Protein AF-A0A9E3U4A2-F1 (afdb_monomer_lite)

Structure (mmCIF, N/CA/C/O backbone):
data_AF-A0A9E3U4A2-F1
#
_entry.id   AF-A0A9E3U4A2-F1
#
loop_
_atom_site.group_PDB
_atom_site.id
_atom_site.type_symbol
_atom_site.label_atom_id
_atom_site.label_alt_id
_atom_site.label_comp_id
_atom_site.label_asym_id
_atom_site.label_entity_id
_atom_site.label_seq_id
_atom_site.pdbx_PDB_ins_code
_atom_site.Cartn_x
_atom_site.Cartn_y
_atom_site.Cartn_z
_atom_site.occupancy
_atom_site.B_iso_or_equiv
_atom_site.auth_seq_id
_atom_site.auth_comp_id
_atom_site.auth_asym_id
_atom_site.auth_atom_id
_atom_site.pdbx_PDB_model_num
ATOM 1 N N . MET A 1 1 ? -19.527 40.516 -35.328 1.00 28.77 1 MET A N 1
ATOM 2 C CA . MET A 1 1 ? -20.497 41.616 -35.121 1.00 28.77 1 MET A CA 1
ATOM 3 C C . MET A 1 1 ? -21.761 41.050 -34.497 1.00 28.77 1 MET A C 1
ATOM 5 O O . MET A 1 1 ? -22.145 39.934 -34.807 1.00 28.77 1 MET A O 1
ATOM 9 N N . ARG A 1 2 ? -22.320 41.816 -33.567 1.00 26.11 2 ARG A N 1
ATOM 10 C CA . ARG A 1 2 ? -23.422 41.531 -32.643 1.00 26.11 2 ARG A CA 1
ATOM 11 C C . ARG A 1 2 ? -24.796 41.277 -33.312 1.00 26.11 2 ARG A C 1
ATOM 13 O O . ARG A 1 2 ? -25.166 42.025 -34.206 1.00 26.11 2 ARG A O 1
ATOM 20 N N . THR A 1 3 ? -25.518 40.289 -32.760 1.00 28.88 3 THR A N 1
ATOM 21 C CA . THR A 1 3 ? -26.956 40.238 -32.368 1.00 28.88 3 THR A CA 1
ATOM 22 C C . THR A 1 3 ? -28.106 40.555 -33.342 1.00 28.88 3 THR A C 1
ATOM 24 O O . THR A 1 3 ? -28.123 41.610 -33.964 1.00 28.88 3 THR A O 1
ATOM 27 N N . ARG A 1 4 ? -29.165 39.715 -33.281 1.00 29.44 4 ARG A N 1
ATOM 28 C CA . ARG A 1 4 ? -30.635 40.000 -33.190 1.00 29.44 4 ARG A CA 1
ATOM 29 C C . ARG A 1 4 ? -31.422 38.698 -33.491 1.00 29.44 4 ARG A C 1
ATOM 31 O O . ARG A 1 4 ? -30.939 37.924 -34.298 1.00 29.44 4 ARG A O 1
ATOM 38 N N . LEU A 1 5 ? -32.645 38.392 -33.041 1.00 29.47 5 LEU A N 1
ATOM 39 C CA . LEU A 1 5 ? -33.517 38.687 -31.888 1.00 29.47 5 LEU A CA 1
ATOM 40 C C . LEU A 1 5 ? -34.875 37.969 -32.194 1.00 29.47 5 LEU A C 1
ATOM 42 O O . LEU A 1 5 ? -35.392 38.180 -33.284 1.00 29.47 5 LEU A O 1
ATOM 46 N N . LEU A 1 6 ? -35.480 37.280 -31.206 1.00 27.66 6 LEU A N 1
ATOM 47 C CA . LEU A 1 6 ? -36.920 37.327 -30.799 1.00 27.66 6 LEU A CA 1
ATOM 48 C C . LEU A 1 6 ? -38.090 36.634 -31.588 1.00 27.66 6 LEU A C 1
ATOM 50 O O . LEU A 1 6 ? -38.261 36.865 -32.780 1.00 27.66 6 LEU A O 1
ATOM 54 N N . ARG A 1 7 ? -39.013 36.044 -30.772 1.00 28.36 7 ARG A N 1
ATOM 55 C CA . ARG A 1 7 ? -40.517 35.891 -30.841 1.00 28.36 7 ARG A CA 1
ATOM 56 C C . ARG A 1 7 ? -41.114 34.560 -31.342 1.00 28.36 7 ARG A C 1
ATOM 58 O O . ARG A 1 7 ? -40.621 34.038 -32.326 1.00 28.36 7 ARG A O 1
ATOM 65 N N . SER A 1 8 ? -42.207 33.976 -30.805 1.00 27.69 8 SER A N 1
ATOM 66 C CA . SER A 1 8 ? -43.214 34.230 -29.722 1.00 27.69 8 SER A CA 1
ATOM 67 C C . SER A 1 8 ? -44.052 32.917 -29.541 1.00 27.69 8 SER A C 1
ATOM 69 O O . SER A 1 8 ? -44.144 32.181 -30.514 1.00 27.69 8 SER A O 1
ATOM 71 N N . LEU A 1 9 ? -44.519 32.438 -28.366 1.00 24.47 9 LEU A N 1
ATOM 72 C CA . LEU A 1 9 ? -45.641 32.826 -27.455 1.00 24.47 9 LEU A CA 1
ATOM 73 C C . LEU A 1 9 ? -47.081 32.442 -27.928 1.00 24.47 9 LEU A C 1
ATOM 75 O O . LEU A 1 9 ? -47.491 32.937 -28.972 1.00 24.47 9 LEU A O 1
ATOM 79 N N . VAL A 1 10 ? -47.840 31.644 -27.129 1.00 25.36 10 VAL A N 1
ATOM 80 C CA . VAL A 1 10 ? -49.242 31.847 -26.609 1.00 25.36 10 VAL A CA 1
ATOM 81 C C . VAL A 1 10 ? -49.973 30.536 -26.164 1.00 25.36 10 VAL A C 1
ATOM 83 O O . VAL A 1 10 ? -49.857 29.493 -26.796 1.00 25.36 10 VAL A O 1
ATOM 86 N N . SER A 1 11 ? -50.711 30.668 -25.046 1.00 25.28 11 SER A N 1
ATOM 87 C CA . SER A 1 11 ? -51.488 29.779 -24.139 1.00 25.28 11 SER A CA 1
ATOM 88 C C . SER A 1 11 ? -52.758 29.060 -24.658 1.00 25.28 11 SER A C 1
ATOM 90 O O . SER A 1 11 ? -53.285 29.494 -25.670 1.00 25.28 11 SER A O 1
ATOM 92 N N . VAL A 1 12 ? -53.325 28.102 -23.873 1.00 24.78 12 VAL A N 1
ATOM 93 C CA . VAL A 1 12 ? -54.755 27.982 -23.411 1.00 24.78 12 VAL A CA 1
ATOM 94 C C . VAL A 1 12 ? -54.909 26.909 -22.288 1.00 24.78 12 VAL A C 1
ATOM 96 O O . VAL A 1 12 ? -54.265 25.867 -22.331 1.00 24.78 12 VAL A O 1
ATOM 99 N N . VAL A 1 13 ? -55.791 27.177 -21.305 1.00 26.45 13 VAL A N 1
ATOM 100 C CA . VAL A 1 13 ? -56.278 26.336 -20.175 1.00 26.45 13 VAL A CA 1
ATOM 101 C C . VAL A 1 13 ? -57.726 25.853 -20.430 1.00 26.45 13 VAL A C 1
ATOM 103 O O . VAL A 1 13 ? -58.503 26.625 -20.986 1.00 26.45 13 VAL A O 1
ATOM 106 N N . SER A 1 14 ? -58.127 24.654 -19.962 1.00 24.95 14 SER A N 1
ATOM 107 C CA . SER A 1 14 ? -59.510 24.229 -19.567 1.00 24.95 14 SER A CA 1
ATOM 108 C C . SER A 1 14 ? -59.423 22.872 -18.817 1.00 24.95 14 SER A C 1
ATOM 110 O O . SER A 1 14 ? -58.721 22.002 -19.315 1.00 24.95 14 SER A O 1
ATOM 112 N N . LEU A 1 15 ? -59.838 22.651 -17.554 1.00 26.17 15 LEU A N 1
ATOM 113 C CA . LEU A 1 15 ? -61.139 22.640 -16.827 1.00 26.17 15 LEU A CA 1
ATOM 114 C C . LEU A 1 15 ? -62.010 21.363 -16.981 1.00 26.17 15 LEU A C 1
ATOM 116 O O . LEU A 1 15 ? -61.996 20.699 -18.007 1.00 26.17 15 LEU A O 1
ATOM 120 N N . ALA A 1 16 ? -62.698 21.019 -15.884 1.00 26.78 16 ALA A N 1
ATOM 121 C CA . ALA A 1 16 ? -63.049 19.686 -15.373 1.00 26.78 16 ALA A CA 1
ATOM 122 C C . ALA A 1 16 ? -64.473 19.138 -15.681 1.00 26.78 16 ALA A C 1
ATOM 124 O O . ALA A 1 16 ? -65.326 19.845 -16.212 1.00 26.78 16 ALA A O 1
ATOM 125 N N . THR A 1 17 ? -64.727 17.924 -15.142 1.00 27.97 17 THR A N 1
ATOM 126 C CA . THR A 1 17 ? -65.923 17.393 -14.412 1.00 27.97 17 THR A CA 1
ATOM 127 C C . THR A 1 17 ? -66.840 16.285 -14.997 1.00 27.97 17 THR A C 1
ATOM 129 O O . THR A 1 17 ? -67.324 16.386 -16.116 1.00 27.97 17 THR A O 1
ATOM 132 N N . LEU A 1 18 ? -67.181 15.347 -14.076 1.00 26.42 18 LEU A N 1
ATOM 133 C CA . LEU A 1 18 ? -68.382 14.484 -13.878 1.00 26.42 18 LEU A CA 1
ATOM 134 C C . LEU A 1 18 ? -68.512 13.077 -14.525 1.00 26.42 18 LEU A C 1
ATOM 136 O O . LEU A 1 18 ? -68.712 12.963 -15.726 1.00 26.42 18 LEU A O 1
ATOM 140 N N . ALA A 1 19 ? -68.589 12.025 -13.680 1.00 26.25 19 ALA A N 1
ATOM 141 C CA . ALA A 1 19 ? -69.789 11.179 -13.458 1.00 26.25 19 ALA A CA 1
ATOM 142 C C . ALA A 1 19 ? -69.578 10.120 -12.340 1.00 26.25 19 ALA A C 1
ATOM 144 O O . ALA A 1 19 ? -68.461 9.680 -12.088 1.00 26.25 19 ALA A O 1
ATOM 145 N N . ALA A 1 20 ? -70.673 9.745 -11.670 1.00 28.86 20 ALA A N 1
ATOM 146 C CA . ALA A 1 20 ? -70.778 9.015 -10.402 1.00 28.86 20 ALA A CA 1
ATOM 147 C C . ALA A 1 20 ? -71.543 7.677 -10.527 1.00 28.86 20 ALA A C 1
ATOM 149 O O . ALA A 1 20 ? -72.216 7.475 -11.535 1.00 28.86 20 ALA A O 1
ATOM 150 N N . ALA A 1 21 ? -71.499 6.863 -9.453 1.00 27.47 21 ALA A N 1
ATOM 151 C CA . ALA A 1 21 ? -72.523 5.942 -8.888 1.00 27.47 21 ALA A CA 1
ATOM 152 C C . ALA A 1 21 ? -71.906 4.584 -8.479 1.00 27.47 21 ALA A C 1
ATOM 154 O O . ALA A 1 21 ? -71.011 4.107 -9.161 1.00 27.47 21 ALA A O 1
ATOM 155 N N . ALA A 1 22 ? -72.352 3.813 -7.483 1.00 29.81 22 ALA A N 1
ATOM 156 C CA . ALA A 1 22 ? -73.145 3.942 -6.252 1.00 29.81 22 ALA A CA 1
ATOM 157 C C . ALA A 1 22 ? -73.271 2.493 -5.709 1.00 29.81 22 ALA A C 1
ATOM 159 O O . ALA A 1 22 ? -73.386 1.569 -6.513 1.00 29.81 22 ALA A O 1
ATOM 160 N N . GLY A 1 23 ? -73.299 2.268 -4.390 1.00 25.20 23 GLY A N 1
ATOM 161 C CA . GLY A 1 23 ? -73.633 0.948 -3.829 1.00 25.20 23 GLY A CA 1
ATOM 162 C C . GLY A 1 23 ? -73.422 0.836 -2.318 1.00 25.20 23 GLY A C 1
ATOM 163 O O . GLY A 1 23 ? -72.326 0.524 -1.871 1.00 25.20 23 GLY A O 1
ATOM 164 N N . CYS A 1 24 ? -74.480 1.101 -1.548 1.00 28.58 24 CYS A N 1
ATOM 165 C CA . CYS A 1 24 ? -74.557 0.961 -0.090 1.00 28.58 24 CYS A CA 1
ATOM 166 C C . CYS A 1 24 ? -74.942 -0.467 0.345 1.00 28.58 24 CYS A C 1
ATOM 168 O O . CYS A 1 24 ? -75.692 -1.134 -0.365 1.00 28.58 24 CYS A O 1
ATOM 170 N N . GLY A 1 25 ? -74.567 -0.857 1.573 1.00 26.41 25 GLY A N 1
ATOM 171 C CA . GLY A 1 25 ? -75.217 -1.942 2.326 1.00 26.41 25 GLY A CA 1
ATOM 172 C C . GLY A 1 25 ? -74.448 -2.386 3.580 1.00 26.41 25 GLY A C 1
ATOM 173 O O . GLY A 1 25 ? -73.480 -3.124 3.465 1.00 26.41 25 GLY A O 1
ATOM 174 N N . ALA A 1 26 ? -74.893 -1.948 4.762 1.00 34.16 26 ALA A N 1
ATOM 175 C CA . ALA A 1 26 ? -74.561 -2.517 6.085 1.00 34.16 26 ALA A CA 1
ATOM 176 C C . ALA A 1 26 ? -75.673 -3.534 6.488 1.00 34.16 26 ALA A C 1
ATOM 178 O O . ALA A 1 26 ? -76.709 -3.503 5.811 1.00 34.16 26 ALA A O 1
ATOM 179 N N . PRO A 1 27 ? -75.553 -4.404 7.528 1.00 45.31 27 PRO A N 1
ATOM 180 C CA . PRO A 1 27 ? -75.396 -3.970 8.931 1.00 45.31 27 PRO A CA 1
ATOM 181 C C . PRO A 1 27 ? -74.608 -4.901 9.900 1.00 45.31 27 PRO A C 1
ATOM 183 O O . PRO A 1 27 ? -74.272 -6.034 9.583 1.00 45.31 27 PRO A O 1
ATOM 186 N N . MET A 1 28 ? -74.334 -4.314 11.075 1.00 31.16 28 MET A N 1
ATOM 187 C CA . MET A 1 28 ? -74.157 -4.818 12.457 1.00 31.16 28 MET A CA 1
ATOM 188 C C . MET A 1 28 ? -74.095 -6.328 12.762 1.00 31.16 28 MET A C 1
ATOM 190 O O . MET A 1 28 ? -75.002 -7.060 12.391 1.00 31.16 28 MET A O 1
ATOM 194 N N . ASP A 1 29 ? -73.138 -6.692 13.629 1.00 29.73 29 ASP A N 1
ATOM 195 C CA . ASP A 1 29 ? -73.321 -7.644 14.741 1.00 29.73 29 ASP A CA 1
ATOM 196 C C . ASP A 1 29 ? -72.434 -7.229 15.941 1.00 29.73 29 ASP A C 1
ATOM 198 O O . ASP A 1 29 ? -71.308 -6.757 15.758 1.00 29.73 29 ASP A O 1
ATOM 202 N N . GLU A 1 30 ? -72.990 -7.352 17.150 1.00 33.38 30 GLU A N 1
ATOM 203 C CA . GLU A 1 30 ? -72.424 -6.985 18.459 1.00 33.38 30 GLU A CA 1
ATOM 204 C C . GLU A 1 30 ? -71.778 -8.185 19.199 1.00 33.38 30 GLU A C 1
ATOM 206 O O . GLU A 1 30 ? -72.263 -9.310 19.098 1.00 33.38 30 GLU A O 1
ATOM 211 N N . ASP A 1 31 ? -70.777 -7.854 20.040 1.00 31.55 31 ASP A N 1
ATOM 212 C CA . ASP A 1 31 ? -70.378 -8.473 21.333 1.00 31.55 31 ASP A CA 1
ATOM 213 C C . ASP A 1 31 ? -69.605 -9.826 21.398 1.00 31.55 31 ASP A C 1
ATOM 215 O O . ASP A 1 31 ? -69.709 -10.660 20.502 1.00 31.55 31 ASP A O 1
ATOM 219 N N . PRO A 1 32 ? -68.908 -10.156 22.522 1.00 49.75 32 PRO A N 1
ATOM 220 C CA . PRO A 1 32 ? -67.962 -9.357 23.328 1.00 49.75 32 PRO A CA 1
ATOM 221 C C . PRO A 1 32 ? -66.695 -10.158 23.790 1.00 49.75 32 PRO A C 1
ATOM 223 O O . PRO A 1 32 ? -66.536 -11.341 23.513 1.00 49.75 32 PRO A O 1
ATOM 226 N N . GLU A 1 33 ? -65.839 -9.502 24.593 1.00 31.83 33 GLU A N 1
ATOM 227 C CA . GLU A 1 33 ? -64.969 -10.071 25.656 1.00 31.83 33 GLU A CA 1
ATOM 228 C C . GLU A 1 33 ? -63.528 -10.623 25.395 1.00 31.83 33 GLU A C 1
ATOM 230 O O . GLU A 1 33 ? -63.299 -11.646 24.761 1.00 31.83 33 GLU A O 1
ATOM 235 N N . THR A 1 34 ? -62.577 -10.007 26.135 1.00 30.44 34 THR A N 1
ATOM 236 C CA . THR A 1 34 ? -61.414 -10.572 26.889 1.00 30.44 34 THR A CA 1
ATOM 237 C C . THR A 1 34 ? -59.952 -10.529 26.351 1.00 30.44 34 THR A C 1
ATOM 239 O O . THR A 1 34 ? -59.485 -11.448 25.695 1.00 30.44 34 THR A O 1
ATOM 242 N N . SER A 1 35 ? -59.184 -9.552 26.895 1.00 28.92 35 SER A N 1
ATOM 243 C CA . SER A 1 35 ? -57.763 -9.615 27.374 1.00 28.92 35 SER A CA 1
ATOM 244 C C . SER A 1 35 ? -56.578 -9.667 26.374 1.00 28.92 35 SER A C 1
ATOM 246 O O . SER A 1 35 ? -56.715 -10.268 25.318 1.00 28.92 35 SER A O 1
ATOM 248 N N . PRO A 1 36 ? -55.327 -9.289 26.759 1.00 32.03 36 PRO A N 1
ATOM 249 C CA . PRO A 1 36 ? -54.790 -8.144 27.528 1.00 32.03 36 PRO A CA 1
ATOM 250 C C . PRO A 1 36 ? -53.911 -7.212 26.624 1.00 32.03 36 PRO A C 1
ATOM 252 O O . PRO A 1 36 ? -53.696 -7.531 25.455 1.00 32.03 36 PRO A O 1
ATOM 255 N N . PRO A 1 37 ? -53.375 -6.059 27.093 1.00 30.88 37 PRO A N 1
ATOM 256 C CA . PRO A 1 37 ? -52.627 -5.149 26.219 1.00 30.88 37 PRO A CA 1
ATOM 257 C C . PRO A 1 37 ? -51.230 -5.697 25.886 1.00 30.88 37 PRO A C 1
ATOM 259 O O . PRO A 1 37 ? -50.427 -5.955 26.780 1.00 30.88 37 PRO A O 1
ATOM 262 N N . SER A 1 38 ? -50.928 -5.824 24.593 1.00 29.16 38 SER A N 1
ATOM 263 C CA . SER A 1 38 ? -49.566 -5.985 24.072 1.00 29.16 38 SER A CA 1
ATOM 264 C C . SER A 1 38 ? -48.931 -4.600 23.908 1.00 29.16 38 SER A C 1
ATOM 266 O O . SER A 1 38 ? -49.386 -3.847 23.045 1.00 29.16 38 SER A O 1
ATOM 268 N N . PRO A 1 39 ? -47.884 -4.230 24.666 1.00 28.55 39 PRO A N 1
ATOM 269 C CA . PRO A 1 39 ? -47.075 -3.075 24.328 1.00 28.55 39 PRO A CA 1
ATOM 270 C C . PRO A 1 39 ? -46.030 -3.525 23.304 1.00 28.55 39 PRO A C 1
ATOM 272 O O . PRO A 1 39 ? -44.969 -4.030 23.657 1.00 28.55 39 PRO A O 1
ATOM 275 N N . GLN A 1 40 ? -46.333 -3.354 22.022 1.00 29.05 40 GLN A N 1
ATOM 276 C CA . GLN A 1 40 ? -45.290 -3.181 21.014 1.00 29.05 40 GLN A CA 1
ATOM 277 C C . GLN A 1 40 ? -45.157 -1.667 20.830 1.00 29.05 40 GLN A C 1
ATOM 279 O O . GLN A 1 40 ? -46.004 -1.075 20.161 1.00 29.05 40 GLN A O 1
ATOM 284 N N . PRO A 1 41 ? -44.186 -0.995 21.471 1.00 29.05 41 PRO A N 1
ATOM 285 C CA . PRO A 1 41 ? -43.813 0.322 21.007 1.00 29.05 41 PRO A CA 1
ATOM 286 C C . PRO A 1 41 ? -43.087 0.104 19.680 1.00 29.05 41 PRO A C 1
ATOM 288 O O . PRO A 1 41 ? -41.994 -0.459 19.658 1.00 29.05 41 PRO A O 1
ATOM 291 N N . GLU A 1 42 ? -43.716 0.513 18.579 1.00 30.02 42 GLU A N 1
ATOM 292 C CA . GLU A 1 42 ? -42.995 0.819 17.348 1.00 30.02 42 GLU A CA 1
ATOM 293 C C . GLU A 1 42 ? -41.873 1.792 17.727 1.00 30.02 42 GLU A C 1
ATOM 295 O O . GLU A 1 42 ? -42.110 2.948 18.091 1.00 30.02 42 GLU A O 1
ATOM 300 N N . GLU A 1 43 ? -40.642 1.283 17.751 1.00 33.59 43 GLU A N 1
ATOM 301 C CA . GLU A 1 43 ? -39.456 2.107 17.893 1.00 33.59 43 GLU A CA 1
ATOM 302 C C . GLU A 1 43 ? -39.417 3.044 16.690 1.00 33.59 43 GLU A C 1
ATOM 304 O O . GLU A 1 43 ? -39.068 2.652 15.578 1.00 33.59 43 GLU A O 1
ATOM 309 N N . ASN A 1 44 ? -39.748 4.312 16.924 1.00 27.69 44 ASN A N 1
ATOM 310 C CA . ASN A 1 44 ? -39.266 5.397 16.085 1.00 27.69 44 ASN A CA 1
ATOM 311 C C . ASN A 1 44 ? -37.737 5.433 16.228 1.00 27.69 44 ASN A C 1
ATOM 313 O O . ASN A 1 44 ? -37.188 6.182 17.038 1.00 27.69 44 ASN A O 1
ATOM 317 N N . LEU A 1 45 ? -37.060 4.567 15.472 1.00 33.34 45 LEU A N 1
ATOM 318 C CA . LEU A 1 45 ? -35.631 4.617 15.210 1.00 33.34 45 LEU A CA 1
ATOM 319 C C . LEU A 1 45 ? -35.355 5.978 14.567 1.00 33.34 45 LEU A C 1
ATOM 321 O O . LEU A 1 45 ? -35.567 6.175 13.374 1.00 33.34 45 LEU A O 1
ATOM 325 N N . GLY A 1 46 ? -34.929 6.944 15.380 1.00 28.88 46 GLY A N 1
ATOM 326 C CA . GLY A 1 46 ? -34.357 8.199 14.908 1.00 28.88 46 GLY A CA 1
ATOM 327 C C . GLY A 1 46 ? -33.042 7.896 14.200 1.00 28.88 46 GLY A C 1
ATOM 328 O O . GLY A 1 46 ? -31.975 7.956 14.801 1.00 28.88 46 GLY A O 1
ATOM 329 N N . THR A 1 47 ? -33.129 7.491 12.940 1.00 34.78 47 THR A N 1
ATOM 330 C CA . THR A 1 47 ? -32.002 7.063 12.119 1.00 34.78 47 THR A CA 1
ATOM 331 C C . THR A 1 47 ? -31.206 8.270 11.657 1.00 34.78 47 THR A C 1
ATOM 333 O O . THR A 1 47 ? -31.587 8.962 10.715 1.00 34.78 47 THR A O 1
ATOM 336 N N . THR A 1 48 ? -30.086 8.513 12.326 1.00 34.59 48 THR A N 1
ATOM 337 C CA . THR A 1 48 ? -29.041 9.414 11.843 1.00 34.59 48 THR A CA 1
ATOM 338 C C . THR A 1 48 ? -27.806 8.572 11.548 1.00 34.59 48 THR A C 1
ATOM 340 O O . THR A 1 48 ? -27.413 7.735 12.357 1.00 34.59 48 THR A O 1
ATOM 343 N N . THR A 1 49 ? -27.281 8.737 10.338 1.00 38.91 49 THR A N 1
ATOM 344 C CA . THR A 1 49 ? -26.262 7.905 9.688 1.00 38.91 49 THR A CA 1
ATOM 345 C C . THR A 1 49 ? -24.907 7.932 10.396 1.00 38.91 49 THR A C 1
ATOM 347 O O . THR A 1 49 ? -24.531 8.948 10.981 1.00 38.91 49 THR A O 1
ATOM 350 N N . SER A 1 50 ? -24.189 6.807 10.310 1.00 37.78 50 SER A N 1
ATOM 351 C CA . SER A 1 50 ? -22.801 6.601 10.725 1.00 37.78 50 SER A CA 1
ATOM 352 C C . SER A 1 50 ? -21.844 7.175 9.678 1.00 37.78 50 SER A C 1
ATOM 354 O O . SER A 1 50 ? -21.692 6.635 8.587 1.00 37.78 50 SER A O 1
ATOM 356 N N . ALA A 1 51 ? -21.184 8.278 10.000 1.00 39.88 51 ALA A N 1
ATOM 357 C CA . ALA A 1 51 ? -19.927 8.630 9.362 1.00 39.88 51 ALA A CA 1
ATOM 358 C C . ALA A 1 51 ? -18.944 9.016 10.468 1.00 39.88 51 ALA A C 1
ATOM 360 O O . ALA A 1 51 ? -19.352 9.547 11.500 1.00 39.88 51 ALA A O 1
ATOM 361 N N . ILE A 1 52 ? -17.679 8.661 10.263 1.00 38.34 52 ILE A N 1
ATOM 362 C CA . ILE A 1 52 ? -16.538 9.326 10.884 1.00 38.34 52 ILE A CA 1
ATOM 363 C C . ILE A 1 52 ? -16.027 10.237 9.779 1.00 38.34 52 ILE A C 1
ATOM 365 O O . ILE A 1 52 ? -15.445 9.726 8.826 1.00 38.34 52 ILE A O 1
ATOM 369 N N . ALA A 1 53 ? -16.462 11.496 9.810 1.00 40.25 53 ALA A N 1
ATOM 370 C CA . ALA A 1 53 ? -16.085 12.602 8.924 1.00 40.25 53 ALA A CA 1
ATOM 371 C C . ALA A 1 53 ? -16.999 13.826 9.185 1.00 40.25 53 ALA A C 1
ATOM 373 O O . ALA A 1 53 ? -17.403 14.507 8.243 1.00 40.25 53 ALA A O 1
ATOM 374 N N . SER A 1 54 ? -17.441 14.071 10.420 1.00 39.34 54 SER A N 1
ATOM 375 C CA . SER A 1 54 ? -18.352 15.165 10.764 1.00 39.34 54 SER A CA 1
ATOM 376 C C . SER A 1 54 ? -17.567 16.465 10.819 1.00 39.34 54 SER A C 1
ATOM 378 O O . SER A 1 54 ? -16.747 16.697 11.701 1.00 39.34 54 SER A O 1
ATOM 380 N N . VAL A 1 55 ? -17.858 17.334 9.857 1.00 50.31 55 VAL A N 1
ATOM 381 C CA . VAL A 1 55 ? -17.137 18.590 9.612 1.00 50.31 55 VAL A CA 1
ATOM 382 C C . VAL A 1 55 ? -17.930 19.815 10.080 1.00 50.31 55 VAL A C 1
ATOM 384 O O . VAL A 1 55 ? -17.763 20.914 9.574 1.00 50.31 55 VAL A O 1
ATOM 387 N N . MET A 1 56 ? -18.871 19.631 11.005 1.00 52.25 56 MET A N 1
ATOM 388 C CA . MET A 1 56 ? -19.753 20.714 11.472 1.00 52.25 56 MET A CA 1
ATOM 389 C C . MET A 1 56 ? -19.862 20.725 12.995 1.00 52.25 56 MET A C 1
ATOM 391 O O . MET A 1 56 ? -20.955 20.839 13.546 1.00 52.25 56 MET A O 1
ATOM 395 N N . GLY A 1 57 ? -18.747 20.467 13.686 1.00 53.69 57 GLY A N 1
ATOM 396 C CA . GLY A 1 57 ? -18.727 20.453 15.148 1.00 53.69 57 GLY A CA 1
ATOM 397 C C . GLY A 1 57 ? -19.749 19.483 15.754 1.00 53.69 57 GLY A C 1
ATOM 398 O O . GLY A 1 57 ? -20.343 19.794 16.784 1.00 53.69 57 GLY A O 1
ATOM 399 N N . GLY A 1 58 ? -19.992 18.344 15.095 1.00 64.81 58 GLY A N 1
ATOM 400 C CA . GLY A 1 58 ? -20.879 17.265 15.534 1.00 64.81 58 GLY A CA 1
ATOM 401 C C . GLY A 1 58 ? -20.097 15.997 15.884 1.00 64.81 58 GLY A C 1
ATOM 402 O O . GLY A 1 58 ? -18.966 15.828 15.444 1.00 64.81 58 GLY A O 1
ATOM 403 N N . ALA A 1 59 ? -20.698 15.099 16.664 1.00 71.44 59 ALA A N 1
ATOM 404 C CA . ALA A 1 59 ? -20.059 13.848 17.067 1.00 71.44 59 ALA A CA 1
ATOM 405 C C . ALA A 1 59 ? -20.149 12.756 15.992 1.00 71.44 59 ALA A C 1
ATOM 407 O O . ALA A 1 59 ? -21.234 12.445 15.488 1.00 71.44 59 ALA A O 1
ATOM 408 N N . ASP A 1 60 ? -19.010 12.127 15.734 1.00 75.62 60 ASP A N 1
ATOM 409 C CA . ASP A 1 60 ? -18.810 11.092 14.727 1.00 75.62 60 ASP A CA 1
ATOM 410 C C . ASP A 1 60 ? -19.006 9.698 15.307 1.00 75.62 60 ASP A C 1
ATOM 412 O O . ASP A 1 60 ? -18.657 9.437 16.455 1.00 75.62 60 ASP A O 1
ATOM 416 N N . THR A 1 61 ? -19.575 8.778 14.529 1.00 78.69 61 THR A N 1
ATOM 417 C CA . THR A 1 61 ? -19.837 7.410 15.008 1.00 78.69 61 THR A CA 1
ATOM 418 C C . THR A 1 61 ? -19.624 6.379 13.916 1.00 78.69 61 THR A C 1
ATOM 420 O O . THR A 1 61 ? -20.019 6.595 12.769 1.00 78.69 61 THR A O 1
ATOM 423 N N . ALA A 1 62 ? -19.057 5.228 14.277 1.00 82.94 62 ALA A N 1
ATOM 424 C CA . ALA A 1 62 ? -18.975 4.078 13.385 1.00 82.94 62 ALA A CA 1
ATOM 425 C C . ALA A 1 62 ? -19.183 2.758 14.117 1.00 82.94 62 ALA A C 1
ATOM 427 O O . ALA A 1 62 ? -18.939 2.630 15.320 1.00 82.94 62 ALA A O 1
ATOM 428 N N . ILE A 1 63 ? -19.626 1.765 13.351 1.00 86.25 63 ILE A N 1
ATOM 429 C CA . ILE A 1 63 ? -19.578 0.367 13.744 1.00 86.25 63 ILE A CA 1
ATOM 430 C C . ILE A 1 63 ? -18.889 -0.385 12.622 1.00 86.25 63 ILE A C 1
ATOM 432 O O . ILE A 1 63 ? -19.295 -0.261 11.471 1.00 86.25 63 ILE A O 1
ATOM 436 N N . ASP A 1 64 ? -17.870 -1.165 12.960 1.00 90.88 64 ASP A N 1
ATOM 437 C CA . ASP A 1 64 ? -17.110 -1.898 11.957 1.00 90.88 64 ASP A CA 1
ATOM 438 C C . ASP A 1 64 ? -16.686 -3.283 12.451 1.00 90.88 64 ASP A C 1
ATOM 440 O O . ASP A 1 64 ? -16.687 -3.582 13.648 1.00 90.88 64 ASP A O 1
ATOM 444 N N . ALA A 1 65 ? -16.357 -4.155 11.507 1.00 92.88 65 ALA A N 1
ATOM 445 C CA . ALA A 1 65 ? -15.895 -5.513 11.731 1.00 92.88 65 ALA A CA 1
ATOM 446 C C . ALA A 1 65 ? -14.886 -5.897 10.638 1.00 92.88 65 ALA A C 1
ATOM 448 O O . ALA A 1 65 ? -14.982 -5.401 9.513 1.00 92.88 65 ALA A O 1
ATOM 449 N N . PRO A 1 66 ? -13.934 -6.804 10.924 1.00 93.31 66 PRO A N 1
ATOM 450 C CA . PRO A 1 66 ? -12.967 -7.238 9.927 1.00 93.31 66 PRO A CA 1
ATOM 451 C C . PRO A 1 66 ? -13.669 -7.794 8.692 1.00 93.31 66 PRO A C 1
ATOM 453 O O . PRO A 1 66 ? -14.576 -8.616 8.805 1.00 93.31 66 PRO A O 1
ATOM 456 N N . TRP A 1 67 ? -13.207 -7.400 7.505 1.00 90.44 67 TRP A N 1
ATOM 457 C CA . TRP A 1 67 ? -13.764 -7.901 6.247 1.00 90.44 67 TRP A CA 1
ATOM 458 C C . TRP A 1 67 ? -13.628 -9.420 6.085 1.00 90.44 67 TRP A C 1
ATOM 460 O O . TRP A 1 67 ? -14.382 -10.013 5.314 1.00 90.44 67 TRP A O 1
ATOM 470 N N . ARG A 1 68 ? -12.687 -10.063 6.797 1.00 91.69 68 ARG A N 1
ATOM 471 C CA . ARG A 1 68 ? -12.542 -11.523 6.827 1.00 91.69 68 ARG A CA 1
ATOM 472 C C . ARG A 1 68 ? -12.064 -12.093 8.158 1.00 91.69 68 ARG A C 1
ATOM 474 O O . ARG A 1 68 ? -11.421 -11.403 8.944 1.00 91.69 68 ARG A O 1
ATOM 481 N N . LEU A 1 69 ? -12.297 -13.388 8.349 1.00 91.00 69 LEU A N 1
ATOM 482 C CA . LEU A 1 69 ? -11.719 -14.203 9.414 1.00 91.00 69 LEU A CA 1
ATOM 483 C C . LEU A 1 69 ? -10.823 -15.297 8.829 1.00 91.00 69 LEU A C 1
ATOM 485 O O . LEU A 1 69 ? -11.201 -15.988 7.887 1.00 91.00 69 LEU A O 1
ATOM 489 N N . GLU A 1 70 ? -9.660 -15.489 9.436 1.00 88.06 70 GLU A N 1
ATOM 490 C CA . GLU A 1 70 ? -8.778 -16.631 9.237 1.00 88.06 70 GLU A CA 1
ATOM 491 C C . GLU A 1 70 ? -9.149 -17.743 10.241 1.00 88.06 70 GLU A C 1
ATOM 493 O O . GLU A 1 70 ? -9.379 -17.450 11.421 1.00 88.06 70 GLU A O 1
ATOM 498 N N . PRO A 1 71 ? -9.225 -19.019 9.820 1.00 84.38 71 PRO A N 1
ATOM 499 C CA . PRO A 1 71 ? -9.536 -20.119 10.726 1.00 84.38 71 PRO A CA 1
ATOM 500 C C . PRO A 1 71 ? -8.425 -20.351 11.766 1.00 84.38 71 PRO A C 1
ATOM 502 O O . PRO A 1 71 ? -7.230 -20.246 11.485 1.00 84.38 71 PRO A O 1
ATOM 505 N N . ILE A 1 72 ? -8.829 -20.713 12.984 1.00 77.31 72 ILE A N 1
ATOM 506 C CA . ILE A 1 72 ? -7.968 -21.138 14.090 1.00 77.31 72 ILE A CA 1
ATOM 507 C C . ILE A 1 72 ? -7.612 -22.618 13.900 1.00 77.31 72 ILE A C 1
ATOM 509 O O . ILE A 1 72 ? -8.491 -23.476 13.863 1.00 77.31 72 ILE A O 1
ATOM 513 N N . GLY A 1 73 ? -6.313 -22.924 13.880 1.00 63.00 73 GLY A N 1
ATOM 514 C CA . GLY A 1 73 ? -5.804 -24.293 13.760 1.00 63.00 73 GLY A CA 1
ATOM 515 C C . GLY A 1 73 ? -5.571 -24.687 12.302 1.00 63.00 73 GLY A C 1
ATOM 516 O O . GLY A 1 73 ? -6.443 -24.566 11.453 1.00 63.00 73 GLY A O 1
ATOM 517 N N . SER A 1 74 ? -4.354 -25.127 11.994 1.00 48.25 74 SER A N 1
ATOM 518 C CA . SER A 1 74 ? -3.862 -25.335 10.627 1.00 48.25 74 SER A CA 1
ATOM 519 C C . SER A 1 74 ? -4.078 -26.751 10.083 1.00 48.25 74 SER A C 1
ATOM 521 O O . SER A 1 74 ? -3.358 -27.162 9.171 1.00 48.25 74 SER A O 1
ATOM 523 N N . ASP A 1 75 ? -5.005 -27.532 10.639 1.00 45.28 75 ASP A N 1
ATOM 524 C CA . ASP A 1 75 ? -5.228 -28.880 10.125 1.00 45.28 75 ASP A CA 1
ATOM 525 C C . ASP A 1 75 ? -5.936 -28.797 8.772 1.00 45.28 75 ASP A C 1
ATOM 527 O O . ASP A 1 75 ? -7.085 -28.384 8.663 1.00 45.28 75 ASP A O 1
ATOM 531 N N . ALA A 1 76 ? -5.222 -29.218 7.725 1.00 43.78 76 ALA A N 1
ATOM 532 C CA . ALA A 1 76 ? -5.608 -29.176 6.311 1.00 43.78 76 ALA A CA 1
ATOM 533 C C . ALA A 1 76 ? -6.915 -29.927 5.954 1.00 43.78 76 ALA A C 1
ATOM 535 O O . ALA A 1 76 ? -7.290 -30.004 4.783 1.00 43.78 76 ALA A O 1
ATOM 536 N N . ASN A 1 77 ? -7.625 -30.478 6.940 1.00 44.12 77 ASN A N 1
ATOM 537 C CA . ASN A 1 77 ? -8.962 -31.024 6.778 1.00 44.12 77 ASN A CA 1
ATOM 538 C C . ASN A 1 77 ? -10.000 -29.903 6.944 1.00 44.12 77 ASN A C 1
ATOM 540 O O . ASN A 1 77 ? -10.510 -29.657 8.031 1.00 44.12 77 ASN A O 1
ATOM 544 N N . VAL A 1 78 ? -10.363 -29.293 5.812 1.00 50.97 78 VAL A N 1
ATOM 545 C CA . VAL A 1 78 ? -11.349 -28.203 5.600 1.00 50.97 78 VAL A CA 1
ATOM 546 C C . VAL A 1 78 ? -12.698 -28.378 6.337 1.00 50.97 78 VAL A C 1
ATOM 548 O O . VAL A 1 78 ? -13.467 -27.433 6.475 1.00 50.97 78 VAL A O 1
ATOM 551 N N . MET A 1 79 ? -13.010 -29.576 6.834 1.00 44.16 79 MET A N 1
ATOM 552 C CA . MET A 1 79 ? -14.286 -29.914 7.474 1.00 44.16 79 MET A CA 1
ATOM 553 C C . MET A 1 79 ? -14.406 -29.478 8.948 1.00 44.16 79 MET A C 1
ATOM 555 O O . MET A 1 79 ? -15.481 -29.647 9.519 1.00 44.16 79 MET A O 1
ATOM 559 N N . SER A 1 80 ? -13.352 -28.937 9.573 1.00 54.84 80 SER A N 1
ATOM 560 C CA . SER A 1 80 ? -13.377 -28.512 10.987 1.00 54.84 80 SER A CA 1
ATOM 561 C C . SER A 1 80 ? -12.773 -27.128 11.247 1.00 54.84 80 SER A C 1
ATOM 563 O O . SER A 1 80 ? -12.301 -26.881 12.354 1.00 54.84 80 SER A O 1
ATOM 565 N N . ASN A 1 81 ? -12.763 -26.231 10.255 1.00 66.94 81 ASN A N 1
ATOM 566 C CA . ASN A 1 81 ? -12.286 -24.860 10.451 1.00 66.94 81 ASN A CA 1
ATOM 567 C C . ASN A 1 81 ? -13.085 -24.181 11.577 1.00 66.94 81 ASN A C 1
ATOM 569 O O . ASN A 1 81 ? -14.289 -23.961 11.450 1.00 66.94 81 ASN A O 1
ATOM 573 N N . VAL A 1 82 ? -12.413 -23.848 12.680 1.00 77.94 82 VAL A N 1
ATOM 574 C CA . VAL A 1 82 ? -12.996 -23.075 13.782 1.00 77.94 82 VAL A CA 1
ATOM 575 C C . VAL A 1 82 ? -12.593 -21.624 13.589 1.00 77.94 82 VAL A C 1
ATOM 577 O O . VAL A 1 82 ? -11.410 -21.315 13.615 1.00 77.94 82 VAL A O 1
ATOM 580 N N . TYR A 1 83 ? -13.546 -20.718 13.408 1.00 84.50 83 TYR A N 1
ATOM 581 C CA . TYR A 1 83 ? -13.249 -19.289 13.285 1.00 84.50 83 TYR A CA 1
ATOM 582 C C . TYR A 1 83 ? -13.216 -18.604 14.662 1.00 84.50 83 TYR A C 1
ATOM 584 O O . TYR A 1 83 ? -13.936 -19.029 15.573 1.00 84.50 83 TYR A O 1
ATOM 592 N N . PRO A 1 84 ? -12.393 -17.553 14.847 1.00 87.00 84 PRO A N 1
ATOM 593 C CA . PRO A 1 84 ? -12.461 -16.734 16.052 1.00 87.00 84 PRO A CA 1
ATOM 594 C C . PRO A 1 84 ? -13.806 -15.994 16.132 1.00 87.00 84 PRO A C 1
ATOM 596 O O . PRO A 1 84 ? -14.476 -15.821 15.111 1.00 87.00 84 PRO A O 1
ATOM 599 N N . PRO A 1 85 ? -14.200 -15.499 17.321 1.00 90.50 85 PRO A N 1
ATOM 600 C CA . PRO A 1 85 ? -15.254 -14.495 17.409 1.00 90.50 85 PRO A CA 1
ATOM 601 C C . PRO A 1 85 ? -14.941 -13.306 16.489 1.00 90.50 85 PRO A C 1
ATOM 603 O O . PRO A 1 85 ? -13.782 -12.921 16.355 1.00 90.50 85 PRO A O 1
ATOM 606 N N . ILE A 1 86 ? -15.963 -12.701 15.895 1.00 93.56 86 ILE A N 1
ATOM 607 C CA . ILE A 1 86 ? -15.871 -11.461 15.129 1.00 93.56 86 ILE A CA 1
ATOM 608 C C . ILE A 1 86 ? -15.649 -10.304 16.116 1.00 93.56 86 ILE A C 1
ATOM 610 O O . ILE A 1 86 ? -16.536 -10.041 16.934 1.00 93.56 86 ILE A O 1
ATOM 614 N N . PRO A 1 87 ? -14.502 -9.604 16.076 1.00 94.75 87 PRO A N 1
ATOM 615 C CA . PRO A 1 87 ? -14.334 -8.357 16.804 1.00 94.75 87 PRO A CA 1
ATOM 616 C C . PRO A 1 87 ? -15.115 -7.253 16.084 1.00 94.75 87 PRO A C 1
ATOM 618 O O . PRO A 1 87 ? -14.769 -6.864 14.973 1.00 94.75 87 PRO A O 1
ATOM 621 N N . ILE A 1 88 ? -16.176 -6.764 16.716 1.00 95.81 88 ILE A N 1
ATOM 622 C CA . ILE A 1 88 ? -16.977 -5.639 16.237 1.00 95.81 88 ILE A CA 1
ATOM 623 C C . ILE A 1 88 ? -16.594 -4.419 17.069 1.00 95.81 88 ILE A C 1
ATOM 625 O O . ILE A 1 88 ? -16.728 -4.443 18.296 1.00 95.81 88 ILE A O 1
ATOM 629 N N . VAL A 1 89 ? -16.105 -3.365 16.423 1.00 95.25 89 VAL A N 1
ATOM 630 C CA . VAL A 1 89 ? -15.808 -2.091 17.079 1.00 95.25 89 VAL A CA 1
ATOM 631 C C . VAL A 1 89 ? -17.012 -1.171 16.983 1.00 95.25 89 VAL A C 1
ATOM 633 O O . VAL A 1 89 ? -17.656 -1.079 15.946 1.00 95.25 89 VAL A O 1
ATOM 636 N N . ILE A 1 90 ? -17.312 -0.497 18.085 1.00 94.00 90 ILE A N 1
ATOM 637 C CA . ILE A 1 90 ? -18.231 0.630 18.150 1.00 94.00 90 ILE A CA 1
ATOM 638 C C . ILE A 1 90 ? -17.372 1.822 18.527 1.00 94.00 90 ILE A C 1
ATOM 640 O O . ILE A 1 90 ? -16.750 1.794 19.591 1.00 94.00 90 ILE A O 1
ATOM 644 N N . SER A 1 91 ? -17.320 2.840 17.680 1.00 91.12 91 SER A N 1
ATOM 645 C CA . SER A 1 91 ? -16.549 4.048 17.942 1.00 91.12 91 SER A CA 1
ATOM 646 C C . SER A 1 91 ? -17.421 5.291 17.933 1.00 91.12 91 SER A C 1
ATOM 648 O O . SER A 1 91 ? -18.426 5.382 17.223 1.00 91.12 91 SER A O 1
ATOM 650 N N . LEU A 1 92 ? -17.016 6.243 18.761 1.00 87.31 92 LEU A N 1
ATOM 651 C CA . LEU A 1 92 ? -17.589 7.565 18.852 1.00 87.31 92 LEU A CA 1
ATOM 652 C C . LEU A 1 92 ? -16.452 8.580 19.010 1.00 87.31 92 LEU A C 1
ATOM 654 O O . LEU A 1 92 ? -15.603 8.424 19.888 1.00 87.31 92 LEU A O 1
ATOM 658 N N . HIS A 1 93 ? -16.452 9.604 18.167 1.00 83.19 93 HIS A N 1
ATOM 659 C CA . HIS A 1 93 ? -15.456 10.667 18.137 1.00 83.19 93 HIS A CA 1
ATOM 660 C C . HIS A 1 93 ? -16.131 12.022 18.399 1.00 83.19 93 HIS A C 1
ATOM 662 O O . HIS A 1 93 ? -17.322 12.202 18.138 1.00 83.19 93 HIS A O 1
ATOM 668 N N . ASP A 1 94 ? -15.390 12.959 18.983 1.00 78.50 94 ASP A N 1
ATOM 669 C CA . ASP A 1 94 ? -15.768 14.360 19.186 1.00 78.50 94 ASP A CA 1
ATOM 670 C C . ASP A 1 94 ? -17.062 14.635 19.978 1.00 78.50 94 ASP A C 1
ATOM 672 O O . ASP A 1 94 ? -17.580 15.752 19.964 1.00 78.50 94 ASP A O 1
ATOM 676 N N . ALA A 1 95 ? -17.570 13.688 20.779 1.00 82.06 95 ALA A N 1
ATOM 677 C CA . ALA A 1 95 ? -18.767 13.929 21.604 1.00 82.06 95 ALA A CA 1
ATOM 678 C C . ALA A 1 95 ? -18.648 15.132 22.546 1.00 82.06 95 ALA A C 1
ATOM 680 O O . ALA A 1 95 ? -19.631 15.848 22.750 1.00 82.06 95 ALA A O 1
ATOM 681 N N . SER A 1 96 ? -17.459 15.370 23.097 1.00 78.62 96 SER A N 1
ATOM 682 C CA . SER A 1 96 ? -17.172 16.531 23.949 1.00 78.62 96 SER A CA 1
ATOM 683 C C . SER A 1 96 ? -16.902 17.830 23.190 1.00 78.62 96 SER A C 1
ATOM 685 O O . SER A 1 96 ? -16.833 18.888 23.815 1.00 78.62 96 SER A O 1
ATOM 687 N N . MET A 1 97 ? -16.730 17.765 21.869 1.00 72.00 97 MET A N 1
ATOM 688 C CA . MET A 1 97 ? -16.339 18.899 21.029 1.00 72.00 97 MET A CA 1
ATOM 689 C C . MET A 1 97 ? -17.514 19.463 20.226 1.00 72.00 97 MET A C 1
ATOM 691 O O . MET A 1 97 ? -17.316 20.336 19.384 1.00 72.00 97 MET A O 1
ATOM 695 N N . GLN A 1 98 ? -18.737 19.032 20.548 1.00 70.69 98 GLN A N 1
ATOM 696 C CA . GLN A 1 98 ? -19.939 19.474 19.860 1.00 70.69 98 GLN A CA 1
ATOM 697 C C . GLN A 1 98 ? -20.253 20.951 20.149 1.00 70.69 98 GLN A C 1
ATOM 699 O O . GLN A 1 98 ? -20.512 21.309 21.302 1.00 70.69 98 GLN A O 1
ATOM 704 N N . ARG A 1 99 ? -20.216 21.814 19.124 1.00 64.62 99 ARG A N 1
ATOM 705 C CA . ARG A 1 99 ? -20.450 23.274 19.257 1.00 64.62 99 ARG A CA 1
ATOM 706 C C . ARG A 1 99 ? -21.803 23.716 18.757 1.00 64.62 99 ARG A C 1
ATOM 708 O O . ARG A 1 99 ? -22.411 24.608 19.348 1.00 64.62 99 ARG A O 1
ATOM 715 N N . ASP A 1 100 ? -22.237 23.112 17.667 1.00 61.41 100 ASP A N 1
ATOM 716 C CA . ASP A 1 100 ? -23.479 23.473 17.024 1.00 61.41 100 ASP A CA 1
ATOM 717 C C . ASP A 1 100 ? -24.647 22.792 17.743 1.00 61.41 100 ASP A C 1
ATOM 719 O O . ASP A 1 100 ? -24.785 21.570 17.761 1.00 61.41 100 ASP A O 1
ATOM 723 N N . ALA A 1 101 ? -25.501 23.601 18.365 1.00 60.41 101 ALA A N 1
ATOM 724 C CA . ALA A 1 101 ? -26.666 23.110 19.085 1.00 60.41 101 ALA A CA 1
ATOM 725 C C . ALA A 1 101 ? -27.704 22.442 18.163 1.00 60.41 101 ALA A C 1
ATOM 727 O O . ALA A 1 101 ? -28.531 21.677 18.663 1.00 60.41 101 ALA A O 1
ATOM 728 N N . GLU A 1 102 ? -27.686 22.724 16.855 1.00 57.16 102 GLU A N 1
ATOM 729 C CA . GLU A 1 102 ? -28.623 22.152 15.882 1.00 57.16 102 GLU A CA 1
ATOM 730 C C . GLU A 1 102 ? -28.248 20.716 15.490 1.00 57.16 102 GLU A C 1
ATOM 732 O O . GLU A 1 102 ? -29.134 19.880 15.286 1.00 57.16 102 GLU A O 1
ATOM 737 N N . THR A 1 103 ? -26.952 20.400 15.446 1.00 62.28 103 THR A N 1
ATOM 738 C CA . THR A 1 103 ? -26.430 19.067 15.100 1.00 62.28 103 THR A CA 1
ATOM 739 C C . THR A 1 103 ? -25.958 18.256 16.311 1.00 62.28 103 THR A C 1
ATOM 741 O O . THR A 1 103 ? -25.799 17.034 16.205 1.00 62.28 103 THR A O 1
ATOM 744 N N . ALA A 1 104 ? -25.795 18.889 17.479 1.00 67.31 104 ALA A N 1
ATOM 745 C CA . ALA A 1 104 ? -25.329 18.233 18.695 1.00 67.31 104 ALA A CA 1
ATOM 746 C C . ALA A 1 104 ? -26.239 17.073 19.131 1.00 67.31 104 ALA A C 1
ATOM 748 O O . ALA A 1 104 ? -27.412 17.230 19.485 1.00 67.31 104 ALA A O 1
ATOM 749 N N . LYS A 1 105 ? -25.652 15.880 19.211 1.00 71.00 105 LYS A N 1
ATOM 750 C CA . LYS A 1 105 ? -26.263 14.690 19.793 1.00 71.00 105 LYS A CA 1
ATOM 751 C C . LYS A 1 105 ? -25.862 14.580 21.265 1.00 71.00 105 LYS A C 1
ATOM 753 O O . LYS A 1 105 ? -24.673 14.513 21.587 1.00 71.00 105 LYS A O 1
ATOM 758 N N . PRO A 1 106 ? -26.829 14.501 22.194 1.00 77.62 106 PRO A N 1
ATOM 759 C CA . PRO A 1 106 ? -26.540 14.438 23.618 1.00 77.62 106 PRO A CA 1
ATOM 760 C C . PRO A 1 106 ? -26.149 13.007 24.003 1.00 77.62 106 PRO A C 1
ATOM 762 O O . PRO A 1 106 ? -26.927 12.326 24.659 1.00 77.62 106 PRO A O 1
ATOM 765 N N . TYR A 1 107 ? -24.988 12.511 23.583 1.00 86.75 107 TYR A N 1
ATOM 766 C CA . TYR A 1 107 ? -24.525 11.186 23.998 1.00 86.75 107 TYR A CA 1
ATOM 767 C C . TYR A 1 107 ? -24.270 11.145 25.515 1.00 86.75 107 TYR A C 1
ATOM 769 O O . TYR A 1 107 ? -23.861 12.132 26.122 1.00 86.75 107 TYR A O 1
ATOM 777 N N . GLY A 1 108 ? -24.558 10.008 26.139 1.00 91.19 108 GLY A N 1
ATOM 778 C CA . GLY A 1 108 ? -24.412 9.761 27.573 1.00 91.19 108 GLY A CA 1
ATOM 779 C C . GLY A 1 108 ? -23.753 8.407 27.826 1.00 91.19 108 GLY A C 1
ATOM 780 O O . GLY A 1 108 ? -22.754 8.070 27.192 1.00 91.19 108 GLY A O 1
ATOM 781 N N . GLU A 1 109 ? -24.286 7.626 28.765 1.00 94.69 109 GLU A N 1
ATOM 782 C CA . GLU A 1 109 ? -23.771 6.285 29.066 1.00 94.69 109 GLU A CA 1
ATOM 783 C C . GLU A 1 109 ? -24.087 5.280 27.956 1.00 94.69 109 GLU A C 1
ATOM 785 O O . GLU A 1 109 ? -25.213 5.204 27.471 1.00 94.69 109 GLU A O 1
ATOM 790 N N . PHE A 1 110 ? -23.105 4.466 27.584 1.00 96.12 110 PHE A N 1
ATOM 791 C CA . PHE A 1 110 ? -23.297 3.322 26.708 1.00 96.12 110 PHE A CA 1
ATOM 792 C C . PHE A 1 110 ? -24.189 2.268 27.376 1.00 96.12 110 PHE A C 1
ATOM 794 O O . PHE A 1 110 ? -23.890 1.787 28.470 1.00 96.12 110 PHE A O 1
ATOM 801 N N . CYS A 1 111 ? -25.282 1.901 26.707 1.00 95.44 111 CYS A N 1
ATOM 802 C CA . CYS A 1 111 ? -26.282 0.970 27.225 1.00 95.44 111 CYS A CA 1
ATOM 803 C C . CYS A 1 111 ? -26.029 -0.472 26.778 1.00 95.44 111 CYS A C 1
ATOM 805 O O . CYS A 1 111 ? -26.221 -1.407 27.563 1.00 95.44 111 CYS A O 1
ATOM 807 N N . GLY A 1 112 ? -25.592 -0.658 25.533 1.00 95.38 112 GLY A N 1
ATOM 808 C CA . GLY A 1 112 ? -25.353 -1.975 24.954 1.00 95.38 112 GLY A CA 1
ATOM 809 C C . GLY A 1 112 ? -25.405 -1.993 23.430 1.00 95.38 112 GLY A C 1
ATOM 810 O O . GLY A 1 112 ? -25.643 -0.966 22.786 1.00 95.38 112 GLY A O 1
ATOM 811 N N . VAL A 1 113 ? -25.208 -3.189 22.877 1.00 95.81 113 VAL A N 1
ATOM 812 C CA . VAL A 1 113 ? -25.199 -3.485 21.438 1.00 95.81 113 VAL A CA 1
ATOM 813 C C . VAL A 1 113 ? -26.267 -4.519 21.118 1.00 95.81 113 VAL A C 1
ATOM 815 O O . VAL A 1 113 ? -26.397 -5.511 21.832 1.00 95.81 113 VAL A O 1
ATOM 818 N N . THR A 1 114 ? -26.971 -4.329 20.013 1.00 93.00 114 THR A N 1
ATOM 819 C CA . THR A 1 114 ? -27.840 -5.336 19.407 1.00 93.00 114 THR A CA 1
ATOM 820 C C . THR A 1 114 ? -27.213 -5.804 18.100 1.00 93.00 114 THR A C 1
ATOM 822 O O . THR A 1 114 ? -26.800 -4.974 17.291 1.00 93.00 114 THR A O 1
ATOM 825 N N . VAL A 1 115 ? -27.130 -7.117 17.893 1.00 90.62 115 VAL A N 1
ATOM 826 C CA . VAL A 1 115 ? -26.649 -7.731 16.649 1.00 90.62 115 VAL A CA 1
ATOM 827 C C . VAL A 1 115 ? -27.770 -8.554 16.032 1.00 90.62 115 VAL A C 1
ATOM 829 O O . VAL A 1 115 ? -28.240 -9.513 16.647 1.00 90.62 115 VAL A O 1
ATOM 832 N N . ASP A 1 116 ? -28.141 -8.196 14.809 1.00 85.69 116 ASP A N 1
ATOM 833 C CA . ASP A 1 116 ? -29.079 -8.919 13.963 1.00 85.69 116 ASP A CA 1
ATOM 834 C C . ASP A 1 116 ? -28.284 -9.704 12.913 1.00 85.69 116 ASP A C 1
ATOM 836 O O . ASP A 1 116 ? -27.656 -9.122 12.026 1.00 85.69 116 ASP A O 1
ATOM 840 N N . GLU A 1 117 ? -28.310 -11.031 12.999 1.00 83.12 117 GLU A N 1
ATOM 841 C CA . GLU A 1 117 ? -27.658 -11.916 12.025 1.00 83.12 117 GLU A CA 1
ATOM 842 C C . GLU A 1 117 ? -28.617 -12.222 10.867 1.00 83.12 117 GLU A C 1
ATOM 844 O O . GLU A 1 117 ? -29.749 -12.658 11.103 1.00 83.12 117 GLU A O 1
ATOM 849 N N . ALA A 1 118 ? -28.182 -12.004 9.620 1.00 72.56 118 ALA A N 1
ATOM 850 C CA . ALA A 1 118 ? -28.952 -12.366 8.432 1.00 72.56 118 ALA A CA 1
ATOM 851 C C . ALA A 1 118 ? -28.688 -13.828 8.032 1.00 72.56 118 ALA A C 1
ATOM 853 O O . ALA A 1 118 ? -27.543 -14.262 7.903 1.00 72.56 118 ALA A O 1
ATOM 854 N N . TRP A 1 119 ? -29.760 -14.592 7.803 1.00 63.38 119 TRP A N 1
ATOM 855 C CA . TRP A 1 119 ? -29.686 -16.007 7.433 1.00 63.38 119 TRP A CA 1
ATOM 856 C C . TRP A 1 119 ? -30.135 -16.202 5.985 1.00 63.38 119 TRP A C 1
ATOM 858 O O . TRP A 1 119 ? -31.282 -15.916 5.644 1.00 63.38 119 TRP A O 1
ATOM 868 N N . SER A 1 120 ? -29.253 -16.747 5.142 1.00 53.59 120 SER A N 1
ATOM 869 C CA . SER A 1 120 ? -29.669 -17.365 3.878 1.00 53.59 120 SER A CA 1
ATOM 870 C C . SER A 1 120 ? -29.906 -18.848 4.147 1.00 53.59 120 SER A C 1
ATOM 872 O O . SER A 1 120 ? -28.991 -19.570 4.534 1.00 53.59 120 SER A O 1
ATOM 874 N N . ASP A 1 121 ? -31.138 -19.318 4.003 1.00 45.56 121 ASP A N 1
ATOM 875 C CA . ASP A 1 121 ? -31.576 -20.667 4.377 1.00 45.56 121 ASP A CA 1
ATOM 876 C C . ASP A 1 121 ? -31.031 -21.793 3.476 1.00 45.56 121 ASP A C 1
ATOM 878 O O . ASP A 1 121 ? -31.654 -22.843 3.358 1.00 45.56 121 ASP A O 1
ATOM 882 N N . GLY A 1 122 ? -29.900 -21.602 2.788 1.00 43.75 122 GLY A N 1
ATOM 883 C CA . GLY A 1 122 ? -29.292 -22.612 1.918 1.00 43.75 122 GLY A CA 1
ATOM 884 C C . GLY A 1 122 ? -30.212 -23.174 0.821 1.00 43.75 122 GLY A C 1
ATOM 885 O O . GLY A 1 122 ? -29.821 -24.136 0.157 1.00 43.75 122 GLY A O 1
ATOM 886 N N . LYS A 1 123 ? -31.414 -22.610 0.615 1.00 39.38 123 LYS A N 1
ATOM 887 C CA . LYS A 1 123 ? -32.478 -23.203 -0.197 1.00 39.38 123 LYS A CA 1
ATOM 888 C C . LYS A 1 123 ? -33.068 -22.276 -1.251 1.00 39.38 123 LYS A C 1
ATOM 890 O O . LYS A 1 123 ? -34.122 -22.596 -1.759 1.00 39.38 123 LYS A O 1
ATOM 895 N N . THR A 1 124 ? -32.333 -21.283 -1.737 1.00 36.69 124 THR A N 1
ATOM 896 C CA . THR A 1 124 ? -32.414 -20.855 -3.152 1.00 36.69 124 THR A CA 1
ATOM 897 C C . THR A 1 124 ? -31.191 -20.013 -3.496 1.00 36.69 124 THR A C 1
ATOM 899 O O . THR A 1 124 ? -31.196 -18.799 -3.341 1.00 36.69 124 THR A O 1
ATOM 902 N N . ARG A 1 125 ? -30.118 -20.647 -3.987 1.00 40.16 125 ARG A N 1
ATOM 903 C CA . ARG A 1 125 ? -28.938 -19.933 -4.517 1.00 40.16 125 ARG A CA 1
ATOM 904 C C . ARG A 1 125 ? -29.137 -19.366 -5.939 1.00 40.16 125 ARG A C 1
ATOM 906 O O . ARG A 1 125 ? -28.169 -18.859 -6.487 1.00 40.16 125 ARG A O 1
ATOM 913 N N . ASN A 1 126 ? -30.343 -19.449 -6.523 1.00 34.56 126 ASN A N 1
ATOM 914 C CA . ASN A 1 126 ? -30.588 -19.182 -7.953 1.00 34.56 126 ASN A CA 1
ATOM 915 C C . ASN A 1 126 ? -31.857 -18.360 -8.281 1.00 34.56 126 ASN A C 1
ATOM 917 O O . ASN A 1 126 ? -32.237 -18.320 -9.448 1.00 34.56 126 ASN A O 1
ATOM 921 N N . GLU A 1 127 ? -32.531 -17.729 -7.314 1.00 33.12 127 GLU A N 1
ATOM 922 C CA . GLU A 1 127 ? -33.625 -16.794 -7.636 1.00 33.12 127 GLU A CA 1
ATOM 923 C C . GLU A 1 127 ? -33.237 -15.370 -7.221 1.00 33.12 127 GLU A C 1
ATOM 925 O O . GLU A 1 127 ? -32.700 -15.191 -6.122 1.00 33.12 127 GLU A O 1
ATOM 930 N N . PRO A 1 128 ? -33.487 -14.357 -8.073 1.00 37.06 128 PRO A N 1
ATOM 931 C CA . PRO A 1 128 ? -33.184 -12.974 -7.750 1.00 37.06 128 PRO A CA 1
ATOM 932 C C . PRO A 1 128 ? -33.972 -12.584 -6.502 1.00 37.06 128 PRO A C 1
ATOM 934 O O . PRO A 1 128 ? -35.186 -12.758 -6.442 1.00 37.06 128 PRO A O 1
ATOM 937 N N . PHE A 1 129 ? -33.259 -12.070 -5.504 1.00 39.19 129 PHE A N 1
ATOM 938 C CA . PHE A 1 129 ? -33.789 -11.668 -4.205 1.00 39.19 129 PHE A CA 1
ATOM 939 C C . PHE A 1 129 ? -34.917 -10.624 -4.358 1.00 39.19 129 PHE A C 1
ATOM 941 O O . PHE A 1 129 ? -34.666 -9.417 -4.391 1.00 39.19 129 PHE A O 1
ATOM 948 N N . ASP A 1 130 ? -36.167 -11.079 -4.478 1.00 42.16 130 ASP A N 1
ATOM 949 C CA . ASP A 1 130 ? -37.348 -10.219 -4.494 1.00 42.16 130 ASP A CA 1
ATOM 950 C C . ASP A 1 130 ? -37.740 -9.863 -3.055 1.00 42.16 130 ASP A C 1
ATOM 952 O O . ASP A 1 130 ? -38.469 -10.581 -2.366 1.00 42.16 130 ASP A O 1
ATOM 956 N N . ARG A 1 131 ? -37.239 -8.709 -2.599 1.00 44.34 131 ARG A N 1
ATOM 957 C CA . ARG A 1 131 ? -37.545 -8.132 -1.280 1.00 44.34 131 ARG A CA 1
ATOM 958 C C . ARG A 1 131 ? -39.030 -7.863 -1.049 1.00 44.34 131 ARG A C 1
ATOM 960 O O . ARG A 1 131 ? -39.418 -7.698 0.103 1.00 44.34 131 ARG A O 1
ATOM 967 N N . SER A 1 132 ? -39.851 -7.798 -2.097 1.00 42.94 132 SER A N 1
ATOM 968 C CA . SER A 1 132 ? -41.280 -7.515 -1.949 1.00 42.94 132 SER A CA 1
ATOM 969 C C . SER A 1 132 ? -42.091 -8.730 -1.484 1.00 42.94 132 SER A C 1
ATOM 971 O O . SER A 1 132 ? -43.199 -8.559 -0.978 1.00 42.94 132 SER A O 1
ATOM 973 N N . LEU A 1 133 ? -41.536 -9.945 -1.589 1.00 41.38 133 LEU A N 1
ATOM 974 C CA . LEU A 1 133 ? -42.258 -11.192 -1.312 1.00 41.38 133 LEU A CA 1
ATOM 975 C C . LEU A 1 133 ? -41.943 -11.831 0.054 1.00 41.38 133 LEU A C 1
ATOM 977 O O . LEU A 1 133 ? -42.701 -12.694 0.495 1.00 41.38 133 LEU A O 1
ATOM 981 N N . TYR A 1 134 ? -40.897 -11.389 0.766 1.00 43.50 134 TYR A N 1
ATOM 982 C CA . TYR A 1 134 ? -40.522 -11.939 2.079 1.00 43.50 134 TYR A CA 1
ATOM 983 C C . TYR A 1 134 ? -40.178 -10.852 3.116 1.00 43.50 134 TYR A C 1
ATOM 985 O O . TYR A 1 134 ? -39.006 -10.576 3.360 1.00 43.50 134 TYR A O 1
ATOM 993 N N . PRO A 1 135 ? -41.168 -10.284 3.831 1.00 43.22 135 PRO A N 1
ATOM 994 C CA . PRO A 1 135 ? -40.916 -9.394 4.971 1.00 43.22 135 PRO A CA 1
ATOM 995 C C . PRO A 1 135 ? -40.418 -10.122 6.240 1.00 43.22 135 PRO A C 1
ATOM 997 O O . PRO A 1 135 ? -40.258 -9.496 7.284 1.00 43.22 135 PRO A O 1
ATOM 1000 N N . LYS A 1 136 ? -40.178 -11.441 6.187 1.00 41.41 136 LYS A N 1
ATOM 1001 C CA . LYS A 1 136 ? -39.697 -12.256 7.315 1.00 41.41 136 LYS A CA 1
ATOM 1002 C C . LYS A 1 136 ? -38.342 -12.888 6.997 1.00 41.41 136 LYS A C 1
ATOM 1004 O O . LYS A 1 136 ? -38.240 -14.097 6.815 1.00 41.41 136 LYS A O 1
ATOM 1009 N N . GLU A 1 137 ? -37.298 -12.068 6.945 1.00 50.59 137 GLU A N 1
ATOM 1010 C CA . GLU A 1 137 ? -35.949 -12.562 7.236 1.00 50.59 137 GLU A CA 1
ATOM 1011 C C . GLU A 1 137 ? -35.966 -13.109 8.672 1.00 50.59 137 GLU A C 1
ATOM 1013 O O . GLU A 1 137 ? -36.411 -12.420 9.595 1.00 50.59 137 GLU A O 1
ATOM 1018 N N . TRP A 1 138 ? -35.519 -14.349 8.882 1.00 49.00 138 TRP A N 1
ATOM 1019 C CA . TRP A 1 138 ? -35.268 -14.852 10.231 1.00 49.00 138 TRP A CA 1
ATOM 1020 C C . TRP A 1 138 ? -34.052 -14.109 10.775 1.00 49.00 138 TRP A C 1
ATOM 1022 O O . TRP A 1 138 ? -32.912 -14.500 10.545 1.00 49.00 138 TRP A O 1
ATOM 1032 N N . LYS A 1 139 ? -34.315 -12.989 11.444 1.00 59.47 139 LYS A N 1
ATOM 1033 C CA . LYS A 1 139 ? -33.309 -12.222 12.162 1.00 59.47 139 LYS A CA 1
ATOM 1034 C C . LYS A 1 139 ? -33.222 -12.795 13.552 1.00 59.47 139 LYS A C 1
ATOM 1036 O O . LYS A 1 139 ? -34.157 -12.683 14.347 1.00 59.47 139 LYS A O 1
ATOM 1041 N N . LEU A 1 140 ? -32.102 -13.428 13.839 1.00 67.00 140 LEU A N 1
ATOM 1042 C CA . LEU A 1 140 ? -31.765 -13.658 15.220 1.00 67.00 140 LEU A CA 1
ATOM 1043 C C . LEU A 1 140 ? -31.178 -12.358 15.771 1.00 67.00 140 LEU A C 1
ATOM 1045 O O . LEU A 1 140 ? -30.117 -11.915 15.341 1.00 67.00 140 LEU A O 1
ATOM 1049 N N . ILE A 1 141 ? -31.889 -11.794 16.739 1.00 80.25 141 ILE A N 1
ATOM 1050 C CA . ILE A 1 141 ? -31.520 -10.571 17.440 1.00 80.25 141 ILE A CA 1
ATOM 1051 C C . ILE A 1 141 ? -30.846 -10.967 18.753 1.00 80.25 141 ILE A C 1
ATOM 1053 O O . ILE A 1 141 ? -31.463 -11.613 19.603 1.00 80.25 141 ILE A O 1
ATOM 1057 N N . THR A 1 142 ? -29.584 -10.582 18.934 1.00 90.31 142 THR A N 1
ATOM 1058 C CA . THR A 1 142 ? -28.851 -10.787 20.191 1.00 90.31 142 THR A CA 1
ATOM 1059 C C . THR A 1 142 ? -28.511 -9.446 20.822 1.00 90.31 142 THR A C 1
ATOM 1061 O O . THR A 1 142 ? -27.815 -8.636 20.218 1.00 90.31 142 THR A O 1
ATOM 1064 N N . TYR A 1 143 ? -28.972 -9.223 22.054 1.00 93.25 143 TYR A N 1
ATOM 1065 C CA . TYR A 1 143 ? -28.645 -8.026 22.827 1.00 93.25 143 TYR A CA 1
ATOM 1066 C C . TYR A 1 143 ? -27.528 -8.299 23.836 1.00 93.25 143 TYR A C 1
ATOM 1068 O O . TYR A 1 143 ? -27.601 -9.236 24.635 1.00 93.25 143 TYR A O 1
ATOM 1076 N N . TYR A 1 144 ? -26.529 -7.425 23.845 1.00 96.00 144 TYR A N 1
ATOM 1077 C CA . TYR A 1 144 ? -25.429 -7.404 24.795 1.00 96.00 144 TYR A CA 1
ATOM 1078 C C . TYR A 1 144 ? -25.486 -6.101 25.588 1.00 96.00 144 TYR A C 1
ATOM 1080 O O . TYR A 1 144 ? -25.184 -5.031 25.065 1.00 96.00 144 TYR A O 1
ATOM 1088 N N . ALA A 1 145 ? -25.849 -6.187 26.869 1.00 95.56 145 ALA A N 1
ATOM 1089 C CA . ALA A 1 145 ? -25.761 -5.042 27.772 1.00 95.56 145 ALA A CA 1
ATOM 1090 C C . ALA A 1 145 ? -24.310 -4.542 27.883 1.00 95.56 145 ALA A C 1
ATOM 1092 O O . ALA A 1 145 ? -23.373 -5.323 27.726 1.00 95.56 145 ALA A O 1
ATOM 1093 N N . ALA A 1 146 ? -24.114 -3.272 28.233 1.00 94.50 146 ALA A N 1
ATOM 1094 C CA . ALA A 1 146 ? -22.781 -2.691 28.407 1.00 94.50 146 ALA A CA 1
ATOM 1095 C C . ALA A 1 146 ? -21.908 -3.416 29.450 1.00 94.50 146 ALA A C 1
ATOM 1097 O O . ALA A 1 146 ? -20.688 -3.337 29.373 1.00 94.50 146 ALA A O 1
ATOM 1098 N N . SER A 1 147 ? -22.513 -4.127 30.406 1.00 93.25 147 SER A N 1
ATOM 1099 C CA . SER A 1 147 ? -21.834 -4.967 31.405 1.00 93.25 147 SER A CA 1
ATOM 1100 C C . SER A 1 147 ? -21.602 -6.417 30.959 1.00 93.25 147 SER A C 1
ATOM 1102 O O . SER A 1 147 ? -21.119 -7.235 31.743 1.00 93.25 147 SER A O 1
ATOM 1104 N N . SER A 1 148 ? -22.018 -6.774 29.742 1.00 94.25 148 SER A N 1
ATOM 1105 C CA . SER A 1 148 ? -21.847 -8.118 29.205 1.00 94.25 148 SER A CA 1
ATOM 1106 C C . SER A 1 148 ? -20.363 -8.421 29.009 1.00 94.25 148 SER A C 1
ATOM 1108 O O . SER A 1 148 ? -19.695 -7.653 28.325 1.00 94.25 148 SER A O 1
ATOM 1110 N N . PRO A 1 149 ? -19.858 -9.592 29.436 1.00 90.56 149 PRO A N 1
ATOM 1111 C CA . PRO A 1 149 ? -18.465 -9.978 29.198 1.00 90.56 149 PRO A CA 1
ATOM 1112 C C . PRO A 1 149 ? -18.115 -10.130 27.705 1.00 90.56 149 PRO A C 1
ATOM 1114 O O . PRO A 1 149 ? -16.936 -10.230 27.359 1.00 90.56 149 PRO A O 1
ATOM 1117 N N . ALA A 1 150 ? -19.119 -10.160 26.817 1.00 91.94 150 ALA A N 1
ATOM 1118 C CA . ALA A 1 150 ? -18.915 -10.094 25.371 1.00 91.94 150 ALA A CA 1
ATOM 1119 C C . ALA A 1 150 ? -18.438 -8.703 24.910 1.00 91.94 150 ALA A C 1
ATOM 1121 O O . ALA A 1 150 ? -17.724 -8.618 23.913 1.00 91.94 150 ALA A O 1
ATOM 1122 N N . ILE A 1 151 ? -18.773 -7.635 25.646 1.00 95.31 151 ILE A N 1
ATOM 1123 C CA . ILE A 1 151 ? -18.156 -6.311 25.515 1.00 95.31 151 ILE A CA 1
ATOM 1124 C C . ILE A 1 151 ? -16.792 -6.386 26.200 1.00 95.31 151 ILE A C 1
ATOM 1126 O O . ILE A 1 151 ? -16.645 -6.156 27.395 1.00 95.31 151 ILE A O 1
ATOM 1130 N N . ARG A 1 152 ? -15.780 -6.804 25.442 1.00 92.00 152 ARG A N 1
ATOM 1131 C CA . ARG A 1 152 ? -14.478 -7.215 25.977 1.00 92.00 152 ARG A CA 1
ATOM 1132 C C . ARG A 1 152 ? -13.728 -6.053 26.613 1.00 92.00 152 ARG A C 1
ATOM 1134 O O . ARG A 1 152 ? -13.197 -6.191 27.716 1.00 92.00 152 ARG A O 1
ATOM 1141 N N . GLU A 1 153 ? -13.639 -4.947 25.886 1.00 94.31 153 GLU A N 1
ATOM 1142 C CA . GLU A 1 153 ? -12.845 -3.779 26.253 1.00 94.31 153 GLU A CA 1
ATOM 1143 C C . GLU A 1 153 ? -13.587 -2.495 25.883 1.00 94.31 153 GLU A C 1
ATOM 1145 O O . GLU A 1 153 ? -14.307 -2.456 24.881 1.00 94.31 153 GLU A O 1
ATOM 1150 N N . ILE A 1 154 ? -13.390 -1.460 26.700 1.00 95.94 154 ILE A N 1
ATOM 1151 C CA . ILE A 1 154 ? -13.837 -0.092 26.439 1.00 95.94 154 ILE A CA 1
ATOM 1152 C C . ILE A 1 154 ? -12.641 0.836 26.652 1.00 95.94 154 ILE A C 1
ATOM 1154 O O . ILE A 1 154 ? -12.017 0.812 27.714 1.00 95.94 154 ILE A O 1
ATOM 1158 N N . GLU A 1 155 ? -12.319 1.636 25.648 1.00 94.69 155 GLU A N 1
ATOM 1159 C CA . GLU A 1 155 ? -11.233 2.613 25.636 1.00 94.69 155 GLU A CA 1
ATOM 1160 C C . GLU A 1 155 ? -11.827 4.007 25.459 1.00 94.69 155 GLU A C 1
ATOM 1162 O O . GLU A 1 155 ? -12.763 4.201 24.686 1.00 94.69 155 GLU A O 1
ATOM 1167 N N . ARG A 1 156 ? -11.324 4.972 26.227 1.00 92.31 156 ARG A N 1
ATOM 1168 C CA . ARG A 1 156 ? -11.794 6.353 26.204 1.00 92.31 156 ARG A CA 1
ATOM 1169 C C . ARG A 1 156 ? -10.627 7.315 26.379 1.00 92.31 156 ARG A C 1
ATOM 1171 O O . ARG A 1 156 ? -9.847 7.167 27.321 1.00 92.31 156 ARG A O 1
ATOM 1178 N N . SER A 1 157 ? -10.616 8.361 25.569 1.00 88.38 157 SER A N 1
ATOM 1179 C CA . SER A 1 157 ? -9.770 9.543 25.711 1.00 88.38 157 SER A CA 1
ATOM 1180 C C . SER A 1 157 ? -10.659 10.784 25.836 1.00 88.38 157 SER A C 1
ATOM 1182 O O . SER A 1 157 ? -11.647 10.918 25.110 1.00 88.38 157 SER A O 1
ATOM 1184 N N . ASP A 1 158 ? -10.337 11.707 26.745 1.00 83.38 158 ASP A N 1
ATOM 1185 C CA . ASP A 1 158 ? -10.890 13.065 26.655 1.00 83.38 158 ASP A CA 1
ATOM 1186 C C . ASP A 1 158 ? -10.084 13.867 25.608 1.00 83.38 158 ASP A C 1
ATOM 1188 O O . ASP A 1 158 ? -9.264 13.301 24.886 1.00 83.38 158 ASP A O 1
ATOM 1192 N N . LYS A 1 159 ? -10.312 15.185 25.509 1.00 74.69 159 LYS A N 1
ATOM 1193 C CA . LYS A 1 159 ? -9.649 16.065 24.529 1.00 74.69 159 LYS A CA 1
ATOM 1194 C C . LYS A 1 159 ? -8.124 15.873 24.508 1.00 74.69 159 LYS A C 1
ATOM 1196 O O . LYS A 1 159 ? -7.503 15.641 25.551 1.00 74.69 159 LYS A O 1
ATOM 1201 N N . TRP A 1 160 ? -7.539 16.071 23.327 1.00 71.44 160 TRP A N 1
ATOM 1202 C CA . TRP A 1 160 ? -6.109 16.280 23.105 1.00 71.44 160 TRP A CA 1
ATOM 1203 C C . TRP A 1 160 ? -5.795 17.791 23.101 1.00 71.44 160 TRP A C 1
ATOM 1205 O O . TRP A 1 160 ? -5.953 18.458 22.075 1.00 71.44 160 TRP A O 1
ATOM 1215 N N . PRO A 1 161 ? -5.402 18.406 24.236 1.00 64.62 161 PRO A N 1
ATOM 1216 C CA . PRO A 1 161 ? -4.954 19.790 24.221 1.00 64.62 161 PRO A CA 1
ATOM 1217 C C . PRO A 1 161 ? -3.740 19.955 23.307 1.00 64.62 161 PRO A C 1
ATOM 1219 O O . PRO A 1 161 ? -2.758 19.227 23.445 1.00 64.62 161 PRO A O 1
ATOM 1222 N N . ALA A 1 162 ? -3.760 20.984 22.455 1.00 56.16 162 ALA A N 1
ATOM 1223 C CA . ALA A 1 162 ? -2.635 21.330 21.581 1.00 56.16 162 ALA A CA 1
ATOM 1224 C C . ALA A 1 162 ? -1.312 21.554 22.346 1.00 56.16 162 ALA A C 1
ATOM 1226 O O . ALA A 1 162 ? -0.231 21.433 21.781 1.00 56.16 162 ALA A O 1
ATOM 1227 N N . SER A 1 163 ? -1.398 21.876 23.642 1.00 55.28 163 SER A N 1
ATOM 1228 C CA . SER A 1 163 ? -0.262 22.137 24.526 1.00 55.28 163 SER A CA 1
ATOM 1229 C C . SER A 1 163 ? 0.092 20.990 25.482 1.00 55.28 163 SER A C 1
ATOM 1231 O O . SER A 1 163 ? 0.915 21.217 26.366 1.00 55.28 163 SER A O 1
ATOM 1233 N N . SER A 1 164 ? -0.562 19.822 25.419 1.00 46.81 164 SER A N 1
ATOM 1234 C CA . SER A 1 164 ? -0.380 18.764 26.431 1.00 46.81 164 SER A CA 1
ATOM 1235 C C . SER A 1 164 ? 0.198 17.463 25.888 1.00 46.81 164 SER A C 1
ATOM 1237 O O . SER A 1 164 ? -0.057 17.083 24.750 1.00 46.81 164 SER A O 1
ATOM 1239 N N . ASP A 1 165 ? 0.909 16.756 26.767 1.00 51.00 165 ASP A N 1
ATOM 1240 C CA . ASP A 1 165 ? 1.714 15.571 26.457 1.00 51.00 165 ASP A CA 1
ATOM 1241 C C . ASP A 1 165 ? 0.915 14.262 26.283 1.00 51.00 165 ASP A C 1
ATOM 1243 O O . ASP A 1 165 ? 1.473 13.248 25.864 1.00 51.00 165 ASP A O 1
ATOM 1247 N N . VAL A 1 166 ? -0.371 14.245 26.650 1.00 60.50 166 VAL A N 1
ATOM 1248 C CA . VAL A 1 166 ? -1.230 13.049 26.665 1.00 60.50 166 VAL A CA 1
ATOM 1249 C C . VAL A 1 166 ? -2.684 13.480 26.495 1.00 60.50 166 VAL A C 1
ATOM 1251 O O . VAL A 1 166 ? -3.054 14.541 27.003 1.00 60.50 166 VAL A O 1
ATOM 1254 N N . ALA A 1 167 ? -3.526 12.647 25.874 1.00 60.28 167 ALA A N 1
ATOM 1255 C CA . ALA A 1 167 ? -4.970 12.840 25.962 1.00 60.28 167 ALA A CA 1
ATOM 1256 C C . ALA A 1 167 ? -5.373 12.976 27.432 1.00 60.28 167 ALA A C 1
ATOM 1258 O O . ALA A 1 167 ? -4.938 12.185 28.285 1.00 60.28 167 ALA A O 1
ATOM 1259 N N . ALA A 1 168 ? -6.193 13.978 27.740 1.00 65.12 168 ALA A N 1
ATOM 1260 C CA . ALA A 1 168 ? -6.675 14.138 29.098 1.00 65.12 168 ALA A CA 1
ATOM 1261 C C . ALA A 1 168 ? -7.424 12.856 29.514 1.00 65.12 168 ALA A C 1
ATOM 1263 O O . ALA A 1 168 ? -8.264 12.335 28.785 1.00 65.12 168 ALA A O 1
ATOM 1264 N N . ASN A 1 169 ? -7.071 12.307 30.679 1.00 77.88 169 ASN A N 1
ATOM 1265 C CA . ASN A 1 169 ? -7.726 11.139 31.276 1.00 77.88 169 ASN A CA 1
ATOM 1266 C C . ASN A 1 169 ? -7.898 9.909 30.358 1.00 77.88 169 ASN A C 1
ATOM 1268 O O . ASN A 1 169 ? -8.935 9.248 30.453 1.00 77.88 169 ASN A O 1
ATOM 1272 N N . HIS A 1 170 ? -6.910 9.553 29.530 1.00 88.81 170 HIS A N 1
ATOM 1273 C CA . HIS A 1 170 ? -6.970 8.291 28.781 1.00 88.81 170 HIS A CA 1
ATOM 1274 C C . HIS A 1 170 ? -7.173 7.085 29.717 1.00 88.81 170 HIS A C 1
ATOM 1276 O O . HIS A 1 170 ? -6.437 6.899 30.694 1.00 88.81 170 HIS A O 1
ATOM 1282 N N . ARG A 1 171 ? -8.189 6.267 29.433 1.00 92.00 171 ARG A N 1
ATOM 1283 C CA . ARG A 1 171 ? -8.617 5.133 30.258 1.00 92.00 171 ARG A CA 1
ATOM 1284 C C . ARG A 1 171 ? -8.957 3.942 29.380 1.00 92.00 171 ARG A C 1
ATOM 1286 O O . ARG A 1 171 ? -9.654 4.062 28.380 1.00 92.00 171 ARG A O 1
ATOM 1293 N N . VAL A 1 172 ? -8.552 2.768 29.847 1.00 93.75 172 VAL A N 1
ATOM 1294 C CA . VAL A 1 172 ? -8.942 1.477 29.281 1.00 93.75 172 VAL A CA 1
ATOM 1295 C C . VAL A 1 172 ? -9.603 0.674 30.387 1.00 93.75 172 VAL A C 1
ATOM 1297 O O . VAL A 1 172 ? -9.065 0.599 31.491 1.00 93.75 172 VAL A O 1
ATOM 1300 N N . CYS A 1 173 ? -10.743 0.068 30.080 1.00 95.19 173 CYS A N 1
ATOM 1301 C CA . CYS A 1 173 ? -11.373 -0.938 30.913 1.00 95.19 173 CYS A CA 1
ATOM 1302 C C . CYS A 1 173 ? -11.439 -2.281 30.188 1.00 95.19 173 CYS A C 1
ATOM 1304 O O . CYS A 1 173 ? -11.863 -2.361 29.035 1.00 95.19 173 CYS A O 1
ATOM 1306 N N . ARG A 1 174 ? -11.050 -3.344 30.886 1.00 93.19 174 ARG A N 1
ATOM 1307 C CA . ARG A 1 174 ? -10.960 -4.717 30.386 1.00 93.19 174 ARG A CA 1
ATOM 1308 C C . ARG A 1 174 ? -11.963 -5.597 31.123 1.00 93.19 174 ARG A C 1
ATOM 1310 O O . ARG A 1 174 ? -11.633 -6.220 32.135 1.00 93.19 174 ARG A O 1
ATOM 1317 N N . GLN A 1 175 ? -13.184 -5.698 30.607 1.00 91.81 175 GLN A N 1
ATOM 1318 C CA . GLN A 1 175 ? -14.210 -6.555 31.217 1.00 91.81 175 GLN A CA 1
ATOM 1319 C C . GLN A 1 175 ? -13.789 -8.021 31.233 1.00 91.81 175 GLN A C 1
ATOM 1321 O O . GLN A 1 175 ? -14.053 -8.732 32.199 1.00 91.81 175 GLN A O 1
ATOM 1326 N N . TRP A 1 176 ? -13.062 -8.468 30.204 1.00 87.38 176 TRP A N 1
ATOM 1327 C CA . TRP A 1 176 ? -12.513 -9.826 30.161 1.00 87.38 176 TRP A CA 1
ATOM 1328 C C . TRP A 1 176 ? -11.526 -10.120 31.301 1.00 87.38 176 TRP A C 1
ATOM 1330 O O . TRP A 1 176 ? -11.336 -11.284 31.644 1.00 87.38 176 TRP A O 1
ATOM 1340 N N . ALA A 1 177 ? -10.915 -9.086 31.889 1.00 88.06 177 ALA A N 1
ATOM 1341 C CA . ALA A 1 177 ? -10.037 -9.187 33.052 1.00 88.06 177 ALA A CA 1
ATOM 1342 C C . ALA A 1 177 ? -10.782 -8.953 34.384 1.00 88.06 177 ALA A C 1
ATOM 1344 O O . ALA A 1 177 ? -10.150 -8.891 35.437 1.00 88.06 177 ALA A O 1
ATOM 1345 N N . GLY A 1 178 ? -12.112 -8.813 34.352 1.00 91.31 178 GLY A N 1
ATOM 1346 C CA . GLY A 1 178 ? -12.943 -8.545 35.527 1.00 91.31 178 GLY A CA 1
ATOM 1347 C C . GLY A 1 178 ? -12.898 -7.095 36.022 1.00 91.31 178 GLY A C 1
ATOM 1348 O O . GLY A 1 178 ? -13.306 -6.830 37.152 1.00 91.31 178 GLY A O 1
ATOM 1349 N N . GLU A 1 179 ? -12.396 -6.152 35.217 1.00 94.69 179 GLU A N 1
ATOM 1350 C CA . GLU A 1 179 ? -12.376 -4.731 35.582 1.00 94.69 179 GLU A CA 1
ATOM 1351 C C . GLU A 1 179 ? -13.795 -4.126 35.572 1.00 94.69 179 GLU A C 1
ATOM 1353 O O . GLU A 1 179 ? -14.642 -4.483 34.753 1.00 94.69 179 GLU A O 1
ATOM 1358 N N . ASN A 1 180 ? -14.061 -3.174 36.476 1.00 93.00 180 ASN A N 1
ATOM 1359 C CA . ASN A 1 180 ? -15.332 -2.448 36.517 1.00 93.00 180 ASN A CA 1
ATOM 1360 C C . ASN A 1 180 ? -15.307 -1.250 35.554 1.00 93.00 180 ASN A C 1
ATOM 1362 O O . ASN A 1 180 ? -14.604 -0.268 35.796 1.00 93.00 180 ASN A O 1
ATOM 1366 N N . CYS A 1 181 ? -16.131 -1.304 34.505 1.00 95.06 181 CYS A N 1
ATOM 1367 C CA . CYS A 1 181 ? -16.146 -0.291 33.450 1.00 95.06 181 CYS A CA 1
ATOM 1368 C C . CYS A 1 181 ? -17.081 0.895 33.673 1.00 95.06 181 CYS A C 1
ATOM 1370 O O . CYS A 1 181 ? -17.151 1.747 32.792 1.00 95.06 181 CYS A O 1
ATOM 1372 N N . ALA A 1 182 ? -17.757 1.012 34.821 1.00 91.88 182 ALA A N 1
ATOM 1373 C CA . ALA A 1 182 ? -18.711 2.100 35.070 1.00 91.88 182 ALA A CA 1
ATOM 1374 C C . ALA A 1 182 ? -18.133 3.498 34.756 1.00 91.88 182 ALA A C 1
ATOM 1376 O O . ALA A 1 182 ? -18.802 4.337 34.161 1.00 91.88 182 ALA A O 1
ATOM 1377 N N . ASN A 1 183 ? -16.849 3.721 35.059 1.00 89.62 183 ASN A N 1
ATOM 1378 C CA . ASN A 1 183 ? -16.174 5.011 34.873 1.00 89.62 183 ASN A CA 1
ATOM 1379 C C . ASN A 1 183 ? -15.772 5.337 33.423 1.00 89.62 183 ASN A C 1
ATOM 1381 O O . ASN A 1 183 ? -15.234 6.421 33.185 1.00 89.62 183 ASN A O 1
ATOM 1385 N N . VAL A 1 184 ? -15.971 4.413 32.478 1.00 94.12 184 VAL A N 1
ATOM 1386 C CA . VAL A 1 184 ? -15.672 4.610 31.047 1.00 94.12 184 VAL A CA 1
ATOM 1387 C C . VAL A 1 184 ? -16.903 4.445 30.150 1.00 94.12 184 VAL A C 1
ATOM 1389 O O . VAL A 1 184 ? -16.785 4.600 28.941 1.00 94.12 184 VAL A O 1
ATOM 1392 N N . LEU A 1 185 ? -18.091 4.175 30.709 1.00 94.62 185 LEU A N 1
ATOM 1393 C CA . LEU A 1 185 ? -19.326 4.021 29.924 1.00 94.62 185 LEU A CA 1
ATOM 1394 C C . LEU A 1 185 ? -19.842 5.336 29.341 1.00 94.62 185 LEU A C 1
ATOM 1396 O O . LEU A 1 185 ? -20.510 5.322 28.313 1.00 94.62 185 LEU A O 1
ATOM 1400 N N . ASN A 1 186 ? -19.580 6.466 29.996 1.00 92.88 186 ASN A N 1
ATOM 1401 C CA . ASN A 1 186 ? -20.047 7.761 29.516 1.00 92.88 186 ASN A CA 1
ATOM 1402 C C . ASN A 1 186 ? -19.220 8.208 28.300 1.00 92.88 186 ASN A C 1
ATOM 1404 O O . ASN A 1 186 ? -18.068 8.609 28.464 1.00 92.88 186 ASN A O 1
ATOM 1408 N N . ALA A 1 187 ? -19.816 8.163 27.110 1.00 91.69 187 ALA A N 1
ATOM 1409 C CA . ALA A 1 187 ? -19.207 8.624 25.863 1.00 91.69 187 ALA A CA 1
ATOM 1410 C C . ALA A 1 187 ? -19.442 10.126 25.616 1.00 91.69 187 ALA A C 1
ATOM 1412 O O . ALA A 1 187 ? -18.701 10.764 24.886 1.00 91.69 187 ALA A O 1
ATOM 1413 N N . GLY A 1 188 ? -20.423 10.751 26.274 1.00 87.50 188 GLY A N 1
ATOM 1414 C CA . GLY A 1 188 ? -20.791 12.157 26.042 1.00 87.50 188 GLY A CA 1
ATOM 1415 C C . GLY A 1 188 ? -19.718 13.200 26.358 1.00 87.50 188 GLY A C 1
ATOM 1416 O O . GLY A 1 188 ? -19.878 14.374 26.049 1.00 87.50 188 GLY A O 1
ATOM 1417 N N . THR A 1 189 ? -18.644 12.792 27.029 1.00 86.25 189 THR A N 1
ATOM 1418 C CA . THR A 1 189 ? -17.561 13.677 27.487 1.00 86.25 189 THR A CA 1
ATOM 1419 C C . THR A 1 189 ? -16.198 13.272 26.934 1.00 86.25 189 THR A C 1
ATOM 1421 O O . THR A 1 189 ? -15.188 13.817 27.371 1.00 86.25 189 THR A O 1
ATOM 1424 N N . SER A 1 190 ? -16.151 12.325 25.998 1.00 87.31 190 SER A N 1
ATOM 1425 C CA . SER A 1 190 ? -14.911 11.895 25.358 1.00 87.31 190 SER A CA 1
ATOM 1426 C C . SER A 1 190 ? -14.619 12.690 24.087 1.00 87.31 190 SER A C 1
ATOM 1428 O O . SER A 1 190 ? -15.527 13.233 23.453 1.00 87.31 190 SER A O 1
ATOM 1430 N N . ALA A 1 191 ? -13.346 12.743 23.711 1.00 82.69 191 ALA A N 1
ATOM 1431 C CA . ALA A 1 191 ? -12.947 13.040 22.338 1.00 82.69 191 ALA A CA 1
ATOM 1432 C C . ALA A 1 191 ? -12.889 11.747 21.517 1.00 82.69 191 ALA A C 1
ATOM 1434 O O . ALA A 1 191 ? -13.376 11.720 20.402 1.00 82.69 191 ALA A O 1
ATOM 1435 N N . GLU A 1 192 ? -12.427 10.646 22.110 1.00 87.50 192 GLU A N 1
ATOM 1436 C CA . GLU A 1 192 ? -12.418 9.325 21.473 1.00 87.50 192 GLU A CA 1
ATOM 1437 C C . GLU A 1 192 ? -13.028 8.309 22.441 1.00 87.50 192 GLU A C 1
ATOM 1439 O O . GLU A 1 192 ? -12.673 8.262 23.624 1.00 87.50 192 GLU A O 1
ATOM 1444 N N . TRP A 1 193 ? -13.952 7.486 21.964 1.00 93.31 193 TRP A N 1
ATOM 1445 C CA . TRP A 1 193 ? -14.546 6.398 22.731 1.00 93.31 193 TRP A CA 1
ATOM 1446 C C . TRP A 1 193 ? -14.726 5.177 21.843 1.00 93.31 193 TRP A C 1
ATOM 1448 O O . TRP A 1 193 ? -15.299 5.264 20.761 1.00 93.31 193 TRP A O 1
ATOM 1458 N N . HIS A 1 194 ? -14.262 4.025 22.314 1.00 95.06 194 HIS A N 1
ATOM 1459 C CA . HIS A 1 194 ? -14.317 2.769 21.580 1.00 95.06 194 HIS A CA 1
ATOM 1460 C C . HIS A 1 194 ? -14.764 1.635 22.498 1.00 95.06 194 HIS A C 1
ATOM 1462 O O . HIS A 1 194 ? -14.232 1.470 23.593 1.00 95.06 194 HIS A O 1
ATOM 1468 N N . ALA A 1 195 ? -15.676 0.790 22.030 1.00 96.56 195 ALA A N 1
ATOM 1469 C CA . ALA A 1 195 ? -15.989 -0.494 22.646 1.00 96.56 195 ALA A CA 1
ATOM 1470 C C . ALA A 1 195 ? -15.766 -1.626 21.644 1.00 96.56 195 ALA A C 1
ATOM 1472 O O . ALA A 1 195 ? -16.049 -1.477 20.459 1.00 96.56 195 ALA A O 1
ATOM 1473 N N . THR A 1 196 ? -15.263 -2.768 22.116 1.00 96.06 196 THR A N 1
ATOM 1474 C CA . THR A 1 196 ? -15.091 -3.968 21.280 1.00 96.06 196 THR A CA 1
ATOM 1475 C C . THR A 1 196 ? -16.002 -5.093 21.755 1.00 96.06 196 THR A C 1
ATOM 1477 O O . THR A 1 196 ? -15.846 -5.604 22.867 1.00 96.06 196 THR A O 1
ATOM 1480 N N . LEU A 1 197 ? -16.931 -5.507 20.899 1.00 96.31 197 LEU A N 1
ATOM 1481 C CA . LEU A 1 197 ? -17.766 -6.689 21.074 1.00 96.31 197 LEU A CA 1
ATOM 1482 C C . LEU A 1 197 ? -17.082 -7.899 20.422 1.00 96.31 197 LEU A C 1
ATOM 1484 O O . LEU A 1 197 ? -16.749 -7.863 19.244 1.00 96.31 197 LEU A O 1
ATOM 1488 N N . ALA A 1 198 ? -16.905 -8.992 21.163 1.00 94.00 198 ALA A N 1
ATOM 1489 C CA . ALA A 1 198 ? -16.504 -10.283 20.600 1.00 94.00 198 ALA A CA 1
ATOM 1490 C C . ALA A 1 198 ? -17.754 -11.113 20.277 1.00 94.00 198 ALA A C 1
ATOM 1492 O O . ALA A 1 198 ? -18.297 -11.796 21.148 1.00 94.00 198 ALA A O 1
ATOM 1493 N N . TYR A 1 199 ? -18.219 -11.037 19.034 1.00 94.00 199 TYR A N 1
ATOM 1494 C CA . TYR A 1 199 ? -19.446 -11.686 18.586 1.00 94.00 199 TYR A CA 1
ATOM 1495 C C . TYR A 1 199 ? -19.165 -13.070 17.993 1.00 94.00 199 TYR A C 1
ATOM 1497 O O . TYR A 1 199 ? -18.314 -13.217 17.125 1.00 94.00 199 TYR A O 1
ATOM 1505 N N . VAL A 1 200 ? -19.887 -14.100 18.431 1.00 89.75 200 VAL A N 1
ATOM 1506 C CA . VAL A 1 200 ? -19.823 -15.430 17.808 1.00 89.75 200 VAL A CA 1
ATOM 1507 C C . VAL A 1 200 ? -21.109 -15.633 17.008 1.00 89.75 200 VAL A C 1
ATOM 1509 O O . VAL A 1 200 ? -22.167 -15.715 17.636 1.00 89.75 200 VAL A O 1
ATOM 1512 N N . PRO A 1 201 ? -21.038 -15.723 15.665 1.00 84.06 201 PRO A N 1
ATOM 1513 C CA . PRO A 1 201 ? -22.192 -16.043 14.826 1.00 84.06 201 PRO A CA 1
ATOM 1514 C C . PRO A 1 201 ? -22.925 -17.278 15.342 1.00 84.06 201 PRO A C 1
ATOM 1516 O O . PRO A 1 201 ? -22.292 -18.307 15.608 1.00 84.06 201 PRO A O 1
ATOM 1519 N N . GLN A 1 202 ? -24.250 -17.220 15.483 1.00 77.06 202 GLN A N 1
ATOM 1520 C CA . GLN A 1 202 ? -24.984 -18.370 16.019 1.00 77.06 202 GLN A CA 1
ATOM 1521 C C . GLN A 1 202 ? -24.956 -19.567 15.066 1.00 77.06 202 GLN A C 1
ATOM 1523 O O . GLN A 1 202 ? -25.024 -20.716 15.517 1.00 77.06 202 GLN A O 1
ATOM 1528 N N . GLN A 1 203 ? -24.743 -19.314 13.772 1.00 66.12 203 GLN A N 1
ATOM 1529 C CA . GLN A 1 203 ? -24.461 -20.346 12.775 1.00 66.12 203 GLN A CA 1
ATOM 1530 C C . GLN A 1 203 ? -23.245 -21.224 13.137 1.00 66.12 203 GLN A C 1
ATOM 1532 O O . GLN A 1 203 ? -23.211 -22.394 12.765 1.00 66.12 203 GLN A O 1
ATOM 1537 N N . LEU A 1 204 ? -22.272 -20.709 13.901 1.00 65.88 204 LEU A N 1
ATOM 1538 C CA . LEU A 1 204 ? -21.068 -21.453 14.302 1.00 65.88 204 LEU A CA 1
ATOM 1539 C C . LEU A 1 204 ? -21.240 -22.257 15.606 1.00 65.88 204 LEU A C 1
ATOM 1541 O O . LEU A 1 204 ? -20.534 -23.243 15.823 1.00 65.88 204 LEU A O 1
ATOM 1545 N N . VAL A 1 205 ? -22.181 -21.873 16.477 1.00 57.72 205 VAL A N 1
ATOM 1546 C CA . VAL A 1 205 ? -22.339 -22.446 17.833 1.00 57.72 205 VAL A CA 1
ATOM 1547 C C . VAL A 1 205 ? -23.107 -23.780 17.834 1.00 57.72 205 VAL A C 1
ATOM 1549 O O . VAL A 1 205 ? -22.954 -24.591 18.745 1.00 57.72 205 VAL A O 1
ATOM 1552 N N . THR A 1 206 ? -23.907 -24.067 16.805 1.00 50.75 206 THR A N 1
ATOM 1553 C CA . THR A 1 206 ? -24.828 -25.227 16.763 1.00 50.75 206 THR A CA 1
ATOM 1554 C C . THR A 1 206 ? -24.180 -26.577 16.402 1.00 50.75 206 THR A C 1
ATOM 1556 O O . THR A 1 206 ? -24.870 -27.581 16.225 1.00 50.75 206 THR A O 1
ATOM 1559 N N . THR A 1 207 ? -22.849 -26.659 16.372 1.00 46.38 207 THR A N 1
ATOM 1560 C CA . THR A 1 207 ? -22.077 -27.854 15.973 1.00 46.38 207 THR A CA 1
ATOM 1561 C C . THR A 1 207 ? -22.115 -29.025 16.972 1.00 46.38 207 THR A C 1
ATOM 1563 O O . THR A 1 207 ? -21.659 -30.118 16.639 1.00 46.38 207 THR A O 1
ATOM 1566 N N . GLY A 1 208 ? -22.700 -28.852 18.166 1.00 43.56 208 GLY A N 1
ATOM 1567 C CA . GLY A 1 208 ? -22.809 -29.908 19.189 1.00 43.56 208 GLY A CA 1
ATOM 1568 C C . GLY A 1 208 ? -23.948 -30.921 18.990 1.00 43.56 208 GLY A C 1
ATOM 1569 O O . GLY A 1 208 ? -23.886 -32.029 19.523 1.00 43.56 208 GLY A O 1
ATOM 1570 N N . SER A 1 209 ? -24.979 -30.583 18.215 1.00 41.50 209 SER A N 1
ATOM 1571 C CA . SER A 1 209 ? -26.116 -31.468 17.934 1.00 41.50 209 SER A CA 1
ATOM 1572 C C . SER A 1 209 ? -26.932 -30.886 16.784 1.00 41.50 209 SER A C 1
ATOM 1574 O O . SER A 1 209 ? -27.843 -30.088 16.991 1.00 41.50 209 SER A O 1
ATOM 1576 N N . TYR A 1 210 ? -26.602 -31.275 15.549 1.00 41.34 210 TYR A N 1
ATOM 1577 C CA . TYR A 1 210 ? -27.372 -30.874 14.373 1.00 41.34 210 TYR A CA 1
ATOM 1578 C C . TYR A 1 210 ? -28.838 -31.287 14.547 1.00 41.34 210 TYR A C 1
ATOM 1580 O O . TYR A 1 210 ? -29.184 -32.463 14.421 1.00 41.34 210 TYR A O 1
ATOM 1588 N N . ALA A 1 211 ? -29.719 -30.312 14.779 1.00 41.22 211 ALA A N 1
ATOM 1589 C CA . ALA A 1 211 ? -31.103 -30.450 14.362 1.00 41.22 211 ALA A CA 1
ATOM 1590 C C . ALA A 1 211 ? -31.070 -30.727 12.850 1.00 41.22 211 ALA A C 1
ATOM 1592 O O . ALA A 1 211 ? -30.428 -29.998 12.092 1.00 41.22 211 ALA A O 1
ATOM 1593 N N . SER A 1 212 ? -31.671 -31.836 12.423 1.00 36.38 212 SER A N 1
ATOM 1594 C CA . SER A 1 212 ? -31.647 -32.327 11.045 1.00 36.38 212 SER A CA 1
ATOM 1595 C C . SER A 1 212 ? -32.132 -31.246 10.066 1.00 36.38 212 SER A C 1
ATOM 1597 O O . SER A 1 212 ? -33.337 -31.061 9.909 1.00 36.38 212 SER A O 1
ATOM 1599 N N . GLY A 1 213 ? -31.210 -30.511 9.433 1.00 44.25 213 GLY A N 1
ATOM 1600 C CA . GLY A 1 213 ? -31.557 -29.439 8.493 1.00 44.25 213 GLY A CA 1
ATOM 1601 C C . GLY A 1 213 ? -30.486 -28.378 8.214 1.00 44.25 213 GLY A C 1
ATOM 1602 O O . GLY A 1 213 ? -30.581 -27.726 7.179 1.00 44.25 213 GLY A O 1
ATOM 1603 N N . PHE A 1 214 ? -29.468 -28.212 9.066 1.00 46.62 214 PHE A N 1
ATOM 1604 C CA . PHE A 1 214 ? -28.447 -27.164 8.890 1.00 46.62 214 PHE A CA 1
ATOM 1605 C C . PHE A 1 214 ? -27.178 -27.675 8.193 1.00 46.62 214 PHE A C 1
ATOM 1607 O O . PHE A 1 214 ? -26.664 -28.740 8.535 1.00 46.62 214 PHE A O 1
ATOM 1614 N N . SER A 1 215 ? -26.660 -26.912 7.223 1.00 51.34 215 SER A N 1
ATOM 1615 C CA . SER A 1 215 ? -25.333 -27.159 6.645 1.00 51.34 215 SER A CA 1
ATOM 1616 C C . SER A 1 215 ? -24.269 -26.498 7.532 1.00 51.34 215 SER A C 1
ATOM 1618 O O . SER A 1 215 ? -24.470 -25.343 7.900 1.00 51.34 215 SER A O 1
ATOM 1620 N N . PRO A 1 216 ? -23.145 -27.170 7.854 1.00 59.41 216 PRO A N 1
ATOM 1621 C CA . PRO A 1 216 ? -22.004 -26.517 8.494 1.00 59.41 216 PRO A CA 1
ATOM 1622 C C . PRO A 1 216 ? -21.581 -25.289 7.692 1.00 59.41 216 PRO A C 1
ATOM 1624 O O . PRO A 1 216 ? -21.551 -25.355 6.457 1.00 59.41 216 PRO A O 1
ATOM 1627 N N . VAL A 1 217 ? -21.234 -24.221 8.407 1.00 64.50 217 VAL A N 1
ATOM 1628 C CA . VAL A 1 217 ? -20.557 -23.044 7.861 1.00 64.50 217 VAL A CA 1
ATOM 1629 C C . VAL A 1 217 ? -19.216 -23.477 7.268 1.00 64.50 217 VAL A C 1
ATOM 1631 O O . VAL A 1 217 ? -18.495 -24.269 7.882 1.00 64.50 217 VAL A O 1
ATOM 1634 N N . ARG A 1 218 ? -18.894 -23.008 6.062 1.00 70.44 218 ARG A N 1
ATOM 1635 C CA . ARG A 1 218 ? -17.692 -23.412 5.322 1.00 70.44 218 ARG A CA 1
ATOM 1636 C C . ARG A 1 218 ? -16.801 -22.210 5.047 1.00 70.44 218 ARG A C 1
ATOM 1638 O O . ARG A 1 218 ? -17.264 -21.076 4.982 1.00 70.44 218 ARG A O 1
ATOM 1645 N N . SER A 1 219 ? -15.522 -22.489 4.808 1.00 74.81 219 SER A N 1
ATOM 1646 C CA . SER A 1 219 ? -14.648 -21.508 4.165 1.00 74.81 219 SER A CA 1
ATOM 1647 C C . SER A 1 219 ? -15.261 -21.047 2.836 1.00 74.81 219 SER A C 1
ATOM 1649 O O . SER A 1 219 ? -15.797 -21.862 2.074 1.00 74.81 219 SER A O 1
ATOM 1651 N N . GLY A 1 220 ? -15.209 -19.744 2.580 1.00 77.06 220 GLY A N 1
ATOM 1652 C CA . GLY A 1 220 ? -15.832 -19.069 1.448 1.00 77.06 220 GLY A CA 1
ATOM 1653 C C . GLY A 1 220 ? -17.246 -18.528 1.706 1.00 77.06 220 GLY A C 1
ATOM 1654 O O . GLY A 1 220 ? -17.793 -17.861 0.820 1.00 77.06 220 GLY A O 1
ATOM 1655 N N . ASP A 1 221 ? -17.851 -18.810 2.865 1.00 79.62 221 ASP A N 1
ATOM 1656 C CA . ASP A 1 221 ? -19.144 -18.236 3.251 1.00 79.62 221 ASP A CA 1
ATOM 1657 C C . ASP A 1 221 ? -18.992 -16.797 3.777 1.00 79.62 221 ASP A C 1
ATOM 1659 O O . ASP A 1 221 ? -17.918 -16.367 4.194 1.00 79.62 221 ASP A O 1
ATOM 1663 N N . ASP A 1 222 ? -20.086 -16.039 3.749 1.00 81.94 222 ASP A N 1
ATOM 1664 C CA . ASP A 1 222 ? -20.152 -14.665 4.246 1.00 81.94 222 ASP A CA 1
ATOM 1665 C C . ASP A 1 222 ? -21.131 -14.593 5.426 1.00 81.94 222 ASP A C 1
ATOM 1667 O O . ASP A 1 222 ? -22.237 -15.128 5.339 1.00 81.94 222 ASP A O 1
ATOM 1671 N N . VAL A 1 223 ? -20.757 -13.884 6.490 1.00 83.94 223 VAL A N 1
ATOM 1672 C CA . VAL A 1 223 ? -21.637 -13.536 7.612 1.00 83.94 223 VAL A CA 1
ATOM 1673 C C . VAL A 1 223 ? -22.052 -12.076 7.467 1.00 83.94 223 VAL A C 1
ATOM 1675 O O . VAL A 1 223 ? -21.208 -11.180 7.481 1.00 83.94 223 VAL A O 1
ATOM 1678 N N . GLU A 1 224 ? -23.350 -11.827 7.328 1.00 83.75 224 GLU A N 1
ATOM 1679 C CA . GLU A 1 224 ? -23.912 -10.479 7.224 1.00 83.75 224 GLU A CA 1
ATOM 1680 C C . GLU A 1 224 ? -24.630 -10.108 8.521 1.00 83.75 224 GLU A C 1
ATOM 1682 O O . GLU A 1 224 ? -25.513 -10.833 8.987 1.00 83.75 224 GLU A O 1
ATOM 1687 N N . LEU A 1 225 ? -24.247 -8.971 9.100 1.00 83.62 225 LEU A N 1
ATOM 1688 C CA . LEU A 1 225 ? -24.753 -8.493 10.382 1.00 83.62 225 LEU A CA 1
ATOM 1689 C C . LEU A 1 225 ? -25.311 -7.081 10.227 1.00 83.62 225 LEU A C 1
ATOM 1691 O O . LEU A 1 225 ? -24.712 -6.241 9.557 1.00 83.62 225 LEU A O 1
ATOM 1695 N N . TYR A 1 226 ? -26.422 -6.796 10.897 1.00 83.69 226 TYR A N 1
ATOM 1696 C CA . TYR A 1 226 ? -26.800 -5.431 11.243 1.00 83.69 226 TYR A CA 1
ATOM 1697 C C . TYR A 1 226 ? -26.553 -5.228 12.732 1.00 83.69 226 TYR A C 1
ATOM 1699 O O . TYR A 1 226 ? -27.084 -5.950 13.570 1.00 83.69 226 TYR A O 1
ATOM 1707 N N . VAL A 1 227 ? -25.706 -4.267 13.063 1.00 84.81 227 VAL A N 1
ATOM 1708 C CA . VAL A 1 227 ? -25.280 -3.998 14.430 1.00 84.81 227 VAL A CA 1
ATOM 1709 C C . VAL A 1 227 ? -25.789 -2.624 14.809 1.00 84.81 227 VAL A C 1
ATOM 1711 O O . VAL A 1 227 ? -25.615 -1.678 14.053 1.00 84.81 227 VAL A O 1
ATOM 1714 N N . SER A 1 228 ? -26.393 -2.489 15.983 1.00 87.31 228 SER A N 1
ATOM 1715 C CA . SER A 1 228 ? -26.794 -1.192 16.523 1.00 87.31 228 SER A CA 1
ATOM 1716 C C . SER A 1 228 ? -26.258 -0.996 17.930 1.00 87.31 228 SER A C 1
ATOM 1718 O O . SER A 1 228 ? -26.314 -1.892 18.770 1.00 87.31 228 SER A O 1
ATOM 1720 N N . ALA A 1 229 ? -25.721 0.189 18.187 1.00 89.94 229 ALA A N 1
ATOM 1721 C CA . ALA A 1 229 ? -25.223 0.611 19.480 1.00 89.94 229 ALA A CA 1
ATOM 1722 C C . ALA A 1 229 ? -26.193 1.622 20.091 1.00 89.94 229 ALA A C 1
ATOM 1724 O O . ALA A 1 229 ? -26.684 2.524 19.412 1.00 89.94 229 ALA A O 1
ATOM 1725 N N . SER A 1 230 ? -26.468 1.470 21.384 1.00 92.06 230 SER A N 1
ATOM 1726 C CA . SER A 1 230 ? -27.403 2.325 22.113 1.00 92.06 230 SER A CA 1
ATOM 1727 C C . SER A 1 230 ? -26.715 3.055 23.261 1.00 92.06 230 SER A C 1
ATOM 1729 O O . SER A 1 230 ? -25.946 2.465 24.022 1.00 92.06 230 SER A O 1
ATOM 1731 N N . PHE A 1 231 ? -27.023 4.340 23.399 1.00 92.62 231 PHE A N 1
ATOM 1732 C CA . PHE A 1 231 ? -26.487 5.240 24.416 1.00 92.62 231 PHE A CA 1
ATOM 1733 C C . PHE A 1 231 ? -27.638 5.972 25.097 1.00 92.62 231 PHE A C 1
ATOM 1735 O O . PHE A 1 231 ? -28.618 6.314 24.444 1.00 92.62 231 PHE A O 1
ATOM 1742 N N . ALA A 1 232 ? -27.542 6.248 26.392 1.00 92.75 232 ALA A N 1
ATOM 1743 C CA . ALA A 1 232 ? -28.460 7.159 27.057 1.00 92.75 232 ALA A CA 1
ATOM 1744 C C . ALA A 1 232 ? -28.262 8.579 26.510 1.00 92.75 232 ALA A C 1
ATOM 1746 O O . ALA A 1 232 ? -27.149 8.971 26.162 1.00 92.75 232 ALA A O 1
ATOM 1747 N N . LYS A 1 233 ? -29.331 9.370 26.464 1.00 88.88 233 LYS A N 1
ATOM 1748 C CA . LYS A 1 233 ? -29.244 10.815 26.250 1.00 88.88 233 LYS A CA 1
ATOM 1749 C C . LYS A 1 233 ? -28.528 11.462 27.441 1.00 88.88 233 LYS A C 1
ATOM 1751 O O . LYS A 1 233 ? -28.621 10.972 28.566 1.00 88.88 233 LYS A O 1
ATOM 1756 N N . SER A 1 234 ? -27.840 12.576 27.220 1.00 84.94 234 SER A N 1
ATOM 1757 C CA . SER A 1 234 ? -27.114 13.298 28.268 1.00 84.94 234 SER A CA 1
ATOM 1758 C C . SER A 1 234 ? -28.031 13.622 29.454 1.00 84.94 234 SER A C 1
ATOM 1760 O O . SER A 1 234 ? -29.154 14.104 29.285 1.00 84.94 234 SER A O 1
ATOM 1762 N N . GLY A 1 235 ? -27.575 13.287 30.665 1.00 85.31 235 GLY A N 1
ATOM 1763 C CA . GLY A 1 235 ? -28.349 13.425 31.905 1.00 85.31 235 GLY A CA 1
ATOM 1764 C C . GLY A 1 235 ? -29.504 12.426 32.081 1.00 85.31 235 GLY A C 1
ATOM 1765 O O . GLY A 1 235 ? -30.271 12.554 33.036 1.00 85.31 235 GLY A O 1
ATOM 1766 N N . LYS A 1 236 ? -29.658 11.445 31.184 1.00 91.94 236 LYS A N 1
ATOM 1767 C CA . LYS A 1 236 ? -30.637 10.351 31.275 1.00 91.94 236 LYS A CA 1
ATOM 1768 C C . LYS A 1 236 ? -29.955 9.020 31.589 1.00 91.94 236 LYS A C 1
ATOM 1770 O O . LYS A 1 236 ? -28.734 8.934 31.663 1.00 91.94 236 LYS A O 1
ATOM 1775 N N . THR A 1 237 ? -30.761 7.979 31.786 1.00 90.06 237 THR A N 1
ATOM 1776 C CA . THR A 1 237 ? -30.295 6.612 32.052 1.00 90.06 237 THR A CA 1
ATOM 1777 C C . THR A 1 237 ? -30.716 5.668 30.932 1.00 90.06 237 THR A C 1
ATOM 1779 O O . THR A 1 237 ? -31.632 5.953 30.162 1.00 90.06 237 THR A O 1
ATOM 1782 N N . CYS A 1 238 ? -30.103 4.488 30.887 1.00 90.62 238 CYS A N 1
ATOM 1783 C CA . CYS A 1 238 ? -30.468 3.431 29.947 1.00 90.62 238 CYS A CA 1
ATOM 1784 C C . CYS A 1 238 ? -31.825 2.760 30.243 1.00 90.62 238 CYS A C 1
ATOM 1786 O O . CYS A 1 238 ? -32.153 1.775 29.586 1.00 90.62 238 CYS A O 1
ATOM 1788 N N . ALA A 1 239 ? -32.616 3.234 31.213 1.00 90.38 239 ALA A N 1
ATOM 1789 C CA . ALA A 1 239 ? -33.840 2.557 31.648 1.00 90.38 239 ALA A CA 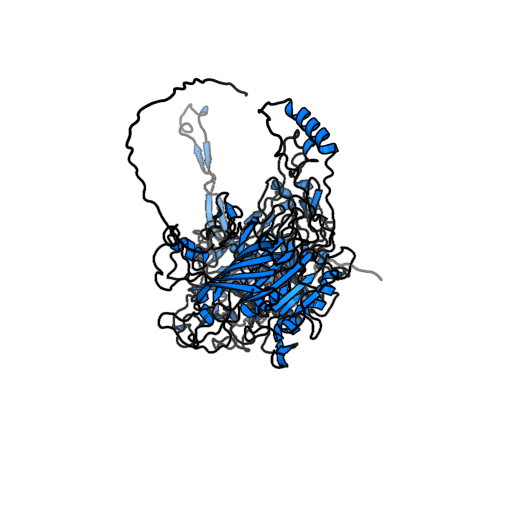1
ATOM 1790 C C . ALA A 1 239 ? -34.977 2.608 30.608 1.00 90.38 239 ALA A C 1
ATOM 1792 O O . ALA A 1 239 ? -35.645 1.599 30.402 1.00 90.38 239 ALA A O 1
ATOM 1793 N N . ASN A 1 240 ? -35.168 3.743 29.924 1.00 87.31 240 ASN A N 1
ATOM 1794 C CA . ASN A 1 240 ? -36.249 3.931 28.947 1.00 87.31 240 ASN A CA 1
ATOM 1795 C C . ASN A 1 240 ? -35.693 4.014 27.523 1.00 87.31 240 ASN A C 1
ATOM 1797 O O . ASN A 1 240 ? -34.700 4.698 27.293 1.00 87.31 240 ASN A O 1
ATOM 1801 N N . SER A 1 241 ? -36.354 3.392 26.545 1.00 79.12 241 SER A N 1
ATOM 1802 C CA . SER A 1 241 ? -35.940 3.459 25.132 1.00 79.12 241 SER A CA 1
ATOM 1803 C C . SER A 1 241 ? -36.027 4.875 24.548 1.00 79.12 241 SER A C 1
ATOM 1805 O O . SER A 1 241 ? -35.138 5.285 23.809 1.00 79.12 241 SER A O 1
ATOM 1807 N N . SER A 1 242 ? -37.027 5.671 24.943 1.00 82.81 242 SER A N 1
ATOM 1808 C CA . SER A 1 242 ? -37.179 7.078 24.527 1.00 82.81 242 SER A CA 1
ATOM 1809 C C . SER A 1 242 ? -36.042 7.990 25.000 1.00 82.81 242 SER A C 1
ATOM 1811 O O . SER A 1 242 ? -35.814 9.063 24.432 1.00 82.81 242 SER A O 1
ATOM 1813 N N . ASP A 1 243 ? -35.332 7.567 26.045 1.00 88.56 243 ASP A N 1
ATOM 1814 C CA . ASP A 1 243 ? -34.176 8.253 26.608 1.00 88.56 243 ASP A CA 1
ATOM 1815 C C . ASP A 1 243 ? -32.863 7.807 25.949 1.00 88.56 243 ASP A C 1
ATOM 1817 O O . ASP A 1 243 ? -31.798 8.190 26.423 1.00 88.56 243 ASP A O 1
ATOM 1821 N N . ARG A 1 244 ? -32.911 7.026 24.860 1.00 85.75 244 ARG A N 1
ATOM 1822 C CA . ARG A 1 244 ? -31.722 6.538 24.155 1.00 85.75 244 ARG A CA 1
ATOM 1823 C C . ARG A 1 244 ? -31.481 7.259 22.828 1.00 85.75 244 ARG A C 1
ATOM 1825 O O . ARG A 1 244 ? -32.404 7.763 22.189 1.00 85.75 244 ARG A O 1
ATOM 1832 N N . VAL A 1 245 ? -30.216 7.293 22.431 1.00 85.19 245 VAL A N 1
ATOM 1833 C CA . VAL A 1 245 ? -29.721 7.570 21.082 1.00 85.19 245 VAL A CA 1
ATOM 1834 C C . VAL A 1 245 ? -29.185 6.249 20.543 1.00 85.19 245 VAL A C 1
ATOM 1836 O O . VAL A 1 245 ? -28.439 5.559 21.239 1.00 85.19 245 VAL A O 1
ATOM 1839 N N . VAL A 1 246 ? -29.594 5.874 19.334 1.00 82.81 246 VAL A N 1
ATOM 1840 C CA . VAL A 1 246 ? -29.190 4.619 18.694 1.00 82.81 246 VAL A CA 1
ATOM 1841 C C . VAL A 1 246 ? -28.632 4.939 17.320 1.00 82.81 246 VAL A C 1
ATOM 1843 O O . VAL A 1 246 ? -29.246 5.691 16.566 1.00 82.81 246 VAL A O 1
ATOM 1846 N N . PHE A 1 247 ? -27.488 4.352 16.994 1.00 81.56 247 PHE A N 1
ATOM 1847 C CA . PHE A 1 247 ? -26.977 4.295 15.630 1.00 81.56 247 PHE A CA 1
ATOM 1848 C C . PHE A 1 247 ? -26.633 2.850 15.296 1.00 81.56 247 PHE A C 1
ATOM 1850 O O . PHE A 1 247 ? -26.410 2.032 16.190 1.00 81.56 247 PHE A O 1
ATOM 1857 N N . GLY A 1 248 ? -26.634 2.517 14.014 1.00 75.94 248 GLY A N 1
ATOM 1858 C CA . GLY A 1 248 ? -26.364 1.164 13.562 1.00 75.94 248 GLY A CA 1
ATOM 1859 C C . GLY A 1 248 ? -25.694 1.140 12.205 1.00 75.94 248 GLY A C 1
ATOM 1860 O O . GLY A 1 248 ? -25.818 2.094 11.441 1.00 75.94 248 GLY A O 1
ATOM 1861 N N . ASP A 1 249 ? -25.010 0.040 11.922 1.00 74.31 249 ASP A N 1
ATOM 1862 C CA . ASP A 1 249 ? -24.347 -0.203 10.651 1.00 74.31 249 ASP A CA 1
ATOM 1863 C C . ASP A 1 249 ? -24.504 -1.659 10.204 1.00 74.31 249 ASP A C 1
ATOM 1865 O O . ASP A 1 249 ? -24.823 -2.551 10.998 1.00 74.31 249 ASP A O 1
ATOM 1869 N N . ARG A 1 250 ? -24.309 -1.904 8.909 1.00 76.00 250 ARG A N 1
ATOM 1870 C CA . ARG A 1 250 ? -24.252 -3.250 8.341 1.00 76.00 250 ARG A CA 1
ATOM 1871 C C . ARG A 1 250 ? -22.809 -3.619 8.072 1.00 76.00 250 ARG A C 1
ATOM 1873 O O . ARG A 1 250 ? -22.150 -2.988 7.256 1.00 76.00 250 ARG A O 1
ATOM 1880 N N . VAL A 1 251 ? -22.366 -4.709 8.680 1.00 80.25 251 VAL A N 1
ATOM 1881 C CA . VAL A 1 251 ? -21.023 -5.243 8.468 1.00 80.25 251 VAL A CA 1
ATOM 1882 C C . VAL A 1 251 ? -21.102 -6.613 7.819 1.00 80.25 251 VAL A C 1
ATOM 1884 O O . VAL A 1 251 ? -22.030 -7.393 8.058 1.00 80.25 251 VAL A O 1
ATOM 1887 N N . LYS A 1 252 ? -20.112 -6.904 6.981 1.00 83.19 252 LYS A N 1
ATOM 1888 C CA . LYS A 1 252 ? -20.008 -8.174 6.274 1.00 83.19 252 LYS A CA 1
ATOM 1889 C C . LYS A 1 252 ? -18.655 -8.812 6.527 1.00 83.19 252 LYS A C 1
ATOM 1891 O O . LYS A 1 252 ? -17.625 -8.212 6.249 1.00 83.19 252 LYS A O 1
ATOM 1896 N N . VAL A 1 253 ? -18.657 -10.044 7.004 1.00 88.44 253 VAL A N 1
ATOM 1897 C CA . VAL A 1 253 ? -17.438 -10.743 7.394 1.00 88.44 253 VAL A CA 1
ATOM 1898 C C . VAL A 1 253 ? -17.300 -12.019 6.579 1.00 88.44 253 VAL A C 1
ATOM 1900 O O . VAL A 1 253 ? -18.128 -12.920 6.676 1.00 88.44 253 VAL A O 1
ATOM 1903 N N . HIS A 1 254 ? -16.252 -12.097 5.767 1.00 87.94 254 HIS A N 1
ATOM 1904 C CA . HIS A 1 254 ? -15.940 -13.273 4.967 1.00 87.94 254 HIS A CA 1
ATOM 1905 C C . HIS A 1 254 ? -15.236 -14.347 5.805 1.00 87.94 254 HIS A C 1
ATOM 1907 O O . HIS A 1 254 ? -14.271 -14.069 6.514 1.00 87.94 254 HIS A O 1
ATOM 1913 N N . LEU A 1 255 ? -15.670 -15.595 5.717 1.00 87.50 255 LEU A N 1
ATOM 1914 C CA . LEU A 1 255 ? -15.019 -16.717 6.387 1.00 87.50 255 LEU A CA 1
ATOM 1915 C C . LEU A 1 255 ? -13.966 -17.297 5.452 1.00 87.50 255 LEU A C 1
ATOM 1917 O O . LEU A 1 255 ? -14.256 -18.168 4.641 1.00 87.50 255 LEU A O 1
ATOM 1921 N N . GLY A 1 256 ? -12.752 -16.762 5.533 1.00 87.56 256 GLY A N 1
ATOM 1922 C CA . GLY A 1 256 ? -11.688 -17.056 4.582 1.00 87.56 256 GLY A CA 1
ATOM 1923 C C . GLY A 1 256 ? -10.968 -18.378 4.835 1.00 87.56 256 GLY A C 1
ATOM 1924 O O . GLY A 1 256 ? -11.199 -19.084 5.823 1.00 87.56 256 GLY A O 1
ATOM 1925 N N . ASP A 1 257 ? -10.034 -18.674 3.938 1.00 87.25 257 ASP A N 1
ATOM 1926 C CA . ASP A 1 257 ? -8.998 -19.682 4.136 1.00 87.25 257 ASP A CA 1
ATOM 1927 C C . ASP A 1 257 ? -7.821 -19.070 4.917 1.00 87.25 257 ASP A C 1
ATOM 1929 O O . ASP A 1 257 ? -7.738 -17.854 5.105 1.00 87.25 257 ASP A O 1
ATOM 1933 N N . ALA A 1 258 ? -6.867 -19.895 5.357 1.00 87.88 258 ALA A N 1
ATOM 1934 C CA . ALA A 1 258 ? -5.580 -19.375 5.824 1.00 87.88 258 ALA A CA 1
ATOM 1935 C C . ALA A 1 258 ? -4.856 -18.643 4.685 1.00 87.88 258 ALA A C 1
ATOM 1937 O O . ALA A 1 258 ? -4.787 -19.154 3.564 1.00 87.88 258 ALA A O 1
ATOM 1938 N N . LEU A 1 259 ? -4.289 -17.466 4.965 1.00 91.06 259 LEU A N 1
ATOM 1939 C CA . LEU A 1 259 ? -3.588 -16.695 3.940 1.00 91.06 259 LEU A CA 1
ATOM 1940 C C . LEU A 1 259 ? -2.405 -17.504 3.368 1.00 91.06 259 LEU A C 1
ATOM 1942 O O . LEU A 1 259 ? -1.648 -18.115 4.134 1.00 91.06 259 LEU A O 1
ATOM 1946 N N . PRO A 1 260 ? -2.192 -17.506 2.037 1.00 93.06 260 PRO A N 1
ATOM 1947 C CA . PRO A 1 260 ? -1.161 -18.332 1.417 1.00 93.06 260 PRO A CA 1
ATOM 1948 C C . PRO A 1 260 ? 0.251 -17.865 1.810 1.00 93.06 260 PRO A C 1
ATOM 1950 O O . PRO A 1 260 ? 0.615 -16.714 1.627 1.00 93.06 260 PRO A O 1
ATOM 1953 N N . ARG A 1 261 ? 1.106 -18.758 2.329 1.00 92.75 261 ARG A N 1
ATOM 1954 C CA . ARG A 1 261 ? 2.482 -18.415 2.759 1.00 92.75 261 ARG A CA 1
ATOM 1955 C C . ARG A 1 261 ? 3.497 -19.444 2.275 1.00 92.75 261 ARG A C 1
ATOM 1957 O O . ARG A 1 261 ? 3.204 -20.640 2.206 1.00 92.75 261 ARG A O 1
ATOM 1964 N N . PHE A 1 262 ? 4.726 -19.014 1.989 1.00 93.88 262 PHE A N 1
ATOM 1965 C CA . PHE A 1 262 ? 5.808 -19.930 1.592 1.00 93.88 262 PHE A CA 1
ATOM 1966 C C . PHE A 1 262 ? 6.463 -20.657 2.777 1.00 93.88 262 PHE A C 1
ATOM 1968 O O . PHE A 1 262 ? 7.084 -21.693 2.571 1.00 93.88 262 PHE A O 1
ATOM 1975 N N . GLY A 1 263 ? 6.265 -20.177 4.008 1.00 91.75 263 GLY A N 1
ATOM 1976 C CA . GLY A 1 263 ? 6.735 -20.822 5.235 1.00 91.75 263 GLY A CA 1
ATOM 1977 C C . GLY A 1 263 ? 6.605 -19.912 6.458 1.00 91.75 263 GLY A C 1
ATOM 1978 O O . GLY A 1 263 ? 6.033 -18.822 6.375 1.00 91.75 263 GLY A O 1
ATOM 1979 N N . ASP A 1 264 ? 7.173 -20.332 7.590 1.00 89.94 264 ASP A N 1
ATOM 1980 C CA . ASP A 1 264 ? 7.133 -19.568 8.849 1.00 89.94 264 ASP A CA 1
ATOM 1981 C C . ASP A 1 264 ? 7.955 -18.280 8.832 1.00 89.94 264 ASP A C 1
ATOM 1983 O O . ASP A 1 264 ? 7.702 -17.371 9.622 1.00 89.94 264 ASP A O 1
ATOM 1987 N N . GLY A 1 265 ? 8.884 -18.153 7.884 1.00 94.62 265 GLY A N 1
ATOM 1988 C CA . GLY A 1 265 ? 9.617 -16.911 7.656 1.00 94.62 265 GLY A CA 1
ATOM 1989 C C . GLY A 1 265 ? 8.779 -15.777 7.063 1.00 94.62 265 GLY A C 1
ATOM 1990 O O . GLY A 1 265 ? 9.182 -14.625 7.161 1.00 94.62 265 GLY A O 1
ATOM 1991 N N . TYR A 1 266 ? 7.613 -16.079 6.484 1.00 96.50 266 TYR A N 1
ATOM 1992 C CA . TYR A 1 266 ? 6.801 -15.101 5.765 1.00 96.50 266 TYR A CA 1
ATOM 1993 C C . TYR A 1 266 ? 5.634 -14.578 6.602 1.00 96.50 266 TYR A C 1
ATOM 1995 O O . TYR A 1 266 ? 4.822 -15.358 7.121 1.00 96.50 266 TYR A O 1
ATOM 2003 N N . VAL A 1 267 ? 5.533 -13.254 6.686 1.00 96.75 267 VAL A N 1
ATOM 2004 C CA . VAL A 1 267 ? 4.536 -12.530 7.479 1.00 96.75 267 VAL A CA 1
ATOM 2005 C C . VAL A 1 267 ? 3.789 -11.504 6.637 1.00 96.75 267 VAL A C 1
ATOM 2007 O O . VAL A 1 267 ? 4.378 -10.854 5.776 1.00 96.75 267 VAL A O 1
ATOM 2010 N N . TYR A 1 268 ? 2.486 -11.390 6.871 1.00 96.88 268 TYR A N 1
ATOM 2011 C CA . TYR A 1 268 ? 1.609 -10.436 6.215 1.00 96.88 268 TYR A CA 1
ATOM 2012 C C . TYR A 1 268 ? 1.508 -9.148 7.018 1.00 96.88 268 TYR A C 1
ATOM 2014 O O . TYR A 1 268 ? 1.282 -9.188 8.230 1.00 96.88 268 TYR A O 1
ATOM 2022 N N . GLY A 1 269 ? 1.596 -8.014 6.331 1.00 96.56 269 GLY A N 1
ATOM 2023 C CA . GLY A 1 269 ? 1.271 -6.746 6.958 1.00 96.56 269 GLY A CA 1
ATOM 2024 C C . GLY A 1 269 ? 1.005 -5.591 6.015 1.00 96.56 269 GLY A C 1
ATOM 2025 O O . GLY A 1 269 ? 1.291 -5.637 4.817 1.00 96.56 269 GLY A O 1
ATOM 2026 N N . ASP A 1 270 ? 0.428 -4.556 6.596 1.00 96.25 270 ASP A N 1
ATOM 2027 C CA . ASP A 1 270 ? -0.006 -3.335 5.929 1.00 96.25 270 ASP A CA 1
ATOM 2028 C C . ASP A 1 270 ? 0.900 -2.171 6.368 1.00 96.25 270 ASP A C 1
ATOM 2030 O O . ASP A 1 270 ? 1.274 -2.086 7.540 1.00 96.25 270 ASP A O 1
ATOM 2034 N N . LEU A 1 271 ? 1.347 -1.337 5.426 1.00 96.50 271 LEU A N 1
ATOM 2035 C CA . LEU A 1 271 ? 2.278 -0.238 5.716 1.00 96.50 271 LEU A CA 1
ATOM 2036 C C . LEU A 1 271 ? 1.605 1.132 5.804 1.00 96.50 271 LEU A C 1
ATOM 2038 O O . LEU A 1 271 ? 2.307 2.075 6.154 1.00 96.50 271 LEU A O 1
ATOM 2042 N N . HIS A 1 272 ? 0.317 1.247 5.460 1.00 94.50 272 HIS A N 1
ATOM 2043 C CA . HIS A 1 272 ? -0.419 2.511 5.512 1.00 94.50 272 HIS A CA 1
ATOM 2044 C C . HIS A 1 272 ? -1.770 2.305 6.165 1.00 94.50 272 HIS A C 1
ATOM 2046 O O . HIS A 1 272 ? -2.693 1.819 5.525 1.00 94.50 272 HIS A O 1
ATOM 2052 N N . TYR A 1 273 ? -1.859 2.614 7.447 1.00 92.69 273 TYR A N 1
ATOM 2053 C CA . TYR A 1 273 ? -3.089 2.526 8.217 1.00 92.69 273 TYR A CA 1
ATOM 2054 C C . TYR A 1 273 ? -3.111 3.696 9.180 1.00 92.69 273 TYR A C 1
ATOM 2056 O O . TYR A 1 273 ? -2.184 3.854 9.978 1.00 92.69 273 TYR A O 1
ATOM 2064 N N . HIS A 1 274 ? -4.180 4.468 9.144 1.00 91.12 274 HIS A N 1
ATOM 2065 C CA . HIS A 1 274 ? -4.427 5.493 10.135 1.00 91.12 274 HIS A CA 1
ATOM 2066 C C . HIS A 1 274 ? -5.137 4.863 11.322 1.00 91.12 274 HIS A C 1
ATOM 2068 O O . HIS A 1 274 ? -5.945 3.945 11.192 1.00 91.12 274 HIS A O 1
ATOM 2074 N N . SER A 1 275 ? -4.810 5.349 12.504 1.00 89.06 275 SER A N 1
ATOM 2075 C CA . SER A 1 275 ? -5.294 4.874 13.792 1.00 89.06 275 SER A CA 1
ATOM 2076 C C . SER A 1 275 ? -5.742 6.058 14.648 1.00 89.06 275 SER A C 1
ATOM 2078 O O . SER A 1 275 ? -5.762 7.189 14.179 1.00 89.06 275 SER A O 1
ATOM 2080 N N . GLN A 1 276 ? -6.021 5.846 15.933 1.00 85.38 276 GLN A N 1
ATOM 2081 C CA . GLN A 1 276 ? -6.308 6.936 16.879 1.00 85.38 276 GLN A CA 1
ATOM 2082 C C . GLN A 1 276 ? -5.182 7.988 17.048 1.00 85.38 276 GLN A C 1
ATOM 2084 O O . GLN A 1 276 ? -5.253 8.819 17.948 1.00 85.38 276 GLN A O 1
ATOM 2089 N N . GLY A 1 277 ? -4.086 7.928 16.285 1.00 83.44 277 GLY A N 1
ATOM 2090 C CA . GLY A 1 277 ? -3.136 9.036 16.155 1.00 83.44 277 GLY A CA 1
ATOM 2091 C C . GLY A 1 277 ? -3.533 10.073 15.098 1.00 83.44 277 GLY A C 1
ATOM 2092 O O . GLY A 1 277 ? -3.016 11.186 15.140 1.00 83.44 277 GLY A O 1
ATOM 2093 N N . THR A 1 278 ? -4.452 9.711 14.204 1.00 79.81 278 THR A N 1
ATOM 2094 C CA . THR A 1 278 ? -5.065 10.543 13.167 1.00 79.81 278 THR A CA 1
ATOM 2095 C C . THR A 1 278 ? -6.473 10.921 13.609 1.00 79.81 278 THR A C 1
ATOM 2097 O O . THR A 1 278 ? -7.305 10.043 13.847 1.00 79.81 278 THR A O 1
ATOM 2100 N N . ASP A 1 279 ? -6.727 12.215 13.766 1.00 71.31 279 ASP A N 1
ATOM 2101 C CA . ASP A 1 279 ? -7.994 12.734 14.284 1.00 71.31 279 ASP A CA 1
ATOM 2102 C C . ASP A 1 279 ? -8.329 14.083 13.633 1.00 71.31 279 ASP A C 1
ATOM 2104 O O . ASP A 1 279 ? -8.547 15.058 14.343 1.00 71.31 279 ASP A O 1
ATOM 2108 N N . ASN A 1 280 ? -8.290 14.164 12.295 1.00 65.31 280 ASN A N 1
ATOM 2109 C CA . ASN A 1 280 ? -8.566 15.381 11.515 1.00 65.31 280 ASN A CA 1
ATOM 2110 C C . ASN A 1 280 ? -9.898 15.282 10.726 1.00 65.31 280 ASN A C 1
ATOM 2112 O O . ASN A 1 280 ? -10.556 14.235 10.712 1.00 65.31 280 ASN A O 1
ATOM 2116 N N . GLU A 1 281 ? -10.362 16.386 10.123 1.00 56.62 281 GLU A N 1
ATOM 2117 C CA . GLU A 1 281 ? -11.661 16.407 9.436 1.00 56.62 281 GLU A CA 1
ATOM 2118 C C . GLU A 1 281 ? -11.671 15.520 8.184 1.00 56.62 281 GLU A C 1
ATOM 2120 O O . GLU A 1 281 ? -11.130 15.868 7.137 1.00 56.62 281 GLU A O 1
ATOM 2125 N N . GLY A 1 282 ? -12.405 14.411 8.262 1.00 58.44 282 GLY A N 1
ATOM 2126 C CA . GLY A 1 282 ? -12.537 13.458 7.159 1.00 58.44 282 GLY A CA 1
ATOM 2127 C C . GLY A 1 282 ? -11.619 12.243 7.278 1.00 58.44 282 GLY A C 1
ATOM 2128 O O . GLY A 1 282 ? -11.845 11.265 6.564 1.00 58.44 282 GLY A O 1
ATOM 2129 N N . GLU A 1 283 ? -10.660 12.271 8.207 1.00 67.88 283 GLU A N 1
ATOM 2130 C CA . GLU A 1 283 ? -9.710 11.193 8.474 1.00 67.88 283 GLU A CA 1
ATOM 2131 C C . GLU A 1 283 ? -9.646 10.995 10.004 1.00 67.88 283 GLU A C 1
ATOM 2133 O O . GLU A 1 283 ? -8.917 11.671 10.729 1.00 67.88 283 GLU A O 1
ATOM 2138 N N . SER A 1 284 ? -10.456 10.076 10.540 1.00 71.94 284 SER A N 1
ATOM 2139 C CA . SER A 1 284 ? -10.335 9.616 11.934 1.00 71.94 284 SER A CA 1
ATOM 2140 C C . SER A 1 284 ? -10.472 8.105 11.989 1.00 71.94 284 SER A C 1
ATOM 2142 O O . SER A 1 284 ? -11.223 7.502 11.222 1.00 71.94 284 SER A O 1
ATOM 2144 N N . ALA A 1 285 ? -9.726 7.479 12.893 1.00 82.94 285 ALA A N 1
ATOM 2145 C CA . ALA A 1 285 ? -9.521 6.042 12.852 1.00 82.94 285 ALA A CA 1
ATOM 2146 C C . ALA A 1 285 ? -9.658 5.355 14.215 1.00 82.94 285 ALA A C 1
ATOM 2148 O O . ALA A 1 285 ? -9.757 5.984 15.266 1.00 82.94 285 ALA A O 1
ATOM 2149 N N . TYR A 1 286 ? -9.704 4.021 14.206 1.00 90.12 286 TYR A N 1
ATOM 2150 C CA . TYR A 1 286 ? -9.990 3.245 15.409 1.00 90.12 286 TYR A CA 1
ATOM 2151 C C . TYR A 1 286 ? -8.784 3.082 16.330 1.00 90.12 286 TYR A C 1
ATOM 2153 O O . TYR A 1 286 ? -7.619 3.086 15.919 1.00 90.12 286 TYR A O 1
ATOM 2161 N N . ALA A 1 287 ? -9.097 2.828 17.600 1.00 91.81 287 ALA A N 1
ATOM 2162 C CA . ALA A 1 287 ? -8.112 2.526 18.616 1.00 91.81 287 ALA A CA 1
ATOM 2163 C C . ALA A 1 287 ? -7.252 1.293 18.301 1.00 91.81 287 ALA A C 1
ATOM 2165 O O . ALA A 1 287 ? -7.668 0.327 17.646 1.00 91.81 287 ALA A O 1
ATOM 2166 N N . TYR A 1 288 ? -6.028 1.287 18.831 1.00 93.62 288 TYR A N 1
ATOM 2167 C CA . TYR A 1 288 ? -5.050 0.225 18.580 1.00 93.62 288 TYR A CA 1
ATOM 2168 C C . TYR A 1 288 ? -5.512 -1.146 19.078 1.00 93.62 288 TYR A C 1
ATOM 2170 O O . TYR A 1 288 ? -5.202 -2.172 18.472 1.00 93.62 288 TYR A O 1
ATOM 2178 N N . ARG A 1 289 ? -6.243 -1.189 20.196 1.00 93.75 289 ARG A N 1
ATOM 2179 C CA . ARG A 1 289 ? -6.677 -2.441 20.830 1.00 93.75 289 ARG A CA 1
ATOM 2180 C C . ARG A 1 289 ? -7.749 -3.177 20.020 1.00 93.75 289 ARG A C 1
ATOM 2182 O O . ARG A 1 289 ? -7.530 -4.361 19.749 1.00 93.75 289 ARG A O 1
ATOM 2189 N N . PRO A 1 290 ? -8.856 -2.531 19.596 1.00 93.75 290 PRO A N 1
ATOM 2190 C CA . PRO A 1 290 ? -9.787 -3.125 18.639 1.00 93.75 290 PRO A CA 1
ATOM 2191 C C . PRO A 1 290 ? -9.084 -3.534 17.340 1.00 93.75 290 PRO A C 1
ATOM 2193 O O . PRO A 1 290 ? -9.273 -4.656 16.870 1.00 93.75 290 PRO A O 1
ATOM 2196 N N . THR A 1 291 ? -8.196 -2.680 16.818 1.00 94.75 291 THR A N 1
ATOM 2197 C CA . THR A 1 291 ? -7.461 -2.950 15.570 1.00 94.75 291 THR A CA 1
ATOM 2198 C C . THR A 1 291 ? -6.613 -4.217 15.672 1.00 94.75 291 THR A C 1
ATOM 2200 O O . THR A 1 291 ? -6.687 -5.080 14.802 1.00 94.75 291 THR A O 1
ATOM 2203 N N . LEU A 1 292 ? -5.863 -4.404 16.764 1.00 94.19 292 LEU A N 1
ATOM 2204 C CA . LEU A 1 292 ? -5.099 -5.634 17.006 1.00 94.19 292 LEU A CA 1
ATOM 2205 C C . LEU A 1 292 ? -5.991 -6.882 17.034 1.00 94.19 292 LEU A C 1
ATOM 2207 O O . LEU A 1 292 ? -5.586 -7.929 16.531 1.00 94.19 292 LEU A O 1
ATOM 2211 N N . GLN A 1 293 ? -7.195 -6.799 17.609 1.00 92.56 293 GLN A N 1
ATOM 2212 C CA . GLN A 1 293 ? -8.140 -7.923 17.613 1.00 92.56 293 GLN A CA 1
ATOM 2213 C C . GLN A 1 293 ? -8.614 -8.244 16.191 1.00 92.56 293 GLN A C 1
ATOM 2215 O O . GLN A 1 293 ? -8.596 -9.411 15.796 1.00 92.56 293 GLN A O 1
ATOM 2220 N N . ALA A 1 294 ? -8.955 -7.222 15.402 1.00 93.56 294 ALA A N 1
ATOM 2221 C CA . ALA A 1 294 ? -9.323 -7.374 13.998 1.00 93.56 294 ALA A CA 1
ATOM 2222 C C . ALA A 1 294 ? -8.179 -7.964 13.163 1.00 93.56 294 ALA A C 1
ATOM 2224 O O . ALA A 1 294 ? -8.396 -8.919 12.425 1.00 93.56 294 ALA A O 1
ATOM 2225 N N . MET A 1 295 ? -6.943 -7.487 13.332 1.00 94.38 295 MET A N 1
ATOM 2226 C CA . MET A 1 295 ? -5.761 -8.040 12.659 1.00 94.38 295 MET A CA 1
ATOM 2227 C C . MET A 1 295 ? -5.576 -9.531 12.939 1.00 94.38 295 MET A C 1
ATOM 2229 O O . MET A 1 295 ? -5.336 -10.305 12.013 1.00 94.38 295 MET A O 1
ATOM 2233 N N . ARG A 1 296 ? -5.720 -9.947 14.204 1.00 89.50 296 ARG A N 1
ATOM 2234 C CA . ARG A 1 296 ? -5.623 -11.360 14.599 1.00 89.50 296 ARG A CA 1
ATOM 2235 C C . ARG A 1 296 ? -6.722 -12.212 13.993 1.00 89.50 296 ARG A C 1
ATOM 2237 O O . ARG A 1 296 ? -6.472 -13.369 13.660 1.00 89.50 296 ARG A O 1
ATOM 2244 N N . ALA A 1 297 ? -7.926 -11.657 13.908 1.00 90.75 297 ALA A N 1
ATOM 2245 C CA . ALA A 1 297 ? -9.049 -12.303 13.258 1.00 90.75 297 ALA A CA 1
ATOM 2246 C C . ALA A 1 297 ? -8.794 -12.432 11.750 1.00 90.75 297 ALA A C 1
ATOM 2248 O O . ALA A 1 297 ? -9.027 -13.493 11.196 1.00 90.75 297 ALA A O 1
ATOM 2249 N N . MET A 1 298 ? -8.214 -11.412 11.114 1.00 91.94 298 MET A N 1
ATOM 2250 C CA . MET A 1 298 ? -7.838 -11.402 9.698 1.00 91.94 298 MET A CA 1
ATOM 2251 C C . MET A 1 298 ? -6.544 -12.170 9.383 1.00 91.94 298 MET A C 1
ATOM 2253 O O . MET A 1 298 ? -6.163 -12.245 8.223 1.00 91.94 298 MET A O 1
ATOM 2257 N N . GLY A 1 299 ? -5.797 -12.707 10.346 1.00 91.06 299 GLY A N 1
ATOM 2258 C CA . GLY A 1 299 ? -4.519 -13.373 10.048 1.00 91.06 299 GLY A CA 1
ATOM 2259 C C . GLY A 1 299 ? -3.378 -12.445 9.597 1.00 91.06 299 GLY A C 1
ATOM 2260 O O . GLY A 1 299 ? -2.406 -12.909 8.994 1.00 91.06 299 GLY A O 1
ATOM 2261 N N . LEU A 1 300 ? -3.476 -11.137 9.871 1.00 94.44 300 LEU A N 1
ATOM 2262 C CA . LEU A 1 300 ? -2.381 -10.182 9.662 1.00 94.44 300 LEU A CA 1
ATOM 2263 C C . LEU A 1 300 ? -1.372 -10.289 10.809 1.00 94.44 300 LEU A C 1
ATOM 2265 O O . LEU A 1 300 ? -1.748 -10.271 11.981 1.00 94.44 300 LEU A O 1
ATOM 2269 N N . ASP A 1 301 ? -0.081 -10.349 10.495 1.00 95.19 301 ASP A N 1
ATOM 2270 C CA . ASP A 1 301 ? 0.973 -10.438 11.509 1.00 95.19 301 ASP A CA 1
ATOM 2271 C C . ASP A 1 301 ? 1.444 -9.056 11.973 1.00 95.19 301 ASP A C 1
ATOM 2273 O O . ASP A 1 301 ? 1.870 -8.900 13.116 1.00 95.19 301 ASP A O 1
ATOM 2277 N N . PHE A 1 302 ? 1.387 -8.041 11.109 1.00 96.69 302 PHE A N 1
ATOM 2278 C CA . PHE A 1 302 ? 1.742 -6.684 11.505 1.00 96.69 302 PHE A CA 1
ATOM 2279 C C . PHE A 1 302 ? 1.004 -5.598 10.720 1.00 96.69 302 PHE A C 1
ATOM 2281 O O . PHE A 1 302 ? 0.464 -5.841 9.646 1.00 96.69 302 PHE A O 1
ATOM 2288 N N . VAL A 1 303 ? 1.008 -4.383 11.258 1.00 97.06 303 VAL A N 1
ATOM 2289 C CA . VAL A 1 303 ? 0.640 -3.157 10.539 1.00 97.06 303 VAL A CA 1
ATOM 2290 C C . VAL A 1 303 ? 1.519 -2.011 11.024 1.00 97.06 303 VAL A C 1
ATOM 2292 O O . VAL A 1 303 ? 1.926 -2.002 12.188 1.00 97.06 303 VAL A O 1
ATOM 2295 N N . PHE A 1 304 ? 1.809 -1.052 10.152 1.00 97.31 304 PHE A N 1
ATOM 2296 C CA . PHE A 1 304 ? 2.293 0.259 10.564 1.00 97.31 304 PHE A CA 1
ATOM 2297 C C . PHE A 1 304 ? 1.124 1.236 10.671 1.00 97.31 304 PHE A C 1
ATOM 2299 O O . PHE A 1 304 ? 0.535 1.608 9.661 1.00 97.31 304 PHE A O 1
ATOM 2306 N N . ALA A 1 305 ? 0.829 1.668 11.897 1.00 95.50 305 ALA A N 1
ATOM 2307 C CA . ALA A 1 305 ? -0.015 2.825 12.150 1.00 95.50 305 ALA A CA 1
ATOM 2308 C C . ALA A 1 305 ? 0.761 4.086 11.749 1.00 95.50 305 ALA A C 1
ATOM 2310 O O . ALA A 1 305 ? 1.678 4.513 12.452 1.00 95.50 305 ALA A O 1
ATOM 2311 N N . THR A 1 306 ? 0.471 4.604 10.566 1.00 94.56 306 THR A N 1
ATOM 2312 C CA . THR A 1 306 ? 1.183 5.689 9.879 1.00 94.56 306 THR A CA 1
ATOM 2313 C C . THR A 1 306 ? 0.310 6.928 9.914 1.00 94.56 306 THR A C 1
ATOM 2315 O O . THR A 1 306 ? -0.130 7.428 8.898 1.00 94.56 306 THR A O 1
ATOM 2318 N N . ASP A 1 307 ? 0.047 7.404 11.127 1.00 91.94 307 ASP A N 1
ATOM 2319 C CA . ASP A 1 307 ? -0.809 8.566 11.339 1.00 91.94 307 ASP A CA 1
ATOM 2320 C C . ASP A 1 307 ? -0.200 9.847 10.753 1.00 91.94 307 ASP A C 1
ATOM 2322 O O . ASP A 1 307 ? 1.032 9.977 10.741 1.00 91.94 307 ASP A O 1
ATOM 2326 N N . HIS A 1 308 ? -1.032 10.810 10.337 1.00 88.19 308 HIS A N 1
ATOM 2327 C CA . HIS A 1 308 ? -0.552 12.109 9.849 1.00 88.19 308 HIS A CA 1
ATOM 2328 C C . HIS A 1 308 ? 0.384 12.738 10.874 1.00 88.19 308 HIS A C 1
ATOM 2330 O O . HIS A 1 308 ? 0.021 12.975 12.027 1.00 88.19 308 HIS A O 1
ATOM 2336 N N . ALA A 1 309 ? 1.619 13.000 10.467 1.00 88.06 309 ALA A N 1
ATOM 2337 C CA . ALA A 1 309 ? 2.690 13.371 11.373 1.00 88.06 309 ALA A CA 1
ATOM 2338 C C . ALA A 1 309 ? 2.803 14.895 11.536 1.00 88.06 309 ALA A C 1
ATOM 2340 O O . ALA A 1 309 ? 3.877 15.455 11.324 1.00 88.06 309 ALA A O 1
ATOM 2341 N N . SER A 1 310 ? 1.724 15.601 11.883 1.00 82.50 310 SER A N 1
ATOM 2342 C CA . SER A 1 310 ? 1.738 17.069 11.952 1.00 82.50 310 SER A CA 1
ATOM 2343 C C . SER A 1 310 ? 1.860 17.647 13.362 1.00 82.50 310 SER A C 1
ATOM 2345 O O . SER A 1 310 ? 1.291 17.149 14.327 1.00 82.50 310 SER A O 1
ATOM 2347 N N . ASP A 1 311 ? 2.617 18.739 13.481 1.00 74.81 311 ASP A N 1
ATOM 2348 C CA . ASP A 1 311 ? 2.770 19.556 14.694 1.00 74.81 311 ASP A CA 1
ATOM 2349 C C . ASP A 1 311 ? 2.001 20.890 14.614 1.00 74.81 311 ASP A C 1
ATOM 2351 O O . ASP A 1 311 ? 2.142 21.741 15.497 1.00 74.81 311 ASP A O 1
ATOM 2355 N N . SER A 1 312 ? 1.193 21.087 13.569 1.00 70.62 312 SER A N 1
ATOM 2356 C CA . SER A 1 312 ? 0.403 22.299 13.364 1.00 70.62 312 SER A CA 1
ATOM 2357 C C . SER A 1 312 ? -0.925 22.249 14.129 1.00 70.62 312 SER A C 1
ATOM 2359 O O . SER A 1 312 ? -1.504 21.190 14.374 1.00 70.62 312 SER A O 1
ATOM 2361 N N . GLY A 1 313 ? -1.424 23.423 14.524 1.00 66.69 313 GLY A N 1
ATOM 2362 C CA . GLY A 1 313 ? -2.833 23.568 14.880 1.00 66.69 313 GLY A CA 1
ATOM 2363 C C . GLY A 1 313 ? -3.638 23.683 13.591 1.00 66.69 313 GLY A C 1
ATOM 2364 O O . GLY A 1 313 ? -3.509 24.692 12.895 1.00 66.69 313 GLY A O 1
ATOM 2365 N N . GLN A 1 314 ? -4.426 22.662 13.269 1.00 65.69 314 GLN A N 1
ATOM 2366 C CA . GLN A 1 314 ? -5.297 22.661 12.094 1.00 65.69 314 GLN A CA 1
ATOM 2367 C C . GLN A 1 314 ? -6.668 23.259 12.431 1.00 65.69 314 GLN A C 1
ATOM 2369 O O . GLN A 1 314 ? -7.113 23.238 13.584 1.00 65.69 314 GLN A O 1
ATOM 2374 N N . VAL A 1 315 ? -7.303 23.874 11.434 1.00 61.88 315 VAL A N 1
ATOM 2375 C CA . VAL A 1 315 ? -8.656 24.434 11.546 1.00 61.88 315 VAL A CA 1
ATOM 2376 C C . VAL A 1 315 ? -9.638 23.284 11.702 1.00 61.88 315 VAL A C 1
ATOM 2378 O O . VAL A 1 315 ? -9.762 22.489 10.786 1.00 61.88 315 VAL A O 1
ATOM 2381 N N . THR A 1 316 ? -10.334 23.222 12.843 1.00 52.78 316 THR A N 1
ATOM 2382 C CA . THR A 1 316 ? -11.109 22.027 13.209 1.00 52.78 316 THR A CA 1
ATOM 2383 C C . THR A 1 316 ? -12.573 22.039 12.768 1.00 52.78 316 THR A C 1
ATOM 2385 O O . THR A 1 316 ? -13.289 21.054 12.910 1.00 52.78 316 THR A O 1
ATOM 2388 N N . ASP A 1 317 ? -13.052 23.210 12.360 1.00 52.00 317 ASP A N 1
ATOM 2389 C CA . ASP A 1 317 ? -14.441 23.454 11.997 1.00 52.00 317 ASP A CA 1
ATOM 2390 C C . ASP A 1 317 ? -14.503 24.724 11.142 1.00 52.00 317 ASP A C 1
ATOM 2392 O O . ASP A 1 317 ? -13.856 25.735 11.452 1.00 52.00 317 ASP A O 1
ATOM 2396 N N . MET A 1 318 ? -15.265 24.670 10.057 1.00 49.97 318 MET A N 1
ATOM 2397 C CA . MET A 1 318 ? -15.591 25.832 9.244 1.00 49.97 318 MET A CA 1
ATOM 2398 C C . MET A 1 318 ? -17.086 25.802 8.973 1.00 49.97 318 MET A C 1
ATOM 2400 O O . MET A 1 318 ? -17.534 25.013 8.145 1.00 49.97 318 MET A O 1
ATOM 2404 N N . ASP A 1 319 ? -17.831 26.721 9.592 1.00 45.12 319 ASP A N 1
ATOM 2405 C CA . ASP A 1 319 ? -19.227 26.954 9.228 1.00 45.12 319 ASP A CA 1
ATOM 2406 C C . ASP A 1 319 ? -19.306 27.216 7.713 1.00 45.12 319 ASP A C 1
ATOM 2408 O O . ASP A 1 319 ? -18.742 28.212 7.225 1.00 45.12 319 ASP A O 1
ATOM 2412 N N . PRO A 1 320 ? -19.984 26.356 6.930 1.00 43.88 320 PRO A N 1
ATOM 2413 C CA . PRO A 1 320 ? -20.168 26.620 5.520 1.00 43.88 320 PRO A CA 1
ATOM 2414 C C . PRO A 1 320 ? -21.007 27.891 5.389 1.00 43.88 320 PRO A C 1
ATOM 2416 O O . PRO A 1 320 ? -22.166 27.944 5.804 1.00 43.88 320 PRO A O 1
ATOM 2419 N N . ILE A 1 321 ? -20.447 28.935 4.775 1.00 41.84 321 ILE A N 1
ATOM 2420 C CA . ILE A 1 321 ? -21.235 30.104 4.373 1.00 41.84 321 ILE A CA 1
ATOM 2421 C C . ILE A 1 321 ? -22.110 29.673 3.188 1.00 41.84 321 ILE A C 1
ATOM 2423 O O . ILE A 1 321 ? -21.742 29.842 2.025 1.00 41.84 321 ILE A O 1
ATOM 2427 N N . PHE A 1 322 ? -23.279 29.096 3.470 1.00 40.53 322 PHE A N 1
ATOM 2428 C CA . PHE A 1 322 ? -24.290 28.834 2.453 1.00 40.53 322 PHE A CA 1
ATOM 2429 C C . PHE A 1 322 ? -24.876 30.165 1.968 1.00 40.53 322 PHE A C 1
ATOM 2431 O O . PHE A 1 322 ? -25.679 30.798 2.653 1.00 40.53 322 PHE A O 1
ATOM 2438 N N . ILE A 1 323 ? -24.560 30.558 0.732 1.00 38.12 323 ILE A N 1
ATOM 2439 C CA . ILE A 1 323 ? -25.331 31.573 -0.013 1.00 38.12 323 ILE A CA 1
ATOM 2440 C C . ILE A 1 323 ? -26.595 30.921 -0.623 1.00 38.12 323 ILE A C 1
ATOM 2442 O O . ILE A 1 323 ? -27.032 31.298 -1.702 1.00 38.12 323 ILE A O 1
ATOM 2446 N N . ASP A 1 324 ? -27.181 29.910 0.025 1.00 32.16 324 ASP A N 1
ATOM 2447 C CA . ASP A 1 324 ? -28.350 29.180 -0.504 1.00 32.16 324 ASP A CA 1
ATOM 2448 C C . ASP A 1 324 ? -29.678 29.627 0.131 1.00 32.16 324 ASP A C 1
ATOM 2450 O O . ASP A 1 324 ? -30.762 29.276 -0.326 1.00 32.16 324 ASP A O 1
ATOM 2454 N N . THR A 1 325 ? -29.628 30.490 1.151 1.00 33.75 325 THR A N 1
ATOM 2455 C CA . THR A 1 325 ? -30.812 31.096 1.786 1.00 33.75 325 THR A CA 1
ATOM 2456 C C . THR A 1 325 ? -30.991 32.559 1.395 1.00 33.75 325 THR A C 1
ATOM 2458 O O . THR A 1 325 ? -31.242 33.432 2.231 1.00 33.75 325 THR A O 1
ATOM 2461 N N . VAL A 1 326 ? -30.938 32.847 0.093 1.00 40.00 326 VAL A N 1
ATOM 2462 C CA . VAL A 1 326 ? -31.562 34.067 -0.438 1.00 40.00 326 VAL A CA 1
ATOM 2463 C C . VAL A 1 326 ? -32.824 33.671 -1.210 1.00 40.00 326 VAL A C 1
ATOM 2465 O O . VAL A 1 326 ? -32.761 33.481 -2.424 1.00 40.00 326 VAL A O 1
ATOM 2468 N N . PRO A 1 327 ? -33.977 33.507 -0.529 1.00 32.12 327 PRO A N 1
ATOM 2469 C CA . PRO A 1 327 ? -35.241 33.267 -1.208 1.00 32.12 327 PRO A CA 1
ATOM 2470 C C . PRO A 1 327 ? -35.580 34.479 -2.087 1.00 32.12 327 PRO A C 1
ATOM 2472 O O . PRO A 1 327 ? -35.371 35.622 -1.679 1.00 32.12 327 PRO A O 1
ATOM 2475 N N . ASP A 1 328 ? -36.129 34.215 -3.273 1.00 39.16 328 ASP A N 1
ATOM 2476 C CA . ASP A 1 328 ? -36.763 35.188 -4.175 1.00 39.16 328 ASP A CA 1
ATOM 2477 C C . ASP A 1 328 ? -35.859 36.222 -4.875 1.00 39.16 328 ASP A C 1
ATOM 2479 O O . ASP A 1 328 ? -36.069 37.431 -4.752 1.00 39.16 328 ASP A O 1
ATOM 2483 N N . ILE A 1 329 ? -34.919 35.784 -5.726 1.00 42.19 329 ILE A N 1
ATOM 2484 C CA . ILE A 1 329 ? -34.271 36.700 -6.688 1.00 42.19 329 ILE A CA 1
ATOM 2485 C C . ILE A 1 329 ? -34.648 36.347 -8.137 1.00 42.19 329 ILE A C 1
ATOM 2487 O O . ILE A 1 329 ? -34.084 35.422 -8.726 1.00 42.19 329 ILE A O 1
ATOM 2491 N N . PRO A 1 330 ? -35.565 37.110 -8.767 1.00 38.03 330 PRO A N 1
ATOM 2492 C CA . PRO A 1 330 ? -35.785 37.060 -10.205 1.00 38.03 330 PRO A CA 1
ATOM 2493 C C . PRO A 1 330 ? -34.534 37.555 -10.942 1.00 38.03 330 PRO A C 1
ATOM 2495 O O . PRO A 1 330 ? -33.946 38.577 -10.590 1.00 38.03 330 PRO A O 1
ATOM 2498 N N . TYR A 1 331 ? -34.141 36.848 -11.997 1.00 37.19 331 TYR A N 1
ATOM 2499 C CA . TYR A 1 331 ? -32.983 37.164 -12.835 1.00 37.19 331 TYR A CA 1
ATOM 2500 C C . TYR A 1 331 ? -33.069 38.580 -13.450 1.00 37.19 331 TYR A C 1
ATOM 2502 O O . TYR A 1 331 ? -33.901 38.819 -14.329 1.00 37.19 331 TYR A O 1
ATOM 2510 N N . VAL A 1 332 ? -32.198 39.517 -13.035 1.00 37.38 332 VAL A N 1
ATOM 2511 C CA . VAL A 1 332 ? -32.086 40.865 -13.640 1.00 37.38 332 VAL A CA 1
ATOM 2512 C C . VAL A 1 332 ? -30.611 41.284 -13.836 1.00 37.38 332 VAL A C 1
ATOM 2514 O O . VAL A 1 332 ? -29.881 41.441 -12.860 1.00 37.38 332 VAL A O 1
ATOM 2517 N N . PRO A 1 333 ? -30.125 41.531 -15.068 1.00 37.34 333 PRO A N 1
ATOM 2518 C CA . PRO A 1 333 ? -28.719 41.880 -15.298 1.00 37.34 333 PRO A CA 1
ATOM 2519 C C . PRO A 1 333 ? -28.378 43.343 -14.946 1.00 37.34 333 PRO A C 1
ATOM 2521 O O . PRO A 1 333 ? -29.113 44.262 -15.301 1.00 37.34 333 PRO A O 1
ATOM 2524 N N . GLY A 1 334 ? -27.204 43.572 -14.341 1.00 41.91 334 GLY A N 1
ATOM 2525 C CA . GLY A 1 334 ? -26.480 44.860 -14.369 1.00 41.91 334 GLY A CA 1
ATOM 2526 C C . GLY A 1 334 ? -26.595 45.780 -13.142 1.00 41.91 334 GLY A C 1
ATOM 2527 O O . GLY A 1 334 ? -25.736 46.637 -12.956 1.00 41.91 334 GLY A O 1
ATOM 2528 N N . VAL A 1 335 ? -27.598 45.596 -12.277 1.00 43.44 335 VAL A N 1
ATOM 2529 C CA . VAL A 1 335 ? -27.745 46.340 -10.996 1.00 43.44 335 VAL A CA 1
ATOM 2530 C C . VAL A 1 335 ? -27.497 45.434 -9.774 1.00 43.44 335 VAL A C 1
ATOM 2532 O O . VAL A 1 335 ? -27.140 45.916 -8.699 1.00 43.44 335 VAL A O 1
ATOM 2535 N N . LEU A 1 336 ? -27.584 44.113 -9.967 1.00 42.66 336 LEU A N 1
ATOM 2536 C CA . LEU A 1 336 ? -27.372 43.074 -8.954 1.00 42.66 336 LEU A CA 1
ATOM 2537 C C . LEU A 1 336 ? -25.937 43.015 -8.412 1.00 42.66 336 LEU A C 1
ATOM 2539 O O . LEU A 1 336 ? -25.757 42.595 -7.284 1.00 42.66 336 LEU A O 1
ATOM 2543 N N . GLU A 1 337 ? -24.927 43.482 -9.144 1.00 43.34 337 GLU A N 1
ATOM 2544 C CA . GLU A 1 337 ? -23.534 43.446 -8.675 1.00 43.34 337 GLU A CA 1
ATOM 2545 C C . GLU A 1 337 ? -23.309 44.395 -7.490 1.00 43.34 337 GLU A C 1
ATOM 2547 O O . GLU A 1 337 ? -22.843 43.988 -6.431 1.00 43.34 337 GLU A O 1
ATOM 2552 N N . ARG A 1 338 ? -23.732 45.658 -7.619 1.00 45.38 338 ARG A N 1
ATOM 2553 C CA . ARG A 1 338 ? -23.613 46.635 -6.528 1.00 45.38 338 ARG A CA 1
ATOM 2554 C C . ARG A 1 338 ? -24.553 46.328 -5.369 1.00 45.38 338 ARG A C 1
ATOM 2556 O O . ARG A 1 338 ? -24.179 46.569 -4.231 1.00 45.38 338 ARG A O 1
ATOM 2563 N N . TRP A 1 339 ? -25.740 45.785 -5.641 1.00 47.47 339 TRP A N 1
ATOM 2564 C CA . TRP A 1 339 ? -26.699 45.432 -4.593 1.00 47.47 339 TRP A CA 1
ATOM 2565 C C . TRP A 1 339 ? -26.343 44.125 -3.868 1.00 47.47 339 TRP A C 1
ATOM 2567 O O . TRP A 1 339 ? -26.470 44.080 -2.653 1.00 47.47 339 TRP A O 1
ATOM 2577 N N . ALA A 1 340 ? -25.833 43.098 -4.559 1.00 46.72 340 ALA A N 1
ATOM 2578 C CA . ALA A 1 340 ? -25.335 41.873 -3.931 1.00 46.72 340 ALA A CA 1
ATOM 2579 C C . ALA A 1 340 ? -24.082 42.156 -3.099 1.00 46.72 340 ALA A C 1
ATOM 2581 O O . ALA A 1 340 ? -24.011 41.700 -1.967 1.00 46.72 340 ALA A O 1
ATOM 2582 N N . VAL A 1 341 ? -23.150 42.981 -3.592 1.00 46.50 341 VAL A N 1
ATOM 2583 C CA . VAL A 1 341 ? -21.995 43.439 -2.801 1.00 46.50 341 VAL A CA 1
ATOM 2584 C C . VAL A 1 341 ? -22.450 44.220 -1.563 1.00 46.50 341 VAL A C 1
ATOM 2586 O O . VAL A 1 341 ? -21.922 43.983 -0.483 1.00 46.50 341 VAL A O 1
ATOM 2589 N N . ASP A 1 342 ? -23.457 45.096 -1.662 1.00 48.06 342 ASP A N 1
ATOM 2590 C CA . ASP A 1 342 ? -23.958 45.857 -0.505 1.00 48.06 342 ASP A CA 1
ATOM 2591 C C . ASP A 1 342 ? -24.779 44.989 0.474 1.00 48.06 342 ASP A C 1
ATOM 2593 O O . ASP A 1 342 ? -24.688 45.187 1.683 1.00 48.06 342 ASP A O 1
ATOM 2597 N N . LEU A 1 343 ? -25.534 43.992 -0.014 1.00 48.72 343 LEU A N 1
ATOM 2598 C CA . LEU A 1 343 ? -26.290 43.025 0.799 1.00 48.72 343 LEU A CA 1
ATOM 2599 C C . LEU A 1 343 ? -25.353 42.050 1.526 1.00 48.72 343 LEU A C 1
ATOM 2601 O O . LEU A 1 343 ? -25.543 41.807 2.715 1.00 48.72 343 LEU A O 1
ATOM 2605 N N . VAL A 1 344 ? -24.327 41.546 0.837 1.00 51.06 344 VAL A N 1
ATOM 2606 C CA . VAL A 1 344 ? -23.251 40.715 1.395 1.00 51.06 344 VAL A CA 1
ATOM 2607 C C . VAL A 1 344 ? -22.467 41.530 2.424 1.00 51.06 344 VAL A C 1
ATOM 2609 O O . VAL A 1 344 ? -22.346 41.096 3.563 1.00 51.06 344 VAL A O 1
ATOM 2612 N N . ASN A 1 345 ? -22.055 42.761 2.106 1.00 46.91 345 ASN A N 1
ATOM 2613 C CA . ASN A 1 345 ? -21.330 43.616 3.051 1.00 46.91 345 ASN A CA 1
ATOM 2614 C C . ASN A 1 345 ? -22.172 44.021 4.275 1.00 46.91 345 ASN A C 1
ATOM 2616 O O . ASN A 1 345 ? -21.622 44.084 5.370 1.00 46.91 345 ASN A O 1
ATOM 2620 N N . LYS A 1 346 ? -23.485 44.276 4.137 1.00 47.50 346 LYS A N 1
ATOM 2621 C CA . LYS A 1 346 ? -24.367 44.630 5.273 1.00 47.50 346 LYS A CA 1
ATOM 2622 C C . LYS A 1 346 ? -24.845 43.442 6.101 1.00 47.50 346 LYS A C 1
ATOM 2624 O O . LYS A 1 346 ? -25.073 43.620 7.294 1.00 47.50 346 LYS A O 1
ATOM 2629 N N . LYS A 1 347 ? -25.071 42.269 5.497 1.00 46.66 347 LYS A N 1
ATOM 2630 C CA . LYS A 1 347 ? -25.493 41.070 6.241 1.00 46.66 347 LYS A CA 1
ATOM 2631 C C . LYS A 1 347 ? -24.309 40.301 6.822 1.00 46.66 347 LYS A C 1
ATOM 2633 O O . LYS A 1 347 ? -24.451 39.773 7.917 1.00 46.66 347 LYS A O 1
ATOM 2638 N N . LEU A 1 348 ? -23.148 40.281 6.160 1.00 46.09 348 LEU A N 1
ATOM 2639 C CA . LEU A 1 348 ? -21.960 39.571 6.652 1.00 46.09 348 LEU A CA 1
ATOM 2640 C C . LEU A 1 348 ? -21.077 40.400 7.588 1.00 46.09 348 LEU A C 1
ATOM 2642 O O . LEU A 1 348 ? -20.270 39.816 8.298 1.00 46.09 348 LEU A O 1
ATOM 2646 N N . SER A 1 349 ? -21.255 41.725 7.697 1.00 40.81 349 SER A N 1
ATOM 2647 C CA . SER A 1 349 ? -20.537 42.533 8.703 1.00 40.81 349 SER A CA 1
ATOM 2648 C C . SER A 1 349 ? -20.866 42.167 10.162 1.00 40.81 349 SER A C 1
ATOM 2650 O O . SER A 1 349 ? -20.282 42.748 11.073 1.00 40.81 349 SER A O 1
ATOM 2652 N N . GLY A 1 350 ? -21.809 41.242 10.388 1.00 40.41 350 GLY A N 1
ATOM 2653 C CA . GLY A 1 350 ? -22.109 40.630 11.687 1.00 40.41 350 GLY A CA 1
ATOM 2654 C C . GLY A 1 350 ? -21.858 39.115 11.763 1.00 40.41 350 GLY A C 1
ATOM 2655 O O . GLY A 1 350 ? -22.022 38.553 12.842 1.00 40.41 350 GLY A O 1
ATOM 2656 N N . PHE A 1 351 ? -21.464 38.455 10.666 1.00 40.28 351 PHE A N 1
ATOM 2657 C CA . PHE A 1 351 ? -21.063 37.046 10.682 1.00 40.28 351 PHE A CA 1
ATOM 2658 C C . PHE A 1 351 ? -19.581 36.969 11.047 1.00 40.28 351 PHE A C 1
ATOM 2660 O O . PHE A 1 351 ? -18.706 37.184 10.209 1.00 40.28 351 PHE A O 1
ATOM 2667 N N . ASN A 1 352 ? -19.290 36.671 12.312 1.00 38.59 352 ASN A N 1
ATOM 2668 C CA . ASN A 1 352 ? -17.970 36.166 12.661 1.00 38.59 352 ASN A CA 1
ATOM 2669 C C . ASN A 1 352 ? -17.883 34.744 12.108 1.00 38.59 352 ASN A C 1
ATOM 2671 O O . ASN A 1 352 ? -18.516 33.848 12.656 1.00 38.59 352 ASN A O 1
ATOM 2675 N N . VAL A 1 353 ? -17.104 34.538 11.044 1.00 43.50 353 VAL A N 1
ATOM 2676 C CA . VAL A 1 353 ? -16.602 33.201 10.711 1.00 43.50 353 VAL A CA 1
ATOM 2677 C C . VAL A 1 353 ? -15.663 32.829 11.851 1.00 43.50 353 VAL A C 1
ATOM 2679 O O . VAL A 1 353 ? -14.507 33.255 11.887 1.00 43.50 353 VAL A O 1
ATOM 2682 N N . LEU A 1 354 ? -16.195 32.146 12.859 1.00 42.81 354 LEU A N 1
ATOM 2683 C CA . LEU A 1 354 ? -15.410 31.654 13.978 1.00 42.81 354 LEU A CA 1
ATOM 2684 C C . LEU A 1 354 ? -14.687 30.392 13.509 1.00 42.81 354 LEU A C 1
ATOM 2686 O O . LEU A 1 354 ? -15.086 29.285 13.834 1.00 42.81 354 LEU A O 1
ATOM 2690 N N . ALA A 1 355 ? -13.598 30.562 12.757 1.00 46.47 355 ALA A N 1
ATOM 2691 C CA . ALA A 1 355 ? -12.620 29.494 12.601 1.00 46.47 355 ALA A CA 1
ATOM 2692 C C . ALA A 1 355 ? -11.930 29.316 13.960 1.00 46.47 355 ALA A C 1
ATOM 2694 O O . ALA A 1 355 ? -10.997 30.046 14.309 1.00 46.47 355 ALA A O 1
ATOM 2695 N N . SER A 1 356 ? -12.442 28.410 14.788 1.00 48.56 356 SER A N 1
ATOM 2696 C CA . SER A 1 356 ? -11.790 28.062 16.044 1.00 48.56 356 SER A CA 1
ATOM 2697 C C . SER A 1 356 ? -10.749 26.978 15.778 1.00 48.56 356 SER A C 1
ATOM 2699 O O . SER A 1 356 ? -11.100 25.843 15.481 1.00 48.56 356 SER A O 1
ATOM 2701 N N . VAL A 1 357 ? -9.465 27.327 15.883 1.00 49.06 357 VAL A N 1
ATOM 2702 C CA . VAL A 1 357 ? -8.349 26.368 15.901 1.00 49.06 357 VAL A CA 1
ATOM 2703 C C . VAL A 1 357 ? -8.226 25.859 17.330 1.00 49.06 357 VAL A C 1
ATOM 2705 O O . VAL A 1 357 ? -7.772 26.602 18.202 1.00 49.06 357 VAL A O 1
ATOM 2708 N N . GLU A 1 358 ? -8.686 24.640 17.612 1.00 52.81 358 GLU A N 1
ATOM 2709 C CA . GLU A 1 358 ? -8.836 24.213 19.008 1.00 52.81 358 GLU A CA 1
ATOM 2710 C C . GLU A 1 358 ? -8.243 22.860 19.414 1.00 52.81 358 GLU A C 1
ATOM 2712 O O . GLU A 1 358 ? -8.332 22.524 20.603 1.00 52.81 358 GLU A O 1
ATOM 2717 N N . ALA A 1 359 ? -7.578 22.118 18.524 1.00 53.47 359 ALA A N 1
ATOM 2718 C CA . ALA A 1 359 ? -6.861 20.894 18.902 1.00 53.47 359 ALA A CA 1
ATOM 2719 C C . ALA A 1 359 ? -5.680 20.563 17.969 1.00 53.47 359 ALA A C 1
ATOM 2721 O O . ALA A 1 359 ? -5.669 20.950 16.804 1.00 53.47 359 ALA A O 1
ATOM 2722 N N . ALA A 1 360 ? -4.685 19.842 18.500 1.00 54.59 360 ALA A N 1
ATOM 2723 C CA . ALA A 1 360 ? -3.689 19.145 17.687 1.00 54.59 360 ALA A CA 1
ATOM 2724 C C . ALA A 1 360 ? -4.312 17.816 17.238 1.00 54.59 360 ALA A C 1
ATOM 2726 O O . ALA A 1 360 ? -4.341 16.857 18.009 1.00 54.59 360 ALA A O 1
ATOM 2727 N N . ARG A 1 361 ? -4.895 17.826 16.038 1.00 68.19 361 ARG A N 1
ATOM 2728 C CA . ARG A 1 361 ? -5.672 16.724 15.453 1.00 68.19 361 ARG A CA 1
ATOM 2729 C C . ARG A 1 361 ? -4.801 15.630 14.831 1.00 68.19 361 ARG A C 1
ATOM 2731 O O . ARG A 1 361 ? -5.122 14.450 14.919 1.00 68.19 361 ARG A O 1
ATOM 2738 N N . ASP A 1 362 ? -3.616 16.007 14.374 1.00 78.56 362 ASP A N 1
ATOM 2739 C CA . ASP A 1 362 ? -2.604 15.086 13.864 1.00 78.56 362 ASP A CA 1
ATOM 2740 C C . ASP A 1 362 ? -1.595 14.650 14.944 1.00 78.56 362 ASP A C 1
ATOM 2742 O O . ASP A 1 362 ? -1.513 15.191 16.058 1.00 78.56 362 ASP A O 1
ATOM 2746 N N . MET A 1 363 ? -0.802 13.631 14.623 1.00 86.44 363 MET A N 1
ATOM 2747 C CA . MET A 1 363 ? 0.231 13.094 15.494 1.00 86.44 363 MET A CA 1
ATOM 2748 C C . MET A 1 363 ? 1.460 14.006 15.511 1.00 86.44 363 MET A C 1
ATOM 2750 O O . MET A 1 363 ? 2.312 13.948 14.631 1.00 86.44 363 MET A O 1
ATOM 2754 N N . ASN A 1 364 ? 1.611 14.778 16.586 1.00 84.88 364 ASN A N 1
ATOM 2755 C CA . ASN A 1 364 ? 2.851 15.486 16.910 1.00 84.88 364 ASN A CA 1
ATOM 2756 C C . ASN A 1 364 ? 3.831 14.605 17.721 1.00 84.88 364 ASN A C 1
ATOM 2758 O O . ASN A 1 364 ? 3.525 13.478 18.113 1.00 84.88 364 ASN A O 1
ATOM 2762 N N . GLN A 1 365 ? 5.022 15.130 18.030 1.00 86.38 365 GLN A N 1
ATOM 2763 C CA . GLN A 1 365 ? 6.076 14.410 18.765 1.00 86.38 365 GLN A CA 1
ATOM 2764 C C . GLN A 1 365 ? 5.624 13.895 20.145 1.00 86.38 365 GLN A C 1
ATOM 2766 O O . GLN A 1 365 ? 6.058 12.825 20.599 1.00 86.38 365 GLN A O 1
ATOM 2771 N N . GLN A 1 366 ? 4.792 14.665 20.841 1.00 83.94 366 GLN A N 1
ATOM 2772 C CA . GLN A 1 366 ? 4.268 14.318 22.155 1.00 83.94 366 GLN A CA 1
ATOM 2773 C C . GLN A 1 366 ? 3.243 13.188 22.041 1.00 83.94 366 GLN A C 1
ATOM 2775 O O . GLN A 1 366 ? 3.408 12.152 22.690 1.00 83.94 366 GLN A O 1
ATOM 2780 N N . ARG A 1 367 ? 2.257 13.332 21.143 1.00 85.88 367 ARG A N 1
ATOM 2781 C CA . ARG A 1 367 ? 1.256 12.301 20.836 1.00 85.88 367 ARG A CA 1
ATOM 2782 C C . ARG A 1 367 ? 1.931 11.011 20.369 1.00 85.88 367 ARG A C 1
ATOM 2784 O O . ARG A 1 367 ? 1.639 9.959 20.926 1.00 85.88 367 ARG A O 1
ATOM 2791 N N . PHE A 1 368 ? 2.933 11.086 19.491 1.00 89.12 368 PHE A N 1
ATOM 2792 C CA . PHE A 1 368 ? 3.759 9.938 19.093 1.00 89.12 368 PHE A CA 1
ATOM 2793 C C . PHE A 1 368 ? 4.364 9.213 20.306 1.00 89.12 368 PHE A C 1
ATOM 2795 O O . PHE A 1 368 ? 4.299 7.989 20.413 1.00 89.12 368 PHE A O 1
ATOM 2802 N N . SER A 1 369 ? 4.925 9.960 21.262 1.00 88.88 369 SER A N 1
ATOM 2803 C CA . SER A 1 369 ? 5.536 9.380 22.466 1.00 88.88 369 SER A CA 1
ATOM 2804 C C . SER A 1 369 ? 4.504 8.679 23.360 1.00 88.88 369 SER A C 1
ATOM 2806 O O . SER A 1 369 ? 4.789 7.600 23.889 1.00 88.88 369 SER A O 1
ATOM 2808 N N . ALA A 1 370 ? 3.309 9.260 23.505 1.00 88.75 370 ALA A N 1
ATOM 2809 C CA . ALA A 1 370 ? 2.201 8.679 24.261 1.00 88.75 370 ALA A CA 1
ATOM 2810 C C . ALA A 1 370 ? 1.643 7.414 23.587 1.00 88.75 370 ALA A C 1
ATOM 2812 O O . ALA A 1 370 ? 1.568 6.362 24.224 1.00 88.75 370 ALA A O 1
ATOM 2813 N N . LEU A 1 371 ? 1.341 7.479 22.287 1.00 90.62 371 LEU A N 1
ATOM 2814 C CA . LEU A 1 371 ? 0.839 6.357 21.486 1.00 90.62 371 LEU A CA 1
ATOM 2815 C C . LEU A 1 371 ? 1.834 5.190 21.476 1.00 90.62 371 LEU A C 1
ATOM 2817 O O . LEU A 1 371 ? 1.461 4.035 21.695 1.00 90.62 371 LEU A O 1
ATOM 2821 N N . ARG A 1 372 ? 3.132 5.486 21.339 1.00 91.88 372 ARG A N 1
ATOM 2822 C CA . ARG A 1 372 ? 4.207 4.496 21.471 1.00 91.88 372 ARG A CA 1
ATOM 2823 C C . ARG A 1 372 ? 4.174 3.809 22.834 1.00 91.88 372 ARG A C 1
ATOM 2825 O O . ARG A 1 372 ? 4.339 2.591 22.901 1.00 91.88 372 ARG A O 1
ATOM 2832 N N . ALA A 1 373 ? 3.967 4.555 23.919 1.00 90.06 373 ALA A N 1
ATOM 2833 C CA . ALA A 1 373 ? 3.845 3.974 25.253 1.00 90.06 373 ALA A CA 1
ATOM 2834 C C . ALA A 1 373 ? 2.590 3.093 25.370 1.00 90.06 373 ALA A C 1
ATOM 2836 O O . ALA A 1 373 ? 2.679 1.976 25.887 1.00 90.06 373 ALA A O 1
ATOM 2837 N N . TRP A 1 374 ? 1.445 3.530 24.842 1.00 90.88 374 TRP A N 1
ATOM 2838 C CA . TRP A 1 374 ? 0.209 2.739 24.831 1.00 90.88 374 TRP A CA 1
ATOM 2839 C C . TRP A 1 374 ? 0.349 1.434 24.040 1.00 90.88 374 TRP A C 1
ATOM 2841 O O . TRP A 1 374 ? -0.198 0.406 24.442 1.00 90.88 374 TRP A O 1
ATOM 2851 N N . LEU A 1 375 ? 1.134 1.432 22.962 1.00 91.88 375 LEU A N 1
ATOM 2852 C CA . LEU A 1 375 ? 1.430 0.237 22.175 1.00 91.88 375 LEU A CA 1
ATOM 2853 C C . LEU A 1 375 ? 2.451 -0.685 22.854 1.00 91.88 375 LEU A C 1
ATOM 2855 O O . LEU A 1 375 ? 2.206 -1.889 22.970 1.00 91.88 375 LEU A O 1
ATOM 2859 N N . ASN A 1 376 ? 3.583 -0.131 23.300 1.00 90.81 376 ASN A N 1
ATOM 2860 C CA . ASN A 1 376 ? 4.812 -0.889 23.557 1.00 90.81 376 ASN A CA 1
ATOM 2861 C C . ASN A 1 376 ? 5.237 -0.967 25.030 1.00 90.81 376 ASN A C 1
ATOM 2863 O O . ASN A 1 376 ? 6.263 -1.587 25.313 1.00 90.81 376 ASN A O 1
ATOM 2867 N N . THR A 1 377 ? 4.495 -0.382 25.983 1.00 88.56 377 THR A N 1
ATOM 2868 C CA . THR A 1 377 ? 4.851 -0.537 27.407 1.00 88.56 377 THR A CA 1
ATOM 2869 C C . THR A 1 377 ? 4.900 -2.028 27.766 1.00 88.56 377 THR A C 1
ATOM 2871 O O . THR A 1 377 ? 3.923 -2.745 27.525 1.00 88.56 377 THR A O 1
ATOM 2874 N N . PRO A 1 378 ? 6.006 -2.533 28.347 1.00 82.88 378 PRO A N 1
ATOM 2875 C CA . PRO A 1 378 ? 6.113 -3.942 28.695 1.00 82.88 378 PRO A CA 1
ATOM 2876 C C . PRO A 1 378 ? 4.937 -4.387 29.568 1.00 82.88 378 PRO A C 1
ATOM 2878 O O . PRO A 1 378 ? 4.598 -3.725 30.544 1.00 82.88 378 PRO A O 1
ATOM 2881 N N . SER A 1 379 ? 4.319 -5.521 29.228 1.00 80.50 379 SER A N 1
ATOM 2882 C CA . SER A 1 379 ? 3.170 -6.144 29.916 1.00 80.50 379 SER A CA 1
ATOM 2883 C C . SER A 1 379 ? 1.829 -5.394 29.906 1.00 80.50 379 SER A C 1
ATOM 2885 O O . SER A 1 379 ? 0.795 -6.055 30.018 1.00 80.50 379 SER A O 1
ATOM 2887 N N . THR A 1 380 ? 1.814 -4.068 29.745 1.00 84.56 380 THR A N 1
ATOM 2888 C CA . THR A 1 380 ? 0.583 -3.257 29.784 1.00 84.56 380 THR A CA 1
ATOM 2889 C C . THR A 1 380 ? 0.193 -2.639 28.445 1.00 84.56 380 THR A C 1
ATOM 2891 O O . THR A 1 380 ? -0.975 -2.300 28.255 1.00 84.56 380 THR A O 1
ATOM 2894 N N . GLY A 1 381 ? 1.132 -2.543 27.506 1.00 90.50 381 GLY A N 1
ATOM 2895 C CA . GLY A 1 381 ? 0.884 -2.045 26.161 1.00 90.50 381 GLY A CA 1
ATOM 2896 C C . GLY A 1 381 ? -0.035 -2.963 25.355 1.00 90.50 381 GLY A C 1
ATOM 2897 O O . GLY A 1 381 ? -0.113 -4.173 25.602 1.00 90.50 381 GLY A O 1
ATOM 2898 N N . ALA A 1 382 ? -0.732 -2.394 24.375 1.00 92.44 382 ALA A N 1
ATOM 2899 C CA . ALA A 1 382 ? -1.694 -3.104 23.535 1.00 92.44 382 ALA A CA 1
ATOM 2900 C C . ALA A 1 382 ? -1.075 -4.336 22.848 1.00 92.44 382 ALA A C 1
ATOM 2902 O O . ALA A 1 382 ? -1.653 -5.424 22.924 1.00 92.44 382 ALA A O 1
ATOM 2903 N N . ASN A 1 383 ? 0.146 -4.205 22.307 1.00 92.06 383 ASN A N 1
ATOM 2904 C CA . ASN A 1 383 ? 0.886 -5.301 21.666 1.00 92.06 383 ASN A CA 1
ATOM 2905 C C . ASN A 1 383 ? 1.151 -6.488 22.610 1.00 92.06 383 ASN A C 1
ATOM 2907 O O . ASN A 1 383 ? 1.241 -7.630 22.165 1.00 92.06 383 ASN A O 1
ATOM 2911 N N . ALA A 1 384 ? 1.278 -6.239 23.917 1.00 87.00 384 ALA A N 1
ATOM 2912 C CA . ALA A 1 384 ? 1.507 -7.285 24.910 1.00 87.00 384 ALA A CA 1
ATOM 2913 C C . ALA A 1 384 ? 0.201 -7.864 25.482 1.00 87.00 384 ALA A C 1
ATOM 2915 O O . ALA A 1 384 ? 0.152 -9.048 25.818 1.00 87.00 384 ALA A O 1
ATO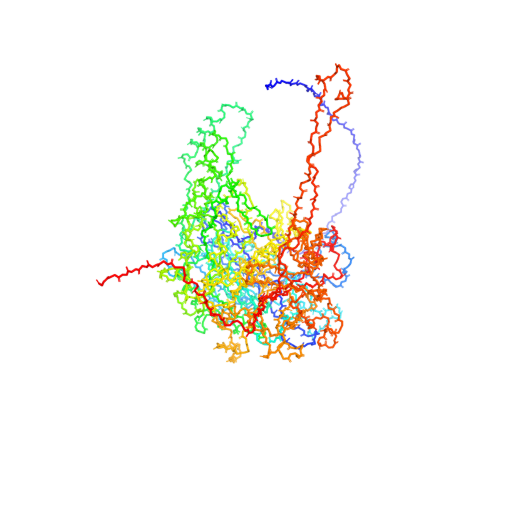M 2916 N N . GLN A 1 385 ? -0.840 -7.040 25.636 1.00 87.38 385 GLN A N 1
ATOM 2917 C CA . GLN A 1 385 ? -2.069 -7.416 26.342 1.00 87.38 385 GLN A CA 1
ATOM 2918 C C . GLN A 1 385 ? -3.136 -8.042 25.449 1.00 87.38 385 GLN A C 1
ATOM 2920 O O . GLN A 1 385 ? -3.679 -9.082 25.817 1.00 87.38 385 GLN A O 1
ATOM 2925 N N . VAL A 1 386 ? -3.433 -7.448 24.286 1.00 84.94 386 VAL A N 1
ATOM 2926 C CA . VAL A 1 386 ? -4.469 -7.973 23.370 1.00 84.94 386 VAL A CA 1
ATOM 2927 C C . VAL A 1 386 ? -4.125 -9.402 22.952 1.00 84.94 386 VAL A C 1
ATOM 2929 O O . VAL A 1 386 ? -4.988 -10.271 22.804 1.00 84.94 386 VAL A O 1
ATOM 2932 N N . MET A 1 387 ? -2.826 -9.678 22.875 1.00 73.56 387 MET A N 1
ATOM 2933 C CA . MET A 1 387 ? -2.300 -10.989 22.554 1.00 73.56 387 MET A CA 1
ATOM 2934 C C . MET A 1 387 ? -2.649 -12.089 23.573 1.00 73.56 387 MET A C 1
ATOM 2936 O O . MET A 1 387 ? -2.831 -13.245 23.186 1.00 73.56 387 MET A O 1
ATOM 2940 N N . ARG A 1 388 ? -2.833 -11.727 24.848 1.00 71.25 388 ARG A N 1
ATOM 2941 C CA . ARG A 1 388 ? -3.242 -12.642 25.929 1.00 71.25 388 ARG A CA 1
ATOM 2942 C C . ARG A 1 388 ? -4.748 -12.880 25.992 1.00 71.25 388 ARG A C 1
ATOM 2944 O O . ARG A 1 388 ? -5.175 -13.866 26.575 1.00 71.25 388 ARG A O 1
ATOM 2951 N N . ALA A 1 389 ? -5.552 -11.960 25.467 1.00 65.56 389 ALA A N 1
ATOM 2952 C CA . ALA A 1 389 ? -6.982 -11.898 25.775 1.00 65.56 389 ALA A CA 1
ATOM 2953 C C . ALA A 1 389 ? -7.888 -12.461 24.671 1.00 65.56 389 ALA A C 1
ATOM 2955 O O . ALA A 1 389 ? -9.008 -12.908 24.942 1.00 65.56 389 ALA A O 1
ATOM 2956 N N . PHE A 1 390 ? -7.418 -12.428 23.423 1.00 67.94 390 PHE A N 1
ATOM 2957 C CA . PHE A 1 390 ? -8.223 -12.768 22.255 1.00 67.94 390 PHE A CA 1
ATOM 2958 C C . PHE A 1 390 ? -7.698 -14.030 21.565 1.00 67.94 390 PHE A C 1
ATOM 2960 O O . PHE A 1 390 ? -6.511 -14.129 21.269 1.00 67.94 390 PHE A O 1
ATOM 2967 N N . ALA A 1 391 ? -8.567 -15.007 21.309 1.00 62.66 391 ALA A N 1
ATOM 2968 C CA . ALA A 1 391 ? -8.221 -16.147 20.464 1.00 62.66 391 ALA A CA 1
ATOM 2969 C C . ALA A 1 391 ? -8.252 -15.701 18.994 1.00 62.66 391 ALA A C 1
ATOM 2971 O O . ALA A 1 391 ? -9.169 -14.998 18.588 1.00 62.66 391 ALA A O 1
ATOM 2972 N N . GLY A 1 392 ? -7.258 -16.084 18.202 1.00 60.12 392 GLY A N 1
ATOM 2973 C CA . GLY A 1 392 ? -7.154 -15.702 16.792 1.00 60.12 392 GLY A CA 1
ATOM 2974 C C . GLY A 1 392 ? -6.109 -16.550 16.086 1.00 60.12 392 GLY A C 1
ATOM 2975 O O . GLY A 1 392 ? -5.750 -17.609 16.609 1.00 60.12 392 GLY A O 1
ATOM 2976 N N . GLY A 1 393 ? -5.607 -16.075 14.943 1.00 57.59 393 GLY A N 1
ATOM 2977 C CA . GLY A 1 393 ? -4.560 -16.761 14.184 1.00 57.59 393 GLY A CA 1
ATOM 2978 C C . GLY A 1 393 ? -3.396 -17.242 15.061 1.00 57.59 393 GLY A C 1
ATOM 2979 O O . GLY A 1 393 ? -3.117 -16.702 16.138 1.00 57.59 393 GLY A O 1
ATOM 2980 N N . THR A 1 394 ? -2.701 -18.281 14.599 1.00 63.66 394 THR A N 1
ATOM 2981 C CA . THR A 1 394 ? -1.642 -18.974 15.358 1.00 63.66 394 THR A CA 1
ATOM 2982 C C . THR A 1 394 ? -0.407 -18.105 15.632 1.00 63.66 394 THR A C 1
ATOM 2984 O O . THR A 1 394 ? 0.486 -18.520 16.371 1.00 63.66 394 THR A O 1
ATOM 2987 N N . ARG A 1 395 ? -0.343 -16.896 15.057 1.00 76.38 395 ARG A N 1
ATOM 2988 C CA . ARG A 1 395 ? 0.791 -15.972 15.137 1.00 76.38 395 ARG A CA 1
ATOM 2989 C C . ARG A 1 395 ? 0.416 -14.659 15.823 1.00 76.38 395 ARG A C 1
ATOM 2991 O O . ARG A 1 395 ? -0.717 -14.194 15.692 1.00 76.38 395 ARG A O 1
ATOM 2998 N N . PRO A 1 396 ? 1.359 -14.043 16.554 1.00 83.81 396 PRO A N 1
ATOM 2999 C CA . PRO A 1 396 ? 1.092 -12.795 17.237 1.00 83.81 396 PRO A CA 1
ATOM 3000 C C . PRO A 1 396 ? 1.098 -11.581 16.310 1.00 83.81 396 PRO A C 1
ATOM 3002 O O . PRO A 1 396 ? 2.143 -11.229 15.765 1.00 83.81 396 PRO A O 1
ATOM 3005 N N . SER A 1 397 ? -0.054 -10.916 16.200 1.00 91.69 397 SER A N 1
ATOM 3006 C CA . SER A 1 397 ? -0.195 -9.641 15.494 1.00 91.69 397 SER A CA 1
ATOM 3007 C C . SER A 1 397 ? 0.457 -8.489 16.268 1.00 91.69 397 SER A C 1
ATOM 3009 O O . SER A 1 397 ? 0.384 -8.438 17.499 1.00 91.69 397 SER A O 1
ATOM 3011 N N . ARG A 1 398 ? 1.082 -7.544 15.557 1.00 93.81 398 ARG A N 1
ATOM 3012 C CA . ARG A 1 398 ? 1.746 -6.364 16.140 1.00 93.81 398 ARG A CA 1
ATOM 3013 C C . ARG A 1 398 ? 1.413 -5.082 15.377 1.00 93.81 398 ARG A C 1
ATOM 3015 O O . ARG A 1 398 ? 1.543 -5.040 14.161 1.00 93.81 398 ARG A O 1
ATOM 3022 N N . ILE A 1 399 ? 1.070 -4.016 16.093 1.00 96.00 399 ILE A N 1
ATOM 3023 C CA . ILE A 1 399 ? 1.035 -2.661 15.529 1.00 96.00 399 ILE A CA 1
ATOM 3024 C C . ILE A 1 399 ? 2.388 -2.002 15.787 1.00 96.00 399 ILE A C 1
ATOM 3026 O O . ILE A 1 399 ? 2.884 -1.994 16.918 1.00 96.00 399 ILE A O 1
ATOM 3030 N N . PHE A 1 400 ? 2.976 -1.439 14.742 1.00 96.38 400 PHE A N 1
ATOM 3031 C CA . PHE A 1 400 ? 4.153 -0.585 14.803 1.00 96.38 400 PHE A CA 1
ATOM 3032 C C . PHE A 1 400 ? 3.739 0.855 14.544 1.00 96.38 400 PHE A C 1
ATOM 3034 O O . PHE A 1 400 ? 2.876 1.103 13.712 1.00 96.38 400 PHE A O 1
ATOM 3041 N N . LEU A 1 401 ? 4.346 1.802 15.254 1.00 95.12 401 LEU A N 1
ATOM 3042 C CA . LEU A 1 401 ? 4.067 3.217 15.035 1.00 95.12 401 LEU A CA 1
ATOM 3043 C C . LEU A 1 401 ? 5.001 3.745 13.941 1.00 95.12 401 LEU A C 1
ATOM 3045 O O . LEU A 1 401 ? 6.217 3.525 14.004 1.00 95.12 401 LEU A O 1
ATOM 3049 N N . GLY A 1 402 ? 4.417 4.396 12.944 1.00 94.88 402 GLY A N 1
ATOM 3050 C CA . GLY A 1 402 ? 5.080 5.104 11.856 1.00 94.88 402 GLY A CA 1
ATOM 3051 C C . GLY A 1 402 ? 4.628 6.558 11.811 1.00 94.88 402 GLY A C 1
ATOM 3052 O O . GLY A 1 402 ? 4.335 7.135 12.852 1.00 94.88 402 GLY A O 1
ATOM 3053 N N . GLY A 1 403 ? 4.594 7.148 10.624 1.00 93.88 403 GLY A N 1
ATOM 3054 C CA . GLY A 1 403 ? 3.888 8.402 10.376 1.00 93.88 403 GLY A CA 1
ATOM 3055 C C . GLY A 1 403 ? 3.689 8.630 8.885 1.00 93.88 403 GLY A C 1
ATOM 3056 O O . GLY A 1 403 ? 4.519 8.196 8.090 1.00 93.88 403 GLY A O 1
ATOM 3057 N N . GLU A 1 404 ? 2.619 9.297 8.500 1.00 93.81 404 GLU A N 1
ATOM 3058 C CA . GLU A 1 404 ? 2.465 9.834 7.155 1.00 93.81 404 GLU A CA 1
ATOM 3059 C C . GLU A 1 404 ? 2.989 11.273 7.143 1.00 93.81 404 GLU A C 1
ATOM 3061 O O . GLU A 1 404 ? 2.557 12.128 7.918 1.00 93.81 404 GLU A O 1
ATOM 3066 N N . VAL A 1 405 ? 4.006 11.533 6.321 1.00 93.81 405 VAL A N 1
ATOM 3067 C CA . VAL A 1 405 ? 4.715 12.816 6.298 1.00 93.81 405 VAL A CA 1
ATOM 3068 C C . VAL A 1 405 ? 4.398 13.562 5.008 1.00 93.81 405 VAL A C 1
ATOM 3070 O O . VAL A 1 405 ? 4.768 13.120 3.920 1.00 93.81 405 VAL A O 1
ATOM 3073 N N . ASP A 1 406 ? 3.788 14.736 5.142 1.00 92.50 406 ASP A N 1
ATOM 3074 C CA . ASP A 1 406 ? 3.545 15.651 4.028 1.00 92.50 406 ASP A CA 1
ATOM 3075 C C . ASP A 1 406 ? 4.824 16.351 3.573 1.00 92.50 406 ASP A C 1
ATOM 3077 O O . ASP A 1 406 ? 5.573 16.929 4.369 1.00 92.50 406 ASP A O 1
ATOM 3081 N N . VAL A 1 407 ? 5.041 16.366 2.261 1.00 94.69 407 VAL A N 1
ATOM 3082 C CA . VAL A 1 407 ? 6.102 17.134 1.614 1.00 94.69 407 VAL A CA 1
ATOM 3083 C C . VAL A 1 407 ? 5.557 18.032 0.517 1.00 94.69 407 VAL A C 1
ATOM 3085 O O . VAL A 1 407 ? 4.589 17.711 -0.165 1.00 94.69 407 VAL A O 1
ATOM 3088 N N . VAL A 1 408 ? 6.222 19.168 0.327 1.00 95.38 408 VAL A N 1
ATOM 3089 C CA . VAL A 1 408 ? 5.917 20.129 -0.732 1.00 95.38 408 VAL A CA 1
ATOM 3090 C C . VAL A 1 408 ? 6.204 19.493 -2.100 1.00 95.38 408 VAL A C 1
ATOM 3092 O O . VAL A 1 408 ? 7.349 19.073 -2.335 1.00 95.38 408 VAL A O 1
ATOM 3095 N N . PRO A 1 409 ? 5.226 19.463 -3.027 1.00 95.06 409 PRO A N 1
ATOM 3096 C CA . PRO A 1 409 ? 5.455 19.008 -4.390 1.00 95.06 409 PRO A CA 1
ATOM 3097 C C . PRO A 1 409 ? 6.415 19.947 -5.124 1.00 95.06 409 PRO A C 1
ATOM 3099 O O . PRO A 1 409 ? 6.224 21.167 -5.156 1.00 95.06 409 PRO A O 1
ATOM 3102 N N . GLU A 1 410 ? 7.447 19.374 -5.744 1.00 95.25 410 GLU A N 1
ATOM 3103 C CA . GLU A 1 410 ? 8.405 20.113 -6.570 1.00 95.25 410 GLU A CA 1
ATOM 3104 C C . GLU A 1 410 ? 8.221 19.758 -8.047 1.00 95.25 410 GLU A C 1
ATOM 3106 O O . GLU A 1 410 ? 8.121 18.585 -8.397 1.00 95.25 410 GLU A O 1
ATOM 3111 N N . ILE A 1 411 ? 8.232 20.756 -8.928 1.00 94.19 411 ILE A N 1
ATOM 3112 C CA . ILE A 1 411 ? 8.141 20.595 -10.386 1.00 94.19 411 ILE A CA 1
ATOM 3113 C C . ILE A 1 411 ? 9.318 21.275 -11.097 1.00 94.19 411 ILE A C 1
ATOM 3115 O O . ILE A 1 411 ? 9.997 22.157 -10.554 1.00 94.19 411 ILE A O 1
ATOM 3119 N N . SER A 1 412 ? 9.572 20.861 -12.335 1.00 93.38 412 SER A N 1
ATOM 3120 C CA . SER A 1 412 ? 10.573 21.470 -13.213 1.00 93.38 412 SER A CA 1
ATOM 3121 C C . SER A 1 412 ? 10.103 22.806 -13.805 1.00 93.38 412 SER A C 1
ATOM 3123 O O . SER A 1 412 ? 8.915 23.123 -13.842 1.00 93.38 412 SER A O 1
ATOM 3125 N N . GLU A 1 413 ? 11.041 23.587 -14.349 1.00 92.00 413 GLU A N 1
ATOM 3126 C CA . GLU A 1 413 ? 10.724 24.816 -15.099 1.00 92.00 413 GLU A CA 1
ATOM 3127 C C . GLU A 1 413 ? 9.851 24.550 -16.338 1.00 92.00 413 GLU A C 1
ATOM 3129 O O . GLU A 1 413 ? 8.997 25.366 -16.697 1.00 92.00 413 GLU A O 1
ATOM 3134 N N . ALA A 1 414 ? 10.049 23.402 -16.993 1.00 90.56 414 ALA A N 1
ATOM 3135 C CA . ALA A 1 414 ? 9.260 23.003 -18.153 1.00 90.56 414 ALA A CA 1
ATOM 3136 C C . ALA A 1 414 ? 7.801 22.730 -17.760 1.00 90.56 414 ALA A C 1
ATOM 3138 O O . ALA A 1 414 ? 6.883 23.249 -18.395 1.00 90.56 414 ALA A O 1
ATOM 3139 N N . GLU A 1 415 ? 7.589 21.989 -16.671 1.00 91.75 415 GLU A N 1
ATOM 3140 C CA . GLU A 1 415 ? 6.257 21.716 -16.118 1.00 91.75 415 GLU A CA 1
ATOM 3141 C C . GLU A 1 415 ? 5.581 23.007 -15.647 1.00 91.75 415 GLU A C 1
ATOM 3143 O O . GLU A 1 415 ? 4.432 23.263 -16.016 1.00 91.75 415 GLU A O 1
ATOM 3148 N N . ARG A 1 416 ? 6.325 23.887 -14.955 1.00 89.50 416 ARG A N 1
ATOM 3149 C CA . ARG A 1 416 ? 5.849 25.224 -14.571 1.00 89.50 416 ARG A CA 1
ATOM 3150 C C . ARG A 1 416 ? 5.352 26.024 -15.778 1.00 89.50 416 ARG A C 1
ATOM 3152 O O . ARG A 1 416 ? 4.281 26.620 -15.739 1.00 89.50 416 ARG A O 1
ATOM 3159 N N . THR A 1 417 ? 6.144 26.057 -16.848 1.00 87.69 417 THR A N 1
ATOM 3160 C CA . THR A 1 417 ? 5.830 26.829 -18.060 1.00 87.69 417 THR A CA 1
ATOM 3161 C C . THR A 1 417 ? 4.642 26.239 -18.814 1.00 87.69 417 THR A C 1
ATOM 3163 O O . THR A 1 417 ? 3.830 26.981 -19.359 1.00 87.69 417 THR A O 1
ATOM 3166 N N . SER A 1 418 ? 4.523 24.910 -18.833 1.00 87.44 418 SER A N 1
ATOM 3167 C CA . SER A 1 418 ? 3.422 24.222 -19.510 1.00 87.44 418 SER A CA 1
ATOM 3168 C C . SER A 1 418 ? 2.087 24.300 -18.762 1.00 87.44 418 SER A C 1
ATOM 3170 O O . SER A 1 418 ? 1.043 24.085 -19.373 1.00 87.44 418 SER A O 1
ATOM 3172 N N . GLY A 1 419 ? 2.099 24.598 -17.457 1.00 86.06 419 GLY A N 1
ATOM 3173 C CA . GLY A 1 419 ? 0.894 24.548 -16.628 1.00 86.06 419 GLY A CA 1
ATOM 3174 C C . GLY A 1 419 ? 0.449 23.125 -16.270 1.00 86.06 419 GLY A C 1
ATOM 3175 O O . GLY A 1 419 ? -0.695 22.917 -15.870 1.00 86.06 419 GLY A O 1
ATOM 3176 N N . SER A 1 420 ? 1.304 22.122 -16.483 1.00 88.00 420 SER A N 1
ATOM 3177 C CA . SER A 1 420 ? 1.003 20.712 -16.228 1.00 88.00 420 SER A CA 1
ATOM 3178 C C . SER A 1 420 ? 2.249 19.960 -15.770 1.00 88.00 420 SER A C 1
ATOM 3180 O O . SER A 1 420 ? 3.352 20.263 -16.221 1.00 88.00 420 SER A O 1
ATOM 3182 N N . LEU A 1 421 ? 2.084 18.978 -14.886 1.00 90.06 421 LEU A N 1
ATOM 3183 C CA . LEU A 1 421 ? 3.144 18.024 -14.541 1.00 90.06 421 LEU A CA 1
ATOM 3184 C C . LEU A 1 421 ? 2.851 16.677 -15.204 1.00 90.06 421 LEU A C 1
ATOM 3186 O O . LEU A 1 421 ? 1.686 16.285 -15.311 1.00 90.06 421 LEU A O 1
ATOM 3190 N N . MET A 1 422 ? 3.893 15.982 -15.656 1.00 89.81 422 MET A N 1
ATOM 3191 C CA . MET A 1 422 ? 3.745 14.671 -16.294 1.00 89.81 422 MET A CA 1
ATOM 3192 C C . MET A 1 422 ? 4.015 13.551 -15.288 1.00 89.81 422 MET A C 1
ATOM 3194 O O . MET A 1 422 ? 4.997 13.612 -14.556 1.00 89.81 422 MET A O 1
ATOM 3198 N N . TYR A 1 423 ? 3.183 12.512 -15.285 1.00 90.69 423 TYR A N 1
ATOM 3199 C CA . TYR A 1 423 ? 3.319 11.360 -14.388 1.00 90.69 423 TYR A CA 1
ATOM 3200 C C . TYR A 1 423 ? 2.875 10.053 -15.066 1.00 90.69 423 TYR A C 1
ATOM 3202 O O . TYR A 1 423 ? 2.329 10.063 -16.176 1.00 90.69 423 TYR A O 1
ATOM 3210 N N . GLY A 1 424 ? 3.132 8.916 -14.412 1.00 88.94 424 GLY A N 1
ATOM 3211 C CA . GLY A 1 424 ? 2.696 7.596 -14.879 1.00 88.94 424 GLY A CA 1
ATOM 3212 C C . GLY A 1 424 ? 3.148 7.260 -16.304 1.00 88.94 424 GLY A C 1
ATOM 3213 O O . GLY A 1 424 ? 4.248 7.635 -16.725 1.00 88.94 424 GLY A O 1
ATOM 3214 N N . ASN A 1 425 ? 2.286 6.604 -17.094 1.00 90.19 425 ASN A N 1
ATOM 3215 C CA . ASN A 1 425 ? 2.556 6.313 -18.509 1.00 90.19 425 ASN A CA 1
ATOM 3216 C C . ASN A 1 425 ? 2.152 7.478 -19.443 1.00 90.19 425 ASN A C 1
ATOM 3218 O O . ASN A 1 425 ? 1.420 7.320 -20.429 1.00 90.19 425 ASN A O 1
ATOM 3222 N N . GLY A 1 426 ? 2.672 8.675 -19.153 1.00 86.44 426 GLY A N 1
ATOM 3223 C CA . GLY A 1 426 ? 2.488 9.870 -19.983 1.00 86.44 426 GLY A CA 1
ATOM 3224 C C . GLY A 1 426 ? 1.191 10.631 -19.715 1.00 86.44 426 GLY A C 1
ATOM 3225 O O . GLY A 1 426 ? 0.661 11.270 -20.625 1.00 86.44 426 GLY A O 1
ATOM 3226 N N . ARG A 1 427 ? 0.680 10.570 -18.484 1.00 87.38 427 ARG A N 1
ATOM 3227 C CA . ARG A 1 427 ? -0.444 11.393 -18.034 1.00 87.38 427 ARG A CA 1
ATOM 3228 C C . ARG A 1 427 ? 0.020 12.778 -17.634 1.00 87.38 427 ARG A C 1
ATOM 3230 O O . ARG A 1 427 ? 1.191 12.986 -17.339 1.00 87.38 427 ARG A O 1
ATOM 3237 N N . ALA A 1 428 ? -0.923 13.712 -17.641 1.00 88.50 428 ALA A N 1
ATOM 3238 C CA . ALA A 1 428 ? -0.697 15.098 -17.277 1.00 88.50 428 ALA A CA 1
ATOM 3239 C C . ALA A 1 428 ? -1.673 15.500 -16.170 1.00 88.50 428 ALA A C 1
ATOM 3241 O O . ALA A 1 428 ? -2.882 15.334 -16.334 1.00 88.50 428 ALA A O 1
ATOM 3242 N N . TYR A 1 429 ? -1.157 16.055 -15.077 1.00 86.81 429 TYR A N 1
ATOM 3243 C CA . TYR A 1 429 ? -1.959 16.742 -14.069 1.00 86.81 429 TYR A CA 1
ATOM 3244 C C . TYR A 1 429 ? -1.854 18.249 -14.305 1.00 86.81 429 TYR A C 1
ATOM 3246 O O . TYR A 1 429 ? -0.765 18.831 -14.278 1.00 86.81 429 TYR A O 1
ATOM 3254 N N . ARG A 1 430 ? -2.995 18.868 -14.614 1.00 85.94 430 ARG A N 1
ATOM 3255 C CA . ARG A 1 430 ? -3.093 20.259 -15.066 1.00 85.94 430 ARG A CA 1
ATOM 3256 C C . ARG A 1 430 ? -3.285 21.212 -13.890 1.00 85.94 430 ARG A C 1
ATOM 3258 O O . ARG A 1 430 ? -4.323 21.847 -13.769 1.00 85.94 430 ARG A O 1
ATOM 3265 N N . TRP A 1 431 ? -2.268 21.347 -13.047 1.00 82.88 431 TRP A N 1
ATOM 3266 C CA . TRP A 1 431 ? -2.315 22.211 -11.857 1.00 82.88 431 TRP A CA 1
ATOM 3267 C C . TRP A 1 431 ? -2.651 23.685 -12.166 1.00 82.88 431 TRP A C 1
ATOM 3269 O O . TRP A 1 431 ? -3.176 24.404 -11.323 1.00 82.88 431 TRP A O 1
ATOM 3279 N N . ALA A 1 432 ? -2.382 24.167 -13.385 1.00 76.88 432 ALA A N 1
ATOM 3280 C CA . ALA A 1 432 ? -2.770 25.520 -13.788 1.00 76.88 432 ALA A CA 1
ATOM 3281 C C . ALA A 1 432 ? -4.298 25.697 -13.920 1.00 76.88 432 ALA A C 1
ATOM 3283 O O . ALA A 1 432 ? -4.786 26.827 -13.943 1.00 76.88 432 ALA A O 1
ATOM 3284 N N . GLU A 1 433 ? -5.052 24.604 -14.028 1.00 73.38 433 GLU A N 1
ATOM 3285 C CA . GLU A 1 433 ? -6.514 24.604 -14.111 1.00 73.38 433 GLU A CA 1
ATOM 3286 C C . GLU A 1 433 ? -7.187 24.539 -12.730 1.00 73.38 433 GLU A C 1
ATOM 3288 O O . GLU A 1 433 ? -8.397 24.722 -12.659 1.00 73.38 433 GLU A O 1
ATOM 3293 N N . SER A 1 434 ? -6.425 24.386 -11.637 1.00 68.62 434 SER A N 1
ATOM 3294 C CA . SER A 1 434 ? -6.958 24.390 -10.263 1.00 68.62 434 SER A CA 1
ATOM 3295 C C . SER A 1 434 ? -7.547 25.748 -9.841 1.00 68.62 434 SER A C 1
ATOM 3297 O O . SER A 1 434 ? -8.250 25.843 -8.846 1.00 68.62 434 SER A O 1
ATOM 3299 N N . CYS A 1 435 ? -7.301 26.821 -10.603 1.00 65.19 435 CYS A N 1
ATOM 3300 C CA . CYS A 1 435 ? -7.929 28.126 -10.391 1.00 65.19 435 CYS A CA 1
ATOM 3301 C C . CYS A 1 435 ? -9.286 28.226 -11.112 1.00 65.19 435 CYS A C 1
ATOM 3303 O O . CYS A 1 435 ? -9.331 28.219 -12.349 1.00 65.19 435 CYS A O 1
ATOM 3305 N N . THR A 1 436 ? -10.372 28.506 -10.385 1.00 56.53 436 THR A N 1
ATOM 3306 C CA . THR A 1 436 ? -11.655 28.857 -11.011 1.00 56.53 436 THR A CA 1
ATOM 3307 C C . THR A 1 436 ? -11.599 30.279 -11.582 1.00 56.53 436 THR A C 1
ATOM 3309 O O . THR A 1 436 ? -11.236 31.255 -10.917 1.00 56.53 436 THR A O 1
ATOM 3312 N N . LYS A 1 437 ? -11.962 30.439 -12.861 1.00 54.19 437 LYS A N 1
ATOM 3313 C CA . LYS A 1 437 ? -12.078 31.765 -13.489 1.00 54.19 437 LYS A CA 1
ATOM 3314 C C . LYS A 1 437 ? -13.394 32.418 -13.072 1.00 54.19 437 LYS A C 1
ATOM 3316 O O . LYS A 1 437 ? -14.415 32.188 -13.714 1.00 54.19 437 LYS A O 1
ATOM 3321 N N . LEU A 1 438 ? -13.366 33.272 -12.050 1.00 51.66 438 LEU A N 1
ATOM 3322 C CA . LEU A 1 438 ? -14.497 34.156 -11.764 1.00 51.66 438 LEU A CA 1
ATOM 3323 C C . LEU A 1 438 ? -14.417 35.463 -12.578 1.00 51.66 438 LEU A C 1
ATOM 3325 O O . LEU A 1 438 ? -13.321 35.999 -12.773 1.00 51.66 438 LEU A O 1
ATOM 3329 N N . PRO A 1 439 ? -15.562 35.999 -13.049 1.00 51.88 439 PRO A N 1
ATOM 3330 C CA . PRO A 1 439 ? -15.667 37.371 -13.547 1.00 51.88 439 PRO A CA 1
ATOM 3331 C C . PRO A 1 439 ? -15.070 38.382 -12.552 1.00 51.88 439 PRO A C 1
ATOM 3333 O O . PRO A 1 439 ? -15.148 38.182 -11.337 1.00 51.88 439 PRO A O 1
ATOM 3336 N N . ALA A 1 440 ? -14.491 39.478 -13.054 1.00 54.62 440 ALA A N 1
ATOM 3337 C CA . ALA A 1 440 ? -13.861 40.529 -12.238 1.00 54.62 440 ALA A CA 1
ATOM 3338 C C . ALA A 1 440 ? -14.820 41.128 -11.192 1.00 54.62 440 ALA A C 1
ATOM 3340 O O . ALA A 1 440 ? -14.401 41.540 -10.113 1.00 54.62 440 ALA A O 1
ATOM 3341 N N . GLU A 1 441 ? -16.106 41.101 -11.513 1.00 53.00 441 GLU A N 1
ATOM 3342 C CA . GLU A 1 441 ? -17.245 41.533 -10.716 1.00 53.00 441 GLU A CA 1
ATOM 3343 C C . GLU A 1 441 ? -17.484 40.632 -9.483 1.00 53.00 441 GLU A C 1
ATOM 3345 O O . GLU A 1 441 ? -17.836 41.115 -8.408 1.00 53.00 441 GLU A O 1
ATOM 3350 N N . LEU A 1 442 ? -17.233 39.318 -9.599 1.00 50.06 442 LEU A N 1
ATOM 3351 C CA . LEU A 1 442 ? -17.370 38.342 -8.504 1.00 50.06 442 LEU A CA 1
ATOM 3352 C C . LEU A 1 442 ? -16.076 38.171 -7.691 1.00 50.06 442 LEU A C 1
ATOM 3354 O O . LEU A 1 442 ? -16.130 37.771 -6.532 1.00 50.06 442 LEU A O 1
ATOM 3358 N N . LEU A 1 443 ? -14.918 38.547 -8.243 1.00 54.72 443 LEU A N 1
ATOM 3359 C CA . LEU A 1 443 ? -13.635 38.582 -7.523 1.00 54.72 443 LEU A CA 1
ATOM 3360 C C . LEU A 1 443 ? -13.671 39.507 -6.290 1.00 54.72 443 LEU A C 1
ATOM 3362 O O . LEU A 1 443 ? -12.993 39.237 -5.301 1.00 54.72 443 LEU A O 1
ATOM 3366 N N . ALA A 1 444 ? -14.488 40.568 -6.313 1.00 56.44 444 ALA A N 1
ATOM 3367 C CA . ALA A 1 444 ? -14.708 41.438 -5.154 1.00 56.44 444 ALA A CA 1
ATOM 3368 C C . ALA A 1 444 ? -15.463 40.734 -4.009 1.00 56.44 444 ALA A C 1
ATOM 3370 O O . ALA A 1 444 ? -15.272 41.088 -2.845 1.00 56.44 444 ALA A O 1
ATOM 3371 N N . LEU A 1 445 ? -16.276 39.721 -4.334 1.00 50.91 445 LEU A N 1
ATOM 3372 C CA . LEU A 1 445 ? -16.970 38.861 -3.373 1.00 50.91 445 LEU A CA 1
ATOM 3373 C C . LEU A 1 445 ? -16.099 37.694 -2.894 1.00 50.91 445 LEU A C 1
ATOM 3375 O O . LEU A 1 445 ? -16.440 37.088 -1.889 1.00 50.91 445 LEU A O 1
ATOM 3379 N N . GLY A 1 446 ? -14.956 37.424 -3.538 1.00 50.53 446 GLY A N 1
ATOM 3380 C CA . GLY A 1 446 ? -14.048 36.319 -3.201 1.00 50.53 446 GLY A CA 1
ATOM 3381 C C . GLY A 1 446 ? -13.573 36.296 -1.742 1.00 50.53 446 GLY A C 1
ATOM 3382 O O . GLY A 1 446 ? -13.257 35.242 -1.214 1.00 50.53 446 GLY A O 1
ATOM 3383 N N . ARG A 1 447 ? -13.600 37.440 -1.042 1.00 50.72 447 ARG A N 1
ATOM 3384 C CA . ARG A 1 447 ? -13.318 37.527 0.407 1.00 50.72 447 ARG A CA 1
ATOM 3385 C C . ARG A 1 447 ? -14.405 36.908 1.296 1.00 50.72 447 ARG A C 1
ATOM 3387 O O . ARG A 1 447 ? -14.186 36.752 2.490 1.00 50.72 447 ARG A O 1
ATOM 3394 N N . TYR A 1 448 ? -15.566 36.617 0.721 1.00 46.25 448 TYR A N 1
ATOM 3395 C CA . TYR A 1 448 ? -16.776 36.144 1.391 1.00 46.25 448 TYR A CA 1
ATOM 3396 C C . TYR A 1 448 ? -17.287 34.817 0.805 1.00 46.25 448 TYR A C 1
ATOM 3398 O O . TYR A 1 448 ? -18.384 34.385 1.146 1.00 46.25 448 TYR A O 1
ATOM 3406 N N . THR A 1 449 ? -16.529 34.184 -0.096 1.00 47.69 449 THR A N 1
ATOM 3407 C CA . THR A 1 449 ? -16.896 32.917 -0.749 1.00 47.69 449 THR A CA 1
ATOM 3408 C C . THR A 1 449 ? -15.759 31.913 -0.617 1.00 47.69 449 THR A C 1
ATOM 3410 O O . THR A 1 449 ? -14.606 32.307 -0.744 1.00 47.69 449 THR A O 1
ATOM 3413 N N . THR A 1 450 ? -16.063 30.621 -0.497 1.00 46.62 450 THR A N 1
ATOM 3414 C CA . THR A 1 450 ? -15.103 29.496 -0.588 1.00 46.62 450 THR A CA 1
ATOM 3415 C C . THR A 1 450 ? -14.649 29.205 -2.026 1.00 46.62 450 THR A C 1
ATOM 3417 O O . THR A 1 450 ? -14.289 28.083 -2.362 1.00 46.62 450 THR A O 1
ATOM 3420 N N . ALA A 1 451 ? -14.733 30.200 -2.912 1.00 46.09 451 ALA A N 1
ATOM 3421 C CA . ALA A 1 451 ? -14.478 30.042 -4.333 1.00 46.09 451 ALA A CA 1
ATOM 3422 C C . ALA A 1 451 ? -13.006 30.307 -4.665 1.00 46.09 451 ALA A C 1
ATOM 3424 O O . ALA A 1 451 ? -12.490 31.404 -4.430 1.00 46.09 451 ALA A O 1
ATOM 3425 N N . ASP A 1 452 ? -12.374 29.329 -5.307 1.00 53.47 452 ASP A N 1
ATOM 3426 C CA . ASP A 1 452 ? -10.980 29.363 -5.743 1.00 53.47 452 ASP A CA 1
ATOM 3427 C C . ASP A 1 452 ? -10.724 30.443 -6.797 1.00 53.47 452 ASP A C 1
ATOM 3429 O O . ASP A 1 452 ? -10.896 30.225 -7.998 1.00 53.47 452 ASP A O 1
ATOM 3433 N N . THR A 1 453 ? -10.293 31.633 -6.375 1.00 55.81 453 THR A N 1
ATOM 3434 C CA . THR A 1 453 ? -10.050 32.748 -7.298 1.00 55.81 453 THR A CA 1
ATOM 3435 C C . THR A 1 453 ? -8.573 33.094 -7.457 1.00 55.81 453 THR A C 1
ATOM 3437 O O . THR A 1 453 ? -7.872 33.488 -6.525 1.00 55.81 453 THR A O 1
ATOM 3440 N N . CYS A 1 454 ? -8.095 33.044 -8.702 1.00 59.91 454 CYS A N 1
ATOM 3441 C CA . CYS A 1 454 ? -6.779 33.558 -9.082 1.00 59.91 454 CYS A CA 1
ATOM 3442 C C . CYS A 1 454 ? -6.948 34.890 -9.831 1.00 59.91 454 CYS A C 1
ATOM 3444 O O . CYS A 1 454 ? -7.452 34.889 -10.961 1.00 59.91 454 CYS A O 1
ATOM 3446 N N . PRO A 1 455 ? -6.525 36.036 -9.256 1.00 52.22 455 PRO A N 1
ATOM 3447 C CA . PRO A 1 455 ? -6.627 37.328 -9.924 1.00 52.22 455 PRO A CA 1
ATOM 3448 C C . PRO A 1 455 ? -5.942 37.290 -11.297 1.00 52.22 455 PRO A C 1
ATOM 3450 O O . 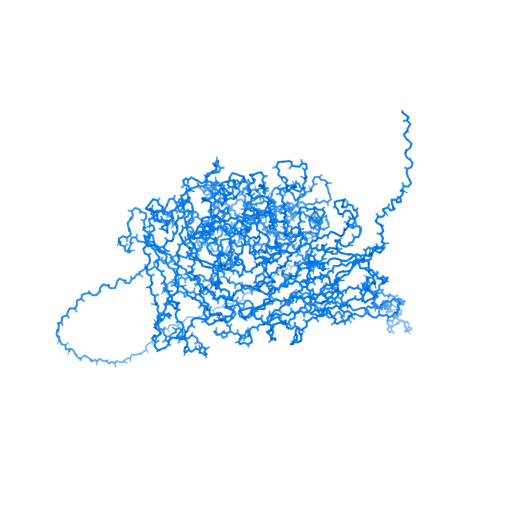PRO A 1 455 ? -4.756 36.976 -11.405 1.00 52.22 455 PRO A O 1
ATOM 3453 N N . GLY A 1 456 ? -6.696 37.593 -12.356 1.00 52.34 456 GLY A N 1
ATOM 3454 C CA . GLY A 1 456 ? -6.155 37.827 -13.699 1.00 52.34 456 GLY A CA 1
ATOM 3455 C C . GLY A 1 456 ? -5.553 36.616 -14.424 1.00 52.34 456 GLY A C 1
ATOM 3456 O O . GLY A 1 456 ? -4.771 36.815 -15.349 1.00 52.34 456 GLY A O 1
ATOM 3457 N N . GLY A 1 457 ? -5.876 35.376 -14.037 1.00 51.97 457 GLY A N 1
ATOM 3458 C CA . GLY A 1 457 ? -5.333 34.182 -14.706 1.00 51.97 457 GLY A CA 1
ATOM 3459 C C . GLY A 1 457 ? -3.840 33.936 -14.449 1.00 51.97 457 GLY A C 1
ATOM 3460 O O . GLY A 1 457 ? -3.199 33.214 -15.210 1.00 51.97 457 GLY A O 1
ATOM 3461 N N . ALA A 1 458 ? -3.272 34.524 -13.391 1.00 57.56 458 ALA A N 1
ATOM 3462 C CA . ALA A 1 458 ? -1.872 34.342 -13.017 1.00 57.56 458 ALA A CA 1
ATOM 3463 C C . ALA A 1 458 ? -1.641 32.994 -12.305 1.00 57.56 458 ALA A C 1
ATOM 3465 O O . ALA A 1 458 ? -1.320 32.957 -11.121 1.00 57.56 458 ALA A O 1
ATOM 3466 N N . THR A 1 459 ? -1.767 31.884 -13.034 1.00 62.09 459 THR A N 1
ATOM 3467 C CA . THR A 1 459 ? -1.460 30.518 -12.558 1.00 62.09 459 THR A CA 1
ATOM 3468 C C . THR A 1 459 ? -0.027 30.389 -12.036 1.00 62.09 459 THR A C 1
ATOM 3470 O O . THR A 1 459 ? 0.230 29.629 -11.112 1.00 62.09 459 THR A O 1
ATOM 3473 N N . LEU A 1 460 ? 0.902 31.225 -12.515 1.00 61.66 460 LEU A N 1
ATOM 3474 C CA . LEU A 1 460 ? 2.261 31.335 -11.969 1.00 61.66 460 LEU A CA 1
ATOM 3475 C C . LEU A 1 460 ? 2.307 31.712 -10.481 1.00 61.66 460 LEU A C 1
ATOM 3477 O O . LEU A 1 460 ? 3.299 31.419 -9.819 1.00 61.66 460 LEU A O 1
ATOM 3481 N N . ALA A 1 461 ? 1.252 32.332 -9.947 1.00 67.19 461 ALA A N 1
ATOM 3482 C CA . ALA A 1 461 ? 1.148 32.654 -8.529 1.00 67.19 461 ALA A CA 1
ATOM 3483 C C . ALA A 1 461 ? 0.894 31.419 -7.641 1.00 67.19 461 ALA A C 1
ATOM 3485 O O . ALA A 1 461 ? 0.998 31.534 -6.420 1.00 67.19 461 ALA A O 1
ATOM 3486 N N . LEU A 1 462 ? 0.600 30.261 -8.248 1.00 78.06 462 LEU A N 1
ATOM 3487 C CA . LEU A 1 462 ? 0.583 28.952 -7.593 1.00 78.06 462 LEU A CA 1
ATOM 3488 C C . LEU A 1 462 ? 1.959 28.276 -7.598 1.00 78.06 462 LEU A C 1
ATOM 3490 O O . LEU A 1 462 ? 2.078 27.106 -7.266 1.00 78.06 462 LEU A O 1
ATOM 3494 N N . THR A 1 463 ? 3.021 28.985 -7.977 1.00 87.31 463 THR A N 1
ATOM 3495 C CA . THR A 1 463 ? 4.376 28.434 -7.938 1.00 87.31 463 THR A CA 1
ATOM 3496 C C . THR A 1 463 ? 5.328 29.380 -7.235 1.00 87.31 463 THR A C 1
ATOM 3498 O O . THR A 1 463 ? 5.249 30.599 -7.383 1.00 87.31 463 THR A O 1
ATOM 3501 N N . GLU A 1 464 ? 6.258 28.814 -6.478 1.00 91.56 464 GLU A N 1
ATOM 3502 C CA . GLU A 1 464 ? 7.347 29.545 -5.840 1.00 91.56 464 GLU A CA 1
ATOM 3503 C C . GLU A 1 464 ? 8.680 28.941 -6.263 1.00 91.56 464 GLU A C 1
ATOM 3505 O O . GLU A 1 464 ? 8.820 27.727 -6.349 1.00 91.56 464 GLU A O 1
ATOM 3510 N N . ARG A 1 465 ? 9.679 29.768 -6.572 1.00 92.19 465 ARG A N 1
ATOM 3511 C CA . ARG A 1 465 ? 10.994 29.253 -6.964 1.00 92.19 465 ARG A CA 1
ATOM 3512 C C . ARG A 1 465 ? 11.709 28.694 -5.734 1.00 92.19 465 ARG A C 1
ATOM 3514 O O . ARG A 1 465 ? 11.855 29.406 -4.748 1.00 92.19 465 ARG A O 1
ATOM 3521 N N . ALA A 1 466 ? 12.211 27.465 -5.824 1.00 91.81 466 ALA A N 1
ATOM 3522 C CA . ALA A 1 466 ? 13.027 26.880 -4.764 1.00 91.81 466 ALA A CA 1
ATOM 3523 C C . ALA A 1 466 ? 14.333 27.676 -4.564 1.00 91.81 466 ALA A C 1
ATOM 3525 O O . ALA A 1 466 ? 14.871 28.255 -5.516 1.00 91.81 466 ALA A O 1
ATOM 3526 N N . SER A 1 467 ? 14.855 27.692 -3.335 1.00 87.94 467 SER A N 1
ATOM 3527 C CA . SER A 1 467 ? 15.994 28.533 -2.936 1.00 87.94 467 SER A CA 1
ATOM 3528 C C . SER A 1 467 ? 17.289 28.223 -3.697 1.00 87.94 467 SER A C 1
ATOM 3530 O O . SER A 1 467 ? 18.060 29.133 -3.993 1.00 87.94 467 SER A O 1
ATOM 3532 N N . GLU A 1 468 ? 17.514 26.968 -4.088 1.00 83.94 468 GLU A N 1
ATOM 3533 C CA . GLU A 1 468 ? 18.655 26.552 -4.914 1.00 83.94 468 GLU A CA 1
ATOM 3534 C C . GLU A 1 468 ? 18.490 26.856 -6.414 1.00 83.94 468 GLU A C 1
ATOM 3536 O O . GLU A 1 468 ? 19.440 26.711 -7.184 1.00 83.94 468 GLU A O 1
ATOM 3541 N N . GLY A 1 469 ? 17.298 27.279 -6.846 1.00 84.31 469 GLY A N 1
ATOM 3542 C CA . GLY A 1 469 ? 16.955 27.477 -8.250 1.00 84.31 469 GLY A CA 1
ATOM 3543 C C . GLY A 1 469 ? 16.726 26.176 -9.035 1.00 84.31 469 GLY A C 1
ATOM 3544 O O . GLY A 1 469 ? 16.974 25.067 -8.576 1.00 84.31 469 GLY A O 1
ATOM 3545 N N . GLY A 1 470 ? 16.193 26.312 -10.253 1.00 84.00 470 GLY A N 1
ATOM 3546 C CA . GLY A 1 470 ? 15.958 25.188 -11.175 1.00 84.00 470 GLY A CA 1
ATOM 3547 C C . GLY A 1 470 ? 14.743 24.306 -10.857 1.00 84.00 470 GLY A C 1
ATOM 3548 O O . GLY A 1 470 ? 14.432 23.413 -11.642 1.00 84.00 470 GLY A O 1
ATOM 3549 N N . ARG A 1 471 ? 14.044 24.569 -9.748 1.00 93.19 471 ARG A N 1
ATOM 3550 C CA . ARG A 1 471 ? 12.821 23.878 -9.324 1.00 93.19 471 ARG A CA 1
ATOM 3551 C C . ARG A 1 471 ? 11.792 24.866 -8.796 1.00 93.19 471 ARG A C 1
ATOM 3553 O O . ARG A 1 471 ? 12.151 25.974 -8.380 1.00 93.19 471 ARG A O 1
ATOM 3560 N N . TYR A 1 472 ? 10.538 24.439 -8.792 1.00 94.56 472 TYR A N 1
ATOM 3561 C CA . TYR A 1 472 ? 9.418 25.229 -8.302 1.00 94.56 472 TYR A CA 1
ATOM 3562 C C . TYR A 1 472 ? 8.564 24.419 -7.343 1.00 94.56 472 TYR A C 1
ATOM 3564 O O . TYR A 1 472 ? 8.284 23.254 -7.592 1.00 94.56 472 TYR A O 1
ATOM 3572 N N . LEU A 1 473 ? 8.178 25.062 -6.251 1.00 94.75 473 LEU A N 1
ATOM 3573 C CA . LEU A 1 473 ? 7.296 24.558 -5.216 1.00 94.75 473 LEU A CA 1
ATOM 3574 C C . LEU A 1 473 ? 5.857 24.850 -5.634 1.00 94.75 473 LEU A C 1
ATOM 3576 O O . LEU A 1 473 ? 5.546 26.001 -5.967 1.00 94.75 473 LEU A O 1
ATOM 3580 N N . LEU A 1 474 ? 5.003 23.831 -5.641 1.00 91.12 474 LEU A N 1
ATOM 3581 C CA . LEU A 1 474 ? 3.617 23.969 -6.071 1.00 91.12 474 LEU A CA 1
ATOM 3582 C C . LEU A 1 474 ? 2.714 24.348 -4.893 1.00 91.12 474 LEU A C 1
ATOM 3584 O O . LEU A 1 474 ? 2.658 23.657 -3.874 1.00 91.12 474 LEU A O 1
ATOM 3588 N N . LYS A 1 475 ? 2.015 25.471 -5.044 1.00 87.38 475 LYS A N 1
ATOM 3589 C CA . LYS A 1 475 ? 0.995 25.956 -4.118 1.00 87.38 475 LYS A CA 1
ATOM 3590 C C . LYS A 1 475 ? -0.382 25.490 -4.532 1.00 87.38 475 LYS A C 1
ATOM 3592 O O . LYS A 1 475 ? -0.649 25.305 -5.716 1.00 87.38 475 LYS A O 1
ATOM 3597 N N . ASP A 1 476 ? -1.233 25.385 -3.530 1.00 77.88 476 ASP A N 1
ATOM 3598 C CA . ASP A 1 476 ? -2.654 25.167 -3.683 1.00 77.88 476 ASP A CA 1
ATOM 3599 C C . ASP A 1 476 ? -3.443 26.314 -3.046 1.00 77.88 476 ASP A C 1
ATOM 3601 O O . ASP A 1 476 ? -2.935 27.053 -2.192 1.00 77.88 476 ASP A O 1
ATOM 3605 N N . LEU A 1 477 ? -4.680 26.478 -3.494 1.00 71.31 477 LEU A N 1
ATOM 3606 C CA . LEU A 1 477 ? -5.652 27.347 -2.851 1.00 71.31 477 LEU A CA 1
ATOM 3607 C C . LEU A 1 477 ? -6.267 26.574 -1.687 1.00 71.31 477 LEU A C 1
ATOM 3609 O O . LEU A 1 477 ? -6.779 25.476 -1.855 1.00 71.31 477 LEU A O 1
ATOM 3613 N N . GLN A 1 478 ? -6.141 27.126 -0.486 1.00 69.12 478 GLN A N 1
ATOM 3614 C CA . GLN A 1 478 ? -6.615 26.506 0.746 1.00 69.12 478 GLN A CA 1
ATOM 3615 C C . GLN A 1 478 ? -7.361 27.573 1.547 1.00 69.12 478 GLN A C 1
ATOM 3617 O O . GLN A 1 478 ? -6.861 28.684 1.725 1.00 69.12 478 GLN A O 1
ATOM 3622 N N . GLY A 1 479 ? -8.573 27.269 2.010 1.00 59.72 479 GLY A N 1
ATOM 3623 C CA . GLY A 1 479 ? -9.444 28.271 2.631 1.00 59.72 479 GLY A CA 1
ATOM 3624 C C . GLY A 1 479 ? -10.011 29.283 1.622 1.00 59.72 479 GLY A C 1
ATOM 3625 O O . GLY A 1 479 ? -10.060 29.029 0.425 1.00 59.72 479 GLY A O 1
ATOM 3626 N N . LEU A 1 480 ? -10.470 30.448 2.098 1.00 54.69 480 LEU A N 1
ATOM 3627 C CA . LEU A 1 480 ? -11.202 31.422 1.261 1.00 54.69 480 LEU A CA 1
ATOM 3628 C C . LEU A 1 480 ? -10.310 32.154 0.237 1.00 54.69 480 LEU A C 1
ATOM 3630 O O . LEU A 1 480 ? -10.745 32.449 -0.872 1.00 54.69 480 LEU A O 1
ATOM 3634 N N . ILE A 1 481 ? -9.072 32.494 0.616 1.00 56.66 481 ILE A N 1
ATOM 3635 C CA . ILE A 1 481 ? -8.103 33.225 -0.228 1.00 56.66 481 ILE A CA 1
ATOM 3636 C C . ILE A 1 481 ? -6.639 32.874 0.094 1.00 56.66 481 ILE A C 1
ATOM 3638 O O . ILE A 1 481 ? -5.719 33.522 -0.421 1.00 56.66 481 ILE A O 1
ATOM 3642 N N . GLU A 1 482 ? -6.402 31.914 0.989 1.00 65.12 482 GLU A N 1
ATOM 3643 C CA . GLU A 1 482 ? -5.060 31.600 1.466 1.00 65.12 482 GLU A CA 1
ATOM 3644 C C . GLU A 1 482 ? -4.359 30.635 0.505 1.00 65.12 482 GLU A C 1
ATOM 3646 O O . GLU A 1 482 ? -4.972 29.879 -0.250 1.00 65.12 482 GLU A O 1
ATOM 3651 N N . ARG A 1 483 ? -3.032 30.742 0.453 1.00 74.19 483 ARG A N 1
ATOM 3652 C CA . ARG A 1 483 ? -2.195 29.972 -0.469 1.00 74.19 483 ARG A CA 1
ATOM 3653 C C . ARG A 1 483 ? -1.099 29.306 0.321 1.00 74.19 483 ARG A C 1
ATOM 3655 O O . ARG A 1 483 ? -0.104 29.952 0.659 1.00 74.19 483 ARG A O 1
ATOM 3662 N N . PHE A 1 484 ? -1.276 28.023 0.570 1.00 83.88 484 PHE A N 1
ATOM 3663 C CA . PHE A 1 484 ? -0.246 27.175 1.151 1.00 83.88 484 PHE A CA 1
ATOM 3664 C C . PHE A 1 484 ? 0.274 26.212 0.092 1.00 83.88 484 PHE A C 1
ATOM 3666 O O . PHE A 1 484 ? -0.184 26.226 -1.051 1.00 83.88 484 PHE A O 1
ATOM 3673 N N . PHE A 1 485 ? 1.295 25.426 0.419 1.00 90.06 485 PHE A N 1
ATOM 3674 C CA . PHE A 1 485 ? 1.740 24.413 -0.525 1.00 90.06 485 PHE A CA 1
ATOM 3675 C C . PHE A 1 485 ? 0.732 23.268 -0.599 1.00 90.06 485 PHE A C 1
ATOM 3677 O O . PHE A 1 485 ? 0.108 22.920 0.406 1.00 90.06 485 PHE A O 1
ATOM 3684 N N . ALA A 1 486 ? 0.588 22.696 -1.796 1.00 88.69 486 ALA A N 1
ATOM 3685 C CA . ALA A 1 486 ? -0.045 21.392 -1.965 1.00 88.69 486 ALA A CA 1
ATOM 3686 C C . ALA A 1 486 ? 0.729 20.327 -1.165 1.00 88.69 486 ALA A C 1
ATOM 3688 O O . ALA A 1 486 ? 1.803 20.617 -0.619 1.00 88.69 486 ALA A O 1
ATOM 3689 N N . ARG A 1 487 ? 0.221 19.095 -1.107 1.00 88.75 487 ARG A N 1
ATOM 3690 C CA . ARG A 1 487 ? 0.891 18.013 -0.381 1.00 88.75 487 ARG A CA 1
ATOM 3691 C C . ARG A 1 487 ? 1.150 16.784 -1.245 1.00 88.75 487 ARG A C 1
ATOM 3693 O O . ARG A 1 487 ? 0.532 16.550 -2.280 1.00 88.75 487 ARG A O 1
ATOM 3700 N N . GLN A 1 488 ? 2.150 16.043 -0.805 1.00 92.62 488 GLN A N 1
ATOM 3701 C CA . GLN A 1 488 ? 2.524 14.711 -1.247 1.00 92.62 488 GLN A CA 1
ATOM 3702 C C . GLN A 1 488 ? 2.830 13.914 0.003 1.00 92.62 488 GLN A C 1
ATOM 3704 O O . GLN A 1 488 ? 3.489 14.435 0.903 1.00 92.62 488 GLN A O 1
ATOM 3709 N N . HIS A 1 489 ? 2.404 12.663 0.032 1.00 92.88 489 HIS A N 1
ATOM 3710 C CA . HIS A 1 489 ? 2.522 11.840 1.218 1.00 92.88 489 HIS A CA 1
ATOM 3711 C C . HIS A 1 489 ? 3.632 10.813 1.082 1.00 92.88 489 HIS A C 1
ATOM 3713 O O . HIS A 1 489 ? 3.847 10.209 0.032 1.00 92.88 489 HIS A O 1
ATOM 3719 N N . LEU A 1 490 ? 4.339 10.569 2.175 1.00 95.19 490 LEU A N 1
ATOM 3720 C CA . LEU A 1 490 ? 5.220 9.419 2.288 1.00 95.19 490 LEU A CA 1
ATOM 3721 C C . LEU A 1 490 ? 4.955 8.715 3.613 1.00 95.19 490 LEU A C 1
ATOM 3723 O O . LEU A 1 490 ? 4.812 9.357 4.652 1.00 95.19 490 LEU A O 1
ATOM 3727 N N . VAL A 1 491 ? 4.981 7.389 3.585 1.00 96.25 491 VAL A N 1
ATOM 3728 C CA . VAL A 1 491 ? 4.870 6.568 4.790 1.00 96.25 491 VAL A CA 1
ATOM 3729 C C . VAL A 1 491 ? 6.249 6.368 5.402 1.00 96.25 491 VAL A C 1
ATOM 3731 O O . VAL A 1 491 ? 7.140 5.758 4.807 1.00 96.25 491 VAL A O 1
ATOM 3734 N N . TRP A 1 492 ? 6.437 6.916 6.595 1.00 96.69 492 TRP A N 1
ATOM 3735 C CA . TRP A 1 492 ? 7.640 6.824 7.406 1.00 96.69 492 TRP A CA 1
ATOM 3736 C C . TRP A 1 492 ? 7.581 5.618 8.350 1.00 96.69 492 TRP A C 1
ATOM 3738 O O . TRP A 1 492 ? 6.661 5.469 9.154 1.00 96.69 492 TRP A O 1
ATOM 3748 N N . LEU A 1 493 ? 8.610 4.774 8.282 1.00 97.38 493 LEU A N 1
ATOM 3749 C CA . LEU A 1 493 ? 8.735 3.514 9.010 1.00 97.38 493 LEU A CA 1
ATOM 3750 C C . LEU A 1 493 ? 9.984 3.558 9.913 1.00 97.38 493 LEU A C 1
ATOM 3752 O O . LEU A 1 493 ? 11.102 3.304 9.442 1.00 97.38 493 LEU A O 1
ATOM 3756 N N . PRO A 1 494 ? 9.835 3.858 11.216 1.00 96.19 494 PRO A N 1
ATOM 3757 C CA . PRO A 1 494 ? 10.950 3.863 12.151 1.00 96.19 494 PRO A CA 1
ATOM 3758 C C . PRO A 1 494 ? 11.628 2.502 12.255 1.00 96.19 494 PRO A C 1
ATOM 3760 O O . PRO A 1 494 ? 10.953 1.475 12.353 1.00 96.19 494 PRO A O 1
ATOM 3763 N N . SER A 1 495 ? 12.958 2.491 12.321 1.00 94.75 495 SER A N 1
ATOM 3764 C CA . SER A 1 495 ? 13.728 1.252 12.494 1.00 94.75 495 SER A CA 1
ATOM 3765 C C . SER A 1 495 ? 13.663 0.695 13.919 1.00 94.75 495 SER A C 1
ATOM 3767 O O . SER A 1 495 ? 13.975 -0.474 14.138 1.00 94.75 495 SER A O 1
ATOM 3769 N N . ASP A 1 496 ? 13.245 1.508 14.891 1.00 92.38 496 ASP A N 1
ATOM 3770 C CA . ASP A 1 496 ? 13.159 1.129 16.298 1.00 92.38 496 ASP A CA 1
ATOM 3771 C C . ASP A 1 496 ? 11.936 1.770 16.971 1.00 92.38 496 ASP A C 1
ATOM 3773 O O . ASP A 1 496 ? 11.918 2.962 17.279 1.00 92.38 496 ASP A O 1
ATOM 3777 N N . GLY A 1 497 ? 10.918 0.952 17.248 1.00 88.69 497 GLY A N 1
ATOM 3778 C CA . GLY A 1 497 ? 9.688 1.375 17.926 1.00 88.69 497 GLY A CA 1
ATOM 3779 C C . GLY A 1 497 ? 9.855 1.696 19.417 1.00 88.69 497 GLY A C 1
ATOM 3780 O O . GLY A 1 497 ? 8.890 2.074 20.085 1.00 88.69 497 GLY A O 1
ATOM 3781 N N . THR A 1 498 ? 11.058 1.536 19.978 1.00 87.69 498 THR A N 1
ATOM 3782 C CA . THR A 1 498 ? 11.361 1.825 21.389 1.00 87.69 498 THR A CA 1
ATOM 3783 C C . THR A 1 498 ? 11.962 3.215 21.607 1.00 87.69 498 THR A C 1
ATOM 3785 O O . THR A 1 498 ? 12.117 3.648 22.754 1.00 87.69 498 THR A O 1
ATOM 3788 N N . ARG A 1 499 ? 12.236 3.958 20.533 1.00 90.56 499 ARG A N 1
ATOM 3789 C CA . ARG A 1 499 ? 12.879 5.272 20.583 1.00 90.56 499 ARG A CA 1
ATOM 3790 C C . ARG A 1 499 ? 11.884 6.414 20.352 1.00 90.56 499 ARG A C 1
ATOM 3792 O O . ARG A 1 499 ? 11.106 6.392 19.407 1.00 90.56 499 ARG A O 1
ATOM 3799 N N . ASN A 1 500 ? 11.914 7.427 21.224 1.00 87.12 500 ASN A N 1
ATOM 3800 C CA . ASN A 1 500 ? 11.060 8.623 21.108 1.00 87.12 500 ASN A CA 1
ATOM 3801 C C . ASN A 1 500 ? 11.526 9.574 19.999 1.00 87.12 500 ASN A C 1
ATOM 3803 O O . ASN A 1 500 ? 10.714 10.269 19.403 1.00 87.12 500 ASN A O 1
ATOM 3807 N N . ASP A 1 501 ? 12.825 9.607 19.710 1.00 89.31 501 ASP A N 1
ATOM 3808 C CA . ASP A 1 501 ? 13.420 10.520 18.733 1.00 89.31 501 ASP A CA 1
ATOM 3809 C C . ASP A 1 501 ? 13.227 10.066 17.276 1.00 89.31 501 ASP A C 1
ATOM 3811 O O . ASP A 1 501 ? 13.778 10.676 16.361 1.00 89.31 501 ASP A O 1
ATOM 3815 N N . MET A 1 502 ? 12.428 9.017 17.054 1.00 91.25 502 MET A N 1
ATOM 3816 C CA . MET A 1 502 ? 12.135 8.465 15.732 1.00 91.25 502 MET A CA 1
ATOM 3817 C C . MET A 1 502 ? 11.011 9.165 14.972 1.00 91.25 502 MET A C 1
ATOM 3819 O O . MET A 1 502 ? 10.824 8.890 13.788 1.00 91.25 502 MET A O 1
ATOM 3823 N N . PHE A 1 503 ? 10.271 10.057 15.625 1.00 91.25 503 PHE A N 1
ATOM 3824 C CA . PHE A 1 503 ? 9.239 10.844 14.964 1.00 91.25 503 PHE A CA 1
ATOM 3825 C C . PHE A 1 503 ? 9.856 11.807 13.936 1.00 91.25 503 PHE A C 1
ATOM 3827 O O . PHE A 1 503 ? 10.970 12.326 14.116 1.00 91.25 503 PHE A O 1
ATOM 3834 N N . VAL A 1 504 ? 9.131 12.009 12.839 1.00 91.62 504 VAL A N 1
ATOM 3835 C CA . VAL A 1 504 ? 9.472 12.936 11.760 1.00 91.62 504 VAL A CA 1
ATOM 3836 C C . VAL A 1 504 ? 8.208 13.711 11.430 1.00 91.62 504 VAL A C 1
ATOM 3838 O O . VAL A 1 504 ? 7.232 13.116 10.995 1.00 91.62 504 VAL A O 1
ATOM 3841 N N . ALA A 1 505 ? 8.226 15.019 11.669 1.00 87.81 505 ALA A N 1
ATOM 3842 C CA . ALA A 1 505 ? 7.061 15.874 11.495 1.00 87.81 505 ALA A CA 1
ATOM 3843 C C . ALA A 1 505 ? 6.906 16.316 10.032 1.00 87.81 505 ALA A C 1
ATOM 3845 O O . ALA A 1 505 ? 7.900 16.679 9.397 1.00 87.81 505 ALA A O 1
ATOM 3846 N N . SER A 1 506 ? 5.683 16.394 9.517 1.00 83.31 506 SER A N 1
ATOM 3847 C CA . SER A 1 506 ? 5.355 17.000 8.226 1.00 83.31 506 SER A CA 1
ATOM 3848 C C . SER A 1 506 ? 5.392 18.524 8.269 1.00 83.31 506 SER A C 1
ATOM 3850 O O . SER A 1 506 ? 5.871 19.151 7.321 1.00 83.31 506 SER A O 1
ATOM 3852 N N . ARG A 1 507 ? 5.024 19.124 9.412 1.00 83.19 507 ARG A N 1
ATOM 3853 C CA . ARG A 1 507 ? 4.757 20.564 9.575 1.00 83.19 507 ARG A CA 1
ATOM 3854 C C . ARG A 1 507 ? 3.791 21.049 8.499 1.00 83.19 507 ARG A C 1
ATOM 3856 O O . ARG A 1 507 ? 4.216 21.400 7.398 1.00 83.19 507 ARG A O 1
ATOM 3863 N N . THR A 1 508 ? 2.501 21.089 8.800 1.00 83.00 508 THR A N 1
ATOM 3864 C CA . THR A 1 508 ? 1.496 21.585 7.848 1.00 83.00 508 THR A CA 1
ATOM 3865 C C . THR A 1 508 ? 1.069 23.023 8.141 1.00 83.00 508 THR A C 1
ATOM 3867 O O . THR A 1 508 ? 1.359 23.585 9.198 1.00 83.00 508 THR A O 1
ATOM 3870 N N . SER A 1 509 ? 0.413 23.656 7.171 1.00 81.00 509 SER A N 1
ATOM 3871 C CA . SER A 1 509 ? -0.331 24.894 7.372 1.00 81.00 509 SER A CA 1
ATOM 3872 C C . SER A 1 509 ? -1.559 24.649 8.252 1.00 81.00 509 SER A C 1
ATOM 3874 O O . SER A 1 509 ? -1.921 23.510 8.542 1.00 81.00 509 SER A O 1
ATOM 3876 N N . SER A 1 510 ? -2.258 25.723 8.615 1.00 74.44 510 SER A N 1
ATOM 3877 C CA . SER A 1 510 ? -3.538 25.641 9.327 1.00 74.44 510 SER A CA 1
ATOM 3878 C C . SER A 1 510 ? -4.626 24.870 8.568 1.00 74.44 510 SER A C 1
ATOM 3880 O O . SER A 1 510 ? -5.614 24.487 9.179 1.00 74.44 510 SER A O 1
ATOM 3882 N N . TYR A 1 511 ? -4.450 24.632 7.266 1.00 71.31 511 TYR A N 1
ATOM 3883 C CA . TYR A 1 511 ? -5.379 23.870 6.428 1.00 71.31 511 TYR A CA 1
ATOM 3884 C C . TYR A 1 511 ? -4.806 22.516 5.985 1.00 71.31 511 TYR A C 1
ATOM 3886 O O . TYR A 1 511 ? -5.403 21.873 5.135 1.00 71.31 511 TYR A O 1
ATOM 3894 N N . GLY A 1 512 ? -3.647 22.091 6.504 1.00 76.12 512 GLY A N 1
ATOM 3895 C CA . GLY A 1 512 ? -3.039 20.796 6.168 1.00 76.12 512 GLY A CA 1
ATOM 3896 C C . GLY A 1 512 ? -2.038 20.817 5.003 1.00 76.12 512 GLY A C 1
ATOM 3897 O O . GLY A 1 512 ? -1.441 19.791 4.685 1.00 76.12 512 GLY A O 1
ATOM 3898 N N . GLY A 1 513 ? -1.805 21.962 4.353 1.00 82.38 513 GLY A N 1
ATOM 3899 C CA . GLY A 1 513 ? -0.819 22.085 3.272 1.00 82.38 513 GLY A CA 1
ATOM 3900 C C . GLY A 1 513 ? 0.618 21.883 3.751 1.00 82.38 513 GLY A C 1
ATOM 3901 O O . GLY A 1 513 ? 0.983 22.366 4.820 1.00 82.38 513 GLY A O 1
ATOM 3902 N N . ALA A 1 514 ? 1.464 21.208 2.970 1.00 89.94 514 ALA A N 1
ATOM 3903 C CA . ALA A 1 514 ? 2.834 20.914 3.391 1.00 89.94 514 ALA A CA 1
ATOM 3904 C C . ALA A 1 514 ? 3.662 22.197 3.610 1.00 89.94 514 ALA A C 1
ATOM 3906 O O . ALA A 1 514 ? 3.441 23.224 2.968 1.00 89.94 514 ALA A O 1
ATOM 3907 N N . THR A 1 515 ? 4.671 22.157 4.484 1.00 89.94 515 THR A N 1
ATOM 3908 C CA . THR A 1 515 ? 5.629 23.279 4.621 1.00 89.94 515 THR A CA 1
ATOM 3909 C C . THR A 1 515 ? 7.082 22.869 4.430 1.00 89.94 515 THR A C 1
ATOM 3911 O O . THR A 1 515 ? 7.954 23.727 4.283 1.00 89.94 515 THR A O 1
ATOM 3914 N N . GLN A 1 516 ? 7.358 21.565 4.390 1.00 91.56 516 GLN A N 1
ATOM 3915 C CA . GLN A 1 516 ? 8.708 21.035 4.262 1.00 91.56 516 GLN A CA 1
ATOM 3916 C C . GLN A 1 516 ? 8.932 20.362 2.921 1.00 91.56 516 GLN A C 1
ATOM 3918 O O . GLN A 1 516 ? 8.079 19.665 2.383 1.00 91.56 516 GLN A O 1
ATOM 3923 N N . ARG A 1 517 ? 10.129 20.547 2.379 1.00 94.00 517 ARG A N 1
ATOM 3924 C CA . ARG A 1 517 ? 10.529 19.919 1.125 1.00 94.00 517 ARG A CA 1
ATOM 3925 C C . ARG A 1 517 ? 11.100 18.537 1.389 1.00 94.00 517 ARG A C 1
ATOM 3927 O O . ARG A 1 517 ? 11.820 18.337 2.368 1.00 94.00 517 ARG A O 1
ATOM 3934 N N . LEU A 1 518 ? 10.898 17.620 0.445 1.00 94.69 518 LEU A N 1
ATOM 3935 C CA . LEU A 1 518 ? 11.452 16.265 0.520 1.00 94.69 518 LEU A CA 1
ATOM 3936 C C . LEU A 1 518 ? 12.976 16.275 0.717 1.00 94.69 518 LEU A C 1
ATOM 3938 O O . LEU A 1 518 ? 13.520 15.535 1.529 1.00 94.69 518 LEU A O 1
ATOM 3942 N N . LYS A 1 519 ? 13.692 17.152 0.013 1.00 92.19 519 LYS A N 1
ATOM 3943 C CA . LYS A 1 519 ? 15.150 17.264 0.149 1.00 92.19 519 LYS A CA 1
ATOM 3944 C C . LYS A 1 519 ? 15.593 17.658 1.565 1.00 92.19 519 LYS A C 1
ATOM 3946 O O . LYS A 1 519 ? 16.640 17.195 2.016 1.00 92.19 519 LYS A O 1
ATOM 3951 N N . ASP A 1 520 ? 14.817 18.488 2.257 1.00 91.75 520 ASP A N 1
ATOM 3952 C CA . ASP A 1 520 ? 15.184 19.023 3.571 1.00 91.75 520 ASP A CA 1
ATOM 3953 C C . ASP A 1 520 ? 14.978 17.989 4.684 1.00 91.75 520 ASP A C 1
ATOM 3955 O O . ASP A 1 520 ? 15.809 17.893 5.589 1.00 91.75 520 ASP A O 1
ATOM 3959 N N . ILE A 1 521 ? 13.931 17.165 4.583 1.00 92.94 521 ILE A N 1
ATOM 3960 C CA . ILE A 1 521 ? 13.687 16.048 5.513 1.00 92.94 521 ILE A CA 1
ATOM 3961 C C . ILE A 1 521 ? 14.630 14.859 5.264 1.00 92.94 521 ILE A C 1
ATOM 3963 O O . ILE A 1 521 ? 14.906 14.070 6.166 1.00 92.94 521 ILE A O 1
ATOM 3967 N N . LEU A 1 522 ? 15.176 14.735 4.050 1.00 93.31 522 LEU A N 1
ATOM 3968 C CA . LEU A 1 522 ? 16.180 13.724 3.706 1.00 93.31 522 LEU A CA 1
ATOM 3969 C C . LEU A 1 522 ? 17.610 14.149 4.066 1.00 93.31 522 LEU A C 1
ATOM 3971 O O . LEU A 1 522 ? 18.520 13.318 4.063 1.00 93.31 522 LEU A O 1
ATOM 3975 N N . ASN A 1 523 ? 17.835 15.432 4.356 1.00 89.00 523 ASN A N 1
ATOM 3976 C CA . ASN A 1 523 ? 19.163 15.964 4.632 1.00 89.00 523 ASN A CA 1
ATOM 3977 C C . ASN A 1 523 ? 19.661 15.488 6.011 1.00 89.00 523 ASN A C 1
ATOM 3979 O O . ASN A 1 523 ? 19.063 15.860 7.023 1.00 89.00 523 ASN A O 1
ATOM 3983 N N . PRO A 1 524 ? 20.772 14.733 6.104 1.00 84.56 524 PRO A N 1
ATOM 3984 C CA . PRO A 1 524 ? 21.297 14.267 7.390 1.00 84.56 524 PRO A CA 1
ATOM 3985 C C . PRO A 1 524 ? 21.798 15.404 8.291 1.00 84.56 524 PRO A C 1
ATOM 3987 O O . PRO A 1 524 ? 21.899 15.223 9.499 1.00 84.56 524 PRO A O 1
ATOM 3990 N N . ASN A 1 525 ? 22.081 16.584 7.731 1.00 83.94 525 ASN A N 1
ATOM 3991 C CA . ASN A 1 525 ? 22.500 17.757 8.503 1.00 83.94 525 ASN A CA 1
ATOM 3992 C C . ASN A 1 525 ? 21.317 18.507 9.141 1.00 83.94 525 ASN A C 1
ATOM 3994 O O . ASN A 1 525 ? 21.526 19.448 9.905 1.00 83.94 525 ASN A O 1
ATOM 3998 N N . ASN A 1 526 ? 20.074 18.119 8.836 1.00 80.25 526 ASN A N 1
ATOM 3999 C CA . ASN A 1 526 ? 18.877 18.686 9.446 1.00 80.25 526 ASN A CA 1
ATOM 4000 C C . ASN A 1 526 ? 18.526 17.935 10.743 1.00 80.25 526 ASN A C 1
ATOM 4002 O O . ASN A 1 526 ? 17.564 17.172 10.804 1.00 80.25 526 ASN A O 1
ATOM 4006 N N . PHE A 1 527 ? 19.326 18.136 11.793 1.00 66.94 527 PHE A N 1
ATOM 4007 C CA . PHE A 1 527 ? 19.239 17.367 13.045 1.00 66.94 527 PHE A CA 1
ATOM 4008 C C . PHE A 1 527 ? 17.869 17.409 13.741 1.00 66.94 527 PHE A C 1
ATOM 4010 O O . PHE A 1 527 ? 17.569 16.520 14.534 1.00 66.94 527 PHE A O 1
ATOM 4017 N N . GLN A 1 528 ? 17.042 18.423 13.472 1.00 67.94 528 GLN A N 1
ATOM 4018 C CA . GLN A 1 528 ? 15.746 18.582 14.133 1.00 67.94 528 GLN A CA 1
ATOM 4019 C C . GLN A 1 528 ? 14.644 17.718 13.515 1.00 67.94 528 GLN A C 1
ATOM 4021 O O . GLN A 1 528 ? 13.737 17.316 14.236 1.00 67.94 528 GLN A O 1
ATOM 4026 N N . ASN A 1 529 ? 14.705 17.426 12.211 1.00 77.94 529 ASN A N 1
ATOM 4027 C CA . ASN A 1 529 ? 13.608 16.749 11.517 1.00 77.94 529 ASN A CA 1
ATOM 4028 C C . ASN A 1 529 ? 14.058 15.909 10.308 1.00 77.94 529 ASN A C 1
ATOM 4030 O O . ASN A 1 529 ? 13.402 15.874 9.270 1.00 77.94 529 ASN A O 1
ATOM 4034 N N . THR A 1 530 ? 15.222 15.267 10.420 1.00 85.62 530 THR A N 1
ATOM 4035 C CA . THR A 1 530 ? 15.733 14.373 9.376 1.00 85.62 530 THR A CA 1
ATOM 4036 C C . THR A 1 530 ? 15.231 12.946 9.554 1.00 85.62 530 THR A C 1
ATOM 4038 O O . THR A 1 530 ? 15.183 12.426 10.669 1.00 85.62 530 THR A O 1
ATOM 4041 N N . MET A 1 531 ? 14.923 12.288 8.440 1.00 90.00 531 MET A N 1
ATOM 4042 C CA . MET A 1 531 ? 14.692 10.843 8.385 1.00 90.00 531 MET A CA 1
ATOM 4043 C C . MET A 1 531 ? 15.998 10.040 8.426 1.00 90.00 531 MET A C 1
ATOM 4045 O O . MET A 1 531 ? 16.003 8.849 8.746 1.00 90.00 531 MET A O 1
ATOM 4049 N N . ALA A 1 532 ? 17.129 10.665 8.087 1.00 87.38 532 ALA A N 1
ATOM 4050 C CA . ALA A 1 532 ? 18.403 9.971 8.004 1.00 87.38 532 ALA A CA 1
ATOM 4051 C C . ALA A 1 532 ? 18.788 9.363 9.365 1.00 87.38 532 ALA A C 1
ATOM 4053 O O . ALA A 1 532 ? 18.873 10.054 10.377 1.00 87.38 532 ALA A O 1
ATOM 4054 N N . GLY A 1 533 ? 19.028 8.049 9.383 1.00 87.00 533 GLY A N 1
ATOM 4055 C CA . GLY A 1 533 ? 19.429 7.315 10.588 1.00 87.00 533 GLY A CA 1
ATOM 4056 C C . GLY A 1 533 ? 18.290 6.931 11.541 1.00 87.00 533 GLY A C 1
ATOM 4057 O O . GLY A 1 533 ? 18.564 6.282 12.550 1.00 87.00 533 GLY A O 1
ATOM 4058 N N . LYS A 1 534 ? 17.033 7.277 11.231 1.00 93.00 534 LYS A N 1
ATOM 4059 C CA . LYS A 1 534 ? 15.872 6.945 12.075 1.00 93.00 534 LYS A CA 1
ATOM 4060 C C . LYS A 1 534 ? 15.028 5.760 11.558 1.00 93.00 534 LYS A C 1
ATOM 4062 O O . LYS A 1 534 ? 14.228 5.202 12.304 1.00 93.00 534 LYS A O 1
ATOM 4067 N N . GLY A 1 535 ? 15.190 5.358 10.295 1.00 95.06 535 GLY A N 1
ATOM 4068 C CA . GLY A 1 535 ? 14.251 4.455 9.617 1.00 95.06 535 GLY A CA 1
ATOM 4069 C C . GLY A 1 535 ? 14.240 4.622 8.097 1.00 95.06 535 GLY A C 1
ATOM 4070 O O . GLY A 1 535 ? 15.225 5.079 7.511 1.00 95.06 535 GLY A O 1
ATOM 4071 N N . TYR A 1 536 ? 13.124 4.241 7.479 1.00 97.56 536 TYR A N 1
ATOM 4072 C CA . TYR A 1 536 ? 12.935 4.185 6.029 1.00 97.56 536 TYR A CA 1
ATOM 4073 C C . TYR A 1 536 ? 11.570 4.733 5.614 1.00 97.56 536 TYR A C 1
ATOM 4075 O O . TYR A 1 536 ? 10.673 4.815 6.444 1.00 97.56 536 TYR A O 1
ATOM 4083 N N . ALA A 1 537 ? 11.386 5.063 4.335 1.00 97.75 537 ALA A N 1
ATOM 4084 C CA . ALA A 1 537 ? 10.089 5.513 3.834 1.00 97.75 537 ALA A CA 1
ATOM 4085 C C . ALA A 1 537 ? 9.726 4.975 2.447 1.00 97.75 537 ALA A C 1
ATOM 4087 O O . ALA A 1 537 ? 10.607 4.631 1.658 1.00 97.75 537 ALA A O 1
ATOM 4088 N N . PHE A 1 538 ? 8.433 4.967 2.131 1.00 98.06 538 PHE A N 1
ATOM 4089 C CA . PHE A 1 538 ? 7.910 4.803 0.771 1.00 98.06 538 PHE A CA 1
ATOM 4090 C C . PHE A 1 538 ? 7.105 6.041 0.383 1.00 98.06 538 PHE A C 1
ATOM 4092 O O . PHE A 1 538 ? 6.442 6.629 1.229 1.00 98.06 538 PHE A O 1
ATOM 4099 N N . LEU A 1 539 ? 7.164 6.440 -0.887 1.00 96.88 539 LEU A N 1
ATOM 4100 C CA . LEU A 1 539 ? 6.303 7.502 -1.413 1.00 96.88 539 LEU A CA 1
ATOM 4101 C C . LEU A 1 539 ? 4.888 6.940 -1.585 1.00 96.88 539 LEU A C 1
ATOM 4103 O O . LEU A 1 539 ? 4.734 5.953 -2.306 1.00 96.88 539 LEU A O 1
ATOM 4107 N N . ALA A 1 540 ? 3.902 7.522 -0.913 1.00 93.50 540 ALA A N 1
ATOM 4108 C CA . ALA A 1 540 ? 2.508 7.094 -0.950 1.00 93.50 540 ALA A CA 1
ATOM 4109 C C . ALA A 1 540 ? 1.741 7.848 -2.043 1.00 93.50 540 ALA A C 1
ATOM 4111 O O . ALA A 1 540 ? 2.139 8.949 -2.426 1.00 93.50 540 ALA A O 1
ATOM 4112 N N . HIS A 1 541 ? 0.674 7.233 -2.564 1.00 88.94 541 HIS A N 1
ATOM 4113 C CA . HIS A 1 541 ? -0.215 7.828 -3.571 1.00 88.94 541 HIS A CA 1
ATOM 4114 C C . HIS A 1 541 ? 0.535 8.479 -4.752 1.00 88.94 541 HIS A C 1
ATOM 4116 O O . HIS A 1 541 ? 0.309 9.650 -5.071 1.00 88.94 541 HIS A O 1
ATOM 4122 N N . PRO A 1 542 ? 1.524 7.801 -5.375 1.00 90.31 542 PRO A N 1
ATOM 4123 C CA . PRO A 1 542 ? 2.459 8.489 -6.248 1.00 90.31 542 PRO A CA 1
ATOM 4124 C C . PRO A 1 542 ? 1.862 8.962 -7.573 1.00 90.31 542 PRO A C 1
ATOM 4126 O O . PRO A 1 542 ? 2.491 9.793 -8.243 1.00 90.31 542 PRO A O 1
ATOM 4129 N N . VAL A 1 543 ? 0.706 8.427 -7.976 1.00 88.06 543 VAL A N 1
ATOM 4130 C CA . VAL A 1 543 ? -0.012 8.859 -9.180 1.00 88.06 543 VAL A CA 1
ATOM 4131 C C . VAL A 1 543 ? -1.409 9.400 -8.892 1.00 88.06 543 VAL A C 1
ATOM 4133 O O . VAL A 1 543 ? -2.070 9.849 -9.834 1.00 88.06 543 VAL A O 1
ATOM 4136 N N . ASP A 1 544 ? -1.824 9.418 -7.625 1.00 82.25 544 ASP A N 1
ATOM 4137 C CA . ASP A 1 544 ? -3.054 10.066 -7.206 1.00 82.25 544 ASP A CA 1
ATOM 4138 C C . ASP A 1 544 ? -3.009 11.568 -7.491 1.00 82.25 544 ASP A C 1
ATOM 4140 O O . ASP A 1 544 ? -1.994 12.254 -7.346 1.00 82.25 544 ASP A O 1
ATOM 4144 N N . ALA A 1 545 ? -4.141 12.056 -7.962 1.00 74.56 545 ALA A N 1
ATOM 4145 C CA . ALA A 1 545 ? -4.356 13.428 -8.351 1.00 74.56 545 ALA A CA 1
ATOM 4146 C C . ALA A 1 545 ? -5.782 13.764 -7.960 1.00 74.56 545 ALA A C 1
ATOM 4148 O O . ALA A 1 545 ? -6.707 13.285 -8.635 1.00 74.56 545 ALA A O 1
ATOM 4149 N N . ALA A 1 546 ? -5.991 14.595 -6.935 1.00 65.12 546 ALA A N 1
ATOM 4150 C CA . ALA A 1 546 ? -7.366 14.942 -6.626 1.00 65.12 546 ALA A CA 1
ATOM 4151 C C . ALA A 1 546 ? -7.955 15.713 -7.816 1.00 65.12 546 ALA A C 1
ATOM 4153 O O . ALA A 1 546 ? -7.405 16.681 -8.353 1.00 65.12 546 ALA A O 1
ATOM 4154 N N . SER A 1 547 ? -9.079 15.201 -8.311 1.00 41.41 547 SER A N 1
ATOM 4155 C CA . SER A 1 547 ? -9.820 15.822 -9.396 1.00 41.41 547 SER A CA 1
ATOM 4156 C C . SER A 1 547 ? -10.898 16.724 -8.814 1.00 41.41 547 SER A C 1
ATOM 4158 O O . SER A 1 547 ? -11.746 16.261 -8.049 1.00 41.41 547 SER A O 1
ATOM 4160 N N . GLY A 1 548 ? -10.907 17.989 -9.224 1.00 40.19 548 GLY A N 1
ATOM 4161 C CA . GLY A 1 548 ? -11.987 18.915 -8.909 1.00 40.19 548 GLY A CA 1
ATOM 4162 C C . GLY A 1 548 ? -11.564 20.366 -9.094 1.00 40.19 548 GLY A C 1
ATOM 4163 O O . GLY A 1 548 ? -10.546 20.791 -8.553 1.00 40.19 548 GLY A O 1
ATOM 4164 N N . SER A 1 549 ? -12.364 21.107 -9.857 1.00 42.25 549 SER A N 1
ATOM 4165 C CA . SER A 1 549 ? -12.325 22.571 -9.990 1.00 42.25 549 SER A CA 1
ATOM 4166 C C . SER A 1 549 ? -13.567 23.214 -9.354 1.00 42.25 549 SER A C 1
ATOM 4168 O O . SER A 1 549 ? -13.965 24.310 -9.743 1.00 42.25 549 SER A O 1
ATOM 4170 N N . ASP A 1 550 ? -14.260 22.480 -8.481 1.00 43.06 550 ASP A N 1
ATOM 4171 C CA . ASP A 1 550 ? -15.623 22.804 -8.065 1.00 43.06 550 ASP A CA 1
ATOM 4172 C C . ASP A 1 550 ? -15.664 23.565 -6.734 1.00 43.06 550 ASP A C 1
ATOM 4174 O O . ASP A 1 550 ? -14.813 23.400 -5.858 1.00 43.06 550 ASP A O 1
ATOM 4178 N N . PHE A 1 551 ? -16.701 24.393 -6.586 1.00 38.41 551 PHE A N 1
ATOM 4179 C CA . PHE A 1 551 ? -17.015 25.126 -5.360 1.00 38.41 551 PHE A CA 1
ATOM 4180 C C . PHE A 1 551 ? -17.158 24.158 -4.171 1.00 38.41 551 PHE A C 1
ATOM 4182 O O . PHE A 1 551 ? -17.934 23.209 -4.243 1.00 38.41 551 PHE A O 1
ATOM 4189 N N . GLY A 1 552 ? -16.436 24.417 -3.073 1.00 43.72 552 GLY A N 1
ATOM 4190 C CA . GLY A 1 552 ? -16.441 23.573 -1.865 1.00 43.72 552 GLY A CA 1
ATOM 4191 C C . GLY A 1 552 ? -15.166 22.754 -1.646 1.00 43.72 552 GLY A C 1
ATOM 4192 O O . GLY A 1 552 ? -15.077 22.013 -0.669 1.00 43.72 552 GLY A O 1
ATOM 4193 N N . ARG A 1 553 ? -14.166 22.900 -2.521 1.00 53.12 553 ARG A N 1
ATOM 4194 C CA . ARG A 1 553 ? -12.817 22.384 -2.301 1.00 53.12 553 ARG A CA 1
ATOM 4195 C C . ARG A 1 553 ? -12.117 23.224 -1.228 1.00 53.12 553 ARG A C 1
ATOM 4197 O O . ARG A 1 553 ? -11.608 24.304 -1.491 1.00 53.12 553 ARG A O 1
ATOM 4204 N N . LEU A 1 554 ? -12.139 22.741 0.004 1.00 48.69 554 LEU A N 1
ATOM 4205 C CA . LEU A 1 554 ? -11.394 23.317 1.115 1.00 48.69 554 LEU A CA 1
ATOM 4206 C C . LEU A 1 554 ? -10.319 22.273 1.509 1.00 48.69 554 LEU A C 1
ATOM 4208 O O . LEU A 1 554 ? -10.614 21.082 1.578 1.00 48.69 554 LEU A O 1
ATOM 4212 N N . GLY A 1 555 ? -9.062 22.692 1.676 1.00 59.47 555 GLY A N 1
ATOM 4213 C CA . GLY A 1 555 ? -7.930 21.804 1.999 1.00 59.47 555 GLY A CA 1
ATOM 4214 C C . GLY A 1 555 ? -6.961 21.525 0.830 1.00 59.47 555 GLY A C 1
ATOM 4215 O O . GLY A 1 555 ? -7.270 21.842 -0.318 1.00 59.47 555 GLY A O 1
ATOM 4216 N N . PRO A 1 556 ? -5.750 21.016 1.124 1.00 63.97 556 PRO A N 1
ATOM 4217 C CA . PRO A 1 556 ? -4.657 20.812 0.172 1.00 63.97 556 PRO A CA 1
ATOM 4218 C C . PRO A 1 556 ? -4.902 19.653 -0.798 1.00 63.97 556 PRO A C 1
ATOM 4220 O O . PRO A 1 556 ? -5.267 18.554 -0.391 1.00 63.97 556 PRO A O 1
ATOM 4223 N N . ASP A 1 557 ? -4.568 19.864 -2.069 1.00 70.81 557 ASP A N 1
ATOM 4224 C CA . ASP A 1 557 ? -4.516 18.810 -3.079 1.00 70.81 557 ASP A CA 1
ATOM 4225 C C . ASP A 1 557 ? -3.388 17.815 -2.817 1.00 70.81 557 ASP A C 1
ATOM 4227 O O . ASP A 1 557 ? -2.261 18.213 -2.479 1.00 70.81 557 ASP A O 1
ATOM 4231 N N . ILE A 1 558 ? -3.670 16.552 -3.132 1.00 81.00 558 ILE A N 1
ATOM 4232 C CA . ILE A 1 558 ? -2.647 15.545 -3.395 1.00 81.00 558 ILE A CA 1
ATOM 4233 C C . ILE A 1 558 ? -2.226 15.681 -4.857 1.00 81.00 558 ILE A C 1
ATOM 4235 O O . ILE A 1 558 ? -3.036 15.627 -5.785 1.00 81.00 558 ILE A O 1
ATOM 4239 N N . VAL A 1 559 ? -0.925 15.868 -5.063 1.00 88.50 559 VAL A N 1
ATOM 4240 C CA . VAL A 1 559 ? -0.338 16.075 -6.389 1.00 88.50 559 VAL A CA 1
ATOM 4241 C C . VAL A 1 559 ? 0.557 14.889 -6.751 1.00 88.50 559 VAL A C 1
ATOM 4243 O O . VAL A 1 559 ? 1.469 14.586 -5.974 1.00 88.50 559 VAL A O 1
ATOM 4246 N N . PRO A 1 560 ? 0.431 14.291 -7.956 1.00 91.56 560 PRO A N 1
ATOM 4247 C CA . PRO A 1 560 ? 1.295 13.189 -8.363 1.00 91.56 560 PRO A CA 1
ATOM 4248 C C . PRO A 1 560 ? 2.776 13.554 -8.301 1.00 91.56 560 PRO A C 1
ATOM 4250 O O . PRO A 1 560 ? 3.175 14.707 -8.512 1.00 91.56 560 PRO A O 1
ATOM 4253 N N . TYR A 1 561 ? 3.626 12.556 -8.081 1.00 94.06 561 TYR A N 1
ATOM 4254 C CA . TYR A 1 561 ? 5.065 12.781 -8.033 1.00 94.06 561 TYR A CA 1
ATOM 4255 C C . TYR A 1 561 ? 5.623 13.121 -9.415 1.00 94.06 561 TYR A C 1
ATOM 4257 O O . TYR A 1 561 ? 5.581 12.319 -10.348 1.00 94.06 561 TYR A O 1
ATOM 4265 N N . SER A 1 562 ? 6.211 14.314 -9.524 1.00 93.56 562 SER A N 1
ATOM 4266 C CA . SER A 1 562 ? 6.960 14.726 -10.709 1.00 93.56 562 SER A CA 1
ATOM 4267 C C . SER A 1 562 ? 8.269 13.945 -10.835 1.00 93.56 562 SER A C 1
ATOM 4269 O O . SER A 1 562 ? 8.831 13.444 -9.855 1.00 93.56 562 SER A O 1
ATOM 4271 N N . ASP A 1 563 ? 8.850 13.951 -12.032 1.00 92.69 563 ASP A N 1
ATOM 4272 C CA . ASP A 1 563 ? 10.177 13.379 -12.273 1.00 92.69 563 ASP A CA 1
ATOM 4273 C C . ASP A 1 563 ? 11.270 13.984 -11.386 1.00 92.69 563 ASP A C 1
ATOM 4275 O O . ASP A 1 563 ? 12.201 13.288 -10.972 1.00 92.69 563 ASP A O 1
ATOM 4279 N N . VAL A 1 564 ? 11.165 15.281 -11.085 1.00 92.62 564 VAL A N 1
ATOM 4280 C CA . VAL A 1 564 ? 12.128 15.994 -10.236 1.00 92.62 564 VAL A CA 1
ATOM 4281 C C . VAL A 1 564 ? 12.071 15.466 -8.804 1.00 92.62 564 VAL A C 1
ATOM 4283 O O . VAL A 1 564 ? 13.114 15.246 -8.171 1.00 92.62 564 VAL A O 1
ATOM 4286 N N . GLN A 1 565 ? 10.862 15.230 -8.300 1.00 94.56 565 GLN A N 1
ATOM 4287 C CA . GLN A 1 565 ? 10.654 14.716 -6.956 1.00 94.56 565 GLN A CA 1
ATOM 4288 C C . GLN A 1 565 ? 11.025 13.231 -6.863 1.00 94.56 565 GLN A C 1
ATOM 4290 O O . GLN A 1 565 ? 11.777 12.850 -5.964 1.00 94.56 565 GLN A O 1
ATOM 4295 N N . LEU A 1 566 ? 10.619 12.413 -7.843 1.00 96.44 566 LEU A N 1
ATOM 4296 C CA . LEU A 1 566 ? 11.020 11.003 -7.940 1.00 96.44 566 LEU A CA 1
ATOM 4297 C C . LEU A 1 566 ? 12.542 10.851 -7.995 1.00 96.44 566 LEU A C 1
ATOM 4299 O O . LEU A 1 566 ? 13.099 9.956 -7.359 1.00 96.44 566 LEU A O 1
ATOM 4303 N N . LYS A 1 567 ? 13.243 11.738 -8.712 1.00 95.69 567 LYS A N 1
ATOM 4304 C CA . LYS A 1 567 ? 14.709 11.725 -8.754 1.00 95.69 567 LYS A CA 1
ATOM 4305 C C . LYS A 1 567 ? 15.326 12.075 -7.396 1.00 95.69 567 LYS A C 1
ATOM 4307 O O . LYS A 1 567 ? 16.277 11.422 -6.977 1.00 95.69 567 LYS A O 1
ATOM 4312 N N . THR A 1 568 ? 14.756 13.048 -6.684 1.00 95.50 568 THR A N 1
ATOM 4313 C CA . THR A 1 568 ? 15.188 13.412 -5.321 1.00 95.50 568 THR A CA 1
ATOM 4314 C C . THR A 1 568 ? 15.033 12.235 -4.355 1.00 95.50 568 THR A C 1
ATOM 4316 O O . THR A 1 568 ? 15.946 11.945 -3.584 1.00 95.50 568 THR A O 1
ATOM 4319 N N . ALA A 1 569 ? 13.915 11.514 -4.441 1.00 97.06 569 ALA A N 1
ATOM 4320 C CA . ALA A 1 569 ? 13.680 10.299 -3.672 1.00 97.06 569 ALA A CA 1
ATOM 4321 C C . ALA A 1 569 ? 14.650 9.164 -4.043 1.00 97.06 569 ALA A C 1
ATOM 4323 O O . ALA A 1 569 ? 15.237 8.535 -3.163 1.00 97.06 569 ALA A O 1
ATOM 4324 N N . PHE A 1 570 ? 14.859 8.925 -5.341 1.00 97.94 570 PHE A N 1
ATOM 4325 C CA . PHE A 1 570 ? 15.735 7.870 -5.860 1.00 97.94 570 PHE A CA 1
ATOM 4326 C C . PHE A 1 570 ? 17.179 7.980 -5.340 1.00 97.94 570 PHE A C 1
ATOM 4328 O O . PHE A 1 570 ? 17.786 6.962 -4.986 1.00 97.94 570 PHE A O 1
ATOM 4335 N N . ASP A 1 571 ? 17.710 9.205 -5.272 1.00 96.19 571 ASP A N 1
ATOM 4336 C CA . ASP A 1 571 ? 19.090 9.484 -4.854 1.00 96.19 571 ASP A CA 1
ATOM 4337 C C . ASP A 1 571 ? 19.321 9.257 -3.342 1.00 96.19 571 ASP A C 1
ATOM 4339 O O . ASP A 1 571 ? 20.463 9.102 -2.895 1.00 96.19 571 ASP A O 1
ATOM 4343 N N . SER A 1 572 ? 18.249 9.182 -2.547 1.00 95.81 572 SER A N 1
ATOM 4344 C CA . SER A 1 572 ? 18.310 8.956 -1.101 1.00 95.81 572 SER A CA 1
ATOM 4345 C C . SER A 1 572 ? 18.332 7.467 -0.742 1.00 95.81 572 SER A C 1
ATOM 4347 O O . SER A 1 572 ? 17.535 6.711 -1.293 1.00 95.81 572 SER A O 1
ATOM 4349 N N . PRO A 1 573 ? 19.168 7.019 0.216 1.00 95.06 573 PRO A N 1
ATOM 4350 C CA . PRO A 1 573 ? 19.122 5.649 0.738 1.00 95.06 573 PRO A CA 1
ATOM 4351 C C . PRO A 1 573 ? 17.941 5.395 1.691 1.00 95.06 573 PRO A C 1
ATOM 4353 O O . PRO A 1 573 ? 17.666 4.244 2.019 1.00 95.06 573 PRO A O 1
ATOM 4356 N N . VAL A 1 574 ? 17.269 6.453 2.157 1.00 96.00 574 VAL A N 1
ATOM 4357 C CA . VAL A 1 574 ? 16.162 6.373 3.126 1.00 96.00 574 VAL A CA 1
ATOM 4358 C C . VAL A 1 574 ? 14.849 5.988 2.446 1.00 96.00 574 VAL A C 1
ATOM 4360 O O . VAL A 1 574 ? 14.066 5.224 3.005 1.00 96.00 574 VAL A O 1
ATOM 4363 N N . ILE A 1 575 ? 14.606 6.499 1.236 1.00 98.00 575 ILE A N 1
ATOM 4364 C CA . ILE A 1 575 ? 13.400 6.153 0.482 1.00 98.00 575 ILE A CA 1
ATOM 4365 C C . ILE A 1 575 ? 13.597 4.769 -0.128 1.00 98.00 575 ILE A C 1
ATOM 4367 O O . ILE A 1 575 ? 14.498 4.575 -0.928 1.00 98.00 575 ILE A O 1
ATOM 4371 N N . LEU A 1 576 ? 12.790 3.780 0.220 1.00 98.25 576 LEU A N 1
ATOM 4372 C CA . LEU A 1 576 ? 12.913 2.423 -0.314 1.00 98.25 576 LEU A CA 1
ATOM 4373 C C . LEU A 1 576 ? 12.234 2.269 -1.676 1.00 98.25 576 LEU A C 1
ATOM 4375 O O . LEU A 1 576 ? 12.711 1.502 -2.513 1.00 98.25 576 LEU A O 1
ATOM 4379 N N . GLY A 1 577 ? 11.178 3.040 -1.928 1.00 97.81 577 GLY A N 1
ATOM 4380 C CA . GLY A 1 577 ? 10.517 3.110 -3.223 1.00 97.81 577 GLY A CA 1
ATOM 4381 C C . GLY A 1 577 ? 9.111 3.681 -3.130 1.00 97.81 577 GLY A C 1
ATOM 4382 O O . GLY A 1 577 ? 8.919 4.703 -2.474 1.00 97.81 577 GLY A O 1
ATOM 4383 N N . LEU A 1 578 ? 8.157 3.045 -3.808 1.00 96.94 578 LEU A N 1
ATOM 4384 C CA . LEU A 1 578 ? 6.784 3.530 -3.954 1.00 96.94 578 LEU A CA 1
ATOM 4385 C C . LEU A 1 578 ? 5.799 2.607 -3.237 1.00 96.94 578 LEU A C 1
ATOM 4387 O O . LEU A 1 578 ? 5.935 1.385 -3.301 1.00 96.94 578 LEU A O 1
ATOM 4391 N N . GLN A 1 579 ? 4.786 3.180 -2.606 1.00 94.06 579 GLN A N 1
ATOM 4392 C CA . GLN A 1 579 ? 3.592 2.472 -2.181 1.00 94.06 579 GLN A CA 1
ATOM 4393 C C . GLN A 1 579 ? 2.498 2.734 -3.214 1.00 94.06 579 GLN A C 1
ATOM 4395 O O . GLN A 1 579 ? 2.047 3.861 -3.356 1.00 94.06 579 GLN A O 1
ATOM 4400 N N . LEU A 1 580 ? 2.134 1.701 -3.973 1.00 82.94 580 LEU A N 1
ATOM 4401 C CA . LEU A 1 580 ? 1.293 1.835 -5.174 1.00 82.94 580 LEU A CA 1
ATOM 4402 C C . LEU A 1 580 ? -0.126 1.287 -5.005 1.00 82.94 580 LEU A C 1
ATOM 4404 O O . LEU A 1 580 ? -0.964 1.479 -5.876 1.00 82.94 580 LEU A O 1
ATOM 4408 N N . TRP A 1 581 ? -0.377 0.503 -3.956 1.00 74.25 581 TRP A N 1
ATOM 4409 C CA . TRP A 1 581 ? -1.617 -0.274 -3.862 1.00 74.25 581 TRP A CA 1
ATOM 4410 C C . TRP A 1 581 ? -2.768 0.494 -3.192 1.00 74.25 581 TRP A C 1
ATOM 4412 O O . TRP A 1 581 ? -3.926 0.174 -3.412 1.00 74.25 581 TRP A O 1
ATOM 4422 N N . ASN A 1 582 ? -2.491 1.553 -2.439 1.00 70.06 582 ASN A N 1
ATOM 4423 C CA . ASN A 1 582 ? -3.521 2.424 -1.854 1.00 70.06 582 ASN A CA 1
ATOM 4424 C C . ASN A 1 582 ? -4.387 3.165 -2.894 1.00 70.06 582 ASN A C 1
ATOM 4426 O O . ASN A 1 582 ? -5.388 3.768 -2.529 1.00 70.06 582 ASN A O 1
ATOM 4430 N N . GLU A 1 583 ? -4.044 3.084 -4.180 1.00 66.62 583 GLU A N 1
ATOM 4431 C CA . GLU A 1 583 ? -4.813 3.635 -5.306 1.00 66.62 583 GLU A CA 1
ATOM 4432 C C . GLU A 1 583 ? -5.717 2.582 -5.986 1.00 66.62 583 GLU A C 1
ATOM 4434 O O . GLU A 1 583 ? -6.295 2.815 -7.052 1.00 66.62 583 GLU A O 1
ATOM 4439 N N . ASP A 1 584 ? -5.831 1.389 -5.396 1.00 69.56 584 ASP A N 1
ATOM 4440 C CA . ASP A 1 584 ? -6.642 0.290 -5.909 1.00 69.56 584 ASP A CA 1
ATOM 4441 C C . ASP A 1 584 ? -8.149 0.504 -5.669 1.00 69.56 584 ASP A C 1
ATOM 4443 O O . ASP A 1 584 ? -8.779 -0.114 -4.813 1.00 69.56 584 ASP A O 1
ATOM 4447 N N . SER A 1 585 ? -8.751 1.371 -6.479 1.00 65.38 585 SER A N 1
ATOM 4448 C CA . SER A 1 585 ? -10.176 1.719 -6.426 1.00 65.38 585 SER A CA 1
ATOM 4449 C C . SER A 1 585 ? -11.099 0.703 -7.117 1.00 65.38 585 SER A C 1
ATOM 4451 O O . SER A 1 585 ? -12.229 1.043 -7.451 1.00 65.38 585 SER A O 1
ATOM 4453 N N . ARG A 1 586 ? -10.663 -0.554 -7.336 1.00 70.44 586 ARG A N 1
ATOM 4454 C CA . ARG A 1 586 ? -11.382 -1.580 -8.139 1.00 70.44 586 ARG A CA 1
ATOM 4455 C C . ARG A 1 586 ? -12.809 -1.913 -7.698 1.00 70.44 586 ARG A C 1
ATOM 4457 O O . ARG A 1 586 ? -13.523 -2.621 -8.406 1.00 70.44 586 ARG A O 1
ATOM 4464 N N . LEU A 1 587 ? -13.211 -1.460 -6.518 1.00 65.56 587 LEU A N 1
ATOM 4465 C CA . LEU A 1 587 ? -14.595 -1.457 -6.074 1.00 65.56 587 LEU A CA 1
ATOM 4466 C C . LEU A 1 587 ? -14.841 -0.144 -5.321 1.00 65.56 587 LEU A C 1
ATOM 4468 O O . LEU A 1 587 ? -14.213 0.110 -4.293 1.00 65.56 587 LEU A O 1
ATOM 4472 N N . GLU A 1 588 ? -15.778 0.660 -5.819 1.00 64.88 588 GLU A N 1
ATOM 4473 C CA . GLU A 1 588 ? -16.200 1.935 -5.232 1.00 64.88 588 GLU A CA 1
ATOM 4474 C C . GLU A 1 588 ? -17.728 1.966 -5.001 1.00 64.88 588 GLU A C 1
ATOM 4476 O O . GLU A 1 588 ? -18.509 1.246 -5.635 1.00 64.88 588 GLU A O 1
ATOM 4481 N N . SER A 1 589 ? -18.199 2.826 -4.099 1.00 59.97 589 SER A N 1
ATOM 4482 C CA . SER A 1 589 ? -19.615 3.196 -4.003 1.00 59.97 589 SER A CA 1
ATOM 4483 C C . SER A 1 589 ? -19.788 4.711 -3.886 1.00 59.97 589 SER A C 1
ATOM 4485 O O . SER A 1 589 ? -18.923 5.412 -3.367 1.00 59.97 589 SER A O 1
ATOM 4487 N N . SER A 1 590 ? -20.900 5.216 -4.431 1.00 55.12 590 SER A N 1
ATOM 4488 C CA . SER A 1 590 ? -21.188 6.654 -4.512 1.00 55.12 590 SER A CA 1
ATOM 4489 C C . SER A 1 590 ? -21.597 7.232 -3.151 1.00 55.12 590 SER A C 1
ATOM 4491 O O . SER A 1 590 ? -22.342 6.575 -2.430 1.00 55.12 590 SER A O 1
ATOM 4493 N N . PRO A 1 591 ? -21.235 8.488 -2.838 1.00 48.97 591 PRO A N 1
ATOM 4494 C CA . PRO A 1 591 ? -21.650 9.162 -1.605 1.00 48.97 591 PRO A CA 1
ATOM 4495 C C . PRO A 1 591 ? -23.156 9.484 -1.538 1.00 48.97 591 PRO A C 1
ATOM 4497 O O . PRO A 1 591 ? -23.711 9.582 -0.452 1.00 48.97 591 PRO A O 1
ATOM 4500 N N . GLU A 1 592 ? -23.867 9.600 -2.671 1.00 44.56 592 GLU A N 1
ATOM 4501 C CA . GLU A 1 592 ? -25.328 9.857 -2.708 1.00 44.56 592 GLU A CA 1
ATOM 4502 C C . GLU A 1 592 ? -26.165 8.606 -2.391 1.00 44.56 592 GLU A C 1
ATOM 4504 O O . GLU A 1 592 ? -27.381 8.640 -2.189 1.00 44.56 592 GLU A O 1
ATOM 4509 N N . SER A 1 593 ? -25.518 7.450 -2.410 1.00 44.53 593 SER A N 1
ATOM 4510 C CA . SER A 1 593 ? -26.047 6.188 -1.922 1.00 44.53 593 SER A CA 1
ATOM 4511 C C . SER A 1 593 ? -24.850 5.481 -1.303 1.00 44.53 593 SER A C 1
ATOM 4513 O O . SER A 1 593 ? -24.312 4.556 -1.922 1.00 44.53 593 SER A O 1
ATOM 4515 N N . PRO A 1 594 ? -24.385 5.970 -0.139 1.00 41.66 594 PRO A N 1
ATOM 4516 C CA . PRO A 1 594 ? -23.272 5.345 0.544 1.00 41.66 594 PRO A CA 1
ATOM 4517 C C . PRO A 1 594 ? -23.648 3.887 0.800 1.00 41.66 594 PRO A C 1
ATOM 4519 O O . PRO A 1 594 ? -24.830 3.573 0.942 1.00 41.66 594 PRO A O 1
ATOM 4522 N N . GLY A 1 595 ? -22.684 2.979 0.933 1.00 35.66 595 GLY A N 1
ATOM 4523 C CA . GLY A 1 595 ? -22.941 1.653 1.517 1.00 35.66 595 GLY A CA 1
ATOM 4524 C C . GLY A 1 595 ? -23.757 1.699 2.828 1.00 35.66 595 GLY A C 1
ATOM 4525 O O . GLY A 1 595 ? -24.366 0.698 3.197 1.00 35.66 595 GLY A O 1
ATOM 4526 N N . PHE A 1 596 ? -23.849 2.874 3.459 1.00 40.22 596 PHE A N 1
ATOM 4527 C CA . PHE A 1 596 ? -24.741 3.231 4.557 1.00 40.22 596 PHE A CA 1
ATOM 4528 C C . PHE A 1 596 ? -26.199 3.476 4.117 1.00 40.22 596 PHE A C 1
ATOM 4530 O O . PHE A 1 596 ? -26.466 4.189 3.146 1.00 40.22 596 PHE A O 1
ATOM 4537 N N . PRO A 1 597 ? -27.192 2.953 4.854 1.00 32.94 597 PRO A N 1
ATOM 4538 C CA . PRO A 1 597 ? -28.585 3.283 4.602 1.00 32.94 597 PRO A CA 1
ATOM 4539 C C . PRO A 1 597 ? -28.844 4.771 4.872 1.00 32.94 597 PRO A C 1
ATOM 4541 O O . PRO A 1 597 ? -28.703 5.232 6.001 1.00 32.94 597 PRO A O 1
ATOM 4544 N N . THR A 1 598 ? -29.321 5.510 3.868 1.00 35.88 598 THR A N 1
ATOM 4545 C CA . THR A 1 598 ? -30.109 6.721 4.142 1.00 35.88 598 THR A CA 1
ATOM 4546 C C . THR A 1 598 ? -31.552 6.286 4.354 1.00 35.88 598 THR A C 1
ATOM 4548 O O . THR A 1 598 ? -32.121 5.549 3.544 1.00 35.88 598 THR A O 1
ATOM 4551 N N . VAL A 1 599 ? -32.162 6.691 5.464 1.00 35.41 599 VAL A N 1
ATOM 4552 C CA . VAL A 1 599 ? -33.601 6.492 5.645 1.00 35.41 599 VAL A CA 1
ATOM 4553 C C . VAL A 1 599 ? -34.299 7.575 4.843 1.00 35.41 599 VAL A C 1
ATOM 4555 O O . VAL A 1 599 ? -34.139 8.763 5.110 1.00 35.41 599 VAL A O 1
ATOM 4558 N N . GLY A 1 600 ? -35.022 7.177 3.796 1.00 34.97 600 GLY A N 1
ATOM 4559 C CA . GLY A 1 600 ? -35.864 8.122 3.071 1.00 34.97 600 GLY A CA 1
ATOM 4560 C C . GLY A 1 600 ? -36.989 8.644 3.970 1.00 34.97 600 GLY A C 1
ATOM 4561 O O . GLY A 1 600 ? -37.312 8.030 4.983 1.00 34.97 600 GLY A O 1
ATOM 4562 N N . ASN A 1 601 ? -37.670 9.712 3.546 1.00 34.47 601 ASN A N 1
ATOM 4563 C CA . ASN A 1 601 ? -38.827 10.313 4.240 1.00 34.47 601 ASN A CA 1
ATOM 4564 C C . ASN A 1 601 ? -39.983 9.336 4.588 1.00 34.47 601 ASN A C 1
ATOM 4566 O O . ASN A 1 601 ? -40.956 9.752 5.207 1.00 34.47 601 ASN A O 1
ATOM 4570 N N . ALA A 1 602 ? -39.908 8.066 4.176 1.00 31.77 602 ALA A N 1
ATOM 4571 C CA . ALA A 1 602 ? -40.905 7.021 4.395 1.00 31.77 602 ALA A CA 1
ATOM 4572 C C . ALA A 1 602 ? -40.421 5.855 5.289 1.00 31.77 602 ALA A C 1
ATOM 4574 O O . ALA A 1 602 ? -41.091 4.830 5.343 1.00 31.77 602 ALA A O 1
ATOM 4575 N N . GLY A 1 603 ? -39.260 5.950 5.950 1.00 32.94 603 GLY A N 1
ATOM 4576 C CA . GLY A 1 603 ? -38.759 4.870 6.820 1.00 32.94 603 GLY A CA 1
ATOM 4577 C C . GLY A 1 603 ? -38.129 3.678 6.082 1.00 32.94 603 GLY A C 1
ATOM 4578 O O . GLY A 1 603 ? -37.562 2.794 6.720 1.00 32.94 603 GLY A O 1
ATOM 4579 N N . GLU A 1 604 ? -38.165 3.650 4.745 1.00 32.22 604 GLU A N 1
ATOM 4580 C CA . GLU A 1 604 ? -37.480 2.627 3.950 1.00 32.22 604 GLU A CA 1
ATOM 4581 C C . GLU A 1 604 ? -35.975 2.943 3.815 1.00 32.22 604 GLU A C 1
ATOM 4583 O O . GLU A 1 604 ? -35.613 4.025 3.328 1.00 32.22 604 GLU A O 1
ATOM 4588 N N . PRO A 1 605 ? -35.076 2.018 4.206 1.00 36.69 605 PRO A N 1
ATOM 4589 C CA . PRO A 1 605 ? -33.643 2.193 4.019 1.00 36.69 605 PRO A CA 1
ATOM 4590 C C . PRO A 1 605 ? -33.290 2.135 2.529 1.00 36.69 605 PRO A C 1
ATOM 4592 O O . PRO A 1 605 ? -33.470 1.113 1.859 1.00 36.69 605 PRO A O 1
ATOM 4595 N N . LYS A 1 606 ? -32.746 3.234 2.001 1.00 35.66 606 LYS A N 1
ATOM 4596 C CA . LYS A 1 606 ? -32.155 3.275 0.664 1.00 35.66 606 LYS A CA 1
ATOM 4597 C C . LYS A 1 606 ? -30.711 2.808 0.752 1.00 35.66 606 LYS A C 1
ATOM 4599 O O . LYS A 1 606 ? -29.877 3.424 1.403 1.00 35.66 606 LYS A O 1
ATOM 4604 N N . TYR A 1 607 ? -30.440 1.695 0.087 1.00 42.34 607 TYR A N 1
ATOM 4605 C CA . TYR A 1 607 ? -29.120 1.085 0.027 1.00 42.34 607 TYR A CA 1
ATOM 4606 C C . TYR A 1 607 ? -28.208 1.844 -0.919 1.00 42.34 607 TYR A C 1
ATOM 4608 O O . TYR A 1 607 ? -28.574 2.072 -2.079 1.00 42.34 607 TYR A O 1
ATOM 4616 N N . GLY A 1 608 ? -26.970 2.050 -0.482 1.00 41.25 608 GLY A N 1
ATOM 4617 C CA . GLY A 1 608 ? -25.862 2.161 -1.402 1.00 41.25 608 GLY A CA 1
ATOM 4618 C C . GLY A 1 608 ? -25.799 0.988 -2.336 1.00 41.25 608 GLY A C 1
ATOM 4619 O O . GLY A 1 608 ? -25.512 -0.145 -1.949 1.00 41.25 608 GLY A O 1
ATOM 4620 N N . LYS A 1 609 ? -26.060 1.253 -3.611 1.00 44.31 609 LYS A N 1
ATOM 4621 C CA . LYS A 1 609 ? -25.567 0.362 -4.643 1.00 44.31 609 LYS A CA 1
ATOM 4622 C C . LYS A 1 609 ? -24.066 0.618 -4.687 1.00 44.31 609 LYS A C 1
ATOM 4624 O O . LYS A 1 609 ? -23.644 1.553 -5.357 1.00 44.31 609 LYS A O 1
ATOM 4629 N N . TRP A 1 610 ? -23.287 -0.229 -4.015 1.00 41.22 610 TRP A N 1
ATOM 4630 C CA . TRP A 1 610 ? -21.975 -0.619 -4.522 1.00 41.22 610 TRP A CA 1
ATOM 4631 C C . TRP A 1 610 ? -22.180 -0.907 -6.006 1.00 41.22 610 TRP A C 1
ATOM 4633 O O . TRP A 1 610 ? -22.849 -1.879 -6.388 1.00 41.22 610 TRP A O 1
ATOM 4643 N N . ARG A 1 611 ? -21.767 0.045 -6.833 1.00 45.84 611 ARG A N 1
ATOM 4644 C CA . ARG A 1 611 ? -21.688 -0.161 -8.261 1.00 45.84 611 ARG A CA 1
ATOM 4645 C C . ARG A 1 611 ? -20.282 -0.685 -8.389 1.00 45.84 611 ARG A C 1
ATOM 4647 O O . ARG A 1 611 ? -19.357 0.092 -8.220 1.00 45.84 611 ARG A O 1
ATOM 4654 N N . GLY A 1 612 ? -20.123 -1.974 -8.677 1.00 42.28 612 GLY A N 1
ATOM 4655 C CA . GLY A 1 612 ? -18.913 -2.354 -9.382 1.00 42.28 612 GLY A CA 1
ATOM 4656 C C . GLY A 1 612 ? -18.909 -1.460 -10.612 1.00 42.28 612 GLY A C 1
ATOM 4657 O O . GLY A 1 612 ? -19.710 -1.665 -11.530 1.00 42.28 612 GLY A O 1
ATOM 4658 N N . LYS A 1 613 ? -18.120 -0.382 -10.607 1.00 42.28 613 LYS A N 1
ATOM 4659 C CA . LYS A 1 613 ? -17.744 0.235 -11.864 1.00 42.28 613 LYS A CA 1
ATOM 4660 C C . LYS A 1 613 ? -17.177 -0.959 -12.610 1.00 42.28 613 LYS A C 1
ATOM 4662 O O . LYS A 1 613 ? -16.373 -1.709 -12.064 1.00 42.28 613 LYS A O 1
ATOM 4667 N N . ALA A 1 614 ? -17.683 -1.254 -13.805 1.00 43.19 614 ALA A N 1
ATOM 4668 C CA . ALA A 1 614 ? -16.986 -2.242 -14.611 1.00 43.19 614 ALA A CA 1
ATOM 4669 C C . ALA A 1 614 ? -15.503 -1.808 -14.588 1.00 43.19 614 ALA A C 1
ATOM 4671 O O . ALA A 1 614 ? -15.297 -0.618 -14.855 1.00 43.19 614 ALA A O 1
ATOM 4672 N N . PRO A 1 615 ? -14.530 -2.685 -14.254 1.00 49.97 615 PRO A N 1
ATOM 4673 C CA . PRO A 1 615 ? -13.140 -2.347 -13.872 1.00 49.97 615 PRO A CA 1
ATOM 4674 C C . PRO A 1 615 ? -12.306 -1.527 -14.881 1.00 49.97 615 PRO A C 1
ATOM 4676 O O . PRO A 1 615 ? -11.096 -1.336 -14.772 1.00 49.97 615 PRO A O 1
ATOM 4679 N N . LYS A 1 616 ? -12.966 -0.997 -15.907 1.00 48.16 616 LYS A N 1
ATOM 4680 C CA . LYS A 1 616 ? -12.480 -0.184 -17.007 1.00 48.16 616 LYS A CA 1
ATOM 4681 C C . LYS A 1 616 ? -11.792 1.123 -16.609 1.00 48.16 616 LYS A C 1
ATOM 4683 O O . LYS A 1 616 ? -11.113 1.660 -17.477 1.00 48.16 616 LYS A O 1
ATOM 4688 N N . ASN A 1 617 ? -11.939 1.632 -15.383 1.00 50.47 617 ASN A N 1
ATOM 4689 C CA . ASN A 1 617 ? -11.251 2.860 -14.950 1.00 50.47 617 ASN A CA 1
ATOM 4690 C C . ASN A 1 617 ? -10.259 2.630 -13.797 1.00 50.47 617 ASN A C 1
ATOM 4692 O O . ASN A 1 617 ? -9.272 3.347 -13.713 1.00 50.47 617 ASN A O 1
ATOM 4696 N N . GLU A 1 618 ? -10.468 1.617 -12.960 1.00 60.06 618 GLU A N 1
ATOM 4697 C CA . GLU A 1 618 ? -9.782 1.469 -11.662 1.00 60.06 618 GLU A CA 1
ATOM 4698 C C . GLU A 1 618 ? -8.379 0.852 -11.806 1.00 60.06 618 GLU A C 1
ATOM 4700 O O . GLU A 1 618 ? -7.466 1.112 -11.035 1.00 60.06 618 GLU A O 1
ATOM 4705 N N . TYR A 1 619 ? -8.145 0.117 -12.892 1.00 77.50 619 TYR A N 1
ATOM 4706 C CA . TYR A 1 619 ? -6.819 -0.393 -13.259 1.00 77.50 619 TYR A CA 1
ATOM 4707 C C . TYR A 1 619 ? -5.815 0.660 -13.738 1.00 77.50 619 TYR A C 1
ATOM 4709 O O . TYR A 1 619 ? -4.647 0.349 -13.981 1.00 77.50 619 TYR A O 1
ATOM 4717 N N . ARG A 1 620 ? -6.279 1.891 -13.941 1.00 82.94 620 ARG A N 1
ATOM 4718 C CA . ARG A 1 620 ? -5.483 2.959 -14.534 1.00 82.94 620 ARG A CA 1
ATOM 4719 C C . ARG A 1 620 ? -4.349 3.380 -13.608 1.00 82.94 620 ARG A C 1
ATOM 4721 O O . ARG A 1 620 ? -3.206 3.423 -14.052 1.00 82.94 620 ARG A O 1
ATOM 4728 N N . ASP A 1 621 ? -4.667 3.642 -12.347 1.00 83.81 621 ASP A N 1
ATOM 4729 C CA . ASP A 1 621 ? -3.711 4.218 -11.403 1.00 83.81 621 ASP A CA 1
ATOM 4730 C C . ASP A 1 621 ? -2.655 3.170 -11.008 1.00 83.81 621 ASP A C 1
ATOM 4732 O O . ASP A 1 621 ? -1.462 3.441 -11.119 1.00 83.81 621 ASP A O 1
ATOM 4736 N N . LEU A 1 622 ? -3.050 1.900 -10.818 1.00 86.62 622 LEU A N 1
ATOM 4737 C CA . LEU A 1 622 ? -2.102 0.777 -10.714 1.00 86.62 622 LEU A CA 1
ATOM 4738 C C . LEU A 1 622 ? -1.157 0.671 -11.928 1.00 86.62 622 LEU A C 1
ATOM 4740 O O . LEU A 1 622 ? 0.051 0.508 -11.760 1.00 86.62 622 LEU A O 1
ATOM 4744 N N . HIS A 1 623 ? -1.672 0.758 -13.159 1.00 90.25 623 HIS A N 1
ATOM 4745 C CA . HIS A 1 623 ? -0.840 0.714 -14.369 1.00 90.25 623 HIS A CA 1
ATOM 4746 C C . HIS A 1 623 ? 0.152 1.888 -14.434 1.00 90.25 623 HIS A C 1
ATOM 4748 O O . HIS A 1 623 ? 1.329 1.701 -14.751 1.00 90.25 623 HIS A O 1
ATOM 4754 N N . ASP A 1 624 ? -0.306 3.100 -14.126 1.00 90.31 624 ASP A N 1
ATOM 4755 C CA . ASP A 1 624 ? 0.527 4.301 -14.132 1.00 90.31 624 ASP A CA 1
ATOM 4756 C C . ASP A 1 624 ? 1.584 4.279 -13.020 1.00 90.31 624 ASP A C 1
ATOM 4758 O O . ASP A 1 624 ? 2.749 4.606 -13.272 1.00 90.31 624 ASP A O 1
ATOM 4762 N N . GLY A 1 625 ? 1.217 3.819 -11.824 1.00 91.69 625 GLY A N 1
ATOM 4763 C CA . GLY A 1 625 ? 2.122 3.606 -10.701 1.00 91.69 625 GLY A CA 1
ATOM 4764 C C . GLY A 1 625 ? 3.214 2.582 -11.015 1.00 91.69 625 GLY A C 1
ATOM 4765 O O . GLY A 1 625 ? 4.396 2.832 -10.764 1.00 91.69 625 GLY A O 1
ATOM 4766 N N . LEU A 1 626 ? 2.860 1.460 -11.655 1.00 92.69 626 LEU A N 1
ATOM 4767 C CA . LEU A 1 626 ? 3.832 0.459 -12.118 1.00 92.69 626 LEU A CA 1
ATOM 4768 C C . LEU A 1 626 ? 4.819 1.047 -13.134 1.00 92.69 626 LEU A C 1
ATOM 4770 O O . LEU A 1 626 ? 6.010 0.736 -13.083 1.00 92.69 626 LEU A O 1
ATOM 4774 N N . PHE A 1 627 ? 4.356 1.931 -14.019 1.00 92.88 627 PHE A N 1
ATOM 4775 C CA . PHE A 1 627 ? 5.225 2.609 -14.979 1.00 92.88 627 PHE A CA 1
ATOM 4776 C C . PHE A 1 627 ? 6.190 3.589 -14.291 1.00 92.88 627 PHE A C 1
ATOM 4778 O O . PHE A 1 627 ? 7.378 3.640 -14.629 1.00 92.88 627 PHE A O 1
ATOM 4785 N N . ALA A 1 628 ? 5.712 4.337 -13.290 1.00 94.25 628 ALA A N 1
ATOM 4786 C CA . ALA A 1 628 ? 6.556 5.201 -12.463 1.00 94.25 628 ALA A CA 1
ATOM 4787 C C . ALA A 1 628 ? 7.619 4.388 -11.698 1.00 94.25 628 ALA A C 1
ATOM 4789 O O . ALA A 1 628 ? 8.793 4.770 -11.656 1.00 94.25 628 ALA A O 1
ATOM 4790 N N . TRP A 1 629 ? 7.246 3.221 -11.168 1.00 96.75 629 TRP A N 1
ATOM 4791 C CA . TRP A 1 629 ? 8.186 2.312 -10.518 1.00 96.75 629 TRP A CA 1
ATOM 4792 C C . TRP A 1 629 ? 9.222 1.741 -11.491 1.00 96.75 629 TRP A C 1
ATOM 4794 O O . TRP A 1 629 ? 10.421 1.822 -11.218 1.00 96.75 629 TRP A O 1
ATOM 4804 N N . ASP A 1 630 ? 8.806 1.240 -12.659 1.00 96.88 630 ASP A N 1
ATOM 4805 C CA . ASP A 1 630 ? 9.724 0.723 -13.683 1.00 96.88 630 ASP A CA 1
ATOM 4806 C C . ASP A 1 630 ? 10.708 1.789 -14.171 1.00 96.88 630 ASP A C 1
ATOM 4808 O O . ASP A 1 630 ? 11.863 1.487 -14.477 1.00 96.88 630 ASP A O 1
ATOM 4812 N N . LYS A 1 631 ? 10.295 3.057 -14.214 1.00 95.94 631 LYS A N 1
ATOM 4813 C CA . LYS A 1 631 ? 11.198 4.173 -14.501 1.00 95.94 631 LYS A CA 1
ATOM 4814 C C . LYS A 1 631 ? 12.303 4.296 -13.448 1.00 95.94 631 LYS A C 1
ATOM 4816 O O . LYS A 1 631 ? 13.475 4.418 -13.812 1.00 95.94 631 LYS A O 1
ATOM 4821 N N . MET A 1 632 ? 11.964 4.198 -12.161 1.00 98.06 632 MET A N 1
ATOM 4822 C CA . MET A 1 632 ? 12.954 4.194 -11.078 1.00 98.06 632 MET A CA 1
ATOM 4823 C C . MET A 1 632 ? 13.836 2.936 -11.100 1.00 98.06 632 MET A C 1
ATOM 4825 O O . MET A 1 632 ? 15.041 3.033 -10.868 1.00 98.06 632 MET A O 1
ATOM 4829 N N . LEU A 1 633 ? 13.283 1.766 -11.437 1.00 98.44 633 LEU A N 1
ATOM 4830 C CA . LEU A 1 633 ? 14.061 0.534 -11.614 1.00 98.44 633 LEU A CA 1
ATOM 4831 C C . LEU A 1 633 ? 15.071 0.658 -12.762 1.00 98.44 633 LEU A C 1
ATOM 4833 O O . LEU A 1 633 ? 16.231 0.268 -12.613 1.00 98.44 633 LEU A O 1
ATOM 4837 N N . GLN A 1 634 ? 14.666 1.264 -13.881 1.00 97.75 634 GLN A N 1
ATOM 4838 C CA . GLN A 1 634 ? 15.553 1.564 -15.005 1.00 97.75 634 GLN A CA 1
ATOM 4839 C C . GLN A 1 634 ? 16.666 2.539 -14.611 1.00 97.75 634 GLN A C 1
ATOM 4841 O O . GLN A 1 634 ? 17.827 2.297 -14.941 1.00 97.75 634 GLN A O 1
ATOM 4846 N N . TRP A 1 635 ? 16.366 3.605 -13.861 1.00 97.88 635 TRP A N 1
ATOM 4847 C CA . TRP A 1 635 ? 17.417 4.447 -13.275 1.00 97.88 635 TRP A CA 1
ATOM 4848 C C . TRP A 1 635 ? 18.360 3.627 -12.396 1.00 97.88 635 TRP A C 1
ATOM 4850 O O . TRP A 1 635 ? 19.572 3.816 -12.456 1.00 97.88 635 TRP A O 1
ATOM 4860 N N . GLY A 1 636 ? 17.823 2.671 -11.639 1.00 97.25 636 GLY A N 1
ATOM 4861 C CA . GLY A 1 636 ? 18.592 1.860 -10.707 1.00 97.25 636 GLY A CA 1
ATOM 4862 C C . GLY A 1 636 ? 19.634 0.953 -11.337 1.00 97.25 636 GLY A C 1
ATOM 4863 O O . GLY A 1 636 ? 20.673 0.697 -10.727 1.00 97.25 636 GLY A O 1
ATOM 4864 N N . ILE A 1 637 ? 19.416 0.527 -12.577 1.00 96.31 637 ILE A N 1
ATOM 4865 C CA . ILE A 1 637 ? 20.399 -0.249 -13.335 1.00 96.31 637 ILE A CA 1
ATOM 4866 C C . ILE A 1 637 ? 21.306 0.625 -14.214 1.00 96.31 637 ILE A C 1
ATOM 4868 O O . ILE A 1 637 ? 22.337 0.135 -14.665 1.00 96.31 637 ILE A O 1
ATOM 4872 N N . ARG A 1 638 ? 21.036 1.926 -14.393 1.00 95.38 638 ARG A N 1
ATOM 4873 C CA . ARG A 1 638 ? 21.862 2.823 -15.226 1.00 95.38 638 ARG A CA 1
ATOM 4874 C C . ARG A 1 638 ? 23.092 3.366 -14.495 1.00 95.38 638 ARG A C 1
ATOM 4876 O O . ARG A 1 638 ? 22.938 4.105 -13.524 1.00 95.38 638 ARG A O 1
ATOM 4883 N N . PRO A 1 639 ? 24.321 3.109 -14.986 1.00 91.81 639 PRO A N 1
ATOM 4884 C CA . PRO A 1 639 ? 25.523 3.656 -14.365 1.00 91.81 639 PRO A CA 1
ATOM 4885 C C . PRO A 1 639 ? 25.527 5.185 -14.276 1.00 91.81 639 PRO A C 1
ATOM 4887 O O . PRO A 1 639 ? 25.975 5.702 -13.263 1.00 91.81 639 PRO A O 1
ATOM 4890 N N . SER A 1 640 ? 25.008 5.913 -15.275 1.00 94.00 640 SER A N 1
ATOM 4891 C CA . SER A 1 640 ? 24.984 7.387 -15.232 1.00 94.00 640 SER A CA 1
ATOM 4892 C C . SER A 1 640 ? 24.115 7.954 -14.109 1.00 94.00 640 SER A C 1
ATOM 4894 O O . SER A 1 640 ? 24.311 9.091 -13.688 1.00 94.00 640 SER A O 1
ATOM 4896 N N . GLN A 1 641 ? 23.148 7.165 -13.634 1.00 95.56 641 GLN A N 1
ATOM 4897 C CA . GLN A 1 641 ? 22.233 7.540 -12.563 1.00 95.56 641 GLN A CA 1
ATOM 4898 C C . GLN A 1 641 ? 22.746 7.095 -11.193 1.00 95.56 641 GLN A C 1
ATOM 4900 O O . GLN A 1 641 ? 22.412 7.734 -10.200 1.00 95.56 641 GLN A O 1
ATOM 4905 N N . THR A 1 642 ? 23.549 6.025 -11.130 1.00 95.38 642 THR A N 1
ATOM 4906 C CA . THR A 1 642 ? 24.011 5.436 -9.865 1.00 95.38 642 THR A CA 1
ATOM 4907 C C . THR A 1 642 ? 25.469 5.720 -9.517 1.00 95.38 642 THR A C 1
ATOM 4909 O O . THR A 1 642 ? 25.828 5.613 -8.349 1.00 95.38 642 THR A O 1
ATOM 4912 N N . SER A 1 643 ? 26.322 6.119 -10.469 1.00 91.56 643 SER A N 1
ATOM 4913 C CA . SER A 1 643 ? 27.765 6.300 -10.229 1.00 91.56 643 SER A CA 1
ATOM 4914 C C . SER A 1 643 ? 28.091 7.380 -9.198 1.00 91.56 643 SER A C 1
ATOM 4916 O O . SER A 1 643 ? 29.112 7.290 -8.524 1.00 91.56 643 SER A O 1
ATOM 4918 N N . ASN A 1 644 ? 27.227 8.389 -9.066 1.00 93.19 644 ASN A N 1
ATOM 4919 C CA . ASN A 1 644 ? 27.401 9.483 -8.107 1.00 93.19 644 ASN A CA 1
ATOM 4920 C C . ASN A 1 644 ? 26.815 9.160 -6.721 1.00 93.19 644 ASN A C 1
ATOM 4922 O O . ASN A 1 644 ? 26.999 9.931 -5.782 1.00 93.19 644 ASN A O 1
ATOM 4926 N N . LEU A 1 645 ? 26.125 8.024 -6.572 1.00 94.75 645 LEU A N 1
ATOM 4927 C CA . LEU A 1 645 ? 25.548 7.571 -5.309 1.00 94.75 645 LEU A CA 1
ATOM 4928 C C . LEU A 1 645 ? 26.576 6.700 -4.578 1.00 94.75 645 LEU A C 1
ATOM 4930 O O . LEU A 1 645 ? 26.596 5.475 -4.700 1.00 94.75 645 LEU A O 1
ATOM 4934 N N . THR A 1 646 ? 27.464 7.345 -3.821 1.00 93.62 646 THR A N 1
ATOM 4935 C CA . THR A 1 646 ? 28.622 6.700 -3.170 1.00 93.62 646 THR A CA 1
ATOM 4936 C C . THR A 1 646 ? 28.245 5.536 -2.250 1.00 93.62 646 THR A C 1
ATOM 4938 O O . THR A 1 646 ? 28.990 4.562 -2.151 1.00 93.62 646 THR A O 1
ATOM 4941 N N . TRP A 1 647 ? 27.062 5.586 -1.637 1.00 93.50 647 TRP A N 1
ATOM 4942 C CA . TRP A 1 647 ? 26.540 4.555 -0.738 1.00 93.50 647 TRP A CA 1
ATOM 4943 C C . TRP A 1 647 ? 26.169 3.233 -1.440 1.00 93.50 647 TRP A C 1
ATOM 4945 O O . TRP A 1 647 ? 25.989 2.218 -0.769 1.00 93.50 647 TRP A O 1
ATOM 4955 N N . LEU A 1 648 ? 26.092 3.206 -2.776 1.00 92.94 648 LEU A N 1
ATOM 4956 C CA . LEU A 1 648 ? 25.849 1.981 -3.549 1.00 92.94 648 LEU A CA 1
ATOM 4957 C C . LEU A 1 648 ? 27.116 1.167 -3.826 1.00 92.94 648 LEU A C 1
ATOM 4959 O O . LEU A 1 648 ? 27.011 -0.010 -4.173 1.00 92.94 648 LEU A O 1
ATOM 4963 N N . ALA A 1 649 ? 28.303 1.777 -3.727 1.00 89.50 649 ALA A N 1
ATOM 4964 C CA . ALA A 1 649 ? 29.576 1.151 -4.100 1.00 89.50 649 ALA A CA 1
ATOM 4965 C C . ALA A 1 649 ? 29.532 0.478 -5.495 1.00 89.50 649 ALA A C 1
ATOM 4967 O O . ALA A 1 649 ? 29.947 -0.667 -5.669 1.00 89.50 649 ALA A O 1
ATOM 4968 N N . GLY A 1 650 ? 28.956 1.171 -6.485 1.00 86.12 650 GLY A N 1
ATOM 4969 C CA . GLY A 1 650 ? 28.807 0.689 -7.864 1.00 86.12 650 GLY A CA 1
ATOM 4970 C C . GLY A 1 650 ? 27.612 -0.242 -8.104 1.00 86.12 650 GLY A C 1
ATOM 4971 O O . GLY A 1 650 ? 27.200 -0.415 -9.248 1.00 86.12 650 GLY A O 1
ATOM 4972 N N . LYS A 1 651 ? 26.989 -0.799 -7.062 1.00 91.50 651 LYS A N 1
ATOM 4973 C CA . LYS A 1 651 ? 25.834 -1.696 -7.218 1.00 91.50 651 LYS A CA 1
ATOM 4974 C C . LYS A 1 651 ? 24.611 -0.973 -7.808 1.00 91.50 651 LYS A C 1
ATOM 4976 O O . LYS A 1 651 ? 24.500 0.251 -7.700 1.00 91.50 651 LYS A O 1
ATOM 4981 N N . PRO A 1 652 ? 23.664 -1.713 -8.415 1.00 94.94 652 PRO A N 1
ATOM 4982 C CA . PRO A 1 652 ? 22.375 -1.150 -8.788 1.00 94.94 652 PRO A CA 1
ATOM 4983 C C . PRO A 1 652 ? 21.659 -0.514 -7.592 1.00 94.94 652 PRO A C 1
ATOM 4985 O O . PRO A 1 652 ? 21.680 -1.051 -6.480 1.00 94.94 652 PRO A O 1
ATOM 4988 N N . ARG A 1 653 ? 20.973 0.605 -7.831 1.00 97.31 653 ARG A N 1
ATOM 4989 C CA . ARG A 1 653 ? 20.037 1.172 -6.858 1.00 97.31 653 ARG A CA 1
ATOM 4990 C C . ARG A 1 653 ? 18.761 0.337 -6.877 1.00 97.31 653 ARG A C 1
ATOM 4992 O O . ARG A 1 653 ? 18.031 0.328 -7.862 1.00 97.31 653 ARG A O 1
ATOM 4999 N N . ARG A 1 654 ? 18.503 -0.364 -5.777 1.00 97.38 654 ARG A N 1
ATOM 5000 C CA . ARG A 1 654 ? 17.296 -1.180 -5.593 1.00 97.38 654 ARG A CA 1
ATOM 5001 C C . ARG A 1 654 ? 16.133 -0.279 -5.208 1.00 97.38 654 ARG A C 1
ATOM 5003 O O . ARG A 1 654 ? 16.293 0.483 -4.266 1.00 97.38 654 ARG A O 1
ATOM 5010 N N . VAL A 1 655 ? 15.013 -0.340 -5.916 1.00 97.88 655 VAL A N 1
ATOM 5011 C CA . VAL A 1 655 ? 13.801 0.434 -5.607 1.00 97.88 655 VAL A CA 1
ATOM 5012 C C . VAL A 1 655 ? 12.646 -0.547 -5.508 1.00 97.88 655 VAL A C 1
ATOM 5014 O O . VAL A 1 655 ? 12.502 -1.401 -6.379 1.00 97.88 655 VAL A O 1
ATOM 5017 N N . PHE A 1 656 ? 11.840 -0.443 -4.460 1.00 98.19 656 PHE A N 1
ATOM 5018 C CA . PHE A 1 656 ? 10.826 -1.441 -4.137 1.00 98.19 656 PHE A CA 1
ATOM 5019 C C . PHE A 1 656 ? 9.405 -0.899 -4.296 1.00 98.19 656 PHE A C 1
ATOM 5021 O O . PHE A 1 656 ? 9.174 0.307 -4.223 1.00 98.19 656 PHE A O 1
ATOM 5028 N N . MET A 1 657 ? 8.465 -1.810 -4.510 1.00 96.38 657 MET A N 1
ATOM 5029 C CA . MET A 1 657 ? 7.034 -1.551 -4.437 1.00 96.38 657 MET A CA 1
ATOM 5030 C C . MET A 1 657 ? 6.516 -2.092 -3.108 1.00 96.38 657 MET A C 1
ATOM 5032 O O . MET A 1 657 ? 6.833 -3.227 -2.745 1.00 96.38 657 MET A O 1
ATOM 5036 N N . ALA A 1 658 ? 5.707 -1.297 -2.420 1.00 96.31 658 ALA A N 1
ATOM 5037 C CA . ALA A 1 658 ? 4.992 -1.687 -1.217 1.00 96.31 658 ALA A CA 1
ATOM 5038 C C . ALA A 1 658 ? 3.473 -1.532 -1.366 1.00 96.31 658 ALA A C 1
ATOM 5040 O O . ALA A 1 658 ? 2.978 -0.795 -2.223 1.00 96.31 658 ALA A O 1
ATOM 5041 N N . GLY A 1 659 ? 2.740 -2.251 -0.520 1.00 93.06 659 GLY A N 1
ATOM 5042 C CA . GLY A 1 659 ? 1.301 -2.093 -0.332 1.00 93.06 659 GLY A CA 1
ATOM 5043 C C . GLY A 1 659 ? 0.975 -1.344 0.953 1.00 93.06 659 GLY A C 1
ATOM 5044 O O . GLY A 1 659 ? 1.720 -1.424 1.932 1.00 93.06 659 GLY A O 1
ATOM 5045 N N . GLY A 1 660 ? -0.152 -0.647 0.942 1.00 92.12 660 GLY A N 1
ATOM 5046 C CA . GLY A 1 660 ? -0.788 -0.065 2.116 1.00 92.12 660 GLY A CA 1
ATOM 5047 C C . GLY A 1 660 ? -2.262 0.185 1.823 1.00 92.12 660 GLY A C 1
ATOM 5048 O O . GLY A 1 660 ? -2.605 0.352 0.651 1.00 92.12 660 GLY A O 1
ATOM 5049 N N . SER A 1 661 ? -3.115 0.133 2.841 1.00 89.44 661 SER A N 1
ATOM 5050 C CA . SER A 1 661 ? -4.559 0.359 2.681 1.00 89.44 661 SER A CA 1
ATOM 5051 C C . SER A 1 661 ? -4.930 1.833 2.599 1.00 89.44 661 SER A C 1
ATOM 5053 O O . SER A 1 661 ? -5.887 2.175 1.903 1.00 89.44 661 SER A O 1
ATOM 5055 N N . ASP A 1 662 ? -4.161 2.675 3.293 1.00 88.62 662 ASP A N 1
ATOM 5056 C CA . ASP A 1 662 ? -4.532 4.056 3.594 1.00 88.62 662 ASP A CA 1
ATOM 5057 C C . ASP A 1 662 ? -5.921 4.124 4.267 1.00 88.62 662 ASP A C 1
ATOM 5059 O O . ASP A 1 662 ? -6.788 4.943 3.969 1.00 88.62 662 ASP A O 1
ATOM 5063 N N . ALA A 1 663 ? -6.199 3.123 5.110 1.00 85.19 663 ALA A N 1
ATOM 5064 C CA . ALA A 1 663 ? -7.483 2.985 5.777 1.00 85.19 663 ALA A CA 1
ATOM 5065 C C . ALA A 1 663 ? -7.554 3.901 7.005 1.00 85.19 663 ALA A C 1
ATOM 5067 O O . ALA A 1 663 ? -6.707 3.818 7.898 1.00 85.19 663 ALA A O 1
ATOM 5068 N N . HIS A 1 664 ? -8.622 4.697 7.095 1.00 82.94 664 HIS A N 1
ATOM 5069 C CA . HIS A 1 664 ? -8.921 5.591 8.216 1.00 82.94 664 HIS A CA 1
ATOM 5070 C C . HIS A 1 664 ? -9.679 4.849 9.315 1.00 82.94 664 HIS A C 1
ATOM 5072 O O . HIS A 1 664 ? -10.857 5.070 9.581 1.00 82.94 664 HIS A O 1
ATOM 5078 N N . GLY A 1 665 ? -9.007 3.862 9.914 1.00 75.06 665 GLY A N 1
ATOM 5079 C CA . GLY A 1 665 ? -9.612 2.944 10.882 1.00 75.06 665 GLY A CA 1
ATOM 5080 C C . GLY A 1 665 ? -10.374 1.797 10.231 1.00 75.06 665 GLY A C 1
ATOM 5081 O O . GLY A 1 665 ? -10.640 0.794 10.870 1.00 75.06 665 GLY A O 1
ATOM 5082 N N . ASP A 1 666 ? -10.654 1.901 8.945 1.00 83.38 666 ASP A N 1
ATOM 5083 C CA . ASP A 1 666 ? -11.553 1.023 8.220 1.00 83.38 666 ASP A CA 1
ATOM 5084 C C . ASP A 1 666 ? -11.071 -0.427 8.084 1.00 83.38 666 ASP A C 1
ATOM 5086 O O . ASP A 1 666 ? -10.027 -0.715 7.489 1.00 83.38 666 ASP A O 1
ATOM 5090 N N . TRP A 1 667 ? -11.877 -1.371 8.566 1.00 88.62 667 TRP A N 1
ATOM 5091 C CA . TRP A 1 667 ? -11.622 -2.804 8.446 1.00 88.62 667 TRP A CA 1
ATOM 5092 C C . TRP A 1 667 ? -12.500 -3.481 7.403 1.00 88.62 667 TRP A C 1
ATOM 5094 O O . TRP A 1 667 ? -12.085 -4.506 6.869 1.00 88.62 667 TRP A O 1
ATOM 5104 N N . ASN A 1 668 ? -13.688 -2.959 7.091 1.00 82.00 668 ASN A N 1
ATOM 5105 C CA . ASN A 1 668 ? -14.551 -3.559 6.068 1.00 82.00 668 ASN A CA 1
ATOM 5106 C C . ASN A 1 668 ? -14.408 -2.889 4.698 1.00 82.00 668 ASN A C 1
ATOM 5108 O O . ASN A 1 668 ? -14.213 -3.563 3.684 1.00 82.00 668 ASN A O 1
ATOM 5112 N N . TYR A 1 669 ? -14.435 -1.559 4.677 1.00 75.94 669 TYR A N 1
ATOM 5113 C CA . TYR A 1 669 ? -14.333 -0.713 3.487 1.00 75.94 669 TYR A CA 1
ATOM 5114 C C . TYR A 1 669 ? -13.685 0.615 3.860 1.00 75.94 669 TYR A C 1
ATOM 5116 O O . TYR A 1 669 ? -14.023 1.170 4.896 1.00 75.94 669 TYR A O 1
ATOM 5124 N N . ARG A 1 670 ? -12.805 1.152 3.014 1.00 76.19 670 ARG A N 1
ATOM 5125 C CA . ARG A 1 670 ? -12.206 2.468 3.247 1.00 76.19 670 ARG A CA 1
ATOM 5126 C C . ARG A 1 670 ? -13.220 3.570 2.957 1.00 76.19 670 ARG A C 1
ATOM 5128 O O . ARG A 1 670 ? -13.876 3.542 1.917 1.00 76.19 670 ARG A O 1
ATOM 5135 N N . ARG A 1 671 ? -13.316 4.554 3.844 1.00 69.75 671 ARG A N 1
ATOM 5136 C CA . ARG A 1 671 ? -14.074 5.794 3.644 1.00 69.75 671 ARG A CA 1
ATOM 5137 C C . ARG A 1 671 ? -13.109 6.916 3.259 1.00 69.75 671 ARG A C 1
ATOM 5139 O O . ARG A 1 671 ? -12.102 7.134 3.925 1.00 69.75 671 ARG A O 1
ATOM 5146 N N . GLU A 1 672 ? -13.432 7.638 2.193 1.00 65.75 672 GLU A N 1
ATOM 5147 C CA . GLU A 1 672 ? -12.720 8.854 1.788 1.00 65.75 672 GLU A CA 1
ATOM 5148 C C . GLU A 1 672 ? -13.517 10.072 2.261 1.00 65.75 672 GLU A C 1
ATOM 5150 O O . GLU A 1 672 ? -14.646 10.287 1.808 1.00 65.75 672 GLU A O 1
ATOM 5155 N N . GLY A 1 673 ? -12.963 10.870 3.171 1.00 57.59 673 GLY A N 1
ATOM 5156 C CA . GLY A 1 673 ? -13.594 12.090 3.676 1.00 57.59 673 GLY A CA 1
ATOM 5157 C C . GLY A 1 673 ? -13.360 13.324 2.796 1.00 57.59 673 GLY A C 1
ATOM 5158 O O . GLY A 1 673 ? -12.437 13.387 1.990 1.00 57.59 673 GLY A O 1
ATOM 5159 N N . ARG A 1 674 ? -14.228 14.326 2.950 1.00 50.75 674 ARG A N 1
ATOM 5160 C CA . ARG A 1 674 ? -14.037 15.737 2.577 1.00 50.75 674 ARG A CA 1
ATOM 5161 C C . ARG A 1 674 ? -14.577 16.599 3.710 1.00 50.75 674 ARG A C 1
ATOM 5163 O O . ARG A 1 674 ? -15.371 16.119 4.515 1.00 50.75 674 ARG A O 1
ATOM 5170 N N . LEU A 1 675 ? -14.309 17.905 3.656 1.00 44.50 675 LEU A N 1
ATOM 5171 C CA . LEU A 1 675 ? -14.880 18.909 4.566 1.00 44.50 675 LEU A CA 1
ATOM 5172 C C . LEU A 1 675 ? -16.432 18.998 4.583 1.00 44.50 675 LEU A C 1
ATOM 5174 O O . LEU A 1 675 ? -16.997 19.876 5.215 1.00 44.50 675 LEU A O 1
ATOM 5178 N N . THR A 1 676 ? -17.163 18.127 3.885 1.00 45.56 676 THR A N 1
ATOM 5179 C CA . THR A 1 676 ? -18.639 18.059 3.930 1.00 45.56 676 THR A CA 1
ATOM 5180 C C . THR A 1 676 ? -19.169 16.640 4.186 1.00 45.56 676 THR A C 1
ATOM 5182 O O . THR A 1 676 ? -20.367 16.401 4.039 1.00 45.56 676 THR A O 1
ATOM 5185 N N . GLY A 1 677 ? -18.303 15.694 4.580 1.00 54.81 677 GLY A N 1
ATOM 5186 C CA . GLY A 1 677 ? -18.655 14.301 4.877 1.00 54.81 677 GLY A CA 1
ATOM 5187 C C . GLY A 1 677 ? -17.939 13.282 3.986 1.00 54.81 677 GLY A C 1
ATOM 5188 O O . GLY A 1 677 ? -16.877 13.550 3.428 1.00 54.81 677 GLY A O 1
ATOM 5189 N N . THR A 1 678 ? -18.512 12.084 3.845 1.00 60.97 678 THR A N 1
ATOM 5190 C CA . THR A 1 678 ? -17.946 11.015 3.005 1.00 60.97 678 THR A CA 1
ATOM 5191 C C . THR A 1 678 ? -18.077 11.353 1.521 1.00 60.97 678 THR A C 1
ATOM 5193 O O . THR A 1 678 ? -19.177 11.576 1.019 1.00 60.97 678 THR A O 1
ATOM 5196 N N . SER A 1 679 ? -16.953 11.348 0.811 1.00 59.66 679 SER A N 1
ATOM 5197 C CA . SER A 1 679 ? -16.871 11.601 -0.625 1.00 59.66 679 SER A CA 1
ATOM 5198 C C . SER A 1 679 ? -16.887 10.330 -1.463 1.00 59.66 679 SER A C 1
ATOM 5200 O O . SER A 1 679 ? -17.548 10.327 -2.492 1.00 59.66 679 SER A O 1
ATOM 5202 N N . ASN A 1 680 ? -16.255 9.246 -1.007 1.00 63.81 680 ASN A N 1
ATOM 5203 C CA . ASN A 1 680 ? -16.331 7.919 -1.621 1.00 63.81 680 ASN A CA 1
ATOM 5204 C C . ASN A 1 680 ? -16.173 6.823 -0.560 1.00 63.81 680 ASN A C 1
ATOM 5206 O O . ASN A 1 680 ? -15.714 7.065 0.557 1.00 63.81 680 ASN A O 1
ATOM 5210 N N . ILE A 1 681 ? -16.533 5.595 -0.930 1.00 68.62 681 ILE A N 1
ATOM 5211 C CA . ILE A 1 681 ? -16.203 4.388 -0.168 1.00 68.62 681 ILE A CA 1
ATOM 5212 C C . ILE A 1 681 ? -15.558 3.398 -1.133 1.00 68.62 681 ILE A C 1
ATOM 5214 O O . ILE A 1 681 ? -16.161 3.097 -2.166 1.00 68.62 681 ILE A O 1
ATOM 5218 N N . VAL A 1 682 ? -14.376 2.886 -0.800 1.00 72.12 682 VAL A N 1
ATOM 5219 C CA . VAL A 1 682 ? -13.570 2.013 -1.665 1.00 72.12 682 VAL A CA 1
ATOM 5220 C C . VAL A 1 682 ? -13.122 0.736 -0.946 1.00 72.12 682 VAL A C 1
ATOM 5222 O O . VAL A 1 682 ? -13.123 0.644 0.281 1.00 72.12 682 VAL A O 1
ATOM 5225 N N . ASP A 1 683 ? -12.736 -0.288 -1.704 1.00 74.31 683 ASP A N 1
ATOM 5226 C CA . ASP A 1 683 ? -12.351 -1.612 -1.181 1.00 74.31 683 ASP A CA 1
ATOM 5227 C C . ASP A 1 683 ? -10.879 -1.722 -0.744 1.00 74.31 683 ASP A C 1
ATOM 5229 O O . ASP A 1 683 ? -10.287 -2.798 -0.773 1.00 74.31 683 ASP A O 1
ATOM 5233 N N . THR A 1 684 ? -10.276 -0.627 -0.280 1.00 79.25 684 THR A N 1
ATOM 5234 C CA . THR A 1 684 ? -8.896 -0.605 0.237 1.00 79.25 684 THR A CA 1
ATOM 5235 C C . THR A 1 684 ? -8.857 -0.599 1.767 1.00 79.25 684 THR A C 1
ATOM 5237 O O . THR A 1 684 ? -8.087 0.130 2.368 1.00 79.25 684 THR A O 1
ATOM 5240 N N . ALA A 1 685 ? -9.698 -1.397 2.428 1.00 87.44 685 ALA A N 1
ATOM 5241 C CA . ALA A 1 685 ? -9.680 -1.523 3.890 1.00 87.44 685 ALA A CA 1
ATOM 5242 C C . ALA A 1 685 ? -8.397 -2.200 4.416 1.00 87.44 685 ALA A C 1
ATOM 5244 O O . ALA A 1 685 ? -7.671 -2.854 3.656 1.00 87.44 685 ALA A O 1
ATOM 5245 N N . LEU A 1 686 ? -8.160 -2.110 5.730 1.00 91.56 686 LEU A N 1
ATOM 5246 C CA . LEU A 1 686 ? -7.001 -2.700 6.406 1.00 91.56 686 LEU A CA 1
ATOM 5247 C C . LEU A 1 686 ? -6.741 -4.150 5.963 1.00 91.56 686 LEU A C 1
ATOM 5249 O O . LEU A 1 686 ? -7.586 -5.044 6.083 1.00 91.56 686 LEU A O 1
ATOM 5253 N N . GLY A 1 687 ? -5.527 -4.397 5.466 1.00 88.12 687 GLY A N 1
ATOM 5254 C CA . GLY A 1 687 ? -5.068 -5.729 5.080 1.00 88.12 687 GLY A CA 1
ATOM 5255 C C . GLY A 1 687 ? -5.655 -6.288 3.786 1.00 88.12 687 GLY A C 1
ATOM 5256 O O . GLY A 1 687 ? -5.338 -7.433 3.446 1.00 88.12 687 GLY A O 1
ATOM 5257 N N . LYS A 1 688 ? -6.477 -5.534 3.042 1.00 88.31 688 LYS A N 1
ATOM 5258 C CA . LYS A 1 688 ? -6.825 -5.897 1.661 1.00 88.31 688 LYS A CA 1
ATOM 5259 C C . LYS A 1 688 ? -5.58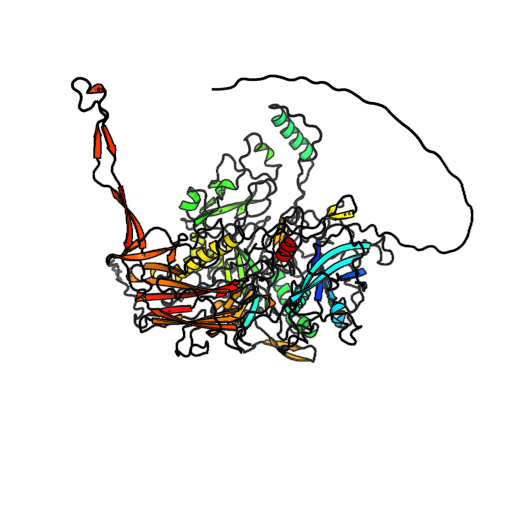2 -5.749 0.784 1.00 88.31 688 LYS A C 1
ATOM 5261 O O . LYS A 1 688 ? -5.044 -6.790 0.409 1.00 88.31 688 LYS A O 1
ATOM 5266 N N . PRO A 1 689 ? -5.018 -4.545 0.581 1.00 85.25 689 PRO A N 1
ATOM 5267 C CA . PRO A 1 689 ? -3.625 -4.404 0.175 1.00 85.25 689 PRO A CA 1
ATOM 5268 C C . PRO A 1 689 ? -2.696 -4.880 1.293 1.00 85.25 689 PRO A C 1
ATOM 5270 O O . PRO A 1 689 ? -2.778 -4.405 2.424 1.00 85.25 689 PRO A O 1
ATOM 5273 N N . ARG A 1 690 ? -1.787 -5.812 1.009 1.00 92.50 690 ARG A N 1
ATOM 5274 C CA . ARG A 1 690 ? -0.834 -6.290 2.020 1.00 92.50 690 ARG A CA 1
ATOM 5275 C C . ARG A 1 690 ? 0.494 -6.714 1.419 1.00 92.50 690 ARG A C 1
ATOM 5277 O O . ARG A 1 690 ? 0.611 -7.049 0.244 1.00 92.50 690 ARG A O 1
ATOM 5284 N N . ASN A 1 691 ? 1.509 -6.711 2.267 1.00 97.25 691 ASN A N 1
ATOM 5285 C CA . ASN A 1 691 ? 2.867 -7.117 1.950 1.00 97.25 691 ASN A CA 1
ATOM 5286 C C . ASN A 1 691 ? 3.109 -8.494 2.550 1.00 97.25 691 ASN A C 1
ATOM 5288 O O . ASN A 1 691 ? 2.824 -8.703 3.727 1.00 97.25 691 ASN A O 1
ATOM 5292 N N . LEU A 1 692 ? 3.666 -9.411 1.768 1.00 97.94 692 LEU A N 1
ATOM 5293 C CA . LEU A 1 692 ? 4.161 -10.693 2.248 1.00 97.94 692 LEU A CA 1
ATOM 5294 C C . LEU A 1 692 ? 5.682 -10.602 2.388 1.00 97.94 692 LEU A C 1
ATOM 5296 O O . LEU A 1 692 ? 6.409 -10.715 1.401 1.00 97.94 692 LEU A O 1
ATOM 5300 N N . VAL A 1 693 ? 6.143 -10.367 3.614 1.00 98.44 693 VAL A N 1
ATOM 5301 C CA . VAL A 1 693 ? 7.536 -10.042 3.946 1.00 98.44 693 VAL A CA 1
ATOM 5302 C C . VAL A 1 693 ? 8.254 -11.264 4.499 1.00 98.44 693 VAL A C 1
ATOM 5304 O O . VAL A 1 693 ? 7.754 -11.907 5.422 1.00 98.44 693 VAL A O 1
ATOM 5307 N N . ASN A 1 694 ? 9.439 -11.579 3.973 1.00 97.94 694 ASN A N 1
ATOM 5308 C CA . ASN A 1 694 ? 10.306 -12.592 4.562 1.00 97.94 694 ASN A CA 1
ATOM 5309 C C . ASN A 1 694 ? 11.156 -11.982 5.683 1.00 97.94 694 ASN A C 1
ATOM 5311 O O . ASN A 1 694 ? 12.097 -11.231 5.440 1.00 97.94 694 ASN A O 1
ATOM 5315 N N . VAL A 1 695 ? 10.841 -12.332 6.925 1.00 96.88 695 VAL A N 1
ATOM 5316 C CA . VAL A 1 695 ? 11.555 -11.873 8.126 1.00 96.88 695 VAL A CA 1
ATOM 5317 C C . VAL A 1 695 ? 12.468 -12.952 8.722 1.00 96.88 695 VAL A C 1
ATOM 5319 O O . VAL A 1 695 ? 13.053 -12.749 9.790 1.00 96.88 695 VAL A O 1
ATOM 5322 N N . GLY A 1 696 ? 12.585 -14.106 8.056 1.00 94.69 696 GLY A N 1
ATOM 5323 C CA . GLY A 1 696 ? 13.237 -15.302 8.592 1.00 94.69 696 GLY A CA 1
ATOM 5324 C C . GLY A 1 696 ? 12.411 -15.979 9.690 1.00 94.69 696 GLY A C 1
ATOM 5325 O O . GLY A 1 696 ? 11.378 -15.474 10.119 1.00 94.69 696 GLY A O 1
ATOM 5326 N N . THR A 1 697 ? 12.829 -17.157 10.151 1.00 92.75 697 THR A N 1
ATOM 5327 C CA . THR A 1 697 ? 12.079 -17.953 11.147 1.00 92.75 697 THR A CA 1
ATOM 5328 C C . THR A 1 697 ? 12.330 -17.523 12.594 1.00 92.75 697 THR A C 1
ATOM 5330 O O . THR A 1 697 ? 11.510 -17.787 13.470 1.00 92.75 697 THR A O 1
ATOM 5333 N N . THR A 1 698 ? 13.428 -16.814 12.860 1.00 92.94 698 THR A N 1
ATOM 5334 C CA . THR A 1 698 ? 13.760 -16.305 14.196 1.00 92.94 698 THR A CA 1
ATOM 5335 C C . THR A 1 698 ? 12.802 -15.188 14.619 1.00 92.94 698 THR A C 1
ATOM 5337 O O . THR A 1 698 ? 12.373 -14.367 13.804 1.00 92.94 698 THR A O 1
ATOM 5340 N N . ARG A 1 699 ? 12.463 -15.137 15.910 1.00 92.81 699 ARG A N 1
ATOM 5341 C CA . ARG A 1 699 ? 11.650 -14.076 16.521 1.00 92.81 699 ARG A CA 1
ATOM 5342 C C . ARG A 1 699 ? 12.450 -13.432 17.659 1.00 92.81 699 ARG A C 1
ATOM 5344 O O . ARG A 1 699 ? 12.699 -14.113 18.650 1.00 92.81 699 ARG A O 1
ATOM 5351 N N . PRO A 1 700 ? 12.926 -12.181 17.499 1.00 88.44 700 PRO A N 1
ATOM 5352 C CA . PRO A 1 700 ? 13.808 -11.541 18.477 1.00 88.44 700 PRO A CA 1
ATOM 5353 C C . PRO A 1 700 ? 13.055 -11.059 19.721 1.00 88.44 700 PRO A C 1
ATOM 5355 O O . PRO A 1 700 ? 13.661 -10.867 20.770 1.00 88.44 700 PRO A O 1
ATOM 5358 N N . GLU A 1 701 ? 11.742 -10.863 19.606 1.00 90.12 701 GLU A N 1
ATOM 5359 C CA . GLU A 1 701 ? 10.873 -10.481 20.710 1.00 90.12 701 GLU A CA 1
ATOM 5360 C C . GLU A 1 701 ? 10.006 -11.663 21.143 1.00 90.12 701 GLU A C 1
ATOM 5362 O O . GLU A 1 701 ? 9.825 -12.636 20.410 1.00 90.12 701 GLU A O 1
ATOM 5367 N N . SER A 1 702 ? 9.424 -11.561 22.334 1.00 87.75 702 SER A N 1
ATOM 5368 C CA . SER A 1 702 ? 8.471 -12.542 22.838 1.00 87.75 702 SER A CA 1
ATOM 5369 C C . SER A 1 702 ? 7.348 -11.875 23.611 1.00 87.75 702 SER A C 1
ATOM 5371 O O . SER A 1 702 ? 7.561 -10.861 24.279 1.00 87.75 702 SER A O 1
ATOM 5373 N N . ILE A 1 703 ? 6.172 -12.483 23.578 1.00 86.50 703 ILE A N 1
ATOM 5374 C CA . ILE A 1 703 ? 5.007 -12.063 24.352 1.00 86.50 703 ILE A CA 1
ATOM 5375 C C . ILE A 1 703 ? 4.418 -13.255 25.100 1.00 86.50 703 ILE A C 1
ATOM 5377 O O . ILE A 1 703 ? 4.643 -14.400 24.721 1.00 86.50 703 ILE A O 1
ATOM 5381 N N . LEU A 1 704 ? 3.643 -12.991 26.151 1.00 82.75 704 LEU A N 1
ATOM 5382 C CA . LEU A 1 704 ? 2.937 -14.060 26.854 1.00 82.75 704 LEU A CA 1
ATOM 5383 C C . LEU A 1 704 ? 1.620 -14.383 26.146 1.00 82.75 704 LEU A C 1
ATOM 5385 O O . LEU A 1 704 ? 0.863 -13.478 25.793 1.00 82.75 704 LEU A O 1
ATOM 5389 N N . ALA A 1 705 ? 1.361 -15.669 25.975 1.00 74.94 705 ALA A N 1
ATOM 5390 C CA . ALA A 1 705 ? 0.105 -16.243 25.532 1.00 74.94 705 ALA A CA 1
ATOM 5391 C C . ALA A 1 705 ? -0.957 -16.212 26.652 1.00 74.94 705 ALA A C 1
ATOM 5393 O O . ALA A 1 705 ? -0.616 -15.957 27.814 1.00 74.94 705 ALA A O 1
ATOM 5394 N N . PRO A 1 706 ? -2.236 -16.513 26.341 1.00 70.38 706 PRO A N 1
ATOM 5395 C CA . PRO A 1 706 ? -3.289 -16.630 27.353 1.00 70.38 706 PRO A CA 1
ATOM 5396 C C . PRO A 1 706 ? -2.977 -17.648 28.465 1.00 70.38 706 PRO A C 1
ATOM 5398 O O . PRO A 1 706 ? -3.352 -17.434 29.613 1.00 70.38 706 PRO A O 1
ATOM 5401 N N . ASP A 1 707 ? -2.263 -18.731 28.144 1.00 75.81 707 ASP A N 1
ATOM 5402 C CA . ASP A 1 707 ? -1.862 -19.783 29.092 1.00 75.81 707 ASP A CA 1
ATOM 5403 C C . ASP A 1 707 ? -0.578 -19.451 29.884 1.00 75.81 707 ASP A C 1
ATOM 5405 O O . ASP A 1 707 ? -0.100 -20.264 30.675 1.00 75.81 707 ASP A O 1
ATOM 5409 N N . GLY A 1 708 ? -0.011 -18.257 29.681 1.00 77.69 708 GLY A N 1
ATOM 5410 C CA . GLY A 1 708 ? 1.227 -17.805 30.315 1.00 77.69 708 GLY A CA 1
ATOM 5411 C C . GLY A 1 708 ? 2.513 -18.280 29.632 1.00 77.69 708 GLY A C 1
ATOM 5412 O O . GLY A 1 708 ? 3.594 -17.875 30.062 1.00 77.69 708 GLY A O 1
ATOM 5413 N N . SER A 1 709 ? 2.434 -19.089 28.571 1.00 82.31 709 SER A N 1
ATOM 5414 C CA . SER A 1 709 ? 3.605 -19.480 27.779 1.00 82.31 709 SER A CA 1
ATOM 5415 C C . SER A 1 709 ? 4.174 -18.297 26.988 1.00 82.31 709 SER A C 1
ATOM 5417 O O . SER A 1 709 ? 3.476 -17.332 26.685 1.00 82.31 709 SER A O 1
ATOM 5419 N N . SER A 1 710 ? 5.467 -18.344 26.663 1.00 85.75 710 SER A N 1
ATOM 5420 C CA . SER A 1 710 ? 6.118 -17.315 25.847 1.00 85.75 710 SER A CA 1
ATOM 5421 C C . SER A 1 710 ? 6.058 -17.695 24.367 1.00 85.75 710 SER A C 1
ATOM 5423 O O . SER A 1 710 ? 6.515 -18.773 23.990 1.00 85.75 710 SER A O 1
ATOM 5425 N N . ILE A 1 711 ? 5.521 -16.809 23.528 1.00 84.88 711 ILE A N 1
ATOM 5426 C CA . ILE A 1 711 ? 5.434 -16.965 22.071 1.00 84.88 711 ILE A CA 1
ATOM 5427 C C . ILE A 1 711 ? 6.342 -15.924 21.415 1.00 84.88 711 ILE A C 1
ATOM 5429 O O . ILE A 1 711 ? 6.299 -14.743 21.764 1.00 84.88 711 ILE A O 1
ATOM 5433 N N . GLY A 1 712 ? 7.154 -16.351 20.444 1.00 88.12 712 GLY A N 1
ATOM 5434 C CA . GLY A 1 712 ? 7.994 -15.447 19.658 1.00 88.12 712 GLY A CA 1
ATOM 5435 C C . GLY A 1 712 ? 7.159 -14.443 18.858 1.00 88.12 712 GLY A C 1
ATOM 5436 O O . GLY A 1 712 ? 6.227 -14.831 18.158 1.00 88.12 712 GLY A O 1
ATOM 5437 N N . ALA A 1 713 ? 7.510 -13.162 18.932 1.00 90.12 713 ALA A N 1
ATOM 5438 C CA . ALA A 1 713 ? 6.814 -12.055 18.286 1.00 90.12 713 ALA A CA 1
ATOM 5439 C C . ALA A 1 713 ? 7.716 -11.295 17.304 1.00 90.12 713 ALA A C 1
ATOM 5441 O O . ALA A 1 713 ? 8.947 -11.341 17.385 1.00 90.12 713 ALA A O 1
ATOM 5442 N N . LEU A 1 714 ? 7.082 -10.597 16.362 1.00 93.12 714 LEU A N 1
ATOM 5443 C CA . LEU A 1 714 ? 7.774 -9.716 15.427 1.00 93.12 714 LEU A CA 1
ATOM 5444 C C . LEU A 1 714 ? 8.284 -8.466 16.136 1.00 93.12 714 LEU A C 1
ATOM 5446 O O . LEU A 1 714 ? 7.546 -7.837 16.896 1.00 93.12 714 LEU A O 1
ATOM 5450 N N . GLY A 1 715 ? 9.522 -8.089 15.823 1.00 93.56 715 GLY A N 1
ATOM 5451 C CA . GLY A 1 715 ? 10.064 -6.785 16.187 1.00 93.56 715 GLY A CA 1
ATOM 5452 C C . GLY A 1 715 ? 9.985 -5.788 15.036 1.00 93.56 715 GLY A C 1
ATOM 5453 O O . GLY A 1 715 ? 10.159 -6.153 13.872 1.00 93.56 715 GLY A O 1
ATOM 5454 N N . GLN A 1 716 ? 9.783 -4.509 15.354 1.00 95.00 716 GLN A N 1
ATOM 5455 C CA . GLN A 1 716 ? 9.704 -3.443 14.346 1.00 95.00 716 GLN A CA 1
ATOM 5456 C C . GLN A 1 716 ? 10.990 -3.348 13.510 1.00 95.00 716 GLN A C 1
ATOM 5458 O O . GLN A 1 716 ? 10.939 -3.262 12.283 1.00 95.00 716 GLN A O 1
ATOM 5463 N N . GLY A 1 717 ? 12.153 -3.446 14.163 1.00 95.12 717 GLY A N 1
ATOM 5464 C CA . GLY A 1 717 ? 13.457 -3.457 13.494 1.00 95.12 717 GLY A CA 1
ATOM 5465 C C . GLY A 1 717 ? 13.651 -4.651 12.560 1.00 95.12 717 GLY A C 1
ATOM 5466 O O . GLY A 1 717 ? 14.270 -4.518 11.506 1.00 95.12 717 GLY A O 1
ATOM 5467 N N . GLN A 1 718 ? 13.074 -5.808 12.898 1.00 96.31 718 GLN A N 1
ATOM 5468 C CA . GLN A 1 718 ? 13.108 -6.996 12.044 1.00 96.31 718 GLN A CA 1
ATOM 5469 C C . GLN A 1 718 ? 12.310 -6.765 10.755 1.00 96.31 718 GLN A C 1
ATOM 5471 O O . GLN A 1 718 ? 12.818 -7.025 9.665 1.00 96.31 718 GLN A O 1
ATOM 5476 N N . VAL A 1 719 ? 11.084 -6.245 10.873 1.00 97.44 719 VAL A N 1
ATOM 5477 C CA . VAL A 1 719 ? 10.215 -5.979 9.717 1.00 97.44 719 VAL A CA 1
ATOM 5478 C C . VAL A 1 719 ? 10.783 -4.865 8.840 1.00 97.44 719 VAL A C 1
ATOM 5480 O O . VAL A 1 719 ? 10.915 -5.050 7.633 1.00 97.44 719 VAL A O 1
ATOM 5483 N N . THR A 1 720 ? 11.195 -3.737 9.424 1.00 97.25 720 THR A N 1
ATOM 5484 C CA . THR A 1 720 ? 11.794 -2.628 8.657 1.00 97.25 720 THR A CA 1
ATOM 5485 C C . THR A 1 720 ? 13.092 -3.024 7.956 1.00 97.25 720 THR A C 1
ATOM 5487 O O . THR A 1 720 ? 13.303 -2.633 6.810 1.00 97.25 720 THR A O 1
ATOM 5490 N N . SER A 1 721 ? 13.933 -3.855 8.581 1.00 96.69 721 SER A N 1
ATOM 5491 C CA . SER A 1 721 ? 15.145 -4.380 7.935 1.00 96.69 721 SER A CA 1
ATOM 5492 C C . SER A 1 721 ? 14.823 -5.302 6.756 1.00 96.69 721 SER A C 1
ATOM 5494 O O . SER A 1 721 ? 15.504 -5.242 5.733 1.00 96.69 721 SER A O 1
ATOM 5496 N N . ALA A 1 722 ? 13.783 -6.134 6.868 1.00 97.44 722 ALA A N 1
ATOM 5497 C CA . ALA A 1 722 ? 13.327 -6.992 5.774 1.00 97.44 722 ALA A CA 1
ATOM 5498 C C . ALA A 1 722 ? 12.718 -6.182 4.613 1.00 97.44 722 ALA A C 1
ATOM 5500 O O . ALA A 1 722 ? 13.007 -6.447 3.448 1.00 97.44 722 ALA A O 1
ATOM 5501 N N . LEU A 1 723 ? 11.953 -5.128 4.909 1.00 98.25 723 LEU A N 1
ATOM 5502 C CA . LEU A 1 723 ? 11.475 -4.190 3.887 1.00 98.25 723 LEU A CA 1
ATOM 5503 C C . LEU A 1 723 ? 12.647 -3.484 3.183 1.00 98.25 723 LEU A C 1
ATOM 5505 O O . LEU A 1 723 ? 12.661 -3.372 1.960 1.00 98.25 723 LEU A O 1
ATOM 5509 N N . ALA A 1 724 ? 13.674 -3.067 3.931 1.00 97.75 724 ALA A N 1
ATOM 5510 C CA . ALA A 1 724 ? 14.875 -2.447 3.369 1.00 97.75 724 ALA A CA 1
ATOM 5511 C C . ALA A 1 724 ? 15.754 -3.421 2.561 1.00 97.75 724 ALA A C 1
ATOM 5513 O O . ALA A 1 724 ? 16.519 -2.994 1.687 1.00 97.75 724 ALA A O 1
ATOM 5514 N N . SER A 1 725 ? 15.668 -4.728 2.834 1.00 97.56 725 SER A N 1
ATOM 5515 C CA . SER A 1 725 ? 16.367 -5.750 2.052 1.00 97.56 725 SER A CA 1
ATOM 5516 C C . SER A 1 725 ? 15.699 -5.983 0.695 1.00 97.56 725 SER A C 1
ATOM 5518 O O . SER A 1 725 ? 16.417 -6.246 -0.272 1.00 97.56 725 SER A O 1
ATOM 5520 N N . GLY A 1 726 ? 14.374 -5.808 0.617 1.00 97.88 726 GLY A N 1
ATOM 5521 C CA . GLY A 1 726 ? 13.568 -6.013 -0.585 1.00 97.88 726 GLY A CA 1
ATOM 5522 C C . GLY A 1 726 ? 12.956 -7.407 -0.716 1.00 97.88 726 GLY A C 1
ATOM 5523 O O . GLY A 1 726 ? 12.358 -7.693 -1.752 1.00 97.88 726 GLY A O 1
ATOM 5524 N N . ASP A 1 727 ? 13.096 -8.276 0.293 1.00 97.12 727 ASP A N 1
ATOM 5525 C CA . ASP A 1 727 ? 12.580 -9.652 0.247 1.00 97.12 727 ASP A CA 1
ATOM 5526 C C . ASP A 1 727 ? 11.097 -9.726 0.642 1.00 97.12 727 ASP A C 1
ATOM 5528 O O . ASP A 1 727 ? 10.707 -10.260 1.686 1.00 97.12 727 ASP A O 1
ATOM 5532 N N . PHE A 1 728 ? 10.252 -9.112 -0.186 1.00 98.25 728 PHE A N 1
ATOM 5533 C CA . PHE A 1 728 ? 8.807 -9.107 0.002 1.00 98.25 728 PHE A CA 1
ATOM 5534 C C . PHE A 1 728 ? 8.044 -8.941 -1.315 1.00 98.25 728 PHE A C 1
ATOM 5536 O O . PHE A 1 728 ? 8.584 -8.476 -2.319 1.00 98.25 728 PHE A O 1
ATOM 5543 N N . SER A 1 729 ? 6.767 -9.310 -1.305 1.00 97.75 729 SER A N 1
ATOM 5544 C CA . SER A 1 729 ? 5.820 -9.074 -2.403 1.00 97.75 729 SER A CA 1
ATOM 5545 C C . SER A 1 729 ? 4.610 -8.287 -1.909 1.00 97.75 729 SER A C 1
ATOM 5547 O O . SER A 1 729 ? 4.353 -8.241 -0.707 1.00 97.75 729 SER A O 1
ATOM 5549 N N . VAL A 1 730 ? 3.870 -7.678 -2.832 1.00 96.50 730 VAL A N 1
ATOM 5550 C CA . VAL A 1 730 ? 2.609 -6.978 -2.555 1.00 96.50 730 VAL A CA 1
ATOM 5551 C C . VAL A 1 730 ? 1.459 -7.770 -3.163 1.00 96.50 730 VAL A C 1
ATOM 5553 O O . VAL A 1 730 ? 1.587 -8.253 -4.286 1.00 96.50 730 VAL A O 1
ATOM 5556 N N . THR A 1 731 ? 0.351 -7.933 -2.447 1.00 94.94 731 THR A N 1
ATOM 5557 C CA . THR A 1 731 ? -0.794 -8.730 -2.900 1.00 94.94 731 THR A CA 1
ATOM 5558 C C . THR A 1 731 ? -2.102 -8.336 -2.214 1.00 94.94 731 THR A C 1
ATOM 5560 O O . THR A 1 731 ? -2.081 -7.854 -1.084 1.00 94.94 731 THR A O 1
ATOM 5563 N N . ASP A 1 732 ? -3.234 -8.623 -2.861 1.00 91.25 732 ASP A N 1
ATOM 5564 C CA . ASP A 1 732 ? -4.571 -8.662 -2.254 1.00 91.25 732 ASP A CA 1
ATOM 5565 C C . ASP A 1 732 ? -5.144 -10.088 -2.090 1.00 91.25 732 ASP A C 1
ATOM 5567 O O . ASP A 1 732 ? -6.264 -10.269 -1.608 1.00 91.25 732 ASP A O 1
ATOM 5571 N N . GLY A 1 733 ? -4.373 -11.127 -2.424 1.00 91.19 733 GLY A N 1
ATOM 5572 C CA . GLY A 1 733 ? -4.811 -12.524 -2.419 1.00 91.19 733 GLY A CA 1
ATOM 5573 C C . GLY A 1 733 ? -3.648 -13.516 -2.513 1.00 91.19 733 GLY A C 1
ATOM 5574 O O . GLY A 1 733 ? -3.193 -14.007 -1.474 1.00 91.19 733 GLY A O 1
ATOM 5575 N N . PRO A 1 734 ? -3.176 -13.843 -3.733 1.00 95.50 734 PRO A N 1
ATOM 5576 C CA . PRO A 1 734 ? -2.159 -14.867 -3.960 1.00 95.50 734 PRO A CA 1
ATOM 5577 C C . PRO A 1 734 ? -0.764 -14.444 -3.472 1.00 95.50 734 PRO A C 1
ATOM 5579 O O . PRO A 1 734 ? -0.312 -13.326 -3.666 1.00 95.50 734 PRO A O 1
ATOM 5582 N N . ALA A 1 735 ? 0.000 -15.375 -2.920 1.00 97.12 735 ALA A N 1
ATOM 5583 C CA . ALA A 1 735 ? 1.413 -15.170 -2.634 1.00 97.12 735 ALA A CA 1
ATOM 5584 C C . ALA A 1 735 ? 2.272 -15.453 -3.873 1.00 97.12 735 ALA A C 1
ATOM 5586 O O . ALA A 1 735 ? 2.088 -16.474 -4.538 1.00 97.12 735 ALA A O 1
ATOM 5587 N N . ILE A 1 736 ? 3.266 -14.602 -4.140 1.00 98.00 736 ILE A N 1
ATOM 5588 C CA . ILE A 1 736 ? 4.275 -14.806 -5.189 1.00 98.00 736 ILE A CA 1
ATOM 5589 C C . ILE A 1 736 ? 5.679 -14.524 -4.646 1.00 98.00 736 ILE A C 1
ATOM 5591 O O . ILE A 1 736 ? 5.874 -13.621 -3.834 1.00 98.00 736 ILE A O 1
ATOM 5595 N N . ARG A 1 737 ? 6.675 -15.279 -5.114 1.00 98.06 737 ARG A N 1
ATOM 5596 C CA . ARG A 1 737 ? 8.093 -14.927 -4.976 1.00 98.06 737 ARG A CA 1
ATOM 5597 C C . ARG A 1 737 ? 8.879 -15.326 -6.224 1.00 98.06 737 ARG A C 1
ATOM 5599 O O . ARG A 1 737 ? 8.512 -16.273 -6.921 1.00 98.06 737 ARG A O 1
ATOM 5606 N N . ILE A 1 738 ? 9.963 -14.602 -6.487 1.00 98.62 738 ILE A N 1
ATOM 5607 C CA . ILE A 1 738 ? 10.909 -14.876 -7.573 1.00 98.62 738 ILE A CA 1
ATOM 5608 C C . ILE A 1 738 ? 12.326 -14.962 -7.005 1.00 98.62 738 ILE A C 1
ATOM 5610 O O . ILE A 1 738 ? 12.672 -14.214 -6.091 1.00 98.62 738 ILE A O 1
ATOM 5614 N N . ALA A 1 739 ? 13.143 -15.858 -7.550 1.00 98.56 739 ALA A N 1
ATOM 5615 C CA . ALA A 1 739 ? 14.557 -15.970 -7.211 1.00 98.56 739 ALA A CA 1
ATOM 5616 C C . ALA A 1 739 ? 15.401 -16.301 -8.448 1.00 98.56 739 ALA A C 1
ATOM 5618 O O . ALA A 1 739 ? 14.892 -16.862 -9.423 1.00 98.56 739 ALA A O 1
ATOM 5619 N N . ILE A 1 740 ? 16.695 -15.969 -8.405 1.00 98.12 740 ILE A N 1
ATOM 5620 C CA . ILE A 1 740 ? 17.674 -16.495 -9.366 1.00 98.12 740 ILE A CA 1
ATOM 5621 C C . ILE A 1 740 ? 18.161 -17.851 -8.856 1.00 98.12 740 ILE A C 1
ATOM 5623 O O . ILE A 1 740 ? 18.786 -17.912 -7.797 1.00 98.12 740 ILE A O 1
ATOM 5627 N N . ASP A 1 741 ? 17.898 -18.889 -9.651 1.00 97.38 741 ASP A N 1
ATOM 5628 C CA . ASP A 1 741 ? 18.258 -20.289 -9.401 1.00 97.38 741 ASP A CA 1
ATOM 5629 C C . ASP A 1 741 ? 19.759 -20.490 -9.626 1.00 97.38 741 ASP A C 1
ATOM 5631 O O . ASP A 1 741 ? 20.225 -20.643 -10.763 1.00 97.38 741 ASP A O 1
ATOM 5635 N N . LYS A 1 742 ? 20.538 -20.412 -8.548 1.00 95.19 742 LYS A N 1
ATOM 5636 C CA . LYS A 1 742 ? 22.004 -20.465 -8.620 1.00 95.19 742 LYS A CA 1
ATOM 5637 C C . LYS A 1 742 ? 22.533 -21.883 -8.617 1.00 95.19 742 LYS A C 1
ATOM 5639 O O . LYS A 1 742 ? 23.542 -22.165 -9.269 1.00 95.19 742 LYS A O 1
ATOM 5644 N N . ASN A 1 743 ? 21.879 -22.756 -7.865 1.00 95.44 743 ASN A N 1
ATOM 5645 C CA . ASN A 1 743 ? 22.275 -24.150 -7.725 1.00 95.44 743 ASN A CA 1
ATOM 5646 C C . ASN A 1 743 ? 21.647 -25.045 -8.817 1.00 95.44 743 ASN A C 1
ATOM 5648 O O . ASN A 1 743 ? 22.023 -26.210 -8.942 1.00 95.44 743 ASN A O 1
ATOM 5652 N N . ASN A 1 744 ? 20.774 -24.484 -9.663 1.00 95.25 744 ASN A N 1
ATOM 5653 C CA . ASN A 1 744 ? 20.074 -25.139 -10.761 1.00 95.25 744 ASN A CA 1
ATOM 5654 C C . ASN A 1 744 ? 19.159 -26.291 -10.317 1.00 95.25 744 ASN A C 1
ATOM 5656 O O . ASN A 1 744 ? 18.948 -27.218 -11.107 1.00 95.25 744 ASN A O 1
ATOM 5660 N N . ASN A 1 745 ? 18.603 -26.251 -9.106 1.00 96.69 745 ASN A N 1
ATOM 5661 C CA . ASN A 1 745 ? 17.750 -27.323 -8.589 1.00 96.69 745 ASN A CA 1
ATOM 5662 C C . ASN A 1 745 ? 16.243 -27.100 -8.848 1.00 96.69 745 ASN A C 1
ATOM 5664 O O . ASN A 1 745 ? 15.450 -28.023 -8.652 1.00 96.69 745 ASN A O 1
ATOM 5668 N N . GLY A 1 746 ? 15.840 -25.913 -9.324 1.00 95.94 746 GLY A N 1
ATOM 5669 C CA . GLY A 1 746 ? 14.439 -25.573 -9.590 1.00 95.94 746 GLY A CA 1
ATOM 5670 C C . GLY A 1 746 ? 13.567 -25.373 -8.340 1.00 95.94 746 GLY A C 1
ATOM 5671 O O . GLY A 1 746 ? 12.337 -25.438 -8.444 1.00 95.94 746 GLY A O 1
ATOM 5672 N N . VAL A 1 747 ? 14.167 -25.150 -7.168 1.00 96.06 747 VAL A N 1
ATOM 5673 C CA . VAL A 1 747 ? 13.500 -24.939 -5.877 1.00 96.06 747 VAL A CA 1
ATOM 5674 C C . VAL A 1 747 ? 14.101 -23.724 -5.185 1.00 96.06 747 VAL A C 1
ATOM 5676 O O . VAL A 1 747 ? 15.297 -23.692 -4.970 1.00 96.06 747 VAL A O 1
A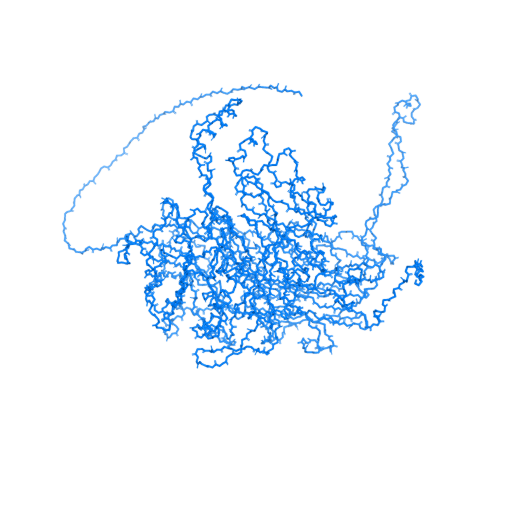TOM 5679 N N . ILE A 1 748 ? 13.262 -22.774 -4.764 1.00 96.56 748 ILE A N 1
ATOM 5680 C CA . ILE A 1 748 ? 13.744 -21.597 -4.031 1.00 96.56 748 ILE A CA 1
ATOM 5681 C C . ILE A 1 748 ? 14.206 -22.012 -2.629 1.00 96.56 748 ILE A C 1
ATOM 5683 O O . ILE A 1 748 ? 13.369 -22.339 -1.778 1.00 96.56 748 ILE A O 1
ATOM 5687 N N . ASP A 1 749 ? 15.518 -21.961 -2.398 1.00 95.75 749 ASP A N 1
ATOM 5688 C CA . ASP A 1 749 ? 16.182 -22.266 -1.126 1.00 95.75 749 ASP A CA 1
ATOM 5689 C C . ASP A 1 749 ? 17.359 -21.312 -0.813 1.00 95.75 749 ASP A C 1
ATOM 5691 O O . ASP A 1 749 ? 17.568 -20.311 -1.498 1.00 95.75 749 ASP A O 1
ATOM 5695 N N . ASP A 1 750 ? 18.117 -21.594 0.253 1.00 94.94 750 ASP A N 1
ATOM 5696 C CA . ASP A 1 750 ? 19.239 -20.756 0.714 1.00 94.94 750 ASP A CA 1
ATOM 5697 C C . ASP A 1 750 ? 20.408 -20.672 -0.292 1.00 94.94 750 ASP A C 1
ATOM 5699 O O . ASP A 1 750 ? 21.294 -19.826 -0.148 1.00 94.94 750 ASP A O 1
ATOM 5703 N N . GLY A 1 751 ? 20.447 -21.553 -1.298 1.00 96.50 751 GLY A N 1
ATOM 5704 C CA . GLY A 1 751 ? 21.427 -21.519 -2.381 1.00 96.50 751 GLY A CA 1
ATOM 5705 C C . GLY A 1 751 ? 21.126 -20.470 -3.453 1.00 96.50 751 GLY A C 1
ATOM 5706 O O . GLY A 1 751 ? 22.012 -20.171 -4.259 1.00 96.50 751 GLY A O 1
ATOM 5707 N N . ASP A 1 752 ? 19.920 -19.903 -3.451 1.00 97.69 752 ASP A N 1
ATOM 5708 C CA . ASP A 1 752 ? 19.434 -18.969 -4.459 1.00 97.69 752 ASP A CA 1
ATOM 5709 C C . ASP A 1 752 ? 19.558 -17.504 -4.046 1.00 97.69 752 ASP A C 1
ATOM 5711 O O . ASP A 1 752 ? 19.933 -17.145 -2.930 1.00 97.69 752 ASP A O 1
ATOM 5715 N N . VAL A 1 753 ? 19.259 -16.615 -4.994 1.00 98.00 753 VAL A N 1
ATOM 5716 C CA . VAL A 1 753 ? 19.234 -15.170 -4.751 1.00 98.00 753 VAL A CA 1
ATOM 5717 C C . VAL A 1 753 ? 17.774 -14.726 -4.695 1.00 98.00 753 VAL A C 1
ATOM 5719 O O . VAL A 1 753 ? 17.124 -14.720 -5.745 1.00 98.00 753 VAL A O 1
ATOM 5722 N N . PRO A 1 754 ? 17.248 -14.365 -3.512 1.00 97.88 754 PRO A N 1
ATOM 5723 C CA . PRO A 1 754 ? 15.846 -13.997 -3.355 1.00 97.88 754 PRO A CA 1
ATOM 5724 C C . PRO A 1 754 ? 15.557 -12.594 -3.910 1.00 97.88 754 PRO A C 1
ATOM 5726 O O . PRO A 1 754 ? 16.457 -11.870 -4.358 1.00 97.88 754 PRO A O 1
ATOM 5729 N N . MET A 1 755 ? 14.286 -12.192 -3.835 1.00 98.25 755 MET A N 1
ATOM 5730 C CA . MET A 1 755 ? 13.856 -10.805 -4.043 1.00 98.25 755 MET A CA 1
ATOM 5731 C C . MET A 1 755 ? 14.708 -9.848 -3.192 1.00 98.25 755 MET A C 1
ATOM 5733 O O . MET A 1 755 ? 15.147 -10.189 -2.095 1.00 98.25 755 MET A O 1
ATOM 5737 N N . GLY A 1 756 ? 15.012 -8.660 -3.714 1.00 97.94 756 GLY A N 1
ATOM 5738 C CA . GLY A 1 756 ? 15.922 -7.719 -3.051 1.00 97.94 756 GLY A CA 1
ATOM 5739 C C . GLY A 1 756 ? 17.414 -8.004 -3.277 1.00 97.94 756 GLY A C 1
ATOM 5740 O O . GLY A 1 756 ? 18.253 -7.111 -3.095 1.00 97.94 756 GLY A O 1
ATOM 5741 N N . GLY A 1 757 ? 17.758 -9.229 -3.687 1.00 97.62 757 GLY A N 1
ATOM 5742 C CA . GLY A 1 757 ? 19.127 -9.697 -3.864 1.00 97.62 757 GLY A CA 1
ATOM 5743 C C . GLY A 1 757 ? 19.791 -9.227 -5.161 1.00 97.62 757 GLY A C 1
ATOM 5744 O O . GLY A 1 757 ? 19.140 -8.940 -6.164 1.00 97.62 757 GLY A O 1
ATOM 5745 N N . ILE A 1 758 ? 21.124 -9.163 -5.139 1.00 96.31 758 ILE A N 1
ATOM 5746 C CA . ILE A 1 758 ? 21.967 -8.848 -6.299 1.00 96.31 758 ILE A CA 1
ATOM 5747 C C . ILE A 1 758 ? 22.963 -9.989 -6.474 1.00 96.31 758 ILE A C 1
ATOM 5749 O O . ILE A 1 758 ? 23.589 -10.423 -5.506 1.00 96.31 758 ILE A O 1
ATOM 5753 N N . THR A 1 759 ? 23.154 -10.441 -7.708 1.00 94.50 759 THR A N 1
ATOM 5754 C CA . THR A 1 759 ? 24.187 -11.422 -8.044 1.00 94.50 759 THR A CA 1
ATOM 5755 C C . THR A 1 759 ? 24.900 -11.089 -9.332 1.00 94.50 759 THR A C 1
ATOM 5757 O O . THR A 1 759 ? 24.371 -10.386 -10.180 1.00 94.50 759 THR A O 1
ATOM 5760 N N . ASP A 1 760 ? 26.060 -11.698 -9.529 1.00 89.69 760 ASP A N 1
ATOM 5761 C CA . ASP A 1 760 ? 26.670 -11.762 -10.841 1.00 89.69 760 ASP A CA 1
ATOM 5762 C C . ASP A 1 760 ? 26.129 -12.937 -11.674 1.00 89.69 760 ASP A C 1
ATOM 5764 O O . ASP A 1 760 ? 25.782 -13.983 -11.116 1.00 89.69 760 ASP A O 1
ATOM 5768 N N . PHE A 1 761 ? 26.085 -12.786 -13.002 1.00 81.25 761 PHE A N 1
ATOM 5769 C CA . PHE A 1 761 ? 25.797 -13.853 -13.967 1.00 81.25 761 PHE A CA 1
ATOM 5770 C C . PHE A 1 761 ? 26.967 -14.011 -14.955 1.00 81.25 761 PHE A C 1
ATOM 5772 O O . PHE A 1 761 ? 27.344 -13.076 -15.660 1.00 81.25 761 PHE A O 1
ATOM 5779 N N . GLY A 1 762 ? 27.574 -15.205 -14.982 1.00 65.69 762 GLY A N 1
ATOM 5780 C CA . GLY A 1 762 ? 28.855 -15.438 -15.669 1.00 65.69 762 GLY A CA 1
ATOM 5781 C C . GLY A 1 762 ? 28.761 -15.834 -17.141 1.00 65.69 762 GLY A C 1
ATOM 5782 O O . GLY A 1 762 ? 29.637 -15.482 -17.925 1.00 65.69 762 GLY A O 1
ATOM 5783 N N . ASN A 1 763 ? 27.692 -16.525 -17.544 1.00 71.12 763 ASN A N 1
ATOM 5784 C CA . ASN A 1 763 ? 27.626 -17.193 -18.855 1.00 71.12 763 ASN A CA 1
ATOM 5785 C C . ASN A 1 763 ? 26.644 -16.538 -19.836 1.00 71.12 763 ASN A C 1
ATOM 5787 O O . ASN A 1 763 ? 26.246 -17.152 -20.822 1.00 71.12 763 ASN A O 1
ATOM 5791 N N . GLY A 1 764 ? 26.190 -15.313 -19.554 1.00 83.56 764 GLY A N 1
ATOM 5792 C CA . GLY A 1 764 ? 25.167 -14.654 -20.372 1.00 83.56 764 GLY A CA 1
ATOM 5793 C C . GLY A 1 764 ? 23.789 -15.327 -20.311 1.00 83.56 764 GLY A C 1
ATOM 5794 O O . GLY A 1 764 ? 22.934 -15.016 -21.132 1.00 83.56 764 GLY A O 1
ATOM 5795 N N . THR A 1 765 ? 23.559 -16.235 -19.361 1.00 91.94 765 THR A N 1
ATOM 5796 C CA . THR A 1 765 ? 22.254 -16.846 -19.084 1.00 91.94 765 THR A CA 1
ATOM 5797 C C . THR A 1 765 ? 21.893 -16.689 -17.616 1.00 91.94 765 THR A C 1
ATOM 5799 O O . THR A 1 765 ? 22.771 -16.800 -16.759 1.00 91.94 765 THR A O 1
ATOM 5802 N N . VAL A 1 766 ? 20.608 -16.502 -17.325 1.00 94.69 766 VAL A N 1
ATOM 5803 C CA . VAL A 1 766 ? 20.066 -16.418 -15.963 1.00 94.69 766 VAL A CA 1
ATOM 5804 C C . VAL A 1 766 ? 18.899 -17.394 -15.840 1.00 94.69 766 VAL A C 1
ATOM 5806 O O . VAL A 1 766 ? 17.986 -17.366 -16.665 1.00 94.69 766 VAL A O 1
ATOM 5809 N N . SER A 1 767 ? 18.936 -18.269 -14.834 1.00 96.38 767 SER A N 1
ATOM 5810 C CA . SER A 1 767 ? 17.803 -19.133 -14.482 1.00 96.38 767 SER A CA 1
ATOM 5811 C C . SER A 1 767 ? 16.991 -18.465 -13.379 1.00 96.38 767 SER A C 1
ATOM 5813 O O . SER A 1 767 ? 17.556 -18.020 -12.385 1.00 96.38 767 SER A O 1
ATOM 5815 N N . LEU A 1 768 ? 15.679 -18.386 -13.561 1.00 98.06 768 LEU A N 1
ATOM 5816 C CA . LEU A 1 768 ? 14.735 -17.815 -12.608 1.00 98.06 768 LEU A CA 1
ATOM 5817 C C . LEU A 1 768 ? 13.765 -18.898 -12.158 1.00 98.06 768 LEU A C 1
ATOM 5819 O O . LEU A 1 768 ? 13.317 -19.693 -12.986 1.00 98.06 768 LEU A O 1
ATOM 5823 N N . ILE A 1 769 ? 13.391 -18.885 -10.884 1.00 98.62 769 ILE A N 1
ATOM 5824 C CA . ILE A 1 769 ? 12.248 -19.640 -10.369 1.00 98.62 769 ILE A CA 1
ATOM 5825 C C . ILE A 1 769 ? 11.183 -18.637 -9.953 1.00 98.62 769 ILE A C 1
ATOM 5827 O O . ILE A 1 769 ? 11.457 -17.725 -9.175 1.00 98.62 769 ILE A O 1
ATOM 5831 N N . VAL A 1 770 ? 9.967 -18.824 -10.461 1.00 98.56 770 VAL A N 1
ATOM 5832 C CA . VAL A 1 770 ? 8.770 -18.133 -9.978 1.00 98.56 770 VAL A CA 1
ATOM 5833 C C . VAL A 1 770 ? 7.923 -19.154 -9.235 1.00 98.56 770 VAL A C 1
ATOM 5835 O O . VAL A 1 770 ? 7.555 -20.183 -9.803 1.00 98.56 770 VAL A O 1
ATOM 5838 N N . GLU A 1 771 ? 7.624 -18.880 -7.971 1.00 98.06 771 GLU A N 1
ATOM 5839 C CA . GLU A 1 771 ? 6.772 -19.717 -7.127 1.00 98.06 771 GLU A CA 1
ATOM 5840 C C . GLU A 1 771 ? 5.545 -18.924 -6.679 1.00 98.06 771 GLU A C 1
ATOM 5842 O O . GLU A 1 771 ? 5.647 -17.745 -6.332 1.00 98.06 771 GLU A O 1
ATOM 5847 N N . TRP A 1 772 ? 4.383 -19.578 -6.673 1.00 97.88 772 TRP A N 1
ATOM 5848 C CA . TRP A 1 772 ? 3.121 -18.972 -6.267 1.00 97.88 772 TRP A CA 1
ATOM 5849 C C . TRP A 1 772 ? 2.300 -19.894 -5.373 1.00 97.88 772 TRP A C 1
ATOM 5851 O O . TRP A 1 772 ? 2.325 -21.121 -5.509 1.00 97.88 772 TRP A O 1
ATOM 5861 N N . LYS A 1 773 ? 1.526 -19.281 -4.479 1.00 96.31 773 LYS A N 1
ATOM 5862 C CA . LYS A 1 773 ? 0.498 -19.938 -3.673 1.00 96.31 773 LYS A CA 1
ATOM 5863 C C . LYS A 1 773 ? -0.784 -19.115 -3.691 1.00 96.31 773 LYS A C 1
ATOM 5865 O O . LYS A 1 773 ? -0.738 -17.894 -3.716 1.00 96.31 773 LYS A O 1
ATOM 5870 N N . SER A 1 774 ? -1.923 -19.776 -3.657 1.00 94.75 774 SER A N 1
ATOM 5871 C CA . SER A 1 774 ? -3.247 -19.173 -3.555 1.00 94.75 774 SER A CA 1
ATOM 5872 C C . SER A 1 774 ? -4.140 -20.077 -2.703 1.00 94.75 774 SER A C 1
ATOM 5874 O O . SER A 1 774 ? -3.665 -21.044 -2.103 1.00 94.75 774 SER A O 1
ATOM 5876 N N . THR A 1 775 ? -5.428 -19.776 -2.654 1.00 90.81 775 THR A N 1
ATOM 5877 C CA . THR A 1 775 ? -6.449 -20.539 -1.933 1.00 90.81 775 THR A CA 1
ATOM 5878 C C . THR A 1 775 ? -7.725 -20.615 -2.772 1.00 90.81 775 THR A C 1
ATOM 5880 O O . THR A 1 775 ? -7.875 -19.847 -3.727 1.00 90.81 775 THR A O 1
ATOM 5883 N N . PRO A 1 776 ? -8.663 -21.522 -2.452 1.00 87.38 776 PRO A N 1
ATOM 5884 C CA . PRO A 1 776 ? -10.020 -21.451 -2.981 1.00 87.38 776 PRO A CA 1
ATOM 5885 C C . PRO A 1 776 ? -10.669 -20.070 -2.806 1.00 87.38 776 PRO A C 1
ATOM 5887 O O . PRO A 1 776 ? -11.286 -19.597 -3.756 1.00 87.38 776 PRO A O 1
ATOM 5890 N N . GLU A 1 777 ? -10.476 -19.390 -1.668 1.00 85.00 777 GLU A N 1
ATOM 5891 C CA . GLU A 1 777 ? -10.920 -17.997 -1.460 1.00 85.00 777 GLU A CA 1
ATOM 5892 C C . GLU A 1 777 ? -10.440 -17.054 -2.584 1.00 85.00 777 GLU A C 1
ATOM 5894 O O . GLU A 1 777 ? -11.243 -16.330 -3.173 1.00 85.00 777 GLU A O 1
ATOM 5899 N N . PHE A 1 778 ? -9.155 -17.109 -2.951 1.00 89.12 778 PHE A N 1
ATOM 5900 C CA . PHE A 1 778 ? -8.561 -16.213 -3.956 1.00 89.12 778 PHE A CA 1
ATOM 5901 C C . PHE A 1 778 ? -8.502 -16.782 -5.379 1.00 89.12 778 PHE A C 1
ATOM 5903 O O . PHE A 1 778 ? -7.995 -16.111 -6.270 1.00 89.12 778 PHE A O 1
ATOM 5910 N N . GLN A 1 779 ? -9.026 -17.988 -5.608 1.00 91.12 779 GLN A N 1
ATOM 5911 C CA . GLN A 1 779 ? -8.944 -18.728 -6.873 1.00 91.12 779 GLN A CA 1
ATOM 5912 C C . GLN A 1 779 ? -7.521 -19.131 -7.296 1.00 91.12 779 GLN A C 1
ATOM 5914 O O . GLN A 1 779 ? -6.501 -18.677 -6.779 1.00 91.12 779 GLN A O 1
ATOM 5919 N N . ALA A 1 780 ? -7.437 -20.055 -8.255 1.00 93.06 780 ALA A N 1
ATOM 5920 C CA . ALA A 1 780 ? -6.162 -20.482 -8.819 1.00 93.06 780 ALA A CA 1
ATOM 5921 C C . ALA A 1 780 ? -5.513 -19.342 -9.618 1.00 93.06 780 ALA A C 1
ATOM 5923 O O . ALA A 1 780 ? -6.208 -18.548 -10.255 1.00 93.06 780 ALA A O 1
ATOM 5924 N N . VAL A 1 781 ? -4.180 -19.297 -9.627 1.00 95.75 781 VAL A N 1
ATOM 5925 C CA . VAL A 1 781 ? -3.425 -18.373 -10.486 1.00 95.75 781 VAL A CA 1
ATOM 5926 C C . VAL A 1 781 ? -3.683 -18.734 -11.952 1.00 95.75 781 VAL A C 1
ATOM 5928 O O . VAL A 1 781 ? -3.519 -19.891 -12.342 1.00 95.75 781 VAL A O 1
ATOM 5931 N N . ASP A 1 782 ? -4.116 -17.754 -12.742 1.00 95.31 782 ASP A N 1
ATOM 5932 C CA . ASP A 1 782 ? -4.431 -17.908 -14.166 1.00 95.31 782 ASP A CA 1
ATOM 5933 C C . ASP A 1 782 ? -3.200 -17.681 -15.043 1.00 95.31 782 ASP A C 1
ATOM 5935 O O . ASP A 1 782 ? -2.896 -18.470 -15.937 1.00 95.31 782 ASP A O 1
ATOM 5939 N N . SER A 1 783 ? -2.440 -16.628 -14.740 1.00 96.75 783 SER A N 1
ATOM 5940 C CA . SER A 1 783 ? -1.193 -16.325 -15.431 1.00 96.75 783 SER A CA 1
ATOM 5941 C C . SER A 1 783 ? -0.212 -15.581 -14.537 1.00 96.75 783 SER A C 1
ATOM 5943 O O . SER A 1 783 ? -0.607 -14.843 -13.630 1.00 96.75 783 SER A O 1
ATOM 5945 N N . LEU A 1 784 ? 1.074 -15.735 -14.847 1.00 98.19 784 LEU A N 1
ATOM 5946 C CA . LEU A 1 784 ? 2.147 -14.918 -14.305 1.00 98.19 784 LEU A CA 1
ATOM 5947 C C . LEU A 1 784 ? 2.937 -14.273 -15.444 1.00 98.19 784 LEU A C 1
ATOM 5949 O O . LEU A 1 784 ? 3.330 -14.954 -16.392 1.00 98.19 784 LEU A O 1
ATOM 5953 N N . ASP A 1 785 ? 3.198 -12.979 -15.326 1.00 98.50 785 ASP A N 1
ATOM 5954 C CA . ASP A 1 785 ? 4.032 -12.214 -16.244 1.00 98.50 785 ASP A CA 1
ATOM 5955 C C . ASP A 1 785 ? 5.363 -11.878 -15.572 1.00 98.50 785 ASP A C 1
ATOM 5957 O O . ASP A 1 785 ? 5.400 -11.336 -14.467 1.00 98.50 785 ASP A O 1
ATOM 5961 N N . VAL A 1 786 ? 6.465 -12.186 -16.245 1.00 98.69 786 VAL A N 1
ATOM 5962 C CA . VAL A 1 786 ? 7.823 -11.844 -15.826 1.00 98.69 786 VAL A CA 1
ATOM 5963 C C . VAL A 1 786 ? 8.278 -10.624 -16.617 1.00 98.69 786 VAL A C 1
ATOM 5965 O O . VAL A 1 786 ? 8.315 -10.638 -17.843 1.00 98.69 786 VAL A O 1
ATOM 5968 N N . TYR A 1 787 ? 8.658 -9.570 -15.908 1.00 98.69 787 TYR A N 1
ATOM 5969 C CA . TYR A 1 787 ? 9.227 -8.362 -16.486 1.00 98.69 787 TYR A CA 1
ATOM 5970 C C . TYR A 1 787 ? 10.739 -8.413 -16.375 1.00 98.69 787 TYR A C 1
ATOM 5972 O O . TYR A 1 787 ? 11.288 -8.725 -15.313 1.00 98.69 787 TYR A O 1
ATOM 5980 N N . VAL A 1 788 ? 11.404 -8.067 -17.471 1.00 98.62 788 VAL A N 1
ATOM 5981 C CA . VAL A 1 788 ? 12.859 -8.108 -17.578 1.00 98.62 788 VAL A CA 1
ATOM 5982 C C . VAL A 1 788 ? 13.364 -6.726 -17.948 1.00 98.62 788 VAL A C 1
ATOM 5984 O O . VAL A 1 788 ? 13.293 -6.307 -19.103 1.00 98.62 788 VAL A O 1
ATOM 5987 N N . GLY A 1 789 ? 13.875 -6.004 -16.959 1.00 98.31 789 GLY A N 1
ATOM 5988 C CA . GLY A 1 789 ? 14.547 -4.736 -17.187 1.00 98.31 789 GLY A CA 1
ATOM 5989 C C . GLY A 1 789 ? 16.014 -4.952 -17.494 1.00 98.31 789 GLY A C 1
ATOM 5990 O O . GLY A 1 789 ? 16.702 -5.656 -16.760 1.00 98.31 789 GLY A O 1
ATOM 5991 N N . VAL A 1 790 ? 16.504 -4.332 -18.561 1.00 97.38 790 VAL A N 1
ATOM 5992 C CA . VAL A 1 790 ? 17.883 -4.474 -19.021 1.00 97.38 790 VAL A CA 1
ATOM 5993 C C . VAL A 1 790 ? 18.539 -3.127 -19.272 1.00 97.38 790 VAL A C 1
ATOM 5995 O O . VAL A 1 790 ? 17.889 -2.175 -19.704 1.00 97.38 790 VAL A O 1
ATOM 5998 N N . SER A 1 791 ? 19.850 -3.049 -19.044 1.00 96.00 791 SER A N 1
ATOM 5999 C CA . SER A 1 791 ? 20.668 -1.894 -19.415 1.00 96.00 791 SER A CA 1
ATOM 6000 C C . SER A 1 791 ? 21.968 -2.303 -20.085 1.00 96.00 791 SER A C 1
ATOM 6002 O O . SER A 1 791 ? 22.464 -3.408 -19.868 1.00 96.00 791 SER A O 1
ATOM 6004 N N . HIS A 1 792 ? 22.544 -1.376 -20.846 1.00 94.19 792 HIS A N 1
ATOM 6005 C CA . HIS A 1 792 ? 23.896 -1.497 -21.379 1.00 94.19 792 HIS A CA 1
ATOM 6006 C C . HIS A 1 792 ? 24.709 -0.252 -21.016 1.00 94.19 792 HIS A C 1
ATOM 6008 O O . HIS A 1 792 ? 24.396 0.858 -21.467 1.00 94.19 792 HIS A O 1
ATOM 6014 N N . ALA A 1 793 ? 25.754 -0.434 -20.205 1.00 89.06 793 ALA A N 1
ATOM 6015 C CA . ALA A 1 793 ? 26.473 0.656 -19.558 1.00 89.06 793 ALA A CA 1
ATOM 6016 C C . ALA A 1 793 ? 27.124 1.634 -20.543 1.00 89.06 793 ALA A C 1
ATOM 6018 O O . ALA A 1 793 ? 27.090 2.838 -20.309 1.00 89.06 793 ALA A O 1
ATOM 6019 N N . ALA A 1 794 ? 27.696 1.146 -21.651 1.00 89.06 794 ALA A N 1
ATOM 6020 C CA . ALA A 1 794 ? 28.429 2.010 -22.582 1.00 89.06 794 ALA A CA 1
ATOM 6021 C C . ALA A 1 794 ? 27.513 2.959 -23.372 1.00 89.06 794 ALA A C 1
ATOM 6023 O O . ALA A 1 794 ? 27.939 4.045 -23.752 1.00 89.06 794 ALA A O 1
ATOM 6024 N N . SER A 1 795 ? 26.262 2.560 -23.614 1.00 90.38 795 SER A N 1
ATOM 6025 C CA . SER A 1 795 ? 25.264 3.410 -24.276 1.00 90.38 795 SER A CA 1
ATOM 6026 C C . SER A 1 795 ? 24.358 4.158 -23.298 1.00 90.38 795 SER A C 1
ATOM 6028 O O . SER A 1 795 ? 23.599 5.013 -23.739 1.00 90.38 795 SER A O 1
ATOM 6030 N N . ASP A 1 796 ? 24.395 3.803 -22.009 1.00 91.75 796 ASP A N 1
ATOM 6031 C CA . ASP A 1 796 ? 23.516 4.321 -20.955 1.00 91.75 796 ASP A CA 1
ATOM 6032 C C . ASP A 1 796 ? 22.015 4.267 -21.312 1.00 91.75 796 ASP A C 1
ATOM 6034 O O . ASP A 1 796 ? 21.229 5.177 -21.044 1.00 91.75 796 ASP A O 1
ATOM 6038 N N . ARG A 1 797 ? 21.621 3.170 -21.966 1.00 93.75 797 ARG A N 1
ATOM 6039 C CA . ARG A 1 797 ? 20.249 2.901 -22.412 1.00 93.75 797 ARG A CA 1
ATOM 6040 C C . ARG A 1 797 ? 19.637 1.794 -21.570 1.00 93.75 797 ARG A C 1
ATOM 6042 O O . ARG A 1 797 ? 20.357 0.917 -21.085 1.00 93.75 797 ARG A O 1
ATOM 6049 N N . THR A 1 798 ? 18.316 1.829 -21.456 1.00 96.38 798 THR A N 1
ATOM 6050 C CA . THR A 1 798 ? 17.502 0.816 -20.784 1.00 96.38 798 THR A CA 1
ATOM 6051 C C . THR A 1 798 ? 16.304 0.428 -21.629 1.00 96.38 798 THR A C 1
ATOM 6053 O O . THR A 1 798 ? 15.827 1.228 -22.430 1.00 96.38 798 THR A O 1
ATOM 6056 N N . LEU A 1 799 ? 15.823 -0.794 -21.428 1.00 97.00 799 LEU A N 1
ATOM 6057 C CA . LEU A 1 799 ? 14.529 -1.269 -21.910 1.00 97.00 799 LEU A CA 1
ATOM 6058 C C . LEU A 1 799 ? 13.908 -2.174 -20.850 1.00 97.00 799 LEU A C 1
ATOM 6060 O O . LEU A 1 799 ? 14.629 -2.800 -20.072 1.00 97.00 799 LEU A O 1
ATOM 6064 N N . VAL A 1 800 ? 12.583 -2.273 -20.856 1.00 98.19 800 VAL A N 1
ATOM 6065 C CA . VAL A 1 800 ? 11.850 -3.259 -20.060 1.00 98.19 800 VAL A CA 1
ATOM 6066 C C . VAL A 1 800 ? 11.078 -4.150 -21.014 1.00 98.19 800 VAL A C 1
ATOM 6068 O O . VAL A 1 800 ? 10.309 -3.658 -21.837 1.00 98.19 800 VAL A O 1
ATOM 6071 N N . TYR A 1 801 ? 11.326 -5.450 -20.926 1.00 98.56 801 TYR A N 1
ATOM 6072 C CA . TYR A 1 801 ? 10.656 -6.471 -21.713 1.00 98.56 801 TYR A CA 1
ATOM 6073 C C . TYR A 1 801 ? 9.506 -7.081 -20.931 1.00 98.56 801 TYR A C 1
ATOM 6075 O O . TYR A 1 801 ? 9.649 -7.364 -19.739 1.00 98.56 801 TYR A O 1
ATOM 6083 N N . ALA A 1 802 ? 8.396 -7.319 -21.621 1.00 98.38 802 ALA A N 1
ATOM 6084 C CA . ALA A 1 802 ? 7.200 -7.896 -21.036 1.00 98.38 802 ALA A CA 1
ATOM 6085 C C . ALA A 1 802 ? 6.398 -8.695 -22.085 1.00 98.38 802 ALA A C 1
ATOM 6087 O O . ALA A 1 802 ? 6.533 -8.451 -23.292 1.00 98.38 802 ALA A O 1
ATOM 6088 N N . PRO A 1 803 ? 5.584 -9.682 -21.668 1.00 98.12 803 PRO A N 1
ATOM 6089 C CA . PRO A 1 803 ? 4.743 -10.431 -22.597 1.00 98.12 803 PRO A CA 1
ATOM 6090 C C . PRO A 1 803 ? 3.641 -9.548 -23.204 1.00 98.12 803 PRO A C 1
ATOM 6092 O O . PRO A 1 803 ? 3.225 -8.550 -22.626 1.00 98.12 803 PRO A O 1
ATOM 6095 N N . GLN A 1 804 ? 3.129 -9.917 -24.380 1.00 96.75 804 GLN A N 1
ATOM 6096 C CA . GLN A 1 804 ? 1.994 -9.207 -24.982 1.00 96.75 804 GLN A CA 1
ATOM 6097 C C . GLN A 1 804 ? 0.771 -9.259 -24.050 1.00 96.75 804 GLN A C 1
ATOM 6099 O O . GLN A 1 804 ? 0.430 -10.328 -23.553 1.00 96.75 804 GLN A O 1
ATOM 6104 N N . ASN A 1 805 ? 0.061 -8.144 -23.877 1.00 93.31 805 ASN A N 1
ATOM 6105 C CA . ASN A 1 805 ? -1.056 -7.987 -22.938 1.00 93.31 805 ASN A CA 1
ATOM 6106 C C . ASN A 1 805 ? -0.639 -8.313 -21.493 1.00 93.31 805 ASN A C 1
ATOM 6108 O O . ASN A 1 805 ? -1.358 -9.028 -20.793 1.00 93.31 805 ASN A O 1
ATOM 6112 N N . HIS A 1 806 ? 0.570 -7.916 -21.090 1.00 94.06 806 HIS A N 1
ATOM 6113 C CA . HIS A 1 806 ? 1.050 -8.095 -19.720 1.00 94.06 806 HIS A CA 1
ATOM 6114 C C . HIS A 1 806 ? 0.247 -7.284 -18.719 1.00 94.06 806 HIS A C 1
ATOM 6116 O O . HIS A 1 806 ? -0.397 -6.316 -19.095 1.00 94.06 806 HIS A O 1
ATOM 6122 N N . GLY A 1 807 ? 0.408 -7.570 -17.432 1.00 88.56 807 GLY A N 1
ATOM 6123 C CA . GLY A 1 807 ? 0.028 -6.618 -16.398 1.00 88.56 807 GLY A CA 1
ATOM 6124 C C . GLY A 1 807 ? -1.444 -6.237 -16.479 1.00 88.56 807 GLY A C 1
ATOM 6125 O O . GLY A 1 807 ? -2.298 -6.995 -16.944 1.00 88.56 807 GLY A O 1
ATOM 6126 N N . ILE A 1 808 ? -1.749 -5.034 -16.023 1.00 85.44 808 ILE A N 1
ATOM 6127 C CA . ILE A 1 808 ? -3.118 -4.576 -15.865 1.00 85.44 808 ILE A CA 1
ATOM 6128 C C . ILE A 1 808 ? -3.391 -3.454 -16.864 1.00 85.44 808 ILE A C 1
ATOM 6130 O O . ILE A 1 808 ? -2.662 -2.467 -16.911 1.00 85.44 808 ILE A O 1
ATOM 6134 N N . HIS A 1 809 ? -4.451 -3.607 -17.658 1.00 84.94 809 HIS A N 1
ATOM 6135 C CA . HIS A 1 809 ? -4.869 -2.617 -18.645 1.00 84.94 809 HIS A CA 1
ATOM 6136 C C . HIS A 1 809 ? -6.374 -2.399 -18.602 1.00 84.94 809 HIS A C 1
ATOM 6138 O O . HIS A 1 809 ? -7.144 -3.296 -18.258 1.00 84.94 809 HIS A O 1
ATOM 6144 N N . ASN A 1 810 ? -6.796 -1.214 -19.029 1.00 81.00 810 ASN A N 1
ATOM 6145 C CA . ASN A 1 810 ? -8.193 -0.898 -19.251 1.00 81.00 810 ASN A CA 1
ATOM 6146 C C . ASN A 1 810 ? -8.367 -0.017 -20.498 1.00 81.00 810 ASN A C 1
ATOM 6148 O O . ASN A 1 810 ? -7.426 0.197 -21.255 1.00 81.00 810 ASN A O 1
ATOM 6152 N N . SER A 1 811 ? -9.582 0.480 -20.746 1.00 80.88 811 SER A N 1
ATOM 6153 C CA . SER A 1 811 ? -9.857 1.316 -21.924 1.00 80.88 811 SER A CA 1
ATOM 6154 C C . SER A 1 811 ? -9.226 2.713 -21.874 1.00 80.88 811 SER A C 1
ATOM 6156 O O . SER A 1 811 ? -9.224 3.401 -22.891 1.00 80.88 811 SER A O 1
ATOM 6158 N N . GLN A 1 812 ? -8.748 3.153 -20.707 1.00 81.56 812 GLN A N 1
ATOM 6159 C CA . GLN A 1 812 ? -8.107 4.453 -20.498 1.00 81.56 812 GLN A CA 1
ATOM 6160 C C . GLN A 1 812 ? -6.574 4.370 -20.526 1.00 81.56 812 GLN A C 1
ATOM 6162 O O . GLN A 1 812 ? -5.921 5.388 -20.749 1.00 81.56 812 GLN A O 1
ATOM 6167 N N . THR A 1 813 ? -5.992 3.187 -20.314 1.00 85.88 813 THR A N 1
ATOM 6168 C CA . THR A 1 813 ? -4.544 2.981 -20.393 1.00 85.88 813 THR A CA 1
ATOM 6169 C C . THR A 1 813 ? -4.110 2.602 -21.802 1.00 85.88 813 THR A C 1
ATOM 6171 O O . THR A 1 813 ? -4.884 2.101 -22.622 1.00 85.88 813 THR A O 1
ATOM 6174 N N . LYS A 1 814 ? -2.833 2.847 -22.110 1.00 87.12 814 LYS A N 1
ATOM 6175 C CA . LYS A 1 814 ? -2.237 2.311 -23.335 1.00 87.12 814 LYS A CA 1
ATOM 6176 C C . LYS A 1 814 ? -2.271 0.785 -23.267 1.00 87.12 814 LYS A C 1
ATOM 6178 O O . LYS A 1 814 ? -2.071 0.202 -22.206 1.00 87.12 814 LYS A O 1
ATOM 6183 N N . SER A 1 815 ? -2.550 0.146 -24.397 1.00 88.25 815 SER A N 1
ATOM 6184 C CA . SER A 1 815 ? -2.658 -1.310 -24.468 1.00 88.25 815 SER A CA 1
ATOM 6185 C C . SER A 1 815 ? -1.278 -1.968 -24.434 1.00 88.25 815 SER A C 1
ATOM 6187 O O . SER A 1 815 ? -0.394 -1.557 -25.179 1.00 88.25 815 SER A O 1
ATOM 6189 N N . GLY A 1 816 ? -1.135 -3.062 -23.684 1.00 91.69 816 GLY A N 1
ATOM 6190 C CA . GLY A 1 816 ? 0.015 -3.971 -23.786 1.00 91.69 816 GLY A CA 1
ATOM 6191 C C . GLY A 1 816 ? 0.036 -4.813 -25.074 1.00 91.69 816 GLY A C 1
ATOM 6192 O O . GLY A 1 816 ? 0.777 -5.793 -25.169 1.00 91.69 816 GLY A O 1
ATOM 6193 N N . ALA A 1 817 ? -0.805 -4.507 -26.067 1.00 95.44 817 ALA A N 1
ATOM 6194 C CA . ALA A 1 817 ? -0.766 -5.142 -27.378 1.00 95.44 817 ALA A CA 1
ATOM 6195 C C . ALA A 1 817 ? 0.520 -4.783 -28.138 1.00 95.44 817 ALA A C 1
ATOM 6197 O O . ALA A 1 817 ? 1.184 -3.789 -27.850 1.00 95.44 817 ALA A O 1
ATOM 6198 N N . LEU A 1 818 ? 0.853 -5.585 -29.150 1.00 96.69 818 LEU A N 1
ATOM 6199 C CA . LEU A 1 818 ? 1.974 -5.289 -30.040 1.00 96.69 818 LEU A CA 1
ATOM 6200 C C . LEU A 1 818 ? 1.764 -3.944 -30.744 1.00 96.69 818 LEU A C 1
ATOM 6202 O O . LEU A 1 818 ? 0.704 -3.704 -31.326 1.00 96.69 818 LEU A O 1
ATOM 6206 N N . ASP A 1 819 ? 2.803 -3.113 -30.751 1.00 94.50 819 ASP A N 1
ATOM 6207 C CA . ASP A 1 819 ? 2.885 -1.973 -31.656 1.00 94.50 819 ASP A CA 1
ATOM 6208 C C . ASP A 1 819 ? 2.847 -2.509 -33.105 1.00 94.50 819 ASP A C 1
ATOM 6210 O O . ASP A 1 819 ? 3.614 -3.424 -33.440 1.00 94.50 819 ASP A O 1
ATOM 6214 N N . PRO A 1 820 ? 1.956 -1.998 -33.978 1.00 94.56 820 PRO A N 1
ATOM 6215 C CA . PRO A 1 820 ? 1.910 -2.412 -35.381 1.00 94.56 820 PRO A CA 1
ATOM 6216 C C . PRO A 1 820 ? 3.214 -2.126 -36.146 1.00 94.56 820 PRO A C 1
ATOM 6218 O O . PRO A 1 820 ? 3.456 -2.726 -37.197 1.00 94.56 820 PRO A O 1
ATOM 6221 N N . ASN A 1 821 ? 4.057 -1.223 -35.644 1.00 94.38 821 ASN A N 1
ATOM 6222 C CA . ASN A 1 821 ? 5.318 -0.846 -36.261 1.00 94.38 821 ASN A CA 1
ATOM 6223 C C . ASN A 1 821 ? 6.405 -1.912 -36.037 1.00 94.38 821 ASN A C 1
ATOM 6225 O O . ASN A 1 821 ? 6.661 -2.370 -34.924 1.00 94.38 821 ASN A O 1
ATOM 6229 N N . LEU A 1 822 ? 7.105 -2.283 -37.114 1.00 94.38 822 LEU A N 1
ATOM 6230 C CA . LEU A 1 822 ? 8.183 -3.275 -37.075 1.00 94.38 822 LEU A CA 1
ATOM 6231 C C . LEU A 1 822 ? 9.548 -2.587 -37.055 1.00 94.38 822 LEU A C 1
ATOM 6233 O O . LEU A 1 822 ? 10.062 -2.198 -38.105 1.00 94.38 822 LEU A O 1
ATOM 6237 N N . TYR A 1 823 ? 10.156 -2.474 -35.875 1.00 95.50 823 TYR A N 1
ATOM 6238 C CA . TYR A 1 823 ? 11.472 -1.859 -35.725 1.00 95.50 823 TYR A CA 1
ATOM 6239 C C . TYR A 1 823 ? 12.564 -2.834 -36.153 1.00 95.50 823 TYR A C 1
ATOM 6241 O O . TYR A 1 823 ? 12.692 -3.922 -35.598 1.00 95.50 823 TYR A O 1
ATOM 6249 N N . LYS A 1 824 ? 13.359 -2.466 -37.156 1.00 94.62 824 LYS A N 1
ATOM 6250 C CA . LYS A 1 824 ? 14.447 -3.310 -37.666 1.00 94.62 824 LYS A CA 1
ATOM 6251 C C . LYS A 1 824 ? 15.791 -2.814 -37.166 1.00 94.62 824 LYS A C 1
ATOM 6253 O O . LYS A 1 824 ? 16.079 -1.621 -37.257 1.00 94.62 824 LYS A O 1
ATOM 6258 N N . ASP A 1 825 ? 16.607 -3.720 -36.646 1.00 92.81 825 ASP A N 1
ATOM 6259 C CA . ASP A 1 825 ? 17.986 -3.404 -36.279 1.00 92.81 825 ASP A CA 1
ATOM 6260 C C . ASP A 1 825 ? 18.927 -3.413 -37.511 1.00 92.81 825 ASP A C 1
ATOM 6262 O O . ASP A 1 825 ? 18.493 -3.776 -38.610 1.00 92.81 825 ASP A O 1
ATOM 6266 N N . PRO A 1 826 ? 20.212 -3.015 -37.385 1.00 93.06 826 PRO A N 1
ATOM 6267 C CA . PRO A 1 826 ? 21.155 -3.007 -38.511 1.00 93.06 826 PRO A CA 1
ATOM 6268 C C . PRO A 1 826 ? 21.398 -4.379 -39.158 1.00 93.06 826 PRO A C 1
ATOM 6270 O O . PRO A 1 826 ? 21.873 -4.442 -40.287 1.00 93.06 826 PRO A O 1
ATOM 6273 N N . SER A 1 827 ? 21.066 -5.472 -38.462 1.00 93.56 827 SER A N 1
ATOM 6274 C CA . SER A 1 827 ? 21.117 -6.841 -38.992 1.00 93.56 827 SER A CA 1
ATOM 6275 C C . SER A 1 827 ? 19.782 -7.275 -39.613 1.00 93.56 827 SER A C 1
ATOM 6277 O O . SER A 1 827 ? 19.600 -8.449 -39.928 1.00 93.56 827 SER A O 1
ATOM 6279 N N . ASN A 1 828 ? 18.840 -6.339 -39.794 1.00 92.81 828 ASN A N 1
ATOM 6280 C CA . ASN A 1 828 ? 17.482 -6.561 -40.294 1.00 92.81 828 ASN A CA 1
ATOM 6281 C C . ASN A 1 828 ? 16.654 -7.516 -39.408 1.00 92.81 828 ASN A C 1
ATOM 6283 O O . ASN A 1 828 ? 15.647 -8.067 -39.862 1.00 92.81 828 ASN A O 1
ATOM 6287 N N . VAL A 1 829 ? 17.044 -7.699 -38.139 1.00 94.06 829 VAL A N 1
ATOM 6288 C CA . VAL A 1 829 ? 16.255 -8.459 -37.165 1.00 94.06 829 VAL A CA 1
ATOM 6289 C C . VAL A 1 829 ? 15.136 -7.563 -36.649 1.00 94.06 829 VAL A C 1
ATOM 6291 O O . VAL A 1 829 ? 15.359 -6.415 -36.259 1.00 94.06 829 VAL A O 1
ATOM 6294 N N . VAL A 1 830 ? 13.915 -8.094 -36.654 1.00 94.38 830 VAL A N 1
ATOM 6295 C CA . VAL A 1 830 ? 12.733 -7.385 -36.160 1.00 94.38 830 VAL A CA 1
ATOM 6296 C C . VAL A 1 830 ? 12.734 -7.394 -34.634 1.00 94.38 830 VAL A C 1
ATOM 6298 O O . VAL A 1 830 ? 12.760 -8.450 -34.005 1.00 94.38 830 VAL A O 1
ATOM 6301 N N . ARG A 1 831 ? 12.657 -6.203 -34.048 1.00 95.19 831 ARG A N 1
ATOM 6302 C CA . ARG A 1 831 ? 12.449 -5.946 -32.625 1.00 95.19 831 ARG A CA 1
ATOM 6303 C C . ARG A 1 831 ? 11.044 -5.377 -32.468 1.00 95.19 831 ARG A C 1
ATOM 6305 O O . ARG A 1 831 ? 10.697 -4.380 -33.098 1.00 95.19 831 ARG A O 1
ATOM 6312 N N . ARG A 1 832 ? 10.204 -6.058 -31.695 1.00 96.69 832 ARG A N 1
ATOM 6313 C CA . ARG A 1 832 ? 8.811 -5.650 -31.489 1.00 96.69 832 ARG A CA 1
ATOM 6314 C C . ARG A 1 832 ? 8.697 -4.840 -30.205 1.00 96.69 832 ARG A C 1
ATOM 6316 O O . ARG A 1 832 ? 9.304 -5.198 -29.199 1.00 96.69 832 ARG A O 1
ATOM 6323 N N . MET A 1 833 ? 7.906 -3.778 -30.263 1.00 97.19 833 MET A N 1
ATOM 6324 C CA . MET A 1 833 ? 7.513 -2.984 -29.103 1.00 97.19 833 MET A CA 1
ATOM 6325 C C . MET A 1 833 ? 6.047 -3.272 -28.771 1.00 97.19 833 MET A C 1
ATOM 6327 O O . MET A 1 833 ? 5.312 -3.815 -29.600 1.00 97.19 833 MET A O 1
ATOM 6331 N N . LEU A 1 834 ? 5.638 -2.927 -27.560 1.00 97.25 834 LEU A N 1
ATOM 6332 C CA . LEU A 1 834 ? 4.252 -2.881 -27.120 1.00 97.25 834 LEU A CA 1
ATOM 6333 C C . LEU A 1 834 ? 3.755 -1.432 -27.181 1.00 97.25 834 LEU A C 1
ATOM 6335 O O . LEU A 1 834 ? 4.542 -0.488 -27.068 1.00 97.25 834 LEU A O 1
ATOM 6339 N N . ALA A 1 835 ? 2.452 -1.245 -27.390 1.00 94.38 835 ALA A N 1
ATOM 6340 C CA . ALA A 1 835 ? 1.859 0.078 -27.605 1.00 94.38 835 ALA A CA 1
ATOM 6341 C C . ALA A 1 835 ? 1.888 0.984 -26.355 1.00 94.38 835 ALA A C 1
ATOM 6343 O O . ALA A 1 835 ? 1.684 2.196 -26.449 1.00 94.38 835 ALA A O 1
ATOM 6344 N N . ASP A 1 836 ? 2.171 0.417 -25.188 1.00 93.25 836 ASP A N 1
ATOM 6345 C CA . ASP A 1 836 ? 2.357 1.097 -23.909 1.00 93.25 836 ASP A CA 1
ATOM 6346 C C . ASP A 1 836 ? 3.819 1.464 -23.597 1.00 93.25 836 ASP A C 1
ATOM 6348 O O . ASP A 1 836 ? 4.068 2.138 -22.597 1.00 93.25 836 ASP A O 1
ATOM 6352 N N . GLY A 1 837 ? 4.767 1.112 -24.474 1.00 93.19 837 GLY A N 1
ATOM 6353 C CA . GLY A 1 837 ? 6.171 1.530 -24.405 1.00 93.19 837 GLY A CA 1
ATOM 6354 C C . GLY A 1 837 ? 7.157 0.455 -23.941 1.00 93.19 837 GLY A C 1
ATOM 6355 O O . GLY A 1 837 ? 8.364 0.709 -23.957 1.00 93.19 837 GLY A O 1
ATOM 6356 N N . TYR A 1 838 ? 6.688 -0.740 -23.575 1.00 97.06 838 TYR A N 1
ATOM 6357 C CA . TYR A 1 838 ? 7.559 -1.878 -23.265 1.00 97.06 838 TYR A CA 1
ATOM 6358 C C . TYR A 1 838 ? 8.108 -2.531 -24.542 1.00 97.06 838 TYR A C 1
ATOM 6360 O O . TYR A 1 838 ? 7.541 -2.418 -25.628 1.00 97.06 838 TYR A O 1
ATOM 6368 N N . ALA A 1 839 ? 9.225 -3.245 -24.430 1.00 97.88 839 ALA A N 1
ATOM 6369 C CA . ALA A 1 839 ? 9.679 -4.149 -25.479 1.00 97.88 839 ALA A CA 1
ATOM 6370 C C . ALA A 1 839 ? 8.916 -5.480 -25.376 1.00 97.88 839 ALA A C 1
ATOM 6372 O O . ALA A 1 839 ? 8.683 -5.994 -24.282 1.00 97.88 839 ALA A O 1
ATOM 6373 N N . ALA A 1 840 ? 8.521 -6.057 -26.509 1.00 98.19 840 ALA A N 1
ATOM 6374 C CA . ALA A 1 840 ? 7.780 -7.315 -26.504 1.00 98.19 840 ALA A CA 1
ATOM 6375 C C . ALA A 1 840 ? 8.707 -8.496 -26.177 1.00 98.19 840 ALA A C 1
ATOM 6377 O O . ALA A 1 840 ? 9.831 -8.551 -26.681 1.00 98.19 840 ALA A O 1
ATOM 6378 N N . ASP A 1 841 ? 8.218 -9.457 -25.388 1.00 98.00 841 ASP A N 1
ATOM 6379 C CA . ASP A 1 841 ? 8.910 -10.716 -25.090 1.00 98.00 841 ASP A CA 1
ATOM 6380 C C . ASP A 1 841 ? 9.401 -11.414 -26.380 1.00 98.00 841 ASP A C 1
ATOM 6382 O O . ASP A 1 841 ? 8.585 -11.889 -27.176 1.00 98.00 841 ASP A O 1
ATOM 6386 N N . PRO A 1 842 ? 10.725 -11.515 -26.594 1.00 96.56 842 PRO A N 1
ATOM 6387 C CA . PRO A 1 842 ? 11.293 -12.134 -27.786 1.00 96.56 842 PRO A CA 1
ATOM 6388 C C . PRO A 1 842 ? 11.395 -13.663 -27.676 1.00 96.56 842 PRO A C 1
ATOM 6390 O O . PRO A 1 842 ? 11.748 -14.320 -28.653 1.00 96.56 842 PRO A O 1
ATOM 6393 N N . THR A 1 843 ? 11.126 -14.230 -26.499 1.00 97.06 843 THR A N 1
ATOM 6394 C CA . THR A 1 843 ? 11.348 -15.646 -26.168 1.00 97.06 843 THR A CA 1
ATOM 6395 C C . THR A 1 843 ? 10.057 -16.448 -26.030 1.00 97.06 843 THR A C 1
ATOM 6397 O O . THR A 1 843 ? 10.077 -17.665 -26.198 1.00 97.06 843 THR A O 1
ATOM 6400 N N . GLY A 1 844 ? 8.945 -15.786 -25.704 1.00 96.94 844 GLY A N 1
ATOM 6401 C CA . GLY A 1 844 ? 7.693 -16.436 -25.310 1.00 96.94 844 GLY A CA 1
ATOM 6402 C C . GLY A 1 844 ? 7.737 -17.069 -23.912 1.00 96.94 844 GLY A C 1
ATOM 6403 O O . GLY A 1 844 ? 6.786 -17.746 -23.529 1.00 96.94 844 GLY A O 1
ATOM 6404 N N . LEU A 1 845 ? 8.829 -16.885 -23.160 1.00 97.75 845 LEU A N 1
ATOM 6405 C CA . LEU A 1 845 ? 9.027 -17.453 -21.823 1.00 97.75 845 LEU A CA 1
ATOM 6406 C C . LEU A 1 845 ? 8.596 -16.506 -20.701 1.00 97.75 845 LEU A C 1
ATOM 6408 O O . LEU A 1 845 ? 8.518 -16.935 -19.551 1.00 97.75 845 LEU A O 1
ATOM 6412 N N . LEU A 1 846 ? 8.336 -15.231 -21.005 1.00 98.56 846 LEU A N 1
ATOM 6413 C CA . LEU A 1 846 ? 7.987 -14.236 -19.993 1.00 98.56 846 LEU A CA 1
ATOM 6414 C C . LEU A 1 846 ? 6.532 -14.332 -19.535 1.00 98.56 846 LEU A C 1
ATOM 6416 O O . LEU A 1 846 ? 6.180 -13.714 -18.537 1.00 98.56 846 LEU A O 1
ATOM 6420 N N . ARG A 1 847 ? 5.693 -15.121 -20.212 1.00 98.25 847 ARG A N 1
ATOM 6421 C CA . ARG A 1 847 ? 4.370 -15.494 -19.708 1.00 98.25 847 ARG A CA 1
ATOM 6422 C C . ARG A 1 847 ? 4.349 -16.946 -19.259 1.00 98.25 847 ARG A C 1
ATOM 6424 O O . ARG A 1 847 ? 4.574 -17.869 -20.037 1.00 98.25 847 ARG A O 1
ATOM 6431 N N . ILE A 1 848 ? 3.979 -17.143 -18.005 1.00 98.06 848 ILE A N 1
ATOM 6432 C CA . ILE A 1 848 ? 3.748 -18.444 -17.396 1.00 98.06 848 ILE A CA 1
ATOM 6433 C C . ILE A 1 848 ? 2.239 -18.635 -17.292 1.00 98.06 848 ILE A C 1
ATOM 6435 O O . ILE A 1 848 ? 1.574 -17.970 -16.506 1.00 98.06 848 ILE A O 1
ATOM 6439 N N . VAL A 1 849 ? 1.699 -19.566 -18.075 1.00 97.12 849 VAL A N 1
ATOM 6440 C CA . VAL A 1 849 ? 0.352 -20.108 -17.852 1.00 97.12 849 VAL A CA 1
ATOM 6441 C C . VAL A 1 849 ? 0.519 -21.398 -17.047 1.00 97.12 849 VAL A C 1
ATOM 6443 O O . VAL A 1 849 ? 1.139 -22.338 -17.570 1.00 97.12 849 VAL A O 1
ATOM 6446 N N . PRO A 1 850 ? 0.060 -21.450 -15.781 1.00 95.88 850 PRO A N 1
ATOM 6447 C CA . PRO A 1 850 ? 0.146 -22.646 -14.957 1.00 95.88 850 PRO A CA 1
ATOM 6448 C C . PRO A 1 850 ? -0.507 -23.856 -15.625 1.00 95.88 850 PRO A C 1
ATOM 6450 O O . PRO A 1 850 ? -1.598 -23.783 -16.185 1.00 95.88 850 PRO A O 1
ATOM 6453 N N . THR A 1 851 ? 0.174 -24.988 -15.540 1.00 93.81 851 THR A N 1
ATOM 6454 C CA . THR A 1 851 ? -0.285 -26.302 -15.983 1.00 93.81 851 THR A CA 1
ATOM 6455 C C . THR A 1 851 ? -0.190 -27.281 -14.818 1.00 93.81 851 THR A C 1
ATOM 6457 O O . THR A 1 851 ? 0.456 -27.006 -13.807 1.00 93.81 851 THR A O 1
ATOM 6460 N N . SER A 1 852 ? -0.778 -28.467 -14.965 1.00 90.31 852 SER A N 1
ATOM 6461 C CA . SER A 1 852 ? -0.699 -29.506 -13.932 1.00 90.31 852 SER A CA 1
ATOM 6462 C C . SER A 1 852 ? 0.735 -29.920 -13.579 1.00 90.31 852 SER A C 1
ATOM 6464 O O . SER A 1 852 ? 0.965 -30.388 -12.469 1.00 90.31 852 SER A O 1
ATOM 6466 N N . ALA A 1 853 ? 1.693 -29.748 -14.498 1.00 90.06 853 ALA A N 1
ATOM 6467 C CA . ALA A 1 853 ? 3.102 -30.074 -14.275 1.00 90.06 853 ALA A CA 1
ATOM 6468 C C . ALA A 1 853 ? 3.819 -29.084 -13.342 1.00 90.06 853 ALA A C 1
ATOM 6470 O O . ALA A 1 853 ? 4.879 -29.409 -12.813 1.00 90.06 853 ALA A O 1
ATOM 6471 N N . ASP A 1 854 ? 3.258 -27.892 -13.132 1.00 92.62 854 ASP A N 1
ATOM 6472 C CA . ASP A 1 854 ? 3.866 -26.875 -12.273 1.00 92.62 854 ASP A CA 1
ATOM 6473 C C . ASP A 1 854 ? 3.456 -27.013 -10.803 1.00 92.62 854 ASP A C 1
ATOM 6475 O O . ASP A 1 854 ? 4.076 -26.396 -9.938 1.00 92.62 854 ASP A O 1
ATOM 6479 N N . TYR A 1 855 ? 2.404 -27.782 -10.500 1.00 92.12 855 TYR A N 1
ATOM 6480 C CA . TYR A 1 855 ? 1.837 -27.859 -9.154 1.00 92.12 855 TYR A CA 1
ATOM 6481 C C . TYR A 1 855 ? 2.650 -28.773 -8.227 1.00 92.12 855 TYR A C 1
ATOM 6483 O O . TYR A 1 855 ? 2.954 -29.916 -8.562 1.00 92.12 855 TYR A O 1
ATOM 6491 N N . VAL A 1 856 ? 2.989 -28.270 -7.034 1.00 80.88 856 VAL A N 1
ATOM 6492 C CA . VAL A 1 856 ? 3.974 -28.900 -6.128 1.00 80.88 856 VAL A CA 1
ATOM 6493 C C . VAL A 1 856 ? 3.367 -30.013 -5.261 1.00 80.88 856 VAL A C 1
ATOM 6495 O O . VAL A 1 856 ? 4.036 -31.009 -4.993 1.00 80.88 856 VAL A O 1
ATOM 6498 N N . VAL A 1 857 ? 2.107 -29.885 -4.826 1.00 62.59 857 VAL A N 1
ATOM 6499 C CA . VAL A 1 857 ? 1.460 -30.840 -3.901 1.00 62.59 857 VAL A CA 1
ATOM 6500 C C . VAL A 1 857 ? 0.248 -31.486 -4.553 1.00 62.59 857 VAL A C 1
ATOM 6502 O O . VAL A 1 857 ? -0.779 -30.835 -4.726 1.00 62.59 857 VAL A O 1
ATOM 6505 N N . GLY A 1 858 ? 0.355 -32.773 -4.901 1.00 60.12 858 GLY A N 1
ATOM 6506 C CA . GLY A 1 858 ? -0.788 -33.608 -5.299 1.00 60.12 858 GLY A CA 1
ATOM 6507 C C . GLY A 1 858 ? -1.635 -33.069 -6.462 1.00 60.12 858 GLY A C 1
ATOM 6508 O O . GLY A 1 858 ? -2.789 -33.461 -6.590 1.00 60.12 858 GLY A O 1
ATOM 6509 N N . GLY A 1 859 ? -1.103 -32.150 -7.277 1.00 58.94 859 GLY A N 1
ATOM 6510 C CA . GLY A 1 859 ? -1.845 -31.492 -8.355 1.00 58.94 859 GLY A CA 1
ATOM 6511 C C . GLY A 1 859 ? -2.802 -30.372 -7.918 1.00 58.94 859 GLY A C 1
ATOM 6512 O O . GLY A 1 859 ? -3.622 -29.955 -8.733 1.00 58.94 859 GLY A O 1
ATOM 6513 N N . SER A 1 860 ? -2.727 -29.871 -6.676 1.00 75.94 860 SER A N 1
ATOM 6514 C CA . SER A 1 860 ? -3.547 -28.730 -6.237 1.00 75.94 860 SER A CA 1
ATOM 6515 C C . SER A 1 860 ? -3.246 -27.486 -7.088 1.00 75.94 860 SER A C 1
ATOM 6517 O O . SER A 1 860 ? -2.094 -27.044 -7.111 1.00 75.94 860 SER A O 1
ATOM 6519 N N . PRO A 1 861 ? -4.251 -26.861 -7.736 1.00 82.19 861 PRO A N 1
ATOM 6520 C CA . PRO A 1 861 ? -4.030 -25.728 -8.638 1.00 82.19 861 PRO A CA 1
ATOM 6521 C C . PRO A 1 861 ? -3.644 -24.426 -7.918 1.00 82.19 861 PRO A C 1
ATOM 6523 O O . PRO A 1 861 ? -3.474 -23.382 -8.548 1.00 82.19 861 PRO A O 1
ATOM 6526 N N . TYR A 1 862 ? -3.510 -24.484 -6.594 1.00 91.44 862 TYR A N 1
ATOM 6527 C CA . TYR A 1 862 ? -3.259 -23.347 -5.724 1.00 91.44 862 TYR A CA 1
ATOM 6528 C C . TYR A 1 862 ? -1.812 -23.265 -5.229 1.00 91.44 862 TYR A C 1
ATOM 6530 O O . TYR A 1 862 ? -1.485 -22.323 -4.523 1.00 91.44 862 TYR A O 1
ATOM 6538 N N . TRP A 1 863 ? -0.924 -24.201 -5.577 1.00 94.31 863 TRP A N 1
ATOM 6539 C CA . TRP A 1 863 ? 0.508 -24.070 -5.286 1.00 94.31 863 TRP A CA 1
ATOM 6540 C C . TRP A 1 863 ? 1.327 -24.617 -6.440 1.00 94.31 863 TRP A C 1
ATOM 6542 O O . TRP A 1 863 ? 1.311 -25.821 -6.701 1.00 94.31 863 TRP A O 1
ATOM 6552 N N . GLY A 1 864 ? 2.069 -23.737 -7.108 1.00 96.25 864 GLY A N 1
ATOM 6553 C CA . GLY A 1 864 ? 2.954 -24.132 -8.190 1.00 96.25 864 GLY A CA 1
ATOM 6554 C C . GLY A 1 864 ? 4.260 -23.359 -8.231 1.00 96.25 864 GLY A C 1
ATOM 6555 O O . GLY A 1 864 ? 4.457 -22.366 -7.528 1.00 96.25 864 GLY A O 1
ATOM 6556 N N . ARG A 1 865 ? 5.168 -23.861 -9.060 1.00 96.75 865 ARG A N 1
ATOM 6557 C CA . ARG A 1 865 ? 6.446 -23.229 -9.370 1.00 96.75 865 ARG A CA 1
ATOM 6558 C C . ARG A 1 865 ? 6.839 -23.519 -10.807 1.00 96.75 865 ARG A C 1
ATOM 6560 O O . ARG A 1 865 ? 6.608 -24.620 -11.300 1.00 96.75 865 ARG A O 1
ATOM 6567 N N . ARG A 1 866 ? 7.505 -22.566 -11.452 1.00 97.69 866 ARG A N 1
ATOM 6568 C CA . ARG A 1 866 ? 8.111 -22.771 -12.769 1.00 97.69 866 ARG A CA 1
ATOM 6569 C C . ARG A 1 866 ? 9.494 -22.148 -12.826 1.00 97.69 866 ARG A C 1
ATOM 6571 O O . ARG A 1 866 ? 9.695 -21.009 -12.408 1.00 97.69 866 ARG A O 1
ATOM 6578 N N . ARG A 1 867 ? 10.429 -22.905 -13.396 1.00 97.75 867 ARG A N 1
ATOM 6579 C CA . ARG A 1 867 ? 11.761 -22.427 -13.748 1.00 97.75 867 ARG A CA 1
ATOM 6580 C C . ARG A 1 867 ? 11.788 -21.973 -15.207 1.00 97.75 867 ARG A C 1
ATOM 6582 O O . ARG A 1 867 ? 11.309 -22.696 -16.078 1.00 97.75 867 ARG A O 1
ATOM 6589 N N . ILE A 1 868 ? 12.389 -20.817 -15.473 1.00 97.44 868 ILE A N 1
ATOM 6590 C CA . ILE A 1 868 ? 12.679 -20.318 -16.825 1.00 97.44 868 ILE A CA 1
ATOM 6591 C C . ILE A 1 868 ? 14.161 -19.952 -16.937 1.00 97.44 868 ILE A C 1
ATOM 6593 O O . ILE A 1 868 ? 14.766 -19.498 -15.970 1.00 97.44 868 ILE A O 1
ATOM 6597 N N . THR A 1 869 ? 14.759 -20.139 -18.112 1.00 96.62 869 THR A N 1
ATOM 6598 C CA . THR A 1 869 ? 16.156 -19.758 -18.372 1.00 96.62 869 THR A CA 1
ATOM 6599 C C . THR A 1 869 ? 16.199 -18.754 -19.510 1.00 96.62 869 THR A C 1
ATOM 6601 O O . THR A 1 869 ? 15.729 -19.027 -20.612 1.00 96.62 869 THR A O 1
ATOM 6604 N N . LEU A 1 870 ? 16.772 -17.587 -19.235 1.00 96.25 870 LEU A N 1
ATOM 6605 C CA . LEU A 1 870 ? 16.832 -16.454 -20.150 1.00 96.25 870 LEU A CA 1
ATOM 6606 C C . LEU A 1 870 ? 18.265 -16.254 -20.641 1.00 96.25 870 LEU A C 1
ATOM 6608 O O . LEU A 1 870 ? 19.208 -16.350 -19.858 1.00 96.25 870 LEU A O 1
ATOM 6612 N N . SER A 1 871 ? 18.433 -15.963 -21.933 1.00 94.94 871 SER A N 1
ATOM 6613 C CA . SER A 1 871 ? 19.735 -15.668 -22.541 1.00 94.94 871 SER A CA 1
ATOM 6614 C C . SER A 1 871 ? 19.869 -14.187 -22.859 1.00 94.94 871 SER A C 1
ATOM 6616 O O . SER A 1 871 ? 18.978 -13.593 -23.461 1.00 94.94 871 SER A O 1
ATOM 6618 N N . ALA A 1 872 ? 21.013 -13.595 -22.530 1.00 93.00 872 ALA A N 1
ATOM 6619 C CA . ALA A 1 872 ? 21.252 -12.172 -22.696 1.00 93.00 872 ALA A CA 1
ATOM 6620 C C . ALA A 1 872 ? 21.190 -11.681 -24.139 1.00 93.00 872 ALA A C 1
ATOM 6622 O O . ALA A 1 872 ? 20.737 -10.568 -24.395 1.00 93.00 872 ALA A O 1
ATOM 6623 N N . SER A 1 873 ? 21.560 -12.529 -25.095 1.00 92.50 873 SER A N 1
ATOM 6624 C CA . SER A 1 873 ? 21.452 -12.221 -26.523 1.00 92.50 873 SER A CA 1
ATOM 6625 C C . SER A 1 873 ? 20.005 -12.061 -27.003 1.00 92.50 873 SER A C 1
ATOM 6627 O O . SER A 1 873 ? 19.774 -11.442 -28.041 1.00 92.50 873 SER A O 1
ATOM 6629 N N . SER A 1 874 ? 19.030 -12.594 -26.259 1.00 95.31 874 SER A N 1
ATOM 6630 C CA . SER A 1 874 ? 17.609 -12.480 -26.599 1.00 95.31 874 SER A CA 1
ATOM 6631 C C . SER A 1 874 ? 17.023 -11.120 -26.220 1.00 95.31 874 SER A C 1
ATOM 6633 O O . SER A 1 874 ? 16.030 -10.720 -26.815 1.00 95.31 874 SER A O 1
ATOM 6635 N N . PHE A 1 875 ? 17.653 -10.383 -25.300 1.00 96.38 875 PHE A N 1
ATOM 6636 C CA . PHE A 1 875 ? 17.129 -9.138 -24.727 1.00 96.38 875 PHE A CA 1
ATOM 6637 C C . PHE A 1 875 ? 18.047 -7.941 -25.029 1.00 96.38 875 PHE A C 1
ATOM 6639 O O . PHE A 1 875 ? 18.610 -7.350 -24.107 1.00 96.38 875 PHE A O 1
ATOM 6646 N N . PRO A 1 876 ? 18.259 -7.574 -26.308 1.00 96.00 876 PRO A N 1
ATOM 6647 C CA . PRO A 1 876 ? 19.157 -6.478 -26.652 1.00 96.00 876 PRO A CA 1
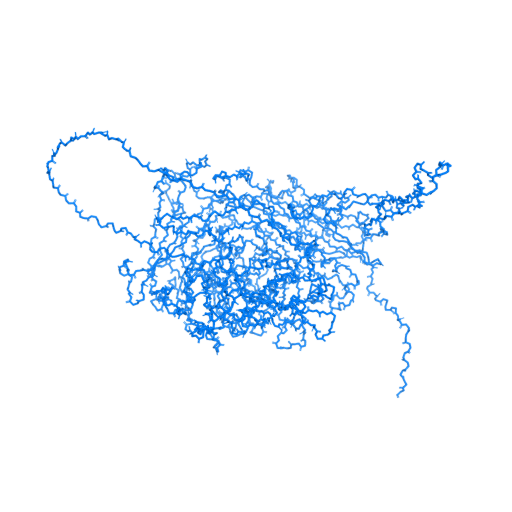ATOM 6648 C C . PRO A 1 876 ? 18.665 -5.139 -26.092 1.00 96.00 876 PRO A C 1
ATOM 6650 O O . PRO A 1 876 ? 17.472 -4.873 -25.988 1.00 96.00 876 PRO A O 1
ATOM 6653 N N . VAL A 1 877 ? 19.593 -4.243 -25.800 1.00 95.56 877 VAL A N 1
ATOM 6654 C CA . VAL A 1 877 ? 19.305 -2.860 -25.416 1.00 95.56 877 VAL A CA 1
ATOM 6655 C C . VAL A 1 877 ? 19.466 -1.975 -26.644 1.00 95.56 877 VAL A C 1
ATOM 6657 O O . VAL A 1 877 ? 20.450 -2.107 -27.366 1.00 95.56 877 VAL A O 1
ATOM 6660 N N . GLY A 1 878 ? 18.523 -1.069 -26.891 1.00 93.38 878 GLY A N 1
ATOM 6661 C CA . GLY A 1 878 ? 18.556 -0.160 -28.038 1.00 93.38 878 GLY A CA 1
ATOM 6662 C C . GLY A 1 878 ? 17.473 0.910 -27.950 1.00 93.38 878 GLY A C 1
ATOM 6663 O O . GLY A 1 878 ? 16.878 1.100 -26.893 1.00 93.38 878 GLY A O 1
ATOM 6664 N N . VAL A 1 879 ? 17.243 1.636 -29.045 1.00 93.12 879 VAL A N 1
ATOM 6665 C CA . VAL A 1 879 ? 16.184 2.657 -29.134 1.00 93.12 879 VAL A CA 1
ATOM 6666 C C . VAL A 1 879 ? 15.308 2.368 -30.342 1.00 93.12 879 VAL A C 1
ATOM 6668 O O . VAL A 1 879 ? 15.800 2.335 -31.469 1.00 93.12 879 VAL A O 1
ATOM 6671 N N . ALA A 1 880 ? 14.013 2.190 -30.097 1.00 92.12 880 ALA A N 1
ATOM 6672 C CA . ALA A 1 880 ? 12.995 2.152 -31.134 1.00 92.12 880 ALA A CA 1
ATOM 6673 C C . ALA A 1 880 ? 12.713 3.584 -31.613 1.00 92.12 880 ALA A C 1
ATOM 6675 O O . ALA A 1 880 ? 12.365 4.456 -30.817 1.00 92.12 880 ALA A O 1
ATOM 6676 N N . LYS A 1 881 ? 12.896 3.846 -32.908 1.00 93.31 881 LYS A N 1
ATOM 6677 C CA . LYS A 1 881 ? 12.752 5.182 -33.490 1.00 93.31 881 LYS A CA 1
ATOM 6678 C C . LYS A 1 881 ? 11.975 5.140 -34.794 1.00 93.31 881 LYS A C 1
ATOM 6680 O O . LYS A 1 881 ? 12.227 4.305 -35.662 1.00 93.31 881 LYS A O 1
ATOM 6685 N N . THR A 1 882 ? 11.076 6.102 -34.943 1.00 92.75 882 THR A N 1
ATOM 6686 C CA . THR A 1 882 ? 10.405 6.406 -36.206 1.00 92.75 882 THR A CA 1
ATOM 6687 C C . THR A 1 882 ? 11.253 7.415 -36.973 1.00 92.75 882 THR A C 1
ATOM 6689 O O . THR A 1 882 ? 11.482 8.531 -36.507 1.00 92.75 882 THR A O 1
ATOM 6692 N N . VAL A 1 883 ? 11.749 7.021 -38.140 1.00 90.94 883 VAL A N 1
ATOM 6693 C CA . VAL A 1 883 ? 12.575 7.850 -39.018 1.00 90.94 883 VAL A CA 1
ATOM 6694 C C . VAL A 1 883 ? 11.748 8.220 -40.241 1.00 90.94 883 VAL A C 1
ATOM 6696 O O . VAL A 1 883 ? 11.410 7.364 -41.058 1.00 90.94 883 VAL A O 1
ATOM 6699 N N . VAL A 1 884 ? 11.423 9.505 -40.361 1.00 88.75 884 VAL A N 1
ATOM 6700 C CA . VAL A 1 884 ? 10.749 10.064 -41.535 1.00 88.75 884 VAL A CA 1
ATOM 6701 C C . VAL A 1 884 ? 11.818 10.563 -42.502 1.00 88.75 884 VAL A C 1
ATOM 6703 O O . VAL A 1 884 ? 12.512 11.539 -42.221 1.00 88.75 884 VAL A O 1
ATOM 6706 N N . THR A 1 885 ? 11.973 9.884 -43.635 1.00 86.88 885 THR A N 1
ATOM 6707 C CA . THR A 1 885 ? 12.866 10.309 -44.715 1.00 86.88 885 THR A CA 1
ATOM 6708 C C . THR A 1 885 ? 12.064 11.095 -45.737 1.00 86.88 885 THR A C 1
ATOM 6710 O O . THR A 1 885 ? 11.171 10.552 -46.385 1.00 86.88 885 THR A O 1
ATOM 6713 N N . TYR A 1 886 ? 12.380 12.376 -45.886 1.00 85.94 886 TYR A N 1
ATOM 6714 C CA . TYR A 1 886 ? 11.802 13.219 -46.925 1.00 85.94 886 TYR A CA 1
ATOM 6715 C C . TYR A 1 886 ? 12.536 12.967 -48.245 1.00 85.94 886 TYR A C 1
ATOM 6717 O O . TYR A 1 886 ? 13.761 13.069 -48.311 1.00 85.94 886 TYR A O 1
ATOM 6725 N N . GLY A 1 887 ? 11.788 12.579 -49.276 1.00 83.69 887 GLY A N 1
ATOM 6726 C CA . GLY A 1 887 ? 12.278 12.464 -50.644 1.00 83.69 887 GLY A CA 1
ATOM 6727 C C . GLY A 1 887 ? 12.550 13.834 -51.265 1.00 83.69 887 GLY A C 1
ATOM 6728 O O . GLY A 1 887 ? 12.437 14.869 -50.612 1.00 83.69 887 GLY A O 1
ATOM 6729 N N . GLN A 1 888 ? 12.908 13.851 -52.547 1.00 82.44 888 GLN A N 1
ATOM 6730 C CA . GLN A 1 888 ? 13.032 15.111 -53.280 1.00 82.44 888 GLN A CA 1
ATOM 6731 C C . GLN A 1 888 ? 11.656 15.759 -53.467 1.00 82.44 888 GLN A C 1
ATOM 6733 O O . GLN A 1 888 ? 10.671 15.061 -53.702 1.00 82.44 888 GLN A O 1
ATOM 6738 N N . GLU A 1 889 ? 11.596 17.086 -53.361 1.00 87.19 889 GLU A N 1
ATOM 6739 C CA . GLU A 1 889 ? 10.386 17.868 -53.614 1.00 87.19 889 GLU A CA 1
ATOM 6740 C C . GLU A 1 889 ? 9.892 17.622 -55.048 1.00 87.19 889 GLU A C 1
ATOM 6742 O O . GLU A 1 889 ? 10.618 17.834 -56.021 1.00 87.19 889 GLU A O 1
ATOM 6747 N N . VAL A 1 890 ? 8.654 17.142 -55.184 1.00 87.19 890 VAL A N 1
ATOM 6748 C CA . VAL A 1 890 ? 8.025 16.892 -56.483 1.00 87.19 890 VAL A CA 1
ATOM 6749 C C . VAL A 1 890 ? 7.000 17.987 -56.736 1.00 87.19 890 VAL A C 1
ATOM 6751 O O . VAL A 1 890 ? 5.937 18.029 -56.115 1.00 87.19 890 VAL A O 1
ATOM 6754 N N . CYS A 1 891 ? 7.323 18.874 -57.673 1.00 87.56 891 CYS A N 1
ATOM 6755 C CA . CYS A 1 891 ? 6.457 19.963 -58.100 1.00 87.56 891 CYS A CA 1
ATOM 6756 C C . CYS A 1 891 ? 5.603 19.544 -59.295 1.00 87.56 891 CYS A C 1
ATOM 6758 O O . CYS A 1 891 ? 6.119 19.116 -60.329 1.00 87.56 891 CYS A O 1
ATOM 6760 N N . LYS A 1 892 ? 4.283 19.693 -59.174 1.00 88.81 892 LYS A N 1
ATOM 6761 C CA . LYS A 1 892 ? 3.342 19.450 -60.266 1.00 88.81 892 LYS A CA 1
ATOM 6762 C C . LYS A 1 892 ? 2.597 20.737 -60.588 1.00 88.81 892 LYS A C 1
ATOM 6764 O O . LYS A 1 892 ? 1.851 21.258 -59.763 1.00 88.81 892 LYS A O 1
ATOM 6769 N N . GLY A 1 893 ? 2.803 21.230 -61.807 1.00 85.12 893 GLY A N 1
ATOM 6770 C CA . GLY A 1 893 ? 1.984 22.297 -62.368 1.00 85.12 893 GLY A CA 1
ATOM 6771 C C . GLY A 1 893 ? 0.550 21.821 -62.589 1.00 85.12 893 GLY A C 1
ATOM 6772 O O . GLY A 1 893 ? 0.322 20.683 -63.013 1.00 85.12 893 GLY A O 1
ATOM 6773 N N . ASN A 1 894 ? -0.424 22.684 -62.314 1.00 86.06 894 ASN A N 1
ATOM 6774 C CA . ASN A 1 894 ? -1.810 22.452 -62.695 1.00 86.06 894 ASN A CA 1
ATOM 6775 C C . ASN A 1 894 ? -1.948 22.387 -64.237 1.00 86.06 894 ASN A C 1
ATOM 6777 O O . ASN A 1 894 ? -1.005 22.627 -64.997 1.00 86.06 894 ASN A O 1
ATOM 6781 N N . VAL A 1 895 ? -3.142 22.055 -64.733 1.00 89.19 895 VAL A N 1
ATOM 6782 C CA . VAL A 1 895 ? -3.382 21.837 -66.176 1.00 89.19 895 VAL A CA 1
ATOM 6783 C C . VAL A 1 895 ? -3.097 23.061 -67.064 1.00 89.19 895 VAL A C 1
ATOM 6785 O O . VAL A 1 895 ? -3.025 22.916 -68.285 1.00 89.19 895 VAL A O 1
ATOM 6788 N N . TRP A 1 896 ? -2.953 24.256 -66.481 1.00 85.50 896 TRP A N 1
ATOM 6789 C CA . TRP A 1 896 ? -2.693 25.504 -67.202 1.00 85.50 896 TRP A CA 1
ATOM 6790 C C . TRP A 1 896 ? -1.206 25.741 -67.466 1.00 85.50 896 TRP A C 1
ATOM 6792 O O . TRP A 1 896 ? -0.876 26.395 -68.450 1.00 85.50 896 TRP A O 1
ATOM 6802 N N . CYS A 1 897 ? -0.311 25.132 -66.682 1.00 82.25 897 CYS A N 1
ATOM 6803 C CA . CYS A 1 897 ? 1.140 25.297 -66.818 1.00 82.25 897 CYS A CA 1
ATOM 6804 C C . CYS A 1 897 ? 1.712 24.842 -68.170 1.00 82.25 897 CYS A C 1
ATOM 6806 O O . CYS A 1 897 ? 2.781 25.295 -68.564 1.00 82.25 897 CYS A O 1
ATOM 6808 N N . ASN A 1 898 ? 0.983 23.996 -68.905 1.00 84.06 898 ASN A N 1
ATOM 6809 C CA . ASN A 1 898 ? 1.384 23.506 -70.226 1.00 84.06 898 ASN A CA 1
ATOM 6810 C C . ASN A 1 898 ? 0.552 24.103 -71.379 1.00 84.06 898 ASN A C 1
ATOM 6812 O O . ASN A 1 898 ? 0.696 23.664 -72.520 1.00 84.06 898 ASN A O 1
ATOM 6816 N N . LYS A 1 899 ? -0.346 25.069 -71.116 1.00 79.00 899 LYS A N 1
ATOM 6817 C CA . LYS A 1 899 ? -1.198 25.689 -72.146 1.00 79.00 899 LYS A CA 1
ATOM 6818 C C . LYS A 1 899 ? -0.644 27.057 -72.579 1.00 79.00 899 LYS A C 1
ATOM 6820 O O . LYS A 1 899 ? -0.560 27.960 -71.745 1.00 79.00 899 LYS A O 1
ATOM 6825 N N . PRO A 1 900 ? -0.324 27.261 -73.873 1.00 74.19 900 PRO A N 1
ATOM 6826 C CA . PRO A 1 900 ? 0.107 28.563 -74.382 1.00 74.19 900 PRO A CA 1
ATOM 6827 C C . PRO A 1 900 ? -0.949 29.648 -74.114 1.00 74.19 900 PRO A C 1
ATOM 6829 O O . PRO A 1 900 ? -2.122 29.450 -74.422 1.00 74.19 900 PRO A O 1
ATOM 6832 N N . GLY A 1 901 ? -0.535 30.783 -73.540 1.00 79.12 901 GLY A N 1
ATOM 6833 C CA . GLY A 1 901 ? -1.410 31.932 -73.257 1.00 79.12 901 GLY A CA 1
ATOM 6834 C C . GLY A 1 901 ? -2.101 31.948 -71.885 1.00 79.12 901 GLY A C 1
ATOM 6835 O O . GLY A 1 901 ? -2.851 32.881 -71.629 1.00 79.12 901 GLY A O 1
ATOM 6836 N N . PHE A 1 902 ? -1.842 30.970 -71.005 1.00 76.00 902 PHE A N 1
ATOM 6837 C CA . PHE A 1 902 ? -2.458 30.862 -69.665 1.00 76.00 902 PHE A CA 1
ATOM 6838 C C . PHE A 1 902 ? -1.426 30.797 -68.518 1.00 76.00 902 PHE A C 1
ATOM 6840 O O . PHE A 1 902 ? -1.657 30.148 -67.496 1.00 76.00 902 PHE A O 1
ATOM 6847 N N . LEU A 1 903 ? -0.261 31.437 -68.689 1.00 76.00 903 LEU A N 1
ATOM 6848 C CA . LEU A 1 903 ? 0.815 31.459 -67.681 1.00 76.00 903 LEU A CA 1
ATOM 6849 C C . LEU A 1 903 ? 0.374 32.098 -66.354 1.00 76.00 903 LEU A C 1
ATOM 6851 O O . LEU A 1 903 ? 0.836 31.684 -65.298 1.00 76.00 903 LEU A O 1
ATOM 6855 N N . ASP A 1 904 ? -0.558 33.049 -66.410 1.00 81.31 904 ASP A N 1
ATOM 6856 C CA . ASP A 1 904 ? -1.190 33.713 -65.264 1.00 81.31 904 ASP A CA 1
ATOM 6857 C C . ASP A 1 904 ? -2.053 32.771 -64.405 1.00 81.31 904 ASP A C 1
ATOM 6859 O O . ASP A 1 904 ? -2.385 33.105 -63.271 1.00 81.31 904 ASP A O 1
ATOM 6863 N N . ARG A 1 905 ? -2.404 31.587 -64.928 1.00 79.69 905 ARG A N 1
ATOM 6864 C CA . ARG A 1 905 ? -3.187 30.550 -64.231 1.00 79.69 905 ARG A CA 1
ATOM 6865 C C . ARG A 1 905 ? -2.378 29.302 -63.884 1.00 79.69 905 ARG A C 1
ATOM 6867 O O . ARG A 1 905 ? -2.948 28.335 -63.372 1.00 79.69 905 ARG A O 1
ATOM 6874 N N . CYS A 1 906 ? -1.080 29.290 -64.192 1.00 81.81 906 CYS A N 1
ATOM 6875 C CA . CYS A 1 906 ? -0.193 28.202 -63.807 1.00 81.81 906 CYS A CA 1
ATOM 6876 C C . CYS A 1 906 ? 0.076 28.262 -62.302 1.00 81.81 906 CYS A C 1
ATOM 6878 O O . CYS A 1 906 ? 0.762 29.156 -61.815 1.00 81.81 906 CYS A O 1
ATOM 6880 N N . GLU A 1 907 ? -0.436 27.276 -61.576 1.00 84.62 907 GLU A N 1
ATOM 6881 C CA . GLU A 1 907 ? -0.108 27.063 -60.169 1.00 84.62 907 GLU A CA 1
ATOM 6882 C C . GLU A 1 907 ? 0.742 25.804 -60.063 1.00 84.62 907 GLU A C 1
ATOM 6884 O O . GLU A 1 907 ? 0.358 24.741 -60.559 1.00 84.62 907 GLU A O 1
ATOM 6889 N N . ILE A 1 908 ? 1.907 25.923 -59.432 1.00 88.12 908 ILE A N 1
ATOM 6890 C CA . ILE A 1 908 ? 2.792 24.797 -59.149 1.00 88.12 908 ILE A CA 1
ATOM 6891 C C . ILE A 1 908 ? 2.580 24.408 -57.692 1.00 88.12 908 ILE A C 1
ATOM 6893 O O . ILE A 1 908 ? 2.877 25.186 -56.789 1.00 88.12 908 ILE A O 1
ATOM 6897 N N . THR A 1 909 ? 2.077 23.198 -57.458 1.00 85.94 909 THR A N 1
ATOM 6898 C CA . THR A 1 909 ? 2.015 22.624 -56.112 1.00 85.94 909 THR A CA 1
ATOM 6899 C C . THR A 1 909 ? 3.194 21.685 -55.936 1.00 85.94 909 THR A C 1
ATOM 6901 O O . THR A 1 909 ? 3.332 20.709 -56.678 1.00 85.94 909 THR A O 1
ATOM 6904 N N . CYS A 1 910 ? 4.045 21.979 -54.962 1.00 86.06 910 CYS A N 1
ATOM 6905 C CA . CYS A 1 910 ? 5.172 21.137 -54.603 1.00 86.06 910 CYS A CA 1
ATOM 6906 C C . CYS A 1 910 ? 4.837 20.325 -53.355 1.00 86.06 910 CYS A C 1
ATOM 6908 O O . CYS A 1 910 ? 4.360 20.870 -52.364 1.00 86.06 910 CYS A O 1
ATOM 6910 N N . ASN A 1 911 ? 5.054 19.012 -53.429 1.00 84.38 911 ASN A N 1
ATOM 6911 C CA . ASN A 1 911 ? 4.897 18.102 -52.302 1.00 84.38 911 ASN A CA 1
ATOM 6912 C C . ASN A 1 911 ? 6.199 17.332 -52.106 1.00 84.38 911 ASN A C 1
ATOM 6914 O O . ASN A 1 911 ? 6.743 16.774 -53.059 1.00 84.38 911 ASN A O 1
ATOM 6918 N N . THR A 1 912 ? 6.663 17.247 -50.864 1.00 83.94 912 THR A N 1
ATOM 6919 C CA . THR A 1 912 ? 7.823 16.433 -50.498 1.00 83.94 912 THR A CA 1
ATOM 6920 C C . THR A 1 912 ? 7.325 15.080 -49.992 1.00 83.94 912 THR A C 1
ATOM 6922 O O . THR A 1 912 ? 6.857 15.007 -48.853 1.00 83.94 912 THR A O 1
ATOM 6925 N N . PRO A 1 913 ? 7.356 14.006 -50.808 1.00 83.69 913 PRO A N 1
ATOM 6926 C CA . PRO A 1 913 ? 6.932 12.689 -50.353 1.00 83.69 913 PRO A CA 1
ATOM 6927 C C . PRO A 1 913 ? 7.809 12.256 -49.179 1.00 83.69 913 PRO A C 1
ATOM 6929 O O . PRO A 1 913 ? 9.031 12.368 -49.240 1.00 83.69 913 PRO A O 1
ATOM 6932 N N . SER A 1 914 ? 7.200 11.767 -48.105 1.00 85.56 914 SER A N 1
ATOM 6933 C CA . SER A 1 914 ? 7.918 11.230 -46.955 1.00 85.56 914 SER A CA 1
ATOM 6934 C C . SER A 1 914 ? 7.748 9.716 -46.884 1.00 85.56 914 SER A C 1
ATOM 6936 O O . SER A 1 914 ? 6.685 9.174 -47.181 1.00 85.56 914 SER A O 1
ATOM 6938 N N . THR A 1 915 ? 8.818 9.021 -46.508 1.00 87.25 915 THR A N 1
ATOM 6939 C CA . THR A 1 915 ? 8.797 7.582 -46.233 1.00 87.25 915 THR A CA 1
ATOM 6940 C C . THR A 1 915 ? 9.078 7.389 -44.754 1.00 87.25 915 THR A C 1
ATOM 6942 O O . THR A 1 915 ? 10.118 7.824 -44.261 1.00 87.25 915 THR A O 1
ATOM 6945 N N . THR A 1 916 ? 8.159 6.749 -44.040 1.00 90.00 916 THR A N 1
ATOM 6946 C CA . THR A 1 916 ? 8.355 6.412 -42.629 1.00 90.00 916 THR A CA 1
ATOM 6947 C C . THR A 1 916 ? 9.008 5.040 -42.526 1.00 90.00 916 THR A C 1
ATOM 6949 O O . THR A 1 916 ? 8.496 4.060 -43.062 1.00 90.00 916 THR A O 1
ATOM 6952 N N . SER A 1 917 ? 10.142 4.967 -41.838 1.00 89.75 917 SER A N 1
ATOM 6953 C CA . SER A 1 917 ? 10.830 3.722 -41.496 1.00 89.75 917 SER A CA 1
ATOM 6954 C C . SER A 1 917 ? 10.942 3.586 -39.979 1.00 89.75 917 SER A C 1
ATOM 6956 O O . SER A 1 917 ? 11.024 4.582 -39.263 1.00 89.75 917 SER A O 1
ATOM 6958 N N . TYR A 1 918 ? 10.933 2.352 -39.483 1.00 93.31 918 TYR A N 1
ATOM 6959 C CA . TYR A 1 918 ? 11.002 2.049 -38.055 1.00 93.31 918 TYR A CA 1
ATOM 6960 C C . TYR A 1 918 ? 12.303 1.304 -37.785 1.00 93.31 918 TYR A C 1
ATOM 6962 O O . TYR A 1 918 ? 12.518 0.196 -38.282 1.00 93.31 918 TYR A O 1
ATOM 6970 N N . VAL A 1 919 ? 13.200 1.938 -37.038 1.00 93.38 919 VAL A N 1
ATOM 6971 C CA . VAL A 1 919 ? 14.573 1.466 -36.831 1.00 93.38 919 VAL A CA 1
ATOM 6972 C C . VAL A 1 919 ? 14.794 1.181 -35.353 1.00 93.38 919 VAL A C 1
ATOM 6974 O O . VAL A 1 919 ? 14.345 1.938 -34.495 1.00 93.38 919 VAL A O 1
ATOM 6977 N N . PHE A 1 920 ? 15.500 0.091 -35.058 1.00 93.25 920 PHE A N 1
ATOM 6978 C CA . PHE A 1 920 ? 16.018 -0.212 -33.730 1.00 93.25 920 PHE A CA 1
ATOM 6979 C C . PHE A 1 920 ? 17.522 0.085 -33.697 1.00 93.25 920 PHE A C 1
ATOM 6981 O O . PHE A 1 920 ? 18.345 -0.690 -34.186 1.00 93.25 920 PHE A O 1
ATOM 6988 N N . GLU A 1 921 ? 17.892 1.255 -33.183 1.00 91.62 921 GLU A N 1
ATOM 6989 C CA . GLU A 1 921 ? 19.262 1.764 -33.274 1.00 91.62 921 GLU A CA 1
ATOM 6990 C C . GLU A 1 921 ? 20.177 1.194 -32.176 1.00 91.62 921 GLU A C 1
ATOM 6992 O O . GLU A 1 921 ? 19.813 1.171 -30.996 1.00 91.62 921 GLU A O 1
ATOM 6997 N N . ALA A 1 922 ? 21.411 0.849 -32.573 1.00 86.12 922 ALA A N 1
ATOM 6998 C CA . ALA A 1 922 ? 22.520 0.420 -31.712 1.00 86.12 922 ALA A CA 1
ATOM 6999 C C . ALA A 1 922 ? 22.170 -0.729 -30.740 1.00 86.12 922 ALA A C 1
ATOM 7001 O O . ALA A 1 922 ? 22.299 -0.545 -29.527 1.00 86.12 922 ALA A O 1
ATOM 7002 N N . PRO A 1 923 ? 21.734 -1.902 -31.250 1.00 90.06 923 PRO A N 1
ATOM 7003 C CA . PRO A 1 923 ? 21.486 -3.061 -30.402 1.00 90.06 923 PRO A CA 1
ATOM 7004 C C . PRO A 1 923 ? 22.777 -3.483 -29.692 1.00 90.06 923 PRO A C 1
ATOM 7006 O O . PRO A 1 923 ? 23.808 -3.696 -30.331 1.00 90.06 923 PRO A O 1
ATOM 7009 N N . ALA A 1 924 ? 22.712 -3.628 -28.374 1.00 92.81 924 ALA A N 1
ATOM 7010 C CA . ALA A 1 924 ? 23.817 -4.107 -27.556 1.00 92.81 924 ALA A CA 1
ATOM 7011 C C . ALA A 1 924 ? 23.350 -5.207 -26.603 1.00 92.81 924 ALA A C 1
ATOM 7013 O O . ALA A 1 924 ? 22.218 -5.181 -26.120 1.00 92.81 924 ALA A O 1
ATOM 7014 N N . THR A 1 925 ? 24.226 -6.166 -26.308 1.00 92.50 925 THR A N 1
ATOM 7015 C CA . THR A 1 925 ? 23.958 -7.164 -25.269 1.00 92.50 925 THR A CA 1
ATOM 7016 C C . THR A 1 925 ? 23.909 -6.464 -23.908 1.00 92.50 925 THR A C 1
ATOM 7018 O O . THR A 1 925 ? 24.823 -5.698 -23.593 1.00 92.50 925 THR A O 1
ATOM 7021 N N . PRO A 1 926 ? 22.870 -6.699 -23.096 1.00 93.88 926 PRO A N 1
ATOM 7022 C CA . PRO A 1 926 ? 22.748 -6.079 -21.787 1.00 93.88 926 PRO A CA 1
ATOM 7023 C C . PRO A 1 926 ? 23.815 -6.581 -20.818 1.00 93.88 926 PRO A C 1
ATOM 7025 O O . PRO A 1 926 ? 24.190 -7.755 -20.823 1.00 93.88 926 PRO A O 1
ATOM 7028 N N . ASP A 1 927 ? 24.256 -5.689 -19.939 1.00 91.25 927 ASP A N 1
ATOM 7029 C CA . ASP A 1 927 ? 25.223 -5.980 -18.885 1.00 91.25 927 ASP A CA 1
ATOM 7030 C C . ASP A 1 927 ? 24.606 -5.903 -17.480 1.00 91.25 927 ASP A C 1
ATOM 7032 O O . ASP A 1 927 ? 25.177 -6.438 -16.537 1.00 91.25 927 ASP A O 1
ATOM 7036 N N . ARG A 1 928 ? 23.412 -5.327 -17.307 1.00 94.19 928 ARG A N 1
ATOM 7037 C CA . ARG A 1 928 ? 22.704 -5.330 -16.016 1.00 94.19 928 ARG A CA 1
ATOM 7038 C C . ARG A 1 928 ? 21.225 -5.589 -16.198 1.00 94.19 928 ARG A C 1
ATOM 7040 O O . ARG A 1 928 ? 20.642 -5.179 -17.201 1.00 94.19 928 ARG A O 1
ATOM 7047 N N . TRP A 1 929 ? 20.658 -6.266 -15.209 1.00 97.00 929 TRP A N 1
ATOM 7048 C CA . TRP A 1 929 ? 19.320 -6.824 -15.263 1.00 97.00 929 TRP A CA 1
ATOM 7049 C C . TRP A 1 929 ? 18.583 -6.608 -13.950 1.00 97.00 929 TRP A C 1
ATOM 7051 O O . TRP A 1 929 ? 19.188 -6.658 -12.875 1.00 97.00 929 TRP A O 1
ATOM 7061 N N . TYR A 1 930 ? 17.269 -6.454 -14.047 1.00 98.19 930 TYR A N 1
ATOM 7062 C CA . TYR A 1 930 ? 16.347 -6.752 -12.961 1.00 98.19 930 TYR A CA 1
ATOM 7063 C C . TYR A 1 930 ? 15.211 -7.639 -13.474 1.00 98.19 930 TYR A C 1
ATOM 7065 O O . TYR A 1 930 ? 14.817 -7.549 -14.639 1.00 98.19 930 TYR A O 1
ATOM 7073 N N . PHE A 1 931 ? 14.673 -8.473 -12.589 1.00 98.56 931 PHE A N 1
ATOM 7074 C CA . PHE A 1 931 ? 13.567 -9.382 -12.875 1.00 98.56 931 PHE A CA 1
ATOM 7075 C C . PHE A 1 931 ? 12.494 -9.219 -11.812 1.00 98.56 931 PHE A C 1
ATOM 7077 O O . PHE A 1 931 ? 12.808 -9.334 -10.631 1.00 98.56 931 PHE A O 1
ATOM 7084 N N . ARG A 1 932 ? 11.245 -8.987 -12.212 1.00 98.19 932 ARG A N 1
ATOM 7085 C CA . ARG A 1 932 ? 10.085 -8.978 -11.307 1.00 98.19 932 ARG A CA 1
ATOM 7086 C C . ARG A 1 932 ? 8.943 -9.777 -11.919 1.00 98.19 932 ARG A C 1
ATOM 7088 O O . ARG A 1 932 ? 8.887 -9.923 -13.137 1.00 98.19 932 ARG A O 1
ATOM 7095 N N . ALA A 1 933 ? 8.039 -10.277 -11.093 1.00 98.31 933 ALA A N 1
ATOM 7096 C CA . ALA A 1 933 ? 6.902 -11.069 -11.528 1.00 98.31 933 ALA A CA 1
ATOM 7097 C C . ALA A 1 933 ? 5.581 -10.443 -11.071 1.00 98.31 933 ALA A C 1
ATOM 7099 O O . ALA A 1 933 ? 5.506 -9.793 -10.028 1.00 98.31 933 ALA A O 1
ATOM 7100 N N . PHE A 1 934 ? 4.544 -10.660 -11.866 1.00 97.56 934 PHE A N 1
ATOM 7101 C CA . PHE A 1 934 ? 3.171 -10.257 -11.607 1.00 97.56 934 PHE A CA 1
ATOM 7102 C C . PHE A 1 934 ? 2.271 -11.477 -11.776 1.00 97.56 934 PHE A C 1
ATOM 7104 O O . PHE A 1 934 ? 2.351 -12.138 -12.805 1.00 97.56 934 PHE A O 1
ATOM 7111 N N . ALA A 1 935 ? 1.432 -11.785 -10.794 1.00 97.19 935 ALA A N 1
ATOM 7112 C CA . ALA A 1 935 ? 0.443 -12.850 -10.885 1.00 97.19 935 ALA A CA 1
ATOM 7113 C C . ALA A 1 935 ? -0.972 -12.281 -10.883 1.00 97.19 935 ALA A C 1
ATOM 7115 O O . ALA A 1 935 ? -1.265 -11.312 -10.181 1.00 97.19 935 ALA A O 1
ATOM 7116 N N . ARG A 1 936 ? -1.852 -12.964 -11.614 1.00 94.81 936 ARG A N 1
ATOM 7117 C CA . ARG A 1 936 ? -3.301 -12.782 -11.551 1.00 94.81 936 ARG A CA 1
ATOM 7118 C C . ARG A 1 936 ? -4.008 -14.106 -11.384 1.00 94.81 936 ARG A C 1
ATOM 7120 O O . ARG A 1 936 ? -3.576 -15.132 -11.912 1.00 94.81 936 ARG A O 1
ATOM 7127 N N . THR A 1 937 ? -5.091 -14.077 -10.636 1.00 93.88 937 THR A N 1
ATOM 7128 C CA . THR A 1 937 ? -5.956 -15.234 -10.408 1.00 93.88 937 THR A CA 1
ATOM 7129 C C . THR A 1 937 ? -7.092 -15.267 -11.411 1.00 93.88 937 THR A C 1
ATOM 7131 O O . THR A 1 937 ? -7.407 -14.272 -12.061 1.00 93.88 937 THR A O 1
ATOM 7134 N N . LYS A 1 938 ? -7.711 -16.437 -11.546 1.00 89.81 938 LYS A N 1
ATOM 7135 C CA . LYS A 1 938 ? -8.965 -16.564 -12.283 1.00 89.81 938 LYS A CA 1
ATOM 7136 C C . LYS A 1 938 ? -10.047 -15.761 -11.574 1.00 89.81 938 LYS A C 1
ATOM 7138 O O . LYS A 1 938 ? -10.128 -15.780 -10.349 1.00 89.81 938 LYS A O 1
ATOM 7143 N N . THR A 1 939 ? -10.936 -15.144 -12.341 1.00 81.44 939 THR A N 1
ATOM 7144 C CA . THR A 1 939 ? -12.229 -14.735 -11.793 1.00 81.44 939 THR A CA 1
ATOM 7145 C C . THR A 1 939 ? -13.017 -15.982 -11.384 1.00 81.44 939 THR A C 1
ATOM 7147 O O . THR A 1 939 ? -12.827 -17.073 -11.939 1.00 81.44 939 THR A O 1
ATOM 7150 N N . LEU A 1 940 ? -13.894 -15.859 -10.387 1.00 72.50 940 LEU A N 1
ATOM 7151 C CA . LEU A 1 940 ? -14.736 -16.978 -9.971 1.00 72.50 940 LEU A CA 1
ATOM 7152 C C . LEU A 1 940 ? -15.607 -17.421 -11.153 1.00 72.50 940 LEU A C 1
ATOM 7154 O O . LEU A 1 940 ? -16.474 -16.685 -11.604 1.00 72.50 940 LEU A O 1
ATOM 7158 N N . SER A 1 941 ? -15.391 -18.643 -11.645 1.00 59.12 941 SER A N 1
ATOM 7159 C CA . SER A 1 941 ? -16.079 -19.175 -12.839 1.00 59.12 941 SER A CA 1
ATOM 7160 C C . SER A 1 941 ? -17.610 -19.256 -12.725 1.00 59.12 941 SER A C 1
ATOM 7162 O O . SER A 1 941 ? -18.298 -19.333 -13.739 1.00 59.12 941 SER A O 1
ATOM 7164 N N . SER A 1 942 ? -18.149 -19.232 -11.504 1.00 60.97 942 SER A N 1
ATOM 7165 C CA . SER A 1 942 ? -19.587 -19.173 -11.219 1.00 60.97 942 SER A CA 1
ATOM 7166 C C . SER A 1 942 ? -20.136 -17.748 -11.124 1.00 60.97 942 SER A C 1
ATOM 7168 O O . SER A 1 942 ? -21.339 -17.578 -10.915 1.00 60.97 942 SER A O 1
ATOM 7170 N N . ALA A 1 943 ? -19.277 -16.733 -11.242 1.00 60.62 943 ALA A N 1
ATOM 7171 C CA . ALA A 1 943 ? -19.676 -15.350 -11.125 1.00 60.62 943 ALA A CA 1
ATOM 7172 C C . ALA A 1 943 ? -20.206 -14.812 -12.473 1.00 60.62 943 ALA A C 1
ATOM 7174 O O . ALA A 1 943 ? -19.476 -14.673 -13.452 1.00 60.62 943 ALA A O 1
ATOM 7175 N N . VAL A 1 944 ? -21.498 -14.506 -12.525 1.00 63.75 944 VAL A N 1
ATOM 7176 C CA . VAL A 1 944 ? -22.162 -13.664 -13.518 1.00 63.75 944 VAL A CA 1
ATOM 7177 C C . VAL A 1 944 ? -21.655 -12.231 -13.345 1.00 63.75 944 VAL A C 1
ATOM 7179 O O . VAL A 1 944 ? -22.251 -11.418 -12.654 1.00 63.75 944 VAL A O 1
ATOM 7182 N N . CYS A 1 945 ? -20.520 -11.911 -13.953 1.00 64.50 945 CYS A N 1
ATOM 7183 C CA . CYS A 1 945 ? -19.903 -10.590 -13.799 1.00 64.50 945 CYS A CA 1
ATOM 7184 C C . CYS A 1 945 ? -20.379 -9.553 -14.813 1.00 64.50 945 CYS A C 1
ATOM 7186 O O . CYS A 1 945 ? -20.161 -8.358 -14.613 1.00 64.50 945 CYS A O 1
ATOM 7188 N N . ASP A 1 946 ? -21.073 -10.002 -15.855 1.00 62.41 946 ASP A N 1
ATOM 7189 C CA . ASP A 1 946 ? -21.629 -9.156 -16.898 1.00 62.41 946 ASP A CA 1
ATOM 7190 C C . ASP A 1 946 ? -23.147 -9.040 -16.728 1.00 62.41 946 ASP A C 1
ATOM 7192 O O . ASP A 1 946 ? -23.877 -10.030 -16.800 1.00 62.41 946 ASP A O 1
ATOM 7196 N N . GLY A 1 947 ? -23.636 -7.814 -16.531 1.00 61.31 947 GLY A N 1
ATOM 7197 C CA . GLY A 1 947 ? -25.067 -7.511 -16.520 1.00 61.31 947 GLY A CA 1
ATOM 7198 C C . GLY A 1 947 ? -25.509 -6.595 -15.384 1.00 61.31 947 GLY A C 1
ATOM 7199 O O . GLY A 1 947 ? -24.730 -6.170 -14.539 1.00 61.31 947 GLY A O 1
ATOM 7200 N N . THR A 1 948 ? -26.800 -6.270 -15.392 1.00 64.38 948 THR A N 1
ATOM 7201 C CA . THR A 1 948 ? -27.477 -5.462 -14.364 1.00 64.38 948 THR A CA 1
ATOM 7202 C C . THR A 1 948 ? -28.436 -6.297 -13.513 1.00 64.38 948 THR A C 1
ATOM 7204 O O . THR A 1 948 ? -29.246 -5.733 -12.774 1.00 64.38 948 THR A O 1
ATOM 7207 N N . SER A 1 949 ? -28.380 -7.631 -13.628 1.00 66.31 949 SER A N 1
ATOM 7208 C CA . SER A 1 949 ? -29.200 -8.524 -12.809 1.00 66.31 949 SER A CA 1
ATOM 7209 C C . SER A 1 949 ? -28.827 -8.380 -11.333 1.00 66.31 949 SER A C 1
ATOM 7211 O O . SER A 1 949 ? -27.700 -8.011 -10.997 1.00 66.31 949 SER A O 1
ATOM 7213 N N . ALA A 1 950 ? -29.778 -8.668 -10.442 1.00 60.59 950 ALA A N 1
ATOM 7214 C CA . ALA A 1 950 ? -29.533 -8.632 -9.003 1.00 60.59 950 ALA A CA 1
ATOM 7215 C C . ALA A 1 950 ? -28.358 -9.544 -8.612 1.00 60.59 950 ALA A C 1
ATOM 7217 O O . ALA A 1 950 ? -27.502 -9.113 -7.847 1.00 60.59 950 ALA A O 1
ATOM 7218 N N . ASP A 1 951 ? -28.269 -10.732 -9.215 1.00 61.53 951 ASP A N 1
ATOM 7219 C CA . ASP A 1 951 ? -27.196 -11.700 -8.970 1.00 61.53 951 ASP A CA 1
ATOM 7220 C C . ASP A 1 951 ? -25.838 -11.212 -9.477 1.00 61.53 951 ASP A C 1
ATOM 7222 O O . ASP A 1 951 ? -24.832 -11.388 -8.795 1.00 61.53 951 ASP A O 1
ATOM 7226 N N . ALA A 1 952 ? -25.797 -10.561 -10.646 1.00 62.72 952 ALA A N 1
ATOM 7227 C CA . ALA A 1 952 ? -24.553 -10.020 -11.181 1.00 62.72 952 ALA A CA 1
ATOM 7228 C C . ALA A 1 952 ? -24.032 -8.865 -10.325 1.00 62.72 952 ALA A C 1
ATOM 7230 O O . ALA A 1 952 ? -22.855 -8.817 -9.967 1.00 62.72 952 ALA A O 1
ATOM 7231 N N . LEU A 1 953 ? -24.934 -7.963 -9.932 1.00 59.56 953 LEU A N 1
ATOM 7232 C CA . LEU A 1 953 ? -24.613 -6.875 -9.018 1.00 59.56 953 LEU A CA 1
ATOM 7233 C C . LEU A 1 953 ? -24.188 -7.416 -7.651 1.00 59.56 953 LEU A C 1
ATOM 7235 O O . LEU A 1 953 ? -23.215 -6.924 -7.099 1.00 59.56 953 LEU A O 1
ATOM 7239 N N . ASP A 1 954 ? -24.866 -8.427 -7.107 1.00 59.91 954 ASP A N 1
ATOM 7240 C CA . ASP A 1 954 ? -24.472 -9.062 -5.848 1.00 59.91 954 ASP A CA 1
ATOM 7241 C C . ASP A 1 954 ? -23.076 -9.683 -5.959 1.00 59.91 954 ASP A C 1
ATOM 7243 O O . ASP A 1 954 ? -22.198 -9.394 -5.159 1.00 59.91 954 ASP A O 1
ATOM 7247 N N . GLN A 1 955 ? -22.787 -10.457 -6.998 1.00 66.19 955 GLN A N 1
ATOM 7248 C CA . GLN A 1 955 ? -21.474 -11.084 -7.145 1.00 66.19 955 GLN A CA 1
ATOM 7249 C C . GLN A 1 955 ? -20.341 -10.076 -7.381 1.00 66.19 955 GLN A C 1
ATOM 7251 O O . GLN A 1 955 ? -19.246 -10.270 -6.845 1.00 66.19 955 GLN A O 1
ATOM 7256 N N . GLN A 1 956 ? -20.606 -8.972 -8.086 1.00 62.72 956 GLN A N 1
ATOM 7257 C CA . GLN A 1 956 ? -19.693 -7.828 -8.152 1.00 62.72 956 GLN A CA 1
ATOM 7258 C C . GLN A 1 956 ? -19.455 -7.224 -6.760 1.00 62.72 956 GLN A C 1
ATOM 7260 O O . GLN A 1 956 ? -18.305 -7.026 -6.377 1.00 62.72 956 GLN A O 1
ATOM 7265 N N . ARG A 1 957 ? -20.514 -7.019 -5.962 1.00 60.25 957 ARG A N 1
ATOM 7266 C CA . ARG A 1 957 ? -20.413 -6.532 -4.569 1.00 60.25 957 ARG A CA 1
ATOM 7267 C C . ARG A 1 957 ? -19.624 -7.455 -3.663 1.00 60.25 957 ARG A C 1
ATOM 7269 O O . ARG A 1 957 ? -18.955 -7.000 -2.747 1.00 60.25 957 ARG A O 1
ATOM 7276 N N . ARG A 1 958 ? -19.705 -8.760 -3.906 1.00 60.78 958 ARG A N 1
ATOM 7277 C CA . ARG A 1 958 ? -18.947 -9.766 -3.158 1.00 60.78 958 ARG A CA 1
ATOM 7278 C C . ARG A 1 958 ? -17.484 -9.858 -3.601 1.00 60.78 958 ARG A C 1
ATOM 7280 O O . ARG A 1 958 ? -16.802 -10.783 -3.173 1.00 60.78 958 ARG A O 1
ATOM 7287 N N . GLY A 1 959 ? -17.021 -8.986 -4.502 1.00 65.81 959 GLY A N 1
ATOM 7288 C CA . GLY A 1 959 ? -15.673 -9.050 -5.064 1.00 65.81 959 GLY A CA 1
ATOM 7289 C C . GLY A 1 959 ? -15.406 -10.348 -5.832 1.00 65.81 959 GLY A C 1
ATOM 7290 O O . GLY A 1 959 ? -14.256 -10.692 -6.083 1.00 65.81 959 GLY A O 1
ATOM 7291 N N . LYS A 1 960 ? -16.450 -11.096 -6.222 1.00 73.19 960 LYS A N 1
ATOM 7292 C CA . LYS A 1 960 ? -16.288 -12.368 -6.949 1.00 73.19 960 LYS A CA 1
ATOM 7293 C C . LYS A 1 960 ? -15.885 -12.154 -8.407 1.00 73.19 960 LYS A C 1
ATOM 7295 O O . LYS A 1 960 ? -15.431 -13.079 -9.075 1.00 73.19 960 LYS A O 1
ATOM 7300 N N . CYS A 1 961 ? -16.052 -10.923 -8.876 1.00 72.00 961 CYS A N 1
ATOM 7301 C CA . CYS A 1 961 ? -15.783 -10.503 -10.240 1.00 72.00 961 CYS A CA 1
ATOM 7302 C C . CYS A 1 961 ? -14.427 -9.842 -10.447 1.00 72.00 961 CYS A C 1
ATOM 7304 O O . CYS A 1 961 ? -14.103 -9.497 -11.581 1.00 72.00 961 CYS A O 1
ATOM 7306 N N . ILE A 1 962 ? -13.638 -9.674 -9.385 1.00 76.81 962 ILE A N 1
ATOM 7307 C CA . ILE A 1 962 ? -12.293 -9.119 -9.493 1.00 76.81 962 ILE A CA 1
ATOM 7308 C C . ILE A 1 962 ? -11.261 -10.244 -9.460 1.00 76.81 962 ILE A C 1
ATOM 7310 O O . ILE A 1 962 ? -11.334 -11.164 -8.647 1.00 76.81 962 ILE A O 1
ATOM 7314 N N . GLU A 1 963 ? -10.289 -10.172 -10.366 1.00 86.25 963 GLU A N 1
ATOM 7315 C CA . GLU A 1 963 ? -9.065 -10.959 -10.243 1.00 86.25 963 GLU A CA 1
ATOM 7316 C C . GLU A 1 963 ? -8.260 -10.457 -9.038 1.00 86.25 963 GLU A C 1
ATOM 7318 O O . GLU A 1 963 ? -8.111 -9.255 -8.827 1.00 86.25 963 GLU A O 1
ATOM 7323 N N . ARG A 1 964 ? -7.718 -11.376 -8.245 1.00 89.81 964 ARG A N 1
ATOM 7324 C CA . ARG A 1 964 ? -6.699 -11.078 -7.232 1.00 89.81 964 ARG A CA 1
ATOM 7325 C C . ARG A 1 964 ? -5.318 -11.053 -7.862 1.00 89.81 964 ARG A C 1
ATOM 7327 O O . ARG A 1 964 ? -5.034 -11.834 -8.775 1.00 89.81 964 ARG A O 1
ATOM 7334 N N . LEU A 1 965 ? -4.476 -10.172 -7.354 1.00 93.31 965 LEU A N 1
ATOM 7335 C CA . LEU A 1 965 ? -3.227 -9.726 -7.938 1.00 93.31 965 LEU A CA 1
ATOM 7336 C C . LEU A 1 965 ? -2.067 -9.947 -6.957 1.00 93.31 965 LEU A C 1
ATOM 7338 O O . LEU A 1 965 ? -2.232 -9.936 -5.732 1.00 93.31 965 LEU A O 1
ATOM 7342 N N . ALA A 1 966 ? -0.858 -10.108 -7.488 1.00 96.06 966 ALA A N 1
ATOM 7343 C CA . ALA A 1 966 ? 0.361 -10.006 -6.693 1.00 96.06 966 ALA A CA 1
ATOM 7344 C C . ALA A 1 966 ? 1.555 -9.530 -7.518 1.00 96.06 966 ALA A C 1
ATOM 7346 O O . ALA A 1 966 ? 1.729 -9.957 -8.658 1.00 96.06 966 ALA A O 1
ATOM 7347 N N . PHE A 1 967 ? 2.414 -8.707 -6.921 1.00 96.69 967 PHE A N 1
ATOM 7348 C CA . PHE A 1 967 ? 3.663 -8.226 -7.507 1.00 96.69 967 PHE A CA 1
ATOM 7349 C C . PHE A 1 967 ? 4.839 -8.640 -6.630 1.00 96.69 967 PHE A C 1
ATOM 7351 O O . PHE A 1 967 ? 4.862 -8.375 -5.429 1.00 96.69 967 PHE A O 1
ATOM 7358 N N . SER A 1 968 ? 5.846 -9.265 -7.230 1.00 98.19 968 SER A N 1
ATOM 7359 C CA . SER A 1 968 ? 7.115 -9.523 -6.557 1.00 98.19 968 SER A CA 1
ATOM 7360 C C . SER A 1 968 ? 7.993 -8.270 -6.601 1.00 98.19 968 SER A C 1
ATOM 7362 O O . SER A 1 968 ? 8.043 -7.585 -7.628 1.00 98.19 968 SER A O 1
ATOM 7364 N N . ASN A 1 969 ? 8.770 -8.010 -5.547 1.00 98.44 969 ASN A N 1
ATOM 7365 C CA . ASN A 1 969 ? 9.911 -7.112 -5.702 1.00 98.44 969 ASN A CA 1
ATOM 7366 C C . ASN A 1 969 ? 10.994 -7.751 -6.591 1.00 98.44 969 ASN A C 1
ATOM 7368 O O . ASN A 1 969 ? 10.987 -8.975 -6.789 1.00 98.44 969 ASN A O 1
ATOM 7372 N N . PRO A 1 970 ? 11.897 -6.950 -7.187 1.00 98.44 970 PRO A N 1
ATOM 7373 C CA . PRO A 1 970 ? 12.827 -7.468 -8.167 1.00 98.44 970 PRO A CA 1
ATOM 7374 C C . PRO A 1 970 ? 13.979 -8.251 -7.539 1.00 98.44 970 PRO A C 1
ATOM 7376 O O . PRO A 1 970 ? 14.325 -8.066 -6.375 1.00 98.44 970 PRO A O 1
ATOM 7379 N N . VAL A 1 971 ? 14.627 -9.070 -8.358 1.00 98.38 971 VAL A N 1
ATOM 7380 C CA . VAL A 1 971 ? 15.981 -9.590 -8.134 1.00 98.38 971 VAL A CA 1
ATOM 7381 C C . VAL A 1 971 ? 16.896 -9.054 -9.239 1.00 98.38 971 VAL A C 1
ATOM 7383 O O . VAL A 1 971 ? 16.459 -8.891 -10.380 1.00 98.38 971 VAL A O 1
ATOM 7386 N N . TRP A 1 972 ? 18.152 -8.737 -8.919 1.00 97.62 972 TRP A N 1
ATOM 7387 C CA . TRP A 1 972 ? 19.086 -8.086 -9.844 1.00 97.62 972 TRP A CA 1
ATOM 7388 C C . TRP A 1 972 ? 20.243 -8.993 -10.244 1.00 97.62 972 TRP A C 1
ATOM 7390 O O . TRP A 1 972 ? 20.759 -9.763 -9.430 1.00 97.62 972 TRP A O 1
ATOM 7400 N N . ALA A 1 973 ? 20.708 -8.828 -11.485 1.00 94.56 973 ALA A N 1
ATOM 7401 C CA . ALA A 1 973 ? 21.892 -9.513 -11.985 1.00 94.56 973 ALA A CA 1
ATOM 7402 C C . ALA A 1 973 ? 22.871 -8.563 -12.706 1.00 94.56 973 ALA A C 1
ATOM 7404 O O . ALA A 1 973 ? 22.465 -7.727 -13.517 1.00 94.56 973 ALA A O 1
ATOM 7405 N N . THR A 1 974 ? 24.167 -8.697 -12.418 1.00 89.12 974 THR A N 1
ATOM 7406 C CA . THR A 1 974 ? 25.289 -7.913 -12.974 1.00 89.12 974 THR A CA 1
ATOM 7407 C C . THR A 1 974 ? 26.353 -8.823 -13.612 1.00 89.12 974 THR A C 1
ATOM 7409 O O . THR A 1 974 ? 26.322 -10.031 -13.408 1.00 89.12 974 THR A O 1
ATOM 7412 N N . PRO A 1 975 ? 27.298 -8.329 -14.428 1.00 76.44 975 PRO A N 1
ATOM 7413 C CA . PRO A 1 975 ? 28.302 -9.180 -15.061 1.00 76.44 975 PRO A CA 1
ATOM 7414 C C . PRO A 1 975 ? 29.452 -9.485 -14.095 1.00 76.44 975 PRO A C 1
ATOM 7416 O O . PRO A 1 975 ? 29.956 -8.589 -13.426 1.00 76.44 975 PRO A O 1
ATOM 7419 N N . THR A 1 976 ? 29.960 -10.719 -14.119 1.00 67.00 976 THR A N 1
ATOM 7420 C CA . THR A 1 976 ? 30.946 -11.252 -13.153 1.00 67.00 976 THR A CA 1
ATOM 7421 C C . THR A 1 976 ? 32.350 -10.625 -13.198 1.00 67.00 976 THR A C 1
ATOM 7423 O O . THR A 1 976 ? 33.175 -10.971 -12.368 1.00 67.00 976 THR A O 1
ATOM 7426 N N . ASN A 1 977 ? 32.676 -9.729 -14.140 1.00 48.66 977 ASN A N 1
ATOM 7427 C CA . ASN A 1 977 ? 34.084 -9.400 -14.439 1.00 48.66 977 ASN A CA 1
ATOM 7428 C C . ASN A 1 977 ? 34.376 -7.968 -14.927 1.00 48.66 977 ASN A C 1
ATOM 7430 O O . ASN A 1 977 ? 35.343 -7.746 -15.654 1.00 48.66 977 ASN A O 1
ATOM 7434 N N . ARG A 1 978 ? 33.600 -6.959 -14.526 1.00 49.03 978 ARG A N 1
ATOM 7435 C CA . ARG A 1 978 ? 34.135 -5.586 -14.535 1.00 49.03 978 ARG A CA 1
ATOM 7436 C C . ARG A 1 978 ? 34.396 -5.189 -13.096 1.00 49.03 978 ARG A C 1
ATOM 7438 O O . ARG A 1 978 ? 33.458 -4.849 -12.382 1.00 49.03 978 ARG A O 1
ATOM 7445 N N . THR A 1 979 ? 35.662 -5.247 -12.674 1.00 42.16 979 THR A N 1
ATOM 7446 C CA . THR A 1 979 ? 36.090 -4.455 -11.522 1.00 42.16 979 THR A CA 1
ATOM 7447 C C . THR A 1 979 ? 35.578 -3.039 -11.749 1.00 42.16 979 THR A C 1
ATOM 7449 O O . THR A 1 979 ? 35.716 -2.471 -12.836 1.00 42.16 979 THR A O 1
ATOM 7452 N N . TRP A 1 980 ? 34.907 -2.492 -10.742 1.00 43.91 980 TRP A N 1
ATOM 7453 C CA . TRP A 1 980 ? 34.388 -1.129 -10.730 1.00 43.91 980 TRP A CA 1
ATOM 7454 C C . TRP A 1 980 ? 35.526 -0.118 -10.575 1.00 43.91 980 TRP A C 1
ATOM 7456 O O . TRP A 1 980 ? 35.411 0.837 -9.811 1.00 43.91 980 TRP A O 1
ATOM 7466 N N . ASP A 1 981 ? 36.639 -0.340 -11.275 1.00 38.06 981 ASP A N 1
ATOM 7467 C CA . ASP A 1 981 ? 37.717 0.621 -11.367 1.00 38.06 981 ASP A CA 1
ATOM 7468 C C . ASP A 1 981 ? 37.168 1.790 -12.165 1.00 38.06 981 ASP A C 1
ATOM 7470 O O . ASP A 1 981 ? 37.086 1.789 -13.396 1.00 38.06 981 ASP A O 1
ATOM 7474 N N . VAL A 1 982 ? 36.709 2.780 -11.407 1.00 39.59 982 VAL A N 1
ATOM 7475 C CA . VAL A 1 982 ? 36.431 4.120 -11.872 1.00 39.59 982 VAL A CA 1
ATOM 7476 C C . VAL A 1 982 ? 37.704 4.581 -12.571 1.00 39.59 982 VAL A C 1
ATOM 7478 O O . VAL A 1 982 ? 38.638 5.078 -11.947 1.00 39.59 982 VAL A O 1
ATOM 7481 N N . ALA A 1 983 ? 37.753 4.418 -13.890 1.00 35.19 983 ALA A N 1
ATOM 7482 C CA . ALA A 1 983 ? 38.634 5.204 -14.722 1.00 35.19 983 ALA A CA 1
ATOM 7483 C C . ALA A 1 983 ? 38.119 6.641 -14.617 1.00 35.19 983 ALA A C 1
ATOM 7485 O O . ALA A 1 983 ? 37.355 7.113 -15.461 1.00 35.19 983 ALA A O 1
ATOM 7486 N N . ILE A 1 984 ? 38.511 7.325 -13.538 1.00 38.09 984 ILE A N 1
ATOM 7487 C CA . ILE A 1 984 ? 38.530 8.775 -13.476 1.00 38.09 984 ILE A CA 1
ATOM 7488 C C . ILE A 1 984 ? 39.438 9.157 -14.636 1.00 38.09 984 ILE A C 1
ATOM 7490 O O . ILE A 1 984 ? 40.659 9.124 -14.519 1.00 38.09 984 ILE A O 1
ATOM 7494 N N . ARG A 1 985 ? 38.857 9.446 -15.802 1.00 31.06 985 ARG A N 1
ATOM 7495 C CA . ARG A 1 985 ? 39.576 10.207 -16.813 1.00 31.06 985 ARG A CA 1
ATOM 7496 C C . ARG A 1 985 ? 39.826 11.560 -16.156 1.00 31.06 985 ARG A C 1
ATOM 7498 O O . ARG A 1 985 ? 38.845 12.253 -15.878 1.00 31.06 985 ARG A O 1
ATOM 7505 N N . PRO A 1 986 ? 41.081 11.940 -15.867 1.00 31.02 986 PRO A N 1
ATOM 7506 C CA . PRO A 1 986 ? 41.353 13.283 -15.407 1.00 31.02 986 PRO A CA 1
ATOM 7507 C C . PRO A 1 986 ? 40.918 14.196 -16.547 1.00 31.02 986 PRO A C 1
ATOM 7509 O O . PRO A 1 986 ? 41.458 14.126 -17.653 1.00 31.02 986 PRO A O 1
ATOM 7512 N N . ILE A 1 987 ? 39.903 15.020 -16.308 1.00 37.19 987 ILE A N 1
ATOM 7513 C CA . ILE A 1 987 ? 39.690 16.194 -17.141 1.00 37.19 987 ILE A CA 1
ATOM 7514 C C . ILE A 1 987 ? 40.909 17.066 -16.854 1.00 37.19 987 ILE A C 1
ATOM 7516 O O . ILE A 1 987 ? 41.064 17.581 -15.749 1.00 37.19 987 ILE A O 1
ATOM 7520 N N . GLY A 1 988 ? 41.833 17.116 -17.812 1.00 33.12 988 GLY A N 1
ATOM 7521 C CA . GLY A 1 988 ? 43.052 17.903 -17.721 1.00 33.12 988 GLY A CA 1
ATOM 7522 C C . GLY A 1 988 ? 42.716 19.369 -17.469 1.00 33.12 988 GLY A C 1
ATOM 7523 O O . GLY A 1 988 ? 42.301 20.084 -18.373 1.00 33.12 988 GLY A O 1
ATOM 7524 N N . GLY A 1 989 ? 42.914 19.793 -16.228 1.00 32.66 989 GLY A N 1
ATOM 7525 C CA . GLY A 1 989 ? 42.911 21.177 -15.786 1.00 32.66 989 GLY A CA 1
ATOM 7526 C C . GLY A 1 989 ? 43.998 21.309 -14.734 1.00 32.66 989 GLY A C 1
ATOM 7527 O O . GLY A 1 989 ? 43.778 21.019 -13.563 1.00 32.66 989 GLY A O 1
ATOM 7528 N N . VAL A 1 990 ? 45.201 21.659 -15.184 1.00 32.50 990 VAL A N 1
ATOM 7529 C CA . VAL A 1 990 ? 46.355 21.939 -14.329 1.00 32.50 990 VAL A CA 1
ATOM 7530 C C . VAL A 1 990 ? 46.015 23.144 -13.451 1.00 32.50 990 VAL A C 1
ATOM 7532 O O . VAL A 1 990 ? 45.949 24.264 -13.947 1.00 32.50 990 VAL A O 1
ATOM 7535 N N . PHE A 1 991 ? 45.828 22.924 -12.152 1.00 31.98 991 PHE A N 1
ATOM 7536 C CA . PHE A 1 991 ? 45.969 23.973 -11.146 1.00 31.98 991 PHE A CA 1
ATOM 7537 C C . PHE A 1 991 ? 47.256 23.707 -10.370 1.00 31.98 991 PHE A C 1
ATOM 7539 O O . PHE A 1 991 ? 47.325 22.835 -9.508 1.00 31.98 991 PHE A O 1
ATOM 7546 N N . THR A 1 992 ? 48.299 24.453 -10.720 1.00 31.56 992 THR A N 1
ATOM 7547 C CA . THR A 1 992 ? 49.483 24.636 -9.881 1.00 31.56 992 THR A CA 1
ATOM 7548 C C . THR A 1 992 ? 49.094 25.459 -8.661 1.00 31.56 992 THR A C 1
ATOM 7550 O O . THR A 1 992 ? 48.705 26.618 -8.803 1.00 31.56 992 THR A O 1
ATOM 7553 N N . VAL A 1 993 ? 49.235 24.878 -7.473 1.00 37.00 993 VAL A N 1
ATOM 7554 C CA . VAL A 1 993 ? 49.309 25.627 -6.216 1.00 37.00 993 VAL A CA 1
ATOM 7555 C C . VAL A 1 993 ? 50.794 25.746 -5.872 1.00 37.00 993 VAL A C 1
ATOM 7557 O O . VAL A 1 993 ? 51.485 24.735 -5.756 1.00 37.00 993 VAL A O 1
ATOM 7560 N N . ALA A 1 994 ? 51.290 26.980 -5.808 1.00 30.27 994 ALA A N 1
ATOM 7561 C CA . ALA A 1 994 ? 52.617 27.319 -5.296 1.00 30.27 994 ALA A CA 1
ATOM 7562 C C . ALA A 1 994 ? 52.517 27.610 -3.775 1.00 30.27 994 ALA A C 1
ATOM 7564 O O . ALA A 1 994 ? 51.405 27.866 -3.310 1.00 30.27 994 ALA A O 1
ATOM 7565 N N . PRO A 1 995 ? 53.635 27.505 -3.030 1.00 41.88 995 PRO A N 1
ATOM 7566 C CA . PRO A 1 995 ? 53.697 27.031 -1.641 1.00 41.88 995 PRO A CA 1
ATOM 7567 C C . PRO A 1 995 ? 53.113 27.960 -0.577 1.00 41.88 995 PRO A C 1
ATOM 7569 O O . PRO A 1 995 ? 53.142 29.197 -0.776 1.00 41.88 995 PRO A O 1
#

Radius of gyration: 32.55 Å; chains: 1; bounding box: 129×80×111 Å

Foldseek 3Di:
DDDDDDDDDDDDDDDDYDDDDDDDDDDDDDDDDDDDDDDPPPPPQPEDFAFQFDQAQEKHKDKAWFQAFEFADDDPPQPDGHAFFIKIKIKMANLQRRDDPVRRFQFFFWFWKKKWWFDDQPPPPDDFPPPVPDPDGPTDIDIDTPLRVQQAKKWFFAAAFLPDLGGPPTDMAGVLVVGDCPVRRTPNRTRMIMIIGRHDPPLNVCVPDDPPRHDRDGQFDKIKMKMKIKGAGHPGDPPDPVRIRMYIDIYMYHHHYAFDFPDLLKFKEFQAEAECLAAARQFAAYHPQSVQLSCQRVRHAEYENAWAFASDQAQRHWDAPPPPPPPDDDDDPDPCLVVVLVVCCVVCVPDDRPSDSGHPRHHYLSNLVHLLCLQDVPCRHSQFPSQQRTDGYPHRHGYFYWHKAWAFAKDFPVCLVVQWFAFFLGDTDRQLLLADDDDPSCVSVLQVFLARHDPPSPSNVQWDADPVGRMITGWHQAGSRDIAGATWIKIGAFLASVDSLLRAHQHADNQRHGDHHPLLQCDPVNSNHHNPPGFAIAGEPQPDWDDDSDGQDHGHTHDHHHPVRQLSLLLGLRYQAHAQALLQQQWKWAPVAACMFDQPPVRDTRGTLRPRPPSQPSLRSSNRRVRSRVVSQLLQFFCVNCVPSVVCVSHGRFHAYAYHLNASNFSNWRFGHDSNTTGMIGRSGGSLKMKTFRLDNDAPDWHAYNVRDIDRGHGSNSRSVRSSLQQMKIWNFKDKWKWWDQVPPLDDDPNIATGSGEEADAPQKTKMKMKMFGDPNQAFWFKKFKKKWFDAHVVSFIAIEIAQQDDTHHPPAFHSHWDPAFAAEPVRDTWIAGRSGHTHQQPVQRMDGDDQVQADPPSDSGIGMDMDMDGQVSPWTFDKDKDKDWADWDWDWDPQVPPPPRVVVTDIDIDTDIDIHIHTYDTDRTFKMKMKMKIKHDQQPPAPCDDDRSRNSVCVVVVSGDIIMMIRRIYMYGHPDDDPPPPPPPPDDDDDDDD

Sequence (995 aa):
MRTRLLRSLVSVVSLATLAAAAGCGAPMDEDPETSPPSPQPEENLGTTTSAIASVMGGADTAIDAPWRLEPIGSDANVMSNVYPPIPIVISLHDASMQRDAETAKPYGEFCGVTVDEAWSDGKTRNEPFDRSLYPKEWKLITYYAASSPAIREIERSDKWPASSDVAANHRVCRQWAGENCANVLNAGTSAEWHATLAYVPQQLVTTGSYASGFSPVRSGDDVELYVSASFAKSGKTCANSSDRVVFGDRVKVHLGDALPRFGDGYVYGDLHYHSQGTDNEGESAYAYRPTLQAMRAMGLDFVFATDHASDSGQVTDMDPIFIDTVPDIPYVPGVLERWAVDLVNKKLSGFNVLASVEAARDMNQQRFSALRAWLNTPSTGANAQVMRAFAGGTRPSRIFLGGEVDVVPEISEAERTSGSLMYGNGRAYRWAESCTKLPAELLALGRYTTADTCPGGATLALTERASEGGRYLLKDLQGLIERFFARQHLVWLPSDGTRNDMFVASRTSSYGGATQRLKDILNPNNFQNTMAGKGYAFLAHPVDAASGSDFGRLGPDIVPYSDVQLKTAFDSPVILGLQLWNEDSRLESSPESPGFPTVGNAGEPKYGKWRGKAPKNEYRDLHDGLFAWDKMLQWGIRPSQTSNLTWLAGKPRRVFMAGGSDAHGDWNYRREGRLTGTSNIVDTALGKPRNLVNVGTTRPESILAPDGSSIGALGQGQVTSALASGDFSVTDGPAIRIAIDKNNNGVIDDGDVPMGGITDFGNGTVSLIVEWKSTPEFQAVDSLDVYVGVSHAASDRTLVYAPQNHGIHNSQTKSGALDPNLYKDPSNVVRRMLADGYAADPTGLLRIVPTSADYVVGGSPYWGRRRITLSASSFPVGVAKTVVTYGQEVCKGNVWCNKPGFLDRCEITCNTPSTTSYVFEAPATPDRWYFRAFARTKTLSSAVCDGTSADALDQQRRGKCIERLAFSNPVWATPTNRTWDVAIRPIGGVFTVAP

Secondary structure (DSSP, 8-state):
---------------------------------------------------S---SS--EEEEE--SEEPPBS--S-GGG-BPPPEEEEEEEE-GGG---TTT---EEEEEEEEEEE----SS-TTS---TTT------EEEEEETT-TTEEEEEEE----TT-SS-TT-EEEEGGGT---GGG-B-TT-SEEEEEEEE--HHHHGGGS--TTPPPP-TT-EEEEEEEEEEEETT--TT-GGGEEEEEEEEEEEE-PPPP-SSTTEEEEEEEEE-TT-EETTEE---HHHHHHHHHHTT--EEEE--B---S-B--------TT--------TTTHHHHHHHHHHHHHTT--------B--S--HHHHHHHHHHHHSTTTSHHHHHHHH---SSS--EEEE-EEEEEB-EEEHHHHHHT-EEETTTEEE-GGGSSB---HHHHTTGGGS---B-GGG-GGGGEEE-TTSSEEEEEEEETTTEEEE-BEEEEEEES-TT-GGG-----B-TTS-B-SBHHHHH-TT-TTT--TTTEEEEE-SSS------STT--SPPB-PPPHHHHHHHHH-SSEEEEE-GGG--SSEE-TTS-SSPEE-TTSPEEP--EE---STTTHHHHHHHHHHHHHHHHHHH-HHHHTT-GGGTTS----EEE----EES-SSSEEEEETTEEEEEES--TTSSEEEEE--S--SEEEE-TTS-EEEE--HHHHHHHHHHT-EEEESS-EEEEEE-SSSSSS-STTSB-TT-EEEESSSEEEEEEEEE--TTT--EEEEEEEEEEEETTTTEEEEEE-TT-S---SSSPP-SBPSS-EEPTT--EE-BBTTSPEE-SSS-SEE---GGGBSSTT-TTEEEEEEEEEGGGS-EEEEEEEEEE---EEEE-TTTTSTT-GGG--EEEE--EEEEEEEEEEE--SEEEEEEEEEEPP-TT---SSSSHHHHHHHHTTTTSPPEEEEPPEEEEETT--------------PPP-

pLDDT: mean 76.59, std 21.81, range [24.47, 98.69]